Protein 5IY4 (pdb70)

Solvent-accessible surface area: 34998 Å² total; per-residue (Å²): 86,5,30,2,69,10,72,107,0,10,26,7,36,65,0,1,53,3,1,47,60,18,5,96,80,4,9,8,58,5,30,83,79,5,10,71,1,20,14,17,11,114,53,57,7,0,2,0,24,0,24,2,113,12,140,15,24,85,40,40,153,23,130,170,70,32,74,6,9,0,38,0,47,9,1,3,90,2,3,100,8,7,33,96,124,18,25,2,4,18,83,4,90,120,133,28,105,56,3,22,0,10,3,46,10,88,71,115,66,18,58,5,39,0,54,2,113,31,72,150,41,152,42,70,34,17,14,59,54,174,59,162,42,28,0,48,0,59,0,25,3,38,25,1,11,76,1,2,133,2,0,50,65,8,17,106,22,2,41,1,24,2,47,170,115,11,1,82,2,20,6,78,34,157,28,10,56,0,30,0,106,1,49,89,42,162,155,135,24,0,44,11,110,45,119,114,89,9,132,17,40,0,13,3,158,26,0,43,38,0,20,89,0,29,81,17,13,91,16,1,34,0,14,0,12,66,114,26,1,1,11,0,51,0,119,3,79,134,8,5,25,0,56,0,13,0,0,12,30,149,129,110,49,30,51,0,80,104,47,9,76,146,90,89,78,2,42,2,66,9,68,95,0,6,34,3,34,69,0,1,53,2,1,46,54,17,5,86,92,2,22,8,61,5,28,78,85,6,10,70,0,33,22,21,10,104,52,70,8,0,2,0,26,0,26,2,115,8,157,17,15,97,38,38,145,19,102,99,106,19,76,7,8,0,43,0,42,21,1,4,105,2,3,92,3,1,22,82,119,14,34,1,4,14,66,2,81,99,124,29,100,63,4,18,0,18,2,43,13,88,83,154,23,19,58,3,29,0,47,2,130,20,80,147,53,127,78,68,50,12,18,42,78,181,65,160,32,18,0,47,0,63,0,29,3,39,47,4,14,38,2,3,133,6,0,48,72,6,15,114,24,2,42,3,24,4,52,173,89,17,2,79,3,18,6,71,34,155,28,4,58,0,28,0,103,5,43,60,42,160,168,84,119,26,11,54,16,139,58,122,104,88,9,134,20,26,0,12,4,171,32,2,44,42,0,18,87,0,33,79,23,13,70,18,0,33,0,11,0,16,68,115,32,1,1,6,0,50,0,119,1,70,133,8,5,35,0,55,0,14,0,0,9,46,145,111,115,46,28,48,0,71,104,57,9,79,163,76,133,91,5,44,3,69,15,70,110,1,18,18,12,38,66,0,1,54,5,0,48,69,19,5,101,70,6,20,7,66,4,27,83,80,5,9,57,1,66,26,22,15,112,45,64,14,1,5,0,21,0,16,5,117,17,167,16,28,84,46,36,173,27,102,187,76,46,73,3,6,0,39,0,55,20,1,4,88,2,4,104,0,5,22,114,130,13,22,3,6,20,92,4,85,138,120,36,91,53,2,19,0,15,1,32,10,76,99,118,44,19,49,1,28,0,54,1,121,21,84,150,46,147,88,128,122,35,30,29,55,152,62,152,30,16,0,48,0,94,1,23,5,36,17,2,6,100,1,4,138,9,0,48,74,9,20,103,19,3,36,2,27,2,40,121,129,11,0,63,2,20,6,75,31,164,24,2,51,0,28,0,115,2,44,76,42,163,201,115,44,10,52,0,113,38,125,101,90,10,128,21,21,0,9,4,170,28,2,45,46,0,15,99,0,35,73,18,14,91,32,0,19,0,14,0,9,63,117,28,0,1,9,0,48,0,121,2,65,140,8,6,25,0,32,0,10,0,0,10,35,138,147,119,58,39,44,0,63,119,67,16,125

GO terms:
  GO:0005634 nucleus (C, IDA)
  GO:0005657 replication fork (C, IDA)
  GO:0005813 centrosome (C, IDA)
  GO:0005515 protein binding (F, IPI)
  GO:0032405 MutLalpha complex binding (F, IDA)
  GO:0003682 chromatin binding (F, IDA)
  GO:0003684 damaged DNA binding (F, IDA)
  GO:0043626 PCNA complex (C, IDA)
  GO:0070557 PCNA-p21 complex (C, IDA)
  GO:0019985 translesion synthesis (P, IDA)
  GO:0006325 chromatin organization (P, IDA)
  GO:0005634 nucleus (C, EXP)
  GO:0070182 DNA polymerase binding (F, IPI)
  GO:0030971 receptor tyrosine kinase binding (F, IPI)
  GO:0035035 histone acetyltransferase binding (F, IPI)
  GO:0005654 nucleoplasm (C, TAS)
  GO:0042802 identical protein binding (F, IPI)
  GO:0043596 nuclear replication fork (C, IDA)
  GO:0000701 purine-specific mismatch base pair DNA N-glycosylase activity (F, IDA)
  GO:0032139 dinucleotide insertion or deletion binding (F, IDA)

Foldseek 3Di:
DWKFKAQQLLLVLLVLLLPVVFDFKWKWWDDQQFIWTKAAGPVRFKMKIWTFGQVLTPDTDDPDIDIFIDGSVVVNVVCVVEDRRWIWMWDADPVRQWIKIWTADPVRVDIDIDIGGTDDDPGPDDDDDDDAFQKKKKAFLVVVLVLLVVQVVAAFKWKWKDDQQFIKIKHHDDVGIDIDTDGADVVHTMDMDGNDIDIFMFGSVVVNSNSSSNVQARMWMWGHHPPAWIWIWGARPPTTIMIMTGGTDD/DDDDDCVVPDDDDD/DWKFKAQQCLLVLLVLLLPCVQAFKWKWKADQQFIWTKDAGVVNFKIKIWFFGNVNTPDTDDPDIDIFIDGSVVVNVVCVVEDRRWIWMWDADDPRQKIKIWTADPVRPDIDIDIDGTDDDDDDDDDDDDDAFQKKKKAFLVVQLVVLVVCVVAAFKWKWKDDDFWIKIKHHDDVGIDIDIDGADPPQHTIDMDHPHIDIFMFGSVVVNSNSSSNVQARMWMWGHHPPAWIWIWGANPPTIIMIMTGDTDD/DDDDDCVVPDPDDD/DWKFKAQQLVLVLLVLLLPQVFAFKWKWKQAQQFIWIKDHGPVNFKMKIWFWGPVNTPDTDDPGIDIFIDGSNVVNVVSVPADSRWIKMWDDDPVSQWIKIWTADPVRPDIDIDIGGTDDDDDPDDDDDDDDFQKKKKFFLVVVLVLLVVCVVAAFKWKWKDDLQFIKIKDHDDVGIDMDTGHADVLGGMDMDHNHIDIFMFGSVVVNSNSSSNVQARMWMWGHDVPAWIWIKGARPPTIIMIMTGDTDD/DDDDDPPVPDD

Organism: Homo sapiens (NCBI:txid9606)

CATH classification: 3.70.10.10

Sequence (790 aa):
MFEARLVQGSILKKVLEALKDLINEACWDISSSGVNLQSMDSSHVSLVQLTLRSEGFDTYRCDRNLAMGVNLTSMSKILKCAGNEDIITLRAEDNADTLALVFEAPNQEKVSDYEMKLMDLDVEQLGIPEQEYSCVVKMPSGEFARICRDLSHIGDAVVISCAKDGVKFSASGELGNGNIKLSQTSEEAVTIEMNEPVQLTFALRYLNFFTKATPLSSTVTLSMSADVPLVVEYKIADMGHLKYYLAPKISHQNVLSNYFPRVSMFEARLVQGSILKKVLEALKDLINEACWDISSSGVNLQSMDSSHVSLVQLTLRSEGFDTYRCDRNLAMGVNLTSMSKILKCAGNEDIITLRAEDNADTLALVFEAPNQEKVSDYEMKLMDLDVEQLGIPEQEYSCVVKMPSGEFARICRDLSHIGDAVVISCAKDGVKFSASGELGNGNIKLSQTSEEEAVTIEMNEPVQLTFALRYLNFFTKATPLSSTVTLSMSADVPLVVEYKIADMGHLKYYLAPKISHQNVLSNYFPRVSMFEARLVQGSILKKVLEALKDLINEACWDISSSGVNLQSMDSSHVSLVQLTLRSEGFDTYRCDRNLAMGVNLTSMSKILKCAGNEDIITLRAEDNADTLALVFEAPNQEKVSDYEMKLMDLDVEQLGIPEQEYSCVVKMPSGEFARICRDLSHIGDAVVISCAKDGVKFSASGELGNGNIKLSQTSEEAVTIEMNEPVQLTFALRYLNFFTKATPLSSTVTLSMSADVPLVVEYKIADMGHLKYYLAPKISHQNVLSNYFP

B-factor: mean 45.97, std 16.11, range [20.65, 137.34]

Nearest PDB structures (foldseek):
  5iy4-assembly1_D  TM=1.077E+00  e=1.069E+00  unclassified
  5iy4-assembly1_B  TM=1.077E+00  e=1.599E+00  unclassified
  5iy4-assembly1_A  TM=1.004E+00  e=6.605E-50  Homo sapiens
  5yco-assembly1_D  TM=9.903E-01  e=6.196E-46  Homo sapiens
  6gis-assembly1_B  TM=9.875E-01  e=4.976E-44  Homo sapiens

Radius of gyration: 32.26 Å; Cα contacts (8 Å, |Δi|>4): 2042; chains: 6; bounding box: 79×64×85 Å

Secondary structure (DSSP, 8-state):
-EEEEESSTHHHHHHHHHHTTT-SEEEEEEETTEEEEEEE-TTSSEEEEEEEEGGGSSEEEESS-EEEEEEHHHHHHHHTTS-TTPEEEEEE-SS-SEEEEEEE-SS-SEEEEEEEE----------------SEEEEEEHHHHHHHHHHGGGT-SEEEEEEETTEEEEEEE-SSEEEEEEEE-------EEEESS-EEEEEEHHHHHHHGGGGGG-SEEEEEE-TTS-EEEEEEETTTEEEEEEEPPB-/--B--GGGTS----/-EEEEES-THHHHHHHHTTTTT-SEEEEEEETTEEEEEEE-TTSSEEEEEEEEGGGSSEEEESS-EEEEEEHHHHHHHHTTS-TTPEEEEEE-TT-SEEEEEEE-TTSSEEEEEEEE-B--------------SEEEEEEHHHHHHHHHHGGGT-SEEEEEEETTEEEEEEE-SSEEEEEEE------S--EEEESS-EEEEEEHHHHHHHGGGGGG-SEEEEEE-TTS-EEEEEEETTTEEEEEEEPPB-/--BPPGGGTS----/-EEEEES-THHHHHHHHTTTTT-SEEEEEEETTEEEEEEE-TTSSEEEEEEEEGGGSSEEEESS-EEEEEEHHHHHHHHHTS-TT-EEEEEE-SS-SEEEEEEE-TTSSEEEEEEEE----------------SEEEEEEHHHHHHHHHHGGGT-SEEEEEEETTEEEEEEE-SSEEEEEEE--------EEEESS-EEEEEEHHHHHHHGGGGGG-SEEEEEE-TTS-EEEEEEETTTEEEEEEEPPP-/-----STTT--

InterPro domains:
  IPR000730 Proliferating cell nuclear antigen, PCNA [MF_00317] (2-255)
  IPR000730 Proliferating cell nuclear antigen, PCNA [PR00339] (10-29)
  IPR000730 Proliferating cell nuclear antigen, PCNA [PR00339] (34-52)
  IPR000730 Proliferating cell nuclear antigen, PCNA [PR00339] (56-80)
  IPR000730 Proliferating cell nuclear antigen, PCNA [PR00339] (110-132)
  IPR000730 Proliferating cell nuclear antigen, PCNA [PR00339] (203-217)
  IPR000730 Proliferating cell nuclear antigen, PCNA [PR00339] (241-258)
  IPR000730 Proliferating cell nuclear antigen, PCNA [PTHR11352] (1-259)
  IPR000730 Proliferating cell nuclear antigen, PCNA [TIGR00590] (1-259)
  IPR022648 Proliferating cell nuclear antigen, PCNA, N-terminal [PF00705] (1-124)
  IPR022649 Proliferating cell nuclear antigen, PCNA, C-terminal [PF02747] (127-254)
  IPR022659 Proliferating cell nuclear antigen, PCNA, conserved site [PS00293] (61-79)
  IPR022659 Proliferating cell nuclear antigen, PCNA, conserved site [PS01251] (34-57)
  IPR046938 DNA clamp superfamily [SSF55979] (1-126)
  IPR046938 DNA clamp superfamily [SSF55979] (127-255)

Structure (mmCIF, N/CA/C/O backbone):
data_5IY4
#
_entry.id   5IY4
#
_cell.length_a   71.647
_cell.length_b   71.647
_cell.length_c   322.208
_cell.angle_alpha   90.00
_cell.angle_beta   90.00
_cell.angle_gamma   90.00
#
_symmetry.space_group_name_H-M   'P 43 21 2'
#
loop_
_entity.id
_entity.type
_entity.pdbx_description
1 polymer 'Proliferating cell nuclear antigen'
2 polymer 'DVC1 PIP box'
#
loop_
_atom_site.group_PDB
_atom_site.id
_atom_site.type_symbol
_atom_site.label_atom_id
_atom_site.label_alt_id
_atom_site.label_comp_id
_atom_site.label_asym_id
_atom_site.label_entity_id
_atom_site.label_seq_id
_atom_site.pdbx_PDB_ins_code
_atom_site.Cartn_x
_atom_site.Cartn_y
_atom_site.Cartn_z
_atom_site.occupancy
_atom_site.B_iso_or_equiv
_atom_site.auth_seq_id
_atom_site.auth_comp_id
_atom_site.auth_asym_id
_atom_site.auth_atom_id
_atom_site.pdbx_PDB_model_num
ATOM 1 N N . MET A 1 1 ? -15.629 -42.978 -79.994 1.00 60.40 1 MET A N 1
ATOM 2 C CA . MET A 1 1 ? -15.323 -42.064 -78.900 1.00 61.11 1 MET A CA 1
ATOM 3 C C . MET A 1 1 ? -16.404 -42.096 -77.811 1.00 65.07 1 MET A C 1
ATOM 4 O O . MET A 1 1 ? -17.609 -42.115 -78.080 1.00 67.82 1 MET A O 1
ATOM 9 N N . PHE A 1 2 ? -15.913 -42.069 -76.577 1.00 61.24 2 PHE A N 1
ATOM 10 C CA . PHE A 1 2 ? -16.668 -41.990 -75.330 1.00 56.31 2 PHE A CA 1
ATOM 11 C C . PHE A 1 2 ? -16.108 -40.871 -74.453 1.00 50.34 2 PHE A C 1
ATOM 12 O O . PHE A 1 2 ? -14.905 -40.822 -74.200 1.00 50.86 2 PHE A O 1
ATOM 20 N N . GLU A 1 3 ? -16.987 -39.988 -73.984 1.00 41.81 3 GLU A N 1
ATOM 21 C CA . GLU A 1 3 ? -16.597 -38.814 -73.199 1.00 40.93 3 GLU A CA 1
ATOM 22 C C . GLU A 1 3 ? -17.541 -38.532 -72.036 1.00 40.10 3 GLU A C 1
ATOM 23 O O . GLU A 1 3 ? -18.733 -38.347 -72.238 1.00 51.27 3 GLU A O 1
ATOM 29 N N . ALA A 1 4 ? -17.006 -38.484 -70.821 1.00 38.50 4 ALA A N 1
ATOM 30 C CA . ALA A 1 4 ? -17.808 -38.156 -69.648 1.00 37.73 4 ALA A CA 1
ATOM 31 C C . ALA A 1 4 ? -17.114 -37.087 -68.835 1.00 36.84 4 ALA A C 1
ATOM 32 O O . ALA A 1 4 ? -15.918 -37.160 -68.604 1.00 49.65 4 ALA A O 1
ATOM 34 N N . ARG A 1 5 ? -17.860 -36.049 -68.470 1.00 38.55 5 ARG A N 1
ATOM 35 C CA . ARG A 1 5 ? -17.299 -34.898 -67.770 1.00 36.64 5 ARG A CA 1
ATOM 36 C C . ARG A 1 5 ? -18.058 -34.643 -66.477 1.00 35.99 5 ARG A C 1
ATOM 37 O O . ARG A 1 5 ? -19.286 -34.724 -66.449 1.00 36.74 5 ARG A O 1
ATOM 45 N N . LEU A 1 6 ? -17.334 -34.345 -65.404 1.00 34.70 6 LEU A N 1
ATOM 46 C CA . LEU A 1 6 ? -17.980 -34.187 -64.115 1.00 34.00 6 LEU A CA 1
ATOM 47 C C . LEU A 1 6 ? -17.366 -32.976 -63.456 1.00 33.68 6 LEU A C 1
ATOM 48 O O . LEU A 1 6 ? -16.177 -32.964 -63.179 1.00 32.82 6 LEU A O 1
ATOM 53 N N . VAL A 1 7 ? -18.176 -31.940 -63.250 1.00 34.57 7 VAL A N 1
ATOM 54 C CA . VAL A 1 7 ? -17.659 -30.654 -62.788 1.00 34.67 7 VAL A CA 1
ATOM 55 C C . VAL A 1 7 ? -17.304 -30.728 -61.305 1.00 33.23 7 VAL A C 1
ATOM 56 O O . VAL A 1 7 ? -16.406 -30.024 -60.818 1.00 32.80 7 VAL A O 1
ATOM 60 N N . GLN A 1 8 ? -18.011 -31.581 -60.584 1.00 32.58 8 GLN A N 1
ATOM 61 C CA . GLN A 1 8 ? -17.568 -31.908 -59.254 1.00 31.16 8 GLN A CA 1
ATOM 62 C C . GLN A 1 8 ? -16.827 -33.221 -59.261 1.00 58.08 8 GLN A C 1
ATOM 63 O O . GLN A 1 8 ? -17.416 -34.293 -59.140 1.00 53.05 8 GLN A O 1
ATOM 69 N N . GLY A 1 9 ? -15.520 -33.131 -59.455 1.00 29.52 9 GLY A N 1
ATOM 70 C CA . GLY A 1 9 ? -14.705 -34.314 -59.609 1.00 28.71 9 GLY A CA 1
ATOM 71 C C . GLY A 1 9 ? -14.520 -35.167 -58.369 1.00 27.43 9 GLY A C 1
ATOM 72 O O . GLY A 1 9 ? -14.136 -36.323 -58.494 1.00 26.95 9 GLY A O 1
ATOM 73 N N . SER A 1 10 ? -14.724 -34.586 -57.182 1.00 26.96 10 SER A N 1
ATOM 74 C CA . SER A 1 10 ? -14.508 -35.279 -55.908 1.00 25.82 10 SER A CA 1
ATOM 75 C C . SER A 1 10 ? -15.302 -36.563 -55.804 1.00 25.68 10 SER A C 1
ATOM 76 O O . SER A 1 10 ? -14.888 -37.517 -55.157 1.00 40.72 10 SER A O 1
ATOM 79 N N . ILE A 1 11 ? -16.446 -36.565 -56.471 1.00 33.01 11 ILE A N 1
ATOM 80 C CA . ILE A 1 11 ? -17.331 -37.715 -56.566 1.00 26.82 11 ILE A CA 1
ATOM 81 C C . ILE A 1 11 ? -16.570 -38.953 -56.977 1.00 26.39 11 ILE A C 1
ATOM 82 O O . ILE A 1 11 ? -16.755 -40.028 -56.434 1.00 48.75 11 ILE A O 1
ATOM 87 N N . LEU A 1 12 ? -15.723 -38.780 -57.968 1.00 26.65 12 LEU A N 1
ATOM 88 C CA . LEU A 1 12 ? -15.014 -39.865 -58.591 1.00 26.58 12 LEU A CA 1
ATOM 89 C C . LEU A 1 12 ? -13.833 -40.319 -57.752 1.00 25.53 12 LEU A C 1
ATOM 90 O O . LEU A 1 12 ? -13.493 -41.499 -57.693 1.00 29.65 12 LEU A O 1
ATOM 95 N N . LYS A 1 13 ? -13.228 -39.353 -57.079 1.00 33.63 13 LYS A N 1
ATOM 96 C CA . LYS A 1 13 ? -12.130 -39.595 -56.175 1.00 24.10 13 LYS A CA 1
ATOM 97 C C . LYS A 1 13 ? -12.623 -40.480 -55.057 1.00 52.18 13 LYS A C 1
ATOM 98 O O . LYS A 1 13 ? -11.967 -41.444 -54.668 1.00 52.11 13 LYS A O 1
ATOM 104 N N . LYS A 1 14 ? -13.804 -40.146 -54.557 1.00 23.64 14 LYS A N 1
ATOM 105 C CA . LYS A 1 14 ? -14.412 -40.879 -53.456 1.00 30.31 14 LYS A CA 1
ATOM 106 C C . LYS A 1 14 ? -14.828 -42.286 -53.876 1.00 34.52 14 LYS A C 1
ATOM 107 O O . LYS A 1 14 ? -14.814 -43.196 -53.056 1.00 23.17 14 LYS A O 1
ATOM 113 N N . VAL A 1 15 ? -15.240 -42.450 -55.129 1.00 24.38 15 VAL A N 1
ATOM 114 C CA . VAL A 1 15 ? -15.588 -43.767 -55.644 1.00 24.86 15 VAL A CA 1
ATOM 115 C C . VAL A 1 15 ? -14.378 -44.673 -55.646 1.00 43.59 15 VAL A C 1
ATOM 116 O O . VAL A 1 15 ? -14.417 -45.782 -55.128 1.00 32.61 15 VAL A O 1
ATOM 120 N N . LEU A 1 16 ? -13.285 -44.174 -56.210 1.00 24.42 16 LEU A N 1
ATOM 121 C CA . LEU A 1 16 ? -12.061 -44.950 -56.306 1.00 24.30 16 LEU A CA 1
ATOM 122 C C . LEU A 1 16 ? -11.586 -45.291 -54.905 1.00 23.42 16 LEU A C 1
ATOM 123 O O . LEU A 1 16 ? -11.106 -46.397 -54.655 1.00 35.34 16 LEU A O 1
ATOM 128 N N . GLU A 1 17 ? -11.719 -44.338 -53.989 1.00 29.89 17 GLU A N 1
ATOM 129 C CA . GLU A 1 17 ? -11.300 -44.567 -52.616 1.00 37.68 17 GLU A CA 1
ATOM 130 C C . GLU A 1 17 ? -12.177 -45.644 -52.014 1.00 24.13 17 GLU A C 1
ATOM 131 O O . GLU A 1 17 ? -11.774 -46.346 -51.107 1.00 37.17 17 GLU A O 1
ATOM 137 N N . ALA A 1 18 ? -13.402 -45.737 -52.507 1.00 36.86 18 ALA A N 1
ATOM 138 C CA . ALA A 1 18 ? -14.380 -46.662 -51.965 1.00 23.02 18 ALA A CA 1
ATOM 139 C C . ALA A 1 18 ? -14.226 -48.037 -52.547 1.00 23.61 18 ALA A C 1
ATOM 140 O O . ALA A 1 18 ? -14.880 -48.967 -52.101 1.00 23.94 18 ALA A O 1
ATOM 142 N N . LEU A 1 19 ? -13.412 -48.159 -53.585 1.00 36.71 19 LEU A N 1
ATOM 143 C CA . LEU A 1 19 ? -13.249 -49.442 -54.245 1.00 24.67 19 LEU A CA 1
ATOM 144 C C . LEU A 1 19 ? -11.864 -50.024 -54.069 1.00 24.55 19 LEU A C 1
ATOM 145 O O . LEU A 1 19 ? -11.727 -51.214 -53.849 1.00 27.62 19 LEU A O 1
ATOM 150 N N . LYS A 1 20 ? -10.844 -49.176 -54.130 1.00 24.08 20 LYS A N 1
ATOM 151 C CA . LYS A 1 20 ? -9.484 -49.609 -54.465 1.00 38.69 20 LYS A CA 1
ATOM 152 C C . LYS A 1 20 ? -8.830 -50.577 -53.482 1.00 38.75 20 LYS A C 1
ATOM 153 O O . LYS A 1 20 ? -7.922 -51.327 -53.856 1.00 24.85 20 LYS A O 1
ATOM 159 N N . ASP A 1 21 ? -9.290 -50.570 -52.237 1.00 31.39 21 ASP A N 1
ATOM 160 C CA . ASP A 1 21 ? -8.745 -51.481 -51.236 1.00 29.95 21 ASP A CA 1
ATOM 161 C C . ASP A 1 21 ? -9.437 -52.844 -51.257 1.00 44.14 21 ASP A C 1
ATOM 162 O O . ASP A 1 21 ? -8.877 -53.823 -50.809 1.00 24.92 21 ASP A O 1
ATOM 167 N N . LEU A 1 22 ? -10.628 -52.906 -51.840 1.00 38.04 22 LEU A N 1
ATOM 168 C CA . LEU A 1 22 ? -11.420 -54.121 -51.865 1.00 25.69 22 LEU A CA 1
ATOM 169 C C . LEU A 1 22 ? -11.152 -54.956 -53.082 1.00 26.80 22 LEU A C 1
ATOM 170 O O . LEU A 1 22 ? -11.134 -56.184 -53.011 1.00 32.09 22 LEU A O 1
ATOM 175 N N . ILE A 1 23 ? -10.983 -54.299 -54.219 1.00 26.90 23 ILE A N 1
ATOM 176 C CA . ILE A 1 23 ? -10.773 -55.020 -55.468 1.00 28.06 23 ILE A CA 1
ATOM 177 C C . ILE A 1 23 ? -9.660 -54.370 -56.277 1.00 28.04 23 ILE A C 1
ATOM 178 O O . ILE A 1 23 ? -9.515 -53.164 -56.272 1.00 46.06 23 ILE A O 1
ATOM 183 N N . ASN A 1 24 ? -8.867 -55.179 -56.965 1.00 44.17 24 ASN A N 1
ATOM 184 C CA . ASN A 1 24 ? -7.684 -54.687 -57.652 1.00 29.23 24 ASN A CA 1
ATOM 185 C C . ASN A 1 24 ? -7.968 -54.399 -59.105 1.00 40.06 24 ASN A C 1
ATOM 186 O O . ASN A 1 24 ? -7.441 -53.445 -59.673 1.00 35.49 24 ASN A O 1
ATOM 191 N N . GLU A 1 25 ? -8.822 -55.225 -59.696 1.00 30.92 25 GLU A N 1
ATOM 192 C CA . GLU A 1 25 ? -9.178 -55.105 -61.099 1.00 31.86 25 GLU A CA 1
ATOM 193 C C . GLU A 1 25 ? -10.671 -55.132 -61.287 1.00 32.00 25 GLU A C 1
ATOM 194 O O . GLU A 1 25 ? -11.394 -55.671 -60.464 1.00 57.15 25 GLU A O 1
ATOM 200 N N . ALA A 1 26 ? -11.127 -54.596 -62.401 1.00 32.52 26 ALA A N 1
ATOM 201 C CA . ALA A 1 26 ? -12.543 -54.559 -62.676 1.00 32.84 26 ALA A CA 1
ATOM 202 C C . ALA A 1 26 ? -12.789 -54.076 -64.075 1.00 33.72 26 ALA A C 1
ATOM 203 O O . ALA A 1 26 ? -11.923 -53.492 -64.705 1.00 33.81 26 ALA A O 1
ATOM 205 N N . CYS A 1 27 ? -13.999 -54.304 -64.547 1.00 53.36 27 CYS A N 1
ATOM 206 C CA . CYS A 1 27 ? -14.374 -53.916 -65.887 1.00 35.50 27 CYS A CA 1
ATOM 207 C C . CYS A 1 27 ? -15.455 -52.856 -65.812 1.00 35.09 27 CYS A C 1
ATOM 208 O O . CYS A 1 27 ? -16.419 -52.992 -65.063 1.00 34.79 27 CYS A O 1
ATOM 211 N N . TRP A 1 28 ? -15.269 -51.776 -66.555 1.00 35.16 28 TRP A N 1
ATOM 212 C CA . TRP A 1 28 ? -16.241 -50.702 -66.555 1.00 34.97 28 TRP A CA 1
ATOM 213 C C . TRP A 1 28 ? -17.135 -50.897 -67.757 1.00 36.52 28 TRP A C 1
ATOM 214 O O . TRP A 1 28 ? -16.676 -50.882 -68.895 1.00 37.47 28 TRP A O 1
ATOM 225 N N . ASP A 1 29 ? -18.413 -51.113 -67.501 1.00 36.88 29 ASP A N 1
ATOM 226 C CA . ASP A 1 29 ? -19.362 -51.221 -68.582 1.00 50.21 29 ASP A CA 1
ATOM 227 C C . ASP A 1 29 ? -19.865 -49.830 -68.926 1.00 48.59 29 ASP A C 1
ATOM 228 O O . ASP A 1 29 ? -20.564 -49.203 -68.135 1.00 48.50 29 ASP A O 1
ATOM 233 N N . ILE A 1 30 ? -19.460 -49.336 -70.095 1.00 50.12 30 ILE A N 1
ATOM 234 C CA . ILE A 1 30 ? -19.912 -48.038 -70.582 1.00 44.60 30 ILE A CA 1
ATOM 235 C C . ILE A 1 30 ? -21.082 -48.179 -71.547 1.00 41.42 30 ILE A C 1
ATOM 236 O O . ILE A 1 30 ? -21.004 -48.911 -72.525 1.00 50.32 30 ILE A O 1
ATOM 241 N N . SER A 1 31 ? -22.174 -47.481 -71.220 1.00 41.64 31 SER A N 1
ATOM 242 C CA . SER A 1 31 ? -23.438 -47.508 -71.965 1.00 49.77 31 SER A CA 1
ATOM 243 C C . SER A 1 31 ? -24.106 -46.123 -71.971 1.00 43.71 31 SER A C 1
ATOM 244 O O . SER A 1 31 ? -23.776 -45.275 -71.142 1.00 53.61 31 SER A O 1
ATOM 247 N N . SER A 1 32 ? -25.029 -45.889 -72.905 1.00 45.32 32 SER A N 1
ATOM 248 C CA . SER A 1 32 ? -25.614 -44.567 -73.081 1.00 50.43 32 SER A CA 1
ATOM 249 C C . SER A 1 32 ? -26.521 -44.197 -71.917 1.00 45.47 32 SER A C 1
ATOM 250 O O . SER A 1 32 ? -27.049 -43.087 -71.850 1.00 56.44 32 SER A O 1
ATOM 253 N N . SER A 1 33 ? -26.661 -45.122 -70.979 1.00 44.59 33 SER A N 1
ATOM 254 C CA . SER A 1 33 ? -27.568 -44.939 -69.862 1.00 44.28 33 SER A CA 1
ATOM 255 C C . SER A 1 33 ? -26.745 -44.634 -68.640 1.00 48.60 33 SER A C 1
ATOM 256 O O . SER A 1 33 ? -27.283 -44.357 -67.578 1.00 51.56 33 SER A O 1
ATOM 259 N N . GLY A 1 34 ? -25.427 -44.676 -68.806 1.00 41.29 34 GLY A N 1
ATOM 260 C CA . GLY A 1 34 ? -24.506 -44.409 -67.720 1.00 39.47 34 GLY A CA 1
ATOM 261 C C . GLY A 1 34 ? -23.402 -45.439 -67.606 1.00 38.54 34 GLY A C 1
ATOM 262 O O . GLY A 1 34 ? -23.050 -46.072 -68.592 1.00 42.26 34 GLY A O 1
ATOM 263 N N . VAL A 1 35 ? -22.834 -45.579 -66.411 1.00 37.03 35 VAL A N 1
ATOM 264 C CA . VAL A 1 35 ? -21.713 -46.492 -66.158 1.00 36.13 35 VAL A CA 1
ATOM 265 C C . VAL A 1 35 ? -22.073 -47.538 -65.126 1.00 35.64 35 VAL A C 1
ATOM 266 O O . VAL A 1 35 ? -22.619 -47.210 -64.090 1.00 35.08 35 VAL A O 1
ATOM 270 N N . ASN A 1 36 ? -21.768 -48.796 -65.404 1.00 35.98 36 ASN A N 1
ATOM 271 C CA . ASN A 1 36 ? -21.891 -49.837 -64.392 1.00 35.50 36 ASN A CA 1
ATOM 272 C C . ASN A 1 36 ? -20.535 -50.420 -64.111 1.00 34.65 36 ASN A C 1
ATOM 273 O O . ASN A 1 36 ? -19.716 -50.531 -65.012 1.00 35.01 36 ASN A O 1
ATOM 278 N N . LEU A 1 37 ? -20.288 -50.759 -62.856 1.00 33.62 37 LEU A N 1
ATOM 279 C CA . LEU A 1 37 ? -19.083 -51.494 -62.490 1.00 36.35 37 LEU A CA 1
ATOM 280 C C . LEU A 1 37 ? -19.445 -52.540 -61.473 1.00 32.91 37 LEU A C 1
ATOM 281 O O . LEU A 1 37 ? -20.188 -52.273 -60.550 1.00 32.50 37 LEU A O 1
ATOM 286 N N . GLN A 1 38 ? -18.882 -53.724 -61.621 1.00 33.37 38 GLN A N 1
ATOM 287 C CA . GLN A 1 38 ? -19.173 -54.797 -60.700 1.00 33.47 38 GLN A CA 1
ATOM 288 C C . GLN A 1 38 ? -17.996 -55.715 -60.545 1.00 33.44 38 GLN A C 1
ATOM 289 O O . GLN A 1 38 ? -17.326 -56.026 -61.511 1.00 35.44 38 GLN A O 1
ATOM 295 N N . SER A 1 39 ? -17.758 -56.171 -59.326 1.00 32.82 39 SER A N 1
ATOM 296 C CA . SER A 1 39 ? -16.650 -57.072 -59.078 1.00 32.92 39 SER A CA 1
ATOM 297 C C . SER A 1 39 ? -16.773 -57.760 -57.722 1.00 39.98 39 SER A C 1
ATOM 298 O O . SER A 1 39 ? -17.402 -57.258 -56.799 1.00 31.90 39 SER A O 1
ATOM 301 N N . MET A 1 40 ? -16.168 -58.937 -57.630 1.00 47.02 40 MET A N 1
ATOM 302 C CA . MET A 1 40 ? -16.015 -59.640 -56.372 1.00 33.20 40 MET A CA 1
ATOM 303 C C . MET A 1 40 ? -14.646 -59.340 -55.811 1.00 32.28 40 MET A C 1
ATOM 304 O O . MET A 1 40 ? -13.778 -58.856 -56.513 1.00 32.08 40 MET A O 1
ATOM 309 N N . ASP A 1 41 ? -14.429 -59.652 -54.554 1.00 31.85 41 ASP A N 1
ATOM 310 C CA . ASP A 1 41 ? -13.087 -59.575 -54.051 1.00 31.29 41 ASP A CA 1
ATOM 311 C C . ASP A 1 41 ? -12.460 -60.924 -54.325 1.00 32.67 41 ASP A C 1
ATOM 312 O O . ASP A 1 41 ? -13.153 -61.835 -54.734 1.00 33.89 41 ASP A O 1
ATOM 317 N N . SER A 1 42 ? -11.147 -61.034 -54.147 1.00 42.18 42 SER A N 1
ATOM 318 C CA . SER A 1 42 ? -10.424 -62.274 -54.429 1.00 34.08 42 SER A CA 1
ATOM 319 C C . SER A 1 42 ? -11.020 -63.471 -53.712 1.00 35.06 42 SER A C 1
ATOM 320 O O . SER A 1 42 ? -10.975 -64.576 -54.227 1.00 36.63 42 SER A O 1
ATOM 323 N N . SER A 1 43 ? -11.528 -63.262 -52.500 1.00 34.26 43 SER A N 1
ATOM 324 C CA . SER A 1 43 ? -12.051 -64.369 -51.701 1.00 35.23 43 SER A CA 1
ATOM 325 C C . SER A 1 43 ? -13.461 -64.782 -52.124 1.00 47.51 43 SER A C 1
ATOM 326 O O . SER A 1 43 ? -13.934 -65.849 -51.730 1.00 37.24 43 SER A O 1
ATOM 329 N N . HIS A 1 44 ? -14.107 -63.933 -52.930 1.00 41.13 44 HIS A N 1
ATOM 330 C CA . HIS A 1 44 ? -15.457 -64.149 -53.458 1.00 36.21 44 HIS A CA 1
ATOM 331 C C . HIS A 1 44 ? -16.565 -64.124 -52.410 1.00 36.00 44 HIS A C 1
ATOM 332 O O . HIS A 1 44 ? -17.653 -64.644 -52.618 1.00 37.02 44 HIS A O 1
ATOM 339 N N . VAL A 1 45 ? -16.297 -63.456 -51.306 1.00 34.72 45 VAL A N 1
ATOM 340 C CA . VAL A 1 45 ? -17.239 -63.350 -50.217 1.00 34.49 45 VAL A CA 1
ATOM 341 C C . VAL A 1 45 ? -18.084 -62.080 -50.356 1.00 33.49 45 VAL A C 1
ATOM 342 O O . VAL A 1 45 ? -19.240 -62.047 -49.965 1.00 33.81 45 VAL A O 1
ATOM 346 N N . SER A 1 46 ? -17.499 -61.037 -50.923 1.00 32.43 46 SER A N 1
ATOM 347 C CA . SER A 1 46 ? -18.213 -59.791 -51.131 1.00 31.62 46 SER A CA 1
ATOM 348 C C . SER A 1 46 ? -18.244 -59.412 -52.577 1.00 31.88 46 SER A C 1
ATOM 349 O O . SER A 1 46 ? -17.501 -59.937 -53.374 1.00 32.41 46 SER A O 1
ATOM 352 N N . LEU A 1 47 ? -19.132 -58.488 -52.899 1.00 31.62 47 LEU A N 1
ATOM 353 C CA . LEU A 1 47 ? -19.275 -57.954 -54.240 1.00 31.87 47 LEU A CA 1
ATOM 354 C C . LEU A 1 47 ? -19.604 -56.474 -54.140 1.00 30.87 47 LEU A C 1
ATOM 355 O O . LEU A 1 47 ? -20.143 -56.014 -53.142 1.00 30.40 47 LEU A O 1
ATOM 360 N N . VAL A 1 48 ? -19.249 -55.713 -55.155 1.00 30.68 48 VAL A N 1
ATOM 361 C CA . VAL A 1 48 ? -19.552 -54.313 -55.125 1.00 29.93 48 VAL A CA 1
ATOM 362 C C . VAL A 1 48 ? -20.115 -54.001 -56.491 1.00 30.79 48 VAL A C 1
ATOM 363 O O . VAL A 1 48 ? -19.628 -54.497 -57.496 1.00 31.40 48 VAL A O 1
ATOM 367 N N . GLN A 1 49 ? -21.199 -53.246 -56.514 1.00 31.01 49 GLN A N 1
ATOM 368 C CA . GLN A 1 49 ? -21.841 -52.886 -57.748 1.00 31.94 49 GLN A CA 1
ATOM 369 C C . GLN A 1 49 ? -21.960 -51.398 -57.759 1.00 31.35 49 GLN A C 1
ATOM 370 O O . GLN A 1 49 ? -22.464 -50.816 -56.819 1.00 30.90 49 GLN A O 1
ATOM 376 N N . LEU A 1 50 ? -21.449 -50.777 -58.807 1.00 31.43 50 LEU A N 1
ATOM 377 C CA . LEU A 1 50 ? -21.483 -49.335 -58.911 1.00 31.01 50 LEU A CA 1
ATOM 378 C C . LEU A 1 50 ? -22.321 -48.914 -60.105 1.00 32.25 50 LEU A C 1
ATOM 379 O O . LEU A 1 50 ? -22.126 -49.401 -61.207 1.00 33.03 50 LEU A O 1
ATOM 384 N N . THR A 1 51 ? -23.249 -47.997 -59.869 1.00 32.52 51 THR A N 1
ATOM 385 C CA . THR A 1 51 ? -24.043 -47.424 -60.935 1.00 33.76 51 THR A CA 1
ATOM 386 C C . THR A 1 51 ? -23.905 -45.915 -60.953 1.00 33.45 51 THR A C 1
ATOM 387 O O . THR A 1 51 ? -24.024 -45.271 -59.930 1.00 32.78 51 THR A O 1
ATOM 391 N N . LEU A 1 52 ? -23.641 -45.364 -62.130 1.00 34.06 52 LEU A N 1
ATOM 392 C CA . LEU A 1 52 ? -23.581 -43.921 -62.336 1.00 34.11 52 LEU A CA 1
ATOM 393 C C . LEU A 1 52 ? -24.307 -43.535 -63.609 1.00 35.71 52 LEU A C 1
ATOM 394 O O . LEU A 1 52 ? -23.821 -43.822 -64.690 1.00 36.20 52 LEU A O 1
ATOM 399 N N . ARG A 1 53 ? -25.475 -42.907 -63.467 1.00 36.63 53 ARG A N 1
ATOM 400 C CA . ARG A 1 53 ? -26.368 -42.625 -64.588 1.00 38.39 53 ARG A CA 1
ATOM 401 C C . ARG A 1 53 ? -25.854 -41.472 -65.458 1.00 38.80 53 ARG A C 1
ATOM 402 O O . ARG A 1 53 ? -25.222 -40.552 -64.952 1.00 46.88 53 ARG A O 1
ATOM 410 N N . SER A 1 54 ? -26.085 -41.563 -66.768 1.00 40.17 54 SER A N 1
ATOM 411 C CA . SER A 1 54 ? -25.800 -40.496 -67.735 1.00 41.00 54 SER A CA 1
ATOM 412 C C . SER A 1 54 ? -26.147 -39.094 -67.254 1.00 57.45 54 SER A C 1
ATOM 413 O O . SER A 1 54 ? -25.390 -38.157 -67.464 1.00 62.30 54 SER A O 1
ATOM 416 N N . GLU A 1 55 ? -27.315 -38.945 -66.644 1.00 41.85 55 GLU A N 1
ATOM 417 C CA . GLU A 1 55 ? -27.868 -37.622 -66.369 1.00 42.63 55 GLU A CA 1
ATOM 418 C C . GLU A 1 55 ? -27.366 -36.987 -65.072 1.00 41.22 55 GLU A C 1
ATOM 419 O O . GLU A 1 55 ? -27.827 -35.914 -64.685 1.00 68.21 55 GLU A O 1
ATOM 425 N N . GLY A 1 56 ? -26.437 -37.653 -64.402 1.00 39.45 56 GLY A N 1
ATOM 426 C CA . GLY A 1 56 ? -25.806 -37.117 -63.213 1.00 52.51 56 GLY A CA 1
ATOM 427 C C . GLY A 1 56 ? -24.530 -36.403 -63.606 1.00 52.82 56 GLY A C 1
ATOM 428 O O . GLY A 1 56 ? -23.846 -35.781 -62.783 1.00 36.47 56 GLY A O 1
ATOM 429 N N . PHE A 1 57 ? -24.191 -36.549 -64.881 1.00 55.20 57 PHE A N 1
ATOM 430 C CA . PHE A 1 57 ? -23.065 -35.851 -65.468 1.00 38.03 57 PHE A CA 1
ATOM 431 C C . PHE A 1 57 ? -23.491 -34.559 -66.124 1.00 39.58 57 PHE A C 1
ATOM 432 O O . PHE A 1 57 ? -24.658 -34.331 -66.437 1.00 53.10 57 PHE A O 1
ATOM 440 N N . ASP A 1 58 ? -22.502 -33.713 -66.325 1.00 39.37 58 ASP A N 1
ATOM 441 C CA . ASP A 1 58 ? -22.696 -32.423 -66.926 1.00 40.83 58 ASP A CA 1
ATOM 442 C C . ASP A 1 58 ? -22.464 -32.518 -68.427 1.00 42.04 58 ASP A C 1
ATOM 443 O O . ASP A 1 58 ? -22.953 -31.688 -69.198 1.00 58.00 58 ASP A O 1
ATOM 448 N N . THR A 1 59 ? -21.768 -33.572 -68.837 1.00 41.29 59 THR A N 1
ATOM 449 C CA . THR A 1 59 ? -21.573 -33.871 -70.242 1.00 42.44 59 THR A CA 1
ATOM 450 C C . THR A 1 59 ? -21.297 -35.348 -70.426 1.00 41.71 59 THR A C 1
ATOM 451 O O . THR A 1 59 ? -20.203 -35.805 -70.156 1.00 52.17 59 THR A O 1
ATOM 455 N N . TYR A 1 60 ? -22.295 -36.072 -70.930 1.00 42.63 60 TYR A N 1
ATOM 456 C CA . TYR A 1 60 ? -22.170 -37.500 -71.213 1.00 42.26 60 TYR A CA 1
ATOM 457 C C . TYR A 1 60 ? -22.366 -37.797 -72.703 1.00 43.99 60 TYR A C 1
ATOM 458 O O . TYR A 1 60 ? -23.313 -37.313 -73.323 1.00 45.55 60 TYR A O 1
ATOM 467 N N . ARG A 1 61 ? -21.461 -38.593 -73.266 1.00 43.81 61 ARG A N 1
ATOM 468 C CA . ARG A 1 61 ? -21.481 -38.933 -74.695 1.00 45.42 61 ARG A CA 1
ATOM 469 C C . ARG A 1 61 ? -20.873 -40.323 -74.941 1.00 50.43 61 ARG A C 1
ATOM 470 O O . ARG A 1 61 ? -19.736 -40.583 -74.548 1.00 43.79 61 ARG A O 1
ATOM 478 N N . CYS A 1 62 ? -21.667 -41.233 -75.510 1.00 54.20 62 CYS A N 1
ATOM 479 C CA . CYS A 1 62 ? -21.229 -42.599 -75.798 1.00 46.00 62 CYS A CA 1
ATOM 480 C C . CYS A 1 62 ? -21.771 -43.164 -77.112 1.00 69.97 62 CYS A C 1
ATOM 481 O O . CYS A 1 62 ? -22.945 -43.525 -77.201 1.00 61.95 62 CYS A O 1
ATOM 484 N N . ASP A 1 63 ? -20.927 -43.238 -78.133 1.00 58.20 63 ASP A N 1
ATOM 485 C CA . ASP A 1 63 ? -21.357 -43.765 -79.419 1.00 55.40 63 ASP A CA 1
ATOM 486 C C . ASP A 1 63 ? -21.323 -45.289 -79.457 1.00 78.24 63 ASP A C 1
ATOM 487 O O . ASP A 1 63 ? -22.230 -45.929 -79.981 1.00 87.25 63 ASP A O 1
ATOM 492 N N . ARG A 1 64 ? -20.283 -45.875 -78.884 1.00 49.50 64 ARG A N 1
ATOM 493 C CA . ARG A 1 64 ? -20.251 -47.316 -78.695 1.00 49.45 64 ARG A CA 1
ATOM 494 C C . ARG A 1 64 ? -20.123 -47.752 -77.249 1.00 62.17 64 ARG A C 1
ATOM 495 O O . ARG A 1 64 ? -19.380 -47.155 -76.473 1.00 48.31 64 ARG A O 1
ATOM 503 N N . ASN A 1 65 ? -20.791 -48.861 -76.929 1.00 59.76 65 ASN A N 1
ATOM 504 C CA . ASN A 1 65 ? -20.699 -49.461 -75.617 1.00 54.25 65 ASN A CA 1
ATOM 505 C C . ASN A 1 65 ? -19.328 -50.054 -75.464 1.00 53.42 65 ASN A C 1
ATOM 506 O O . ASN A 1 65 ? -18.751 -50.545 -76.423 1.00 67.41 65 ASN A O 1
ATOM 511 N N . LEU A 1 66 ? -18.814 -50.017 -74.243 1.00 49.83 66 LEU A N 1
ATOM 512 C CA . LEU A 1 66 ? -17.434 -50.376 -74.004 1.00 50.15 66 LEU A CA 1
ATOM 513 C C . LEU A 1 66 ? -17.290 -51.132 -72.710 1.00 52.49 66 LEU A C 1
ATOM 514 O O . LEU A 1 66 ? -18.022 -50.876 -71.764 1.00 48.17 66 LEU A O 1
ATOM 519 N N . ALA A 1 67 ? -16.337 -52.053 -72.665 1.00 41.94 67 ALA A N 1
ATOM 520 C CA . ALA A 1 67 ? -16.039 -52.759 -71.436 1.00 40.83 67 ALA A CA 1
ATOM 521 C C . ALA A 1 67 ? -14.554 -52.691 -71.167 1.00 40.13 67 ALA A C 1
ATOM 522 O O . ALA A 1 67 ? -13.772 -53.300 -71.874 1.00 51.62 67 ALA A O 1
ATOM 524 N N . MET A 1 68 ? -14.163 -51.975 -70.126 1.00 38.56 68 MET A N 1
ATOM 525 C CA . MET A 1 68 ? -12.767 -51.596 -69.945 1.00 37.94 68 MET A CA 1
ATOM 526 C C . MET A 1 68 ? -12.077 -52.270 -68.765 1.00 36.98 68 MET A C 1
ATOM 527 O O . MET A 1 68 ? -12.381 -51.977 -67.615 1.00 35.71 68 MET A O 1
ATOM 532 N N . GLY A 1 69 ? -11.151 -53.179 -69.056 1.00 37.73 69 GLY A N 1
ATOM 533 C CA . GLY A 1 69 ? -10.338 -53.796 -68.030 1.00 37.05 69 GLY A CA 1
ATOM 534 C C . GLY A 1 69 ? -9.436 -52.766 -67.390 1.00 35.80 69 GLY A C 1
ATOM 535 O O . GLY A 1 69 ? -8.596 -52.179 -68.054 1.00 36.17 69 GLY A O 1
ATOM 536 N N . VAL A 1 70 ? -9.585 -52.586 -66.083 1.00 34.44 70 VAL A N 1
ATOM 537 C CA . VAL A 1 70 ? -8.900 -51.538 -65.354 1.00 33.20 70 VAL A CA 1
ATOM 538 C C . VAL A 1 70 ? -8.210 -52.034 -64.096 1.00 32.39 70 VAL A C 1
ATOM 539 O O . VAL A 1 70 ? -8.788 -52.786 -63.319 1.00 32.12 70 VAL A O 1
ATOM 543 N N . ASN A 1 71 ? -6.945 -51.664 -63.934 1.00 32.18 71 ASN A N 1
ATOM 544 C CA . ASN A 1 71 ? -6.289 -51.840 -62.659 1.00 31.29 71 ASN A CA 1
ATOM 545 C C . ASN A 1 71 ? -6.753 -50.701 -61.766 1.00 35.97 71 ASN A C 1
ATOM 546 O O . ASN A 1 71 ? -6.517 -49.547 -62.075 1.00 35.19 71 ASN A O 1
ATOM 551 N N . LEU A 1 72 ? -7.448 -51.004 -60.683 1.00 29.10 72 LEU A N 1
ATOM 552 C CA . LEU A 1 72 ? -8.033 -49.930 -59.904 1.00 27.94 72 LEU A CA 1
ATOM 553 C C . LEU A 1 72 ? -7.058 -49.257 -58.969 1.00 27.04 72 LEU A C 1
ATOM 554 O O . LEU A 1 72 ? -7.297 -48.146 -58.537 1.00 26.27 72 LEU A O 1
ATOM 559 N N . THR A 1 73 ? -5.967 -49.910 -58.618 1.00 27.23 73 THR A N 1
ATOM 560 C CA . THR A 1 73 ? -5.027 -49.215 -57.759 1.00 36.24 73 THR A CA 1
ATOM 561 C C . THR A 1 73 ? -4.404 -48.133 -58.623 1.00 37.61 73 THR A C 1
ATOM 562 O O . THR A 1 73 ? -4.320 -46.980 -58.208 1.00 35.09 73 THR A O 1
ATOM 566 N N . SER A 1 74 ? -4.022 -48.503 -59.845 1.00 35.81 74 SER A N 1
ATOM 567 C CA . SER A 1 74 ? -3.514 -47.543 -60.821 1.00 28.37 74 SER A CA 1
ATOM 568 C C . SER A 1 74 ? -4.444 -46.379 -60.994 1.00 27.88 74 SER A C 1
ATOM 569 O O . SER A 1 74 ? -4.027 -45.245 -60.928 1.00 37.50 74 SER A O 1
ATOM 572 N N . MET A 1 75 ? -5.723 -46.653 -61.177 1.00 47.26 75 MET A N 1
ATOM 573 C CA . MET A 1 75 ? -6.668 -45.571 -61.393 1.00 43.90 75 MET A CA 1
ATOM 574 C C . MET A 1 75 ? -6.797 -44.685 -60.149 1.00 26.48 75 MET A C 1
ATOM 575 O O . MET A 1 75 ? -6.928 -43.473 -60.263 1.00 26.36 75 MET A O 1
ATOM 580 N N . SER A 1 76 ? -6.675 -45.281 -58.970 1.00 25.75 76 SER A N 1
ATOM 581 C CA . SER A 1 76 ? -6.740 -44.515 -57.745 1.00 24.73 76 SER A CA 1
ATOM 582 C C . SER A 1 76 ? -5.526 -43.631 -57.642 1.00 30.44 76 SER A C 1
ATOM 583 O O . SER A 1 76 ? -5.641 -42.456 -57.317 1.00 42.14 76 SER A O 1
ATOM 586 N N . LYS A 1 77 ? -4.364 -44.200 -57.937 1.00 25.09 77 LYS A N 1
ATOM 587 C CA . LYS A 1 77 ? -3.122 -43.447 -57.915 1.00 25.20 77 LYS A CA 1
ATOM 588 C C . LYS A 1 77 ? -3.235 -42.194 -58.748 1.00 27.74 77 LYS A C 1
ATOM 589 O O . LYS A 1 77 ? -2.809 -41.123 -58.318 1.00 26.16 77 LYS A O 1
ATOM 595 N N . ILE A 1 78 ? -3.876 -42.325 -59.900 1.00 26.33 78 ILE A N 1
ATOM 596 C CA . ILE A 1 78 ? -4.131 -41.203 -60.782 1.00 26.89 78 ILE A CA 1
ATOM 597 C C . ILE A 1 78 ? -5.069 -40.163 -60.186 1.00 26.29 78 ILE A C 1
ATOM 598 O O . ILE A 1 78 ? -4.765 -38.989 -60.178 1.00 26.38 78 ILE A O 1
ATOM 603 N N . LEU A 1 79 ? -6.197 -40.596 -59.643 1.00 33.86 79 LEU A N 1
ATOM 604 C CA . LEU A 1 79 ? -7.193 -39.665 -59.154 1.00 25.42 79 LEU A CA 1
ATOM 605 C C . LEU A 1 79 ? -6.709 -38.922 -57.904 1.00 28.39 79 LEU A C 1
ATOM 606 O O . LEU A 1 79 ? -7.233 -37.866 -57.553 1.00 31.72 79 LEU A O 1
ATOM 611 N N . LYS A 1 80 ? -5.719 -39.488 -57.224 1.00 30.93 80 LYS A N 1
ATOM 612 C CA . LYS A 1 80 ? -5.023 -38.791 -56.148 1.00 23.55 80 LYS A CA 1
ATOM 613 C C . LYS A 1 80 ? -4.373 -37.509 -56.659 1.00 24.11 80 LYS A C 1
ATOM 614 O O . LYS A 1 80 ? -4.169 -36.571 -55.906 1.00 35.65 80 LYS A O 1
ATOM 620 N N . CYS A 1 81 ? -4.014 -37.499 -57.939 1.00 25.02 81 CYS A N 1
ATOM 621 C CA . CYS A 1 81 ? -3.394 -36.350 -58.572 1.00 25.77 81 CYS A CA 1
ATOM 622 C C . CYS A 1 81 ? -4.402 -35.320 -59.002 1.00 54.32 81 CYS A C 1
ATOM 623 O O . CYS A 1 81 ? -4.054 -34.348 -59.667 1.00 44.03 81 CYS A O 1
ATOM 626 N N . ALA A 1 82 ? -5.664 -35.558 -58.669 1.00 42.15 82 ALA A N 1
ATOM 627 C CA . ALA A 1 82 ? -6.723 -34.584 -58.918 1.00 26.28 82 ALA A CA 1
ATOM 628 C C . ALA A 1 82 ? -7.033 -33.793 -57.667 1.00 25.70 82 ALA A C 1
ATOM 629 O O . ALA A 1 82 ? -6.986 -34.334 -56.567 1.00 47.77 82 ALA A O 1
ATOM 631 N N . GLY A 1 83 ? -7.345 -32.515 -57.834 1.00 26.36 83 GLY A N 1
ATOM 632 C CA . GLY A 1 83 ? -7.781 -31.693 -56.724 1.00 26.05 83 GLY A CA 1
ATOM 633 C C . GLY A 1 83 ? -9.254 -31.916 -56.467 1.00 26.00 83 GLY A C 1
ATOM 634 O O . GLY A 1 83 ? -9.955 -32.411 -57.330 1.00 30.39 83 GLY A O 1
ATOM 635 N N . ASN A 1 84 ? -9.736 -31.528 -55.296 1.00 48.66 84 ASN A N 1
ATOM 636 C CA . ASN A 1 84 ? -11.129 -31.738 -54.948 1.00 25.62 84 ASN A CA 1
ATOM 637 C C . ASN A 1 84 ? -12.081 -30.939 -55.801 1.00 26.87 84 ASN A C 1
ATOM 638 O O . ASN A 1 84 ? -13.244 -31.290 -55.934 1.00 38.23 84 ASN A O 1
ATOM 643 N N . GLU A 1 85 ? -11.578 -29.899 -56.446 1.00 27.72 85 GLU A N 1
ATOM 644 C CA . GLU A 1 85 ? -12.467 -28.969 -57.115 1.00 29.07 85 GLU A CA 1
ATOM 645 C C . GLU A 1 85 ? -12.345 -29.047 -58.604 1.00 29.97 85 GLU A C 1
ATOM 646 O O . GLU A 1 85 ? -13.092 -28.425 -59.328 1.00 31.21 85 GLU A O 1
ATOM 652 N N . ASP A 1 86 ? -11.432 -29.880 -59.057 1.00 46.19 86 ASP A N 1
ATOM 653 C CA . ASP A 1 86 ? -11.207 -30.061 -60.469 1.00 30.31 86 ASP A CA 1
ATOM 654 C C . ASP A 1 86 ? -12.420 -30.610 -61.208 1.00 30.93 86 ASP A C 1
ATOM 655 O O . ASP A 1 86 ? -13.171 -31.452 -60.721 1.00 30.33 86 ASP A O 1
ATOM 660 N N . ILE A 1 87 ? -12.578 -30.127 -62.419 1.00 32.26 87 ILE A N 1
ATOM 661 C CA . ILE A 1 87 ? -13.529 -30.696 -63.323 1.00 33.02 87 ILE A CA 1
ATOM 662 C C . ILE A 1 87 ? -12.900 -31.907 -63.958 1.00 32.64 87 ILE A C 1
ATOM 663 O O . ILE A 1 87 ? -11.911 -31.805 -64.655 1.00 33.00 87 ILE A O 1
ATOM 668 N N . ILE A 1 88 ? -13.459 -33.070 -63.704 1.00 32.02 88 ILE A N 1
ATOM 669 C CA . ILE A 1 88 ? -12.849 -34.269 -64.224 1.00 31.73 88 ILE A CA 1
ATOM 670 C C . ILE A 1 88 ? -13.523 -34.774 -65.495 1.00 32.90 88 ILE A C 1
ATOM 671 O O . ILE A 1 88 ? -14.735 -34.729 -65.644 1.00 33.51 88 ILE A O 1
ATOM 676 N N . THR A 1 89 ? -12.698 -35.214 -66.436 1.00 37.16 89 THR A N 1
ATOM 677 C CA . THR A 1 89 ? -13.162 -35.710 -67.722 1.00 34.57 89 THR A CA 1
ATOM 678 C C . THR A 1 89 ? -12.599 -37.114 -67.995 1.00 34.25 89 THR A C 1
ATOM 679 O O . THR A 1 89 ? -11.394 -37.328 -67.876 1.00 33.79 89 THR A O 1
ATOM 683 N N . LEU A 1 90 ? -13.471 -38.058 -68.360 1.00 34.64 90 LEU A N 1
ATOM 684 C CA . LEU A 1 90 ? -13.046 -39.383 -68.795 1.00 34.71 90 LEU A CA 1
ATOM 685 C C . LEU A 1 90 ? -13.222 -39.503 -70.297 1.00 50.79 90 LEU A C 1
ATOM 686 O O . LEU A 1 90 ? -14.269 -39.144 -70.823 1.00 48.22 90 LEU A O 1
ATOM 691 N N . ARG A 1 91 ? -12.238 -40.059 -70.995 1.00 49.92 91 ARG A N 1
ATOM 692 C CA . ARG A 1 91 ? -12.345 -40.163 -72.445 1.00 38.45 91 ARG A CA 1
ATOM 693 C C . ARG A 1 91 ? -11.752 -41.462 -72.950 1.00 38.84 91 ARG A C 1
ATOM 694 O O . ARG A 1 91 ? -10.747 -41.935 -72.440 1.00 38.09 91 ARG A O 1
ATOM 702 N N . ALA A 1 92 ? -12.418 -42.059 -73.932 1.00 40.11 92 ALA A N 1
ATOM 703 C CA . ALA A 1 92 ? -11.933 -43.264 -74.589 1.00 41.26 92 ALA A CA 1
ATOM 704 C C . ALA A 1 92 ? -12.239 -43.199 -76.076 1.00 43.34 92 ALA A C 1
ATOM 705 O O . ALA A 1 92 ? -13.279 -42.686 -76.467 1.00 44.40 92 ALA A O 1
ATOM 707 N N . GLU A 1 93 ? -11.364 -43.724 -76.920 1.00 43.79 93 GLU A N 1
ATOM 708 C CA . GLU A 1 93 ? -11.627 -43.608 -78.340 1.00 73.17 93 GLU A CA 1
ATOM 709 C C . GLU A 1 93 ? -12.165 -44.873 -79.017 1.00 64.88 93 GLU A C 1
ATOM 710 O O . GLU A 1 93 ? -12.499 -45.871 -78.362 1.00 50.95 93 GLU A O 1
ATOM 716 N N . ASP A 1 94 ? -12.274 -44.756 -80.342 1.00 72.70 94 ASP A N 1
ATOM 717 C CA . ASP A 1 94 ? -12.509 -45.841 -81.285 1.00 71.55 94 ASP A CA 1
ATOM 718 C C . ASP A 1 94 ? -11.743 -47.076 -80.855 1.00 69.96 94 ASP A C 1
ATOM 719 O O . ASP A 1 94 ? -12.304 -48.162 -80.693 1.00 66.67 94 ASP A O 1
ATOM 724 N N . ASN A 1 95 ? -10.454 -46.859 -80.624 1.00 72.87 95 ASN A N 1
ATOM 725 C CA . ASN A 1 95 ? -9.490 -47.914 -80.398 1.00 77.64 95 ASN A CA 1
ATOM 726 C C . ASN A 1 95 ? -9.533 -48.538 -79.001 1.00 75.72 95 ASN A C 1
ATOM 727 O O . ASN A 1 95 ? -9.349 -49.747 -78.859 1.00 74.76 95 ASN A O 1
ATOM 732 N N . ALA A 1 96 ? -9.809 -47.711 -77.991 1.00 73.37 96 ALA A N 1
ATOM 733 C CA . ALA A 1 96 ? -10.031 -48.172 -76.618 1.00 68.89 96 ALA A CA 1
ATOM 734 C C . ALA A 1 96 ? -8.792 -48.878 -76.049 1.00 54.37 96 ALA A C 1
ATOM 735 O O . ALA A 1 96 ? -8.892 -49.788 -75.230 1.00 58.52 96 ALA A O 1
ATOM 737 N N . ASP A 1 97 ? -7.615 -48.437 -76.456 1.00 55.02 97 ASP A N 1
ATOM 738 C CA . ASP A 1 97 ? -6.401 -49.077 -76.003 1.00 47.57 97 ASP A CA 1
ATOM 739 C C . ASP A 1 97 ? -6.059 -48.607 -74.594 1.00 60.29 97 ASP A C 1
ATOM 740 O O . ASP A 1 97 ? -5.628 -49.382 -73.736 1.00 41.55 97 ASP A O 1
ATOM 745 N N . THR A 1 98 ? -6.250 -47.317 -74.367 1.00 53.72 98 THR A N 1
ATOM 746 C CA . THR A 1 98 ? -5.942 -46.710 -73.090 1.00 52.29 98 THR A CA 1
ATOM 747 C C . THR A 1 98 ? -7.133 -45.877 -72.641 1.00 38.80 98 THR A C 1
ATOM 748 O O . THR A 1 98 ? -7.986 -45.528 -73.454 1.00 39.61 98 THR A O 1
ATOM 752 N N . LEU A 1 99 ? -7.211 -45.573 -71.353 1.00 37.22 99 LEU A N 1
ATOM 753 C CA . LEU A 1 99 ? -8.220 -44.642 -70.867 1.00 36.42 99 LEU A CA 1
ATOM 754 C C . LEU A 1 99 ? -7.608 -43.319 -70.410 1.00 35.76 99 LEU A C 1
ATOM 755 O O . LEU A 1 99 ? -6.636 -43.301 -69.675 1.00 35.03 99 LEU A O 1
ATOM 760 N N . ALA A 1 100 ? -8.172 -42.210 -70.868 1.00 36.18 100 ALA A N 1
ATOM 761 C CA . ALA A 1 100 ? -7.619 -40.905 -70.543 1.00 45.60 100 ALA A CA 1
ATOM 762 C C . ALA A 1 100 ? -8.420 -40.171 -69.479 1.00 44.85 100 ALA A C 1
ATOM 763 O O . ALA A 1 100 ? -9.648 -40.124 -69.521 1.00 44.16 100 ALA A O 1
ATOM 765 N N . LEU A 1 101 ? -7.711 -39.556 -68.544 1.00 38.96 101 LEU A N 1
ATOM 766 C CA . LEU A 1 101 ? -8.366 -38.775 -67.509 1.00 43.29 101 LEU A CA 1
ATOM 767 C C . LEU A 1 101 ? -7.831 -37.374 -67.542 1.00 33.04 101 LEU A C 1
ATOM 768 O O . LEU A 1 101 ? -6.629 -37.155 -67.484 1.00 33.04 101 LEU A O 1
ATOM 773 N N . VAL A 1 102 ? -8.739 -36.417 -67.622 1.00 33.40 102 VAL A N 1
ATOM 774 C CA . VAL A 1 102 ? -8.336 -35.039 -67.784 1.00 33.95 102 VAL A CA 1
ATOM 775 C C . VAL A 1 102 ? -8.833 -34.192 -66.618 1.00 33.13 102 VAL A C 1
ATOM 776 O O . VAL A 1 102 ? -10.020 -34.171 -66.347 1.00 50.49 102 VAL A O 1
ATOM 780 N N . PHE A 1 103 ? -7.932 -33.482 -65.943 1.00 32.68 103 PHE A N 1
ATOM 781 C CA . PHE A 1 103 ? -8.310 -32.689 -64.781 1.00 31.97 103 PHE A CA 1
ATOM 782 C C . PHE A 1 103 ? -8.178 -31.206 -65.073 1.00 32.96 103 PHE A C 1
ATOM 783 O O . PHE A 1 103 ? -7.094 -30.744 -65.343 1.00 40.51 103 PHE A O 1
ATOM 791 N N . GLU A 1 104 ? -9.271 -30.462 -65.105 1.00 33.56 104 GLU A N 1
ATOM 792 C CA . GLU A 1 104 ? -9.146 -29.010 -65.223 1.00 34.56 104 GLU A CA 1
ATOM 793 C C . GLU A 1 104 ? -9.385 -28.373 -63.859 1.00 33.79 104 GLU A C 1
ATOM 794 O O . GLU A 1 104 ? -10.340 -28.681 -63.163 1.00 43.05 104 GLU A O 1
ATOM 800 N N . ALA A 1 105 ? -8.439 -27.545 -63.454 1.00 33.85 105 ALA A N 1
ATOM 801 C CA . ALA A 1 105 ? -8.507 -26.824 -62.204 1.00 33.32 105 ALA A CA 1
ATOM 802 C C . ALA A 1 105 ? -9.398 -25.601 -62.319 1.00 34.59 105 ALA A C 1
ATOM 803 O O . ALA A 1 105 ? -9.492 -24.997 -63.377 1.00 67.28 105 ALA A O 1
ATOM 805 N N . PRO A 1 106 ? -10.077 -25.236 -61.230 1.00 52.29 106 PRO A N 1
ATOM 806 C CA . PRO A 1 106 ? -10.799 -23.961 -61.216 1.00 46.39 106 PRO A CA 1
ATOM 807 C C . PRO A 1 106 ? -9.823 -22.787 -61.328 1.00 52.00 106 PRO A C 1
ATOM 808 O O . PRO A 1 106 ? -10.200 -21.674 -61.677 1.00 50.96 106 PRO A O 1
ATOM 812 N N . ASN A 1 107 ? -8.568 -23.075 -60.999 1.00 44.40 107 ASN A N 1
ATOM 813 C CA . ASN A 1 107 ? -7.417 -22.218 -61.253 1.00 54.70 107 ASN A CA 1
ATOM 814 C C . ASN A 1 107 ? -7.349 -22.017 -62.768 1.00 59.19 107 ASN A C 1
ATOM 815 O O . ASN A 1 107 ? -7.138 -20.907 -63.239 1.00 63.22 107 ASN A O 1
ATOM 820 N N . GLN A 1 108 ? -7.633 -23.088 -63.504 1.00 55.43 108 GLN A N 1
ATOM 821 C CA . GLN A 1 108 ? -7.713 -23.128 -64.973 1.00 56.35 108 GLN A CA 1
ATOM 822 C C . GLN A 1 108 ? -6.504 -22.573 -65.729 1.00 59.82 108 GLN A C 1
ATOM 823 O O . GLN A 1 108 ? -6.568 -22.371 -66.950 1.00 73.43 108 GLN A O 1
ATOM 829 N N . GLU A 1 109 ? -5.410 -22.302 -65.027 1.00 62.68 109 GLU A N 1
ATOM 830 C CA . GLU A 1 109 ? -4.198 -22.002 -65.764 1.00 50.44 109 GLU A CA 1
ATOM 831 C C . GLU A 1 109 ? -3.388 -23.288 -65.777 1.00 68.30 109 GLU A C 1
ATOM 832 O O . GLU A 1 109 ? -2.260 -23.324 -66.259 1.00 63.75 109 GLU A O 1
ATOM 838 N N . LYS A 1 110 ? -4.014 -24.349 -65.271 1.00 37.83 110 LYS A N 1
ATOM 839 C CA . LYS A 1 110 ? -3.432 -25.686 -65.184 1.00 36.96 110 LYS A CA 1
ATOM 840 C C . LYS A 1 110 ? -4.384 -26.775 -65.706 1.00 42.63 110 LYS A C 1
ATOM 841 O O . LYS A 1 110 ? -5.555 -26.804 -65.344 1.00 35.89 110 LYS A O 1
ATOM 847 N N . VAL A 1 111 ? -3.876 -27.657 -66.567 1.00 39.01 111 VAL A N 1
ATOM 848 C CA . VAL A 1 111 ? -4.624 -28.831 -67.027 1.00 36.18 111 VAL A CA 1
ATOM 849 C C . VAL A 1 111 ? -3.769 -30.073 -66.949 1.00 35.44 111 VAL A C 1
ATOM 850 O O . VAL A 1 111 ? -2.716 -30.131 -67.571 1.00 36.20 111 VAL A O 1
ATOM 854 N N . SER A 1 112 ? -4.215 -31.063 -66.183 1.00 39.11 112 SER A N 1
ATOM 855 C CA . SER A 1 112 ? -3.507 -32.332 -66.102 1.00 33.50 112 SER A CA 1
ATOM 856 C C . SER A 1 112 ? -4.172 -33.378 -66.966 1.00 33.84 112 SER A C 1
ATOM 857 O O . SER A 1 112 ? -5.383 -33.414 -67.113 1.00 33.86 112 SER A O 1
ATOM 860 N N . ASP A 1 113 ? -3.352 -34.266 -67.492 1.00 34.95 113 ASP A N 1
ATOM 861 C CA . ASP A 1 113 ? -3.780 -35.262 -68.457 1.00 38.95 113 ASP A CA 1
ATOM 862 C C . ASP A 1 113 ? -3.082 -36.588 -68.140 1.00 34.29 113 ASP A C 1
ATOM 863 O O . ASP A 1 113 ? -1.863 -36.688 -68.167 1.00 34.60 113 ASP A O 1
ATOM 868 N N . TYR A 1 114 ? -3.873 -37.590 -67.790 1.00 33.58 114 TYR A N 1
ATOM 869 C CA . TYR A 1 114 ? -3.347 -38.901 -67.466 1.00 33.18 114 TYR A CA 1
ATOM 870 C C . TYR A 1 114 ? -3.999 -39.955 -68.355 1.00 33.90 114 TYR A C 1
ATOM 871 O O . TYR A 1 114 ? -5.149 -39.819 -68.761 1.00 34.14 114 TYR A O 1
ATOM 880 N N . GLU A 1 115 ? -3.233 -40.992 -68.675 1.00 34.41 115 GLU A N 1
ATOM 881 C CA . GLU A 1 115 ? -3.666 -42.057 -69.563 1.00 35.31 115 GLU A CA 1
ATOM 882 C C . GLU A 1 115 ? -3.232 -43.410 -69.019 1.00 35.19 115 GLU A C 1
ATOM 883 O O . GLU A 1 115 ? -2.042 -43.706 -68.943 1.00 35.32 115 GLU A O 1
ATOM 889 N N . MET A 1 116 ? -4.185 -44.254 -68.654 1.00 34.49 116 MET A N 1
ATOM 890 C CA . MET A 1 116 ? -3.784 -45.525 -68.093 1.00 44.78 116 MET A CA 1
ATOM 891 C C . MET A 1 116 ? -4.082 -46.607 -69.084 1.00 35.56 116 MET A C 1
ATOM 892 O O . MET A 1 116 ? -5.022 -46.509 -69.850 1.00 36.14 116 MET A O 1
ATOM 897 N N . LYS A 1 117 ? -3.243 -47.628 -69.079 1.00 36.15 117 LYS A N 1
ATOM 898 C CA . LYS A 1 117 ? -3.385 -48.723 -70.010 1.00 38.30 117 LYS A CA 1
ATOM 899 C C . LYS A 1 117 ? -4.512 -49.656 -69.577 1.00 39.98 117 LYS A C 1
ATOM 900 O O . LYS A 1 117 ? -4.749 -49.848 -68.387 1.00 35.93 117 LYS A O 1
ATOM 906 N N . LEU A 1 118 ? -5.232 -50.203 -70.550 1.00 38.31 118 LEU A N 1
ATOM 907 C CA . LEU A 1 118 ? -6.325 -51.116 -70.253 1.00 38.21 118 LEU A CA 1
ATOM 908 C C . LEU A 1 118 ? -5.864 -52.566 -70.352 1.00 39.24 118 LEU A C 1
ATOM 909 O O . LEU A 1 118 ? -5.654 -53.074 -71.446 1.00 54.97 118 LEU A O 1
ATOM 914 N N . MET A 1 119 ? -5.741 -53.237 -69.211 1.00 38.46 119 MET A N 1
ATOM 915 C CA . MET A 1 119 ? -5.340 -54.636 -69.188 1.00 46.63 119 MET A CA 1
ATOM 916 C C . MET A 1 119 ? -6.503 -55.514 -69.642 1.00 48.80 119 MET A C 1
ATOM 917 O O . MET A 1 119 ? -7.631 -55.045 -69.758 1.00 48.16 119 MET A O 1
ATOM 922 N N . ASP A 1 120 ? -6.249 -56.801 -69.846 1.00 56.56 120 ASP A N 1
ATOM 923 C CA . ASP A 1 120 ? -7.317 -57.687 -70.300 1.00 56.52 120 ASP A CA 1
ATOM 924 C C . ASP A 1 120 ? -7.843 -58.600 -69.224 1.00 69.91 120 ASP A C 1
ATOM 925 O O . ASP A 1 120 ? -7.108 -59.344 -68.567 1.00 42.38 120 ASP A O 1
ATOM 930 N N . LEU A 1 121 ? -9.155 -58.530 -69.057 1.00 63.13 121 LEU A N 1
ATOM 931 C CA . LEU A 1 121 ? -9.778 -59.095 -67.882 1.00 71.86 121 LEU A CA 1
ATOM 932 C C . LEU A 1 121 ? -10.746 -60.203 -68.238 1.00 60.20 121 LEU A C 1
ATOM 933 O O . LEU A 1 121 ? -11.547 -60.080 -69.158 1.00 51.71 121 LEU A O 1
ATOM 938 N N . ASP A 1 122 ? -10.640 -61.290 -67.490 1.00 58.39 122 ASP A N 1
ATOM 939 C CA . ASP A 1 122 ? -11.652 -62.318 -67.467 1.00 67.09 122 ASP A CA 1
ATOM 940 C C . ASP A 1 122 ? -12.608 -61.844 -66.402 1.00 68.42 122 ASP A C 1
ATOM 941 O O . ASP A 1 122 ? -12.293 -61.943 -65.212 1.00 74.73 122 ASP A O 1
ATOM 946 N N . VAL A 1 123 ? -13.775 -61.345 -66.773 1.00 67.50 123 VAL A N 1
ATOM 947 C CA . VAL A 1 123 ? -14.551 -60.653 -65.760 1.00 63.85 123 VAL A CA 1
ATOM 948 C C . VAL A 1 123 ? -15.667 -61.561 -65.319 1.00 71.59 123 VAL A C 1
ATOM 949 O O . VAL A 1 123 ? -16.656 -61.815 -66.023 1.00 81.29 123 VAL A O 1
ATOM 953 N N . GLU A 1 124 ? -15.411 -62.100 -64.139 1.00 77.49 124 GLU A N 1
ATOM 954 C CA . GLU A 1 124 ? -16.299 -62.995 -63.458 1.00 54.73 124 GLU A CA 1
ATOM 955 C C . GLU A 1 124 ? -17.369 -62.125 -62.801 1.00 55.62 124 GLU A C 1
ATOM 956 O O . GLU A 1 124 ? -17.180 -61.571 -61.717 1.00 47.99 124 GLU A O 1
ATOM 962 N N . GLN A 1 125 ? -18.445 -61.936 -63.572 1.00 55.17 125 GLN A N 1
ATOM 963 C CA . GLN A 1 125 ? -19.619 -61.152 -63.220 1.00 52.71 125 GLN A CA 1
ATOM 964 C C . GLN A 1 125 ? -20.635 -62.056 -62.538 1.00 56.26 125 GLN A C 1
ATOM 965 O O . GLN A 1 125 ? -20.614 -63.269 -62.716 1.00 57.53 125 GLN A O 1
ATOM 971 N N . LEU A 1 126 ? -21.534 -61.436 -61.780 1.00 70.63 126 LEU A N 1
ATOM 972 C CA . LEU A 1 126 ? -22.640 -62.096 -61.090 1.00 41.36 126 LEU A CA 1
ATOM 973 C C . LEU A 1 126 ? -23.936 -61.373 -61.342 1.00 41.65 126 LEU A C 1
ATOM 974 O O . LEU A 1 126 ? -23.958 -60.212 -61.728 1.00 40.91 126 LEU A O 1
ATOM 979 N N . GLY A 1 127 ? -25.019 -62.096 -61.111 1.00 42.90 127 GLY A N 1
ATOM 980 C CA . GLY A 1 127 ? -26.357 -61.635 -61.394 1.00 43.66 127 GLY A CA 1
ATOM 981 C C . GLY A 1 127 ? -27.018 -61.388 -60.075 1.00 43.07 127 GLY A C 1
ATOM 982 O O . GLY A 1 127 ? -27.038 -62.258 -59.218 1.00 43.34 127 GLY A O 1
ATOM 983 N N . ILE A 1 128 ? -27.471 -60.163 -59.877 1.00 42.26 128 ILE A N 1
ATOM 984 C CA . ILE A 1 128 ? -28.105 -59.813 -58.634 1.00 41.76 128 ILE A CA 1
ATOM 985 C C . ILE A 1 128 ? -29.619 -59.833 -58.755 1.00 43.25 128 ILE A C 1
ATOM 986 O O . ILE A 1 128 ? -30.234 -58.937 -59.320 1.00 43.52 128 ILE A O 1
ATOM 991 N N . PRO A 1 129 ? -30.222 -60.880 -58.204 1.00 44.37 129 PRO A N 1
ATOM 992 C CA . PRO A 1 129 ? -31.655 -61.089 -58.224 1.00 46.03 129 PRO A CA 1
ATOM 993 C C . PRO A 1 129 ? -32.335 -60.082 -57.342 1.00 45.47 129 PRO A C 1
ATOM 994 O O . PRO A 1 129 ? -31.739 -59.633 -56.353 1.00 43.95 129 PRO A O 1
ATOM 998 N N . GLU A 1 130 ? -33.584 -59.791 -57.647 1.00 57.40 130 GLU A N 1
ATOM 999 C CA . GLU A 1 130 ? -34.344 -58.912 -56.817 1.00 55.46 130 GLU A CA 1
ATOM 1000 C C . GLU A 1 130 ? -35.010 -59.736 -55.767 1.00 47.53 130 GLU A C 1
ATOM 1001 O O . GLU A 1 130 ? -35.765 -60.637 -56.049 1.00 49.21 130 GLU A O 1
ATOM 1007 N N . GLN A 1 131 ? -34.668 -59.408 -54.537 1.00 46.35 131 GLN A N 1
ATOM 1008 C CA . GLN A 1 131 ? -35.245 -60.031 -53.351 1.00 47.05 131 GLN A CA 1
ATOM 1009 C C . GLN A 1 131 ? -36.045 -59.016 -52.577 1.00 47.06 131 GLN A C 1
ATOM 1010 O O . GLN A 1 131 ? -35.960 -57.833 -52.845 1.00 55.46 131 GLN A O 1
ATOM 1016 N N . GLU A 1 132 ? -36.842 -59.472 -51.627 1.00 48.13 132 GLU A N 1
ATOM 1017 C CA . GLU A 1 132 ? -37.337 -58.552 -50.622 1.00 47.88 132 GLU A CA 1
ATOM 1018 C C . GLU A 1 132 ? -36.752 -58.999 -49.303 1.00 47.01 132 GLU A C 1
ATOM 1019 O O . GLU A 1 132 ? -36.313 -60.138 -49.162 1.00 47.21 132 GLU A O 1
ATOM 1025 N N . TYR A 1 133 ? -36.732 -58.107 -48.329 1.00 46.17 133 TYR A N 1
ATOM 1026 C CA . TYR A 1 133 ? -35.894 -58.333 -47.173 1.00 44.94 133 TYR A CA 1
ATOM 1027 C C . TYR A 1 133 ? -36.704 -58.287 -45.899 1.00 45.83 133 TYR A C 1
ATOM 1028 O O . TYR A 1 133 ? -37.557 -57.427 -45.712 1.00 46.47 133 TYR A O 1
ATOM 1037 N N . SER A 1 134 ? -36.472 -59.286 -45.062 1.00 46.10 134 SER A N 1
ATOM 1038 C CA . SER A 1 134 ? -37.033 -59.363 -43.728 1.00 46.83 134 SER A CA 1
ATOM 1039 C C . SER A 1 134 ? -36.864 -58.063 -42.956 1.00 45.67 134 SER A C 1
ATOM 1040 O O . SER A 1 134 ? -37.796 -57.570 -42.336 1.00 46.70 134 SER A O 1
ATOM 1043 N N . CYS A 1 135 ? -35.654 -57.522 -42.972 1.00 43.65 135 CYS A N 1
ATOM 1044 C CA . CYS A 1 135 ? -35.379 -56.315 -42.212 1.00 42.53 135 CYS A CA 1
ATOM 1045 C C . CYS A 1 135 ? -34.530 -55.334 -43.025 1.00 40.87 135 CYS A C 1
ATOM 1046 O O . CYS A 1 135 ? -33.590 -55.721 -43.699 1.00 39.90 135 CYS A O 1
ATOM 1049 N N . VAL A 1 136 ? -34.875 -54.055 -42.943 1.00 48.28 136 VAL A N 1
ATOM 1050 C CA . VAL A 1 136 ? -34.201 -53.003 -43.697 1.00 39.39 136 VAL A CA 1
ATOM 1051 C C . VAL A 1 136 ? -33.952 -51.787 -42.819 1.00 38.55 136 VAL A C 1
ATOM 1052 O O . VAL A 1 136 ? -34.889 -51.156 -42.351 1.00 39.60 136 VAL A O 1
ATOM 1056 N N . VAL A 1 137 ? -32.683 -51.457 -42.622 1.00 36.79 137 VAL A N 1
ATOM 1057 C CA . VAL A 1 137 ? -32.279 -50.404 -41.701 1.00 35.92 137 VAL A CA 1
ATOM 1058 C C . VAL A 1 137 ? -31.594 -49.198 -42.344 1.00 34.78 137 VAL A C 1
ATOM 1059 O O . VAL A 1 137 ? -30.607 -49.354 -43.035 1.00 33.66 137 VAL A O 1
ATOM 1063 N N . LYS A 1 138 ? -32.108 -47.998 -42.090 1.00 35.18 138 LYS A N 1
ATOM 1064 C CA . LYS A 1 138 ? -31.490 -46.765 -42.573 1.00 34.26 138 LYS A CA 1
ATOM 1065 C C . LYS A 1 138 ? -30.921 -45.944 -41.422 1.00 48.31 138 LYS A C 1
ATOM 1066 O O . LYS A 1 138 ? -31.606 -45.693 -40.430 1.00 48.19 138 LYS A O 1
ATOM 1072 N N . MET A 1 139 ? -29.685 -45.479 -41.585 1.00 51.03 139 MET A N 1
ATOM 1073 C CA . MET A 1 139 ? -28.970 -44.827 -40.507 1.00 31.08 139 MET A CA 1
ATOM 1074 C C . MET A 1 139 ? -27.916 -43.915 -41.110 1.00 29.90 139 MET A C 1
ATOM 1075 O O . MET A 1 139 ? -27.655 -43.989 -42.311 1.00 29.66 139 MET A O 1
ATOM 1080 N N . PRO A 1 140 ? -27.392 -42.970 -40.305 1.00 29.36 140 PRO A N 1
ATOM 1081 C CA . PRO A 1 140 ? -26.273 -42.112 -40.704 1.00 28.25 140 PRO A CA 1
ATOM 1082 C C . PRO A 1 140 ? -25.035 -42.935 -40.996 1.00 26.97 140 PRO A C 1
ATOM 1083 O O . PRO A 1 140 ? -24.686 -43.805 -40.225 1.00 28.27 140 PRO A O 1
ATOM 1087 N N . SER A 1 141 ? -24.387 -42.670 -42.117 1.00 26.42 141 SER A N 1
ATOM 1088 C CA . SER A 1 141 ? -23.318 -43.531 -42.590 1.00 25.49 141 SER A CA 1
ATOM 1089 C C . SER A 1 141 ? -22.105 -43.523 -41.691 1.00 24.42 141 SER A C 1
ATOM 1090 O O . SER A 1 141 ? -21.389 -44.513 -41.603 1.00 48.05 141 SER A O 1
ATOM 1093 N N . GLY A 1 142 ? -21.880 -42.414 -41.015 1.00 24.22 142 GLY A N 1
ATOM 1094 C CA . GLY A 1 142 ? -20.767 -42.311 -40.103 1.00 23.34 142 GLY A CA 1
ATOM 1095 C C . GLY A 1 142 ? -21.052 -43.075 -38.840 1.00 23.55 142 GLY A C 1
ATOM 1096 O O . GLY A 1 142 ? -20.169 -43.628 -38.225 1.00 22.95 142 GLY A O 1
ATOM 1097 N N . GLU A 1 143 ? -22.296 -43.057 -38.413 1.00 24.56 143 GLU A N 1
ATOM 1098 C CA . GLU A 1 143 ? -22.684 -43.850 -37.268 1.00 24.98 143 GLU A CA 1
ATOM 1099 C C . GLU A 1 143 ? -22.430 -45.329 -37.555 1.00 27.32 143 GLU A C 1
ATOM 1100 O O . GLU A 1 143 ? -21.820 -46.012 -36.748 1.00 29.22 143 GLU A O 1
ATOM 1106 N N . PHE A 1 144 ? -22.874 -45.820 -38.706 1.00 25.20 144 PHE A N 1
ATOM 1107 C CA . PHE A 1 144 ? -22.615 -47.208 -39.063 1.00 25.21 144 PHE A CA 1
ATOM 1108 C C . PHE A 1 144 ? -21.140 -47.481 -39.126 1.00 24.15 144 PHE A C 1
ATOM 1109 O O . PHE A 1 144 ? -20.680 -48.521 -38.672 1.00 24.12 144 PHE A O 1
ATOM 1117 N N . ALA A 1 145 ? -20.406 -46.564 -39.734 1.00 23.42 145 ALA A N 1
ATOM 1118 C CA . ALA A 1 145 ? -18.957 -46.672 -39.806 1.00 22.50 145 ALA A CA 1
ATOM 1119 C C . ALA A 1 145 ? -18.302 -46.715 -38.427 1.00 30.31 145 ALA A C 1
ATOM 1120 O O . ALA A 1 145 ? -17.266 -47.349 -38.261 1.00 21.73 145 ALA A O 1
ATOM 1122 N N . ARG A 1 146 ? -18.854 -46.005 -37.444 1.00 22.39 146 ARG A N 1
ATOM 1123 C CA . ARG A 1 146 ? -18.213 -46.033 -36.142 1.00 22.13 146 ARG A CA 1
ATOM 1124 C C . ARG A 1 146 ? -18.558 -47.329 -35.415 1.00 22.73 146 ARG A C 1
ATOM 1125 O O . ARG A 1 146 ? -17.703 -47.911 -34.757 1.00 23.41 146 ARG A O 1
ATOM 1133 N N . ILE A 1 147 ? -19.803 -47.790 -35.556 1.00 40.40 147 ILE A N 1
ATOM 1134 C CA . ILE A 1 147 ? -20.204 -49.113 -35.067 1.00 24.37 147 ILE A CA 1
ATOM 1135 C C . ILE A 1 147 ? -19.205 -50.166 -35.498 1.00 24.05 147 ILE A C 1
ATOM 1136 O O . ILE A 1 147 ? -18.722 -50.935 -34.690 1.00 52.53 147 ILE A O 1
ATOM 1141 N N . CYS A 1 148 ? -18.888 -50.173 -36.790 1.00 27.94 148 CYS A N 1
ATOM 1142 C CA . CYS A 1 148 ? -18.039 -51.197 -37.393 1.00 24.38 148 CYS A CA 1
ATOM 1143 C C . CYS A 1 148 ? -16.595 -51.156 -36.942 1.00 22.91 148 CYS A C 1
ATOM 1144 O O . CYS A 1 148 ? -15.932 -52.171 -36.896 1.00 23.14 148 CYS A O 1
ATOM 1147 N N . ARG A 1 149 ? -16.123 -49.977 -36.592 1.00 22.20 149 ARG A N 1
ATOM 1148 C CA . ARG A 1 149 ? -14.737 -49.787 -36.222 1.00 21.58 149 ARG A CA 1
ATOM 1149 C C . ARG A 1 149 ? -14.616 -50.137 -34.769 1.00 30.75 149 ARG A C 1
ATOM 1150 O O . ARG A 1 149 ? -13.689 -50.821 -34.347 1.00 31.13 149 ARG A O 1
ATOM 1158 N N . ASP A 1 150 ? -15.607 -49.698 -34.012 1.00 23.67 150 ASP A N 1
ATOM 1159 C CA . ASP A 1 150 ? -15.633 -49.941 -32.588 1.00 22.64 150 ASP A CA 1
ATOM 1160 C C . ASP A 1 150 ? -15.590 -51.442 -32.317 1.00 32.71 150 ASP A C 1
ATOM 1161 O O . ASP A 1 150 ? -14.722 -51.923 -31.609 1.00 35.74 150 ASP A O 1
ATOM 1166 N N . LEU A 1 151 ? -16.513 -52.185 -32.904 1.00 24.05 151 LEU A N 1
ATOM 1167 C CA . LEU A 1 151 ? -16.572 -53.623 -32.690 1.00 26.42 151 LEU A CA 1
ATOM 1168 C C . LEU A 1 151 ? -15.373 -54.405 -33.243 1.00 28.22 151 LEU A C 1
ATOM 1169 O O . LEU A 1 151 ? -15.178 -55.554 -32.898 1.00 25.64 151 LEU A O 1
ATOM 1174 N N . SER A 1 152 ? -14.577 -53.797 -34.108 1.00 36.82 152 SER A N 1
ATOM 1175 C CA . SER A 1 152 ? -13.370 -54.464 -34.582 1.00 23.95 152 SER A CA 1
ATOM 1176 C C . SER A 1 152 ? -12.304 -54.519 -33.508 1.00 45.78 152 SER A C 1
ATOM 1177 O O . SER A 1 152 ? -11.311 -55.223 -33.666 1.00 24.20 152 SER A O 1
ATOM 1180 N N . HIS A 1 153 ? -12.491 -53.748 -32.436 1.00 35.11 153 HIS A N 1
ATOM 1181 C CA . HIS A 1 153 ? -11.583 -53.811 -31.298 1.00 23.80 153 HIS A CA 1
ATOM 1182 C C . HIS A 1 153 ? -11.845 -55.092 -30.527 1.00 24.98 153 HIS A C 1
ATOM 1183 O O . HIS A 1 153 ? -10.956 -55.628 -29.901 1.00 25.41 153 HIS A O 1
ATOM 1190 N N . ILE A 1 154 ? -13.069 -55.596 -30.617 1.00 25.61 154 ILE A N 1
ATOM 1191 C CA . ILE A 1 154 ? -13.535 -56.685 -29.766 1.00 26.86 154 ILE A CA 1
ATOM 1192 C C . ILE A 1 154 ? -13.393 -58.071 -30.393 1.00 27.79 154 ILE A C 1
ATOM 1193 O O . ILE A 1 154 ? -12.845 -58.990 -29.780 1.00 28.70 154 ILE A O 1
ATOM 1198 N N . GLY A 1 155 ? -13.885 -58.211 -31.620 1.00 27.69 155 GLY A N 1
ATOM 1199 C CA . GLY A 1 155 ? -13.926 -59.487 -32.294 1.00 28.69 155 GLY A CA 1
ATOM 1200 C C . GLY A 1 155 ? -13.920 -59.328 -33.794 1.00 28.20 155 GLY A C 1
ATOM 1201 O O . GLY A 1 155 ? -13.888 -58.220 -34.292 1.00 27.09 155 GLY A O 1
ATOM 1202 N N . ASP A 1 156 ? -13.972 -60.439 -34.517 1.00 29.15 156 ASP A N 1
ATOM 1203 C CA . ASP A 1 156 ? -13.802 -60.429 -35.968 1.00 34.04 156 ASP A CA 1
ATOM 1204 C C . ASP A 1 156 ? -15.116 -60.608 -36.714 1.00 38.40 156 ASP A C 1
ATOM 1205 O O . ASP A 1 156 ? -15.184 -60.454 -37.936 1.00 29.09 156 ASP A O 1
ATOM 1210 N N . ALA A 1 157 ? -16.157 -60.940 -35.968 1.00 37.12 157 ALA A N 1
ATOM 1211 C CA . ALA A 1 157 ? -17.472 -61.104 -36.553 1.00 30.68 157 ALA A CA 1
ATOM 1212 C C . ALA A 1 157 ? -18.502 -60.313 -35.748 1.00 30.49 157 ALA A C 1
ATOM 1213 O O . ALA A 1 157 ? -18.435 -60.238 -34.523 1.00 30.59 157 ALA A O 1
ATOM 1215 N N . VAL A 1 158 ? -19.421 -59.677 -36.454 1.00 30.26 158 VAL A N 1
ATOM 1216 C CA . VAL A 1 158 ? -20.500 -58.953 -35.813 1.00 30.32 158 VAL A CA 1
ATOM 1217 C C . VAL A 1 158 ? -21.791 -59.735 -36.012 1.00 31.78 158 VAL A C 1
ATOM 1218 O O . VAL A 1 158 ? -21.984 -60.370 -37.042 1.00 32.34 158 VAL A O 1
ATOM 1222 N N . VAL A 1 159 ? -22.648 -59.716 -35.000 1.00 32.52 159 VAL A N 1
ATOM 1223 C CA . VAL A 1 159 ? -23.955 -60.317 -35.104 1.00 34.00 159 VAL A CA 1
ATOM 1224 C C . VAL A 1 159 ? -25.007 -59.209 -35.154 1.00 33.87 159 VAL A C 1
ATOM 1225 O O . VAL A 1 159 ? -25.177 -58.449 -34.214 1.00 33.59 159 VAL A O 1
ATOM 1229 N N . ILE A 1 160 ? -25.706 -59.107 -36.266 1.00 34.17 160 ILE A N 1
ATOM 1230 C CA . ILE A 1 160 ? -26.747 -58.119 -36.381 1.00 34.31 160 ILE A CA 1
ATOM 1231 C C . ILE A 1 160 ? -28.096 -58.739 -36.033 1.00 36.13 160 ILE A C 1
ATOM 1232 O O . ILE A 1 160 ? -28.521 -59.700 -36.650 1.00 37.21 160 ILE A O 1
ATOM 1237 N N . SER A 1 161 ? -28.768 -58.172 -35.038 1.00 36.57 161 SER A N 1
ATOM 1238 C CA . SER A 1 161 ? -30.042 -58.695 -34.537 1.00 38.43 161 SER A CA 1
ATOM 1239 C C . SER A 1 161 ? -31.147 -57.689 -34.693 1.00 38.91 161 SER A C 1
ATOM 1240 O O . SER A 1 161 ? -31.174 -56.710 -33.973 1.00 38.46 161 SER A O 1
ATOM 1243 N N . CYS A 1 162 ? -32.084 -57.932 -35.596 1.00 39.98 162 CYS A N 1
ATOM 1244 C CA . CYS A 1 162 ? -33.127 -56.955 -35.808 1.00 40.58 162 CYS A CA 1
ATOM 1245 C C . CYS A 1 162 ? -34.497 -57.465 -35.347 1.00 42.78 162 CYS A C 1
ATOM 1246 O O . CYS A 1 162 ? -34.982 -58.500 -35.787 1.00 47.54 162 CYS A O 1
ATOM 1249 N N . ALA A 1 163 ? -35.091 -56.747 -34.406 1.00 43.36 163 ALA A N 1
ATOM 1250 C CA . ALA A 1 163 ? -36.468 -56.966 -34.015 1.00 45.53 163 ALA A CA 1
ATOM 1251 C C . ALA A 1 163 ? -37.146 -55.623 -34.173 1.00 45.72 163 ALA A C 1
ATOM 1252 O O . ALA A 1 163 ? -36.524 -54.693 -34.676 1.00 59.47 163 ALA A O 1
ATOM 1254 N N . LYS A 1 164 ? -38.384 -55.482 -33.714 1.00 47.66 164 LYS A N 1
ATOM 1255 C CA . LYS A 1 164 ? -39.089 -54.250 -33.998 1.00 48.11 164 LYS A CA 1
ATOM 1256 C C . LYS A 1 164 ? -38.502 -53.057 -33.245 1.00 61.93 164 LYS A C 1
ATOM 1257 O O . LYS A 1 164 ? -38.482 -51.934 -33.767 1.00 46.32 164 LYS A O 1
ATOM 1263 N N . ASP A 1 165 ? -37.939 -53.329 -32.069 1.00 63.97 165 ASP A N 1
ATOM 1264 C CA . ASP A 1 165 ? -37.294 -52.310 -31.227 1.00 56.72 165 ASP A CA 1
ATOM 1265 C C . ASP A 1 165 ? -36.213 -51.531 -31.948 1.00 67.72 165 ASP A C 1
ATOM 1266 O O . ASP A 1 165 ? -36.080 -50.307 -31.823 1.00 42.76 165 ASP A O 1
ATOM 1271 N N . GLY A 1 166 ? -35.472 -52.253 -32.759 1.00 55.65 166 GLY A N 1
ATOM 1272 C CA . GLY A 1 166 ? -34.239 -51.719 -33.231 1.00 40.10 166 GLY A CA 1
ATOM 1273 C C . GLY A 1 166 ? -33.315 -52.868 -33.462 1.00 39.23 166 GLY A C 1
ATOM 1274 O O . GLY A 1 166 ? -33.632 -54.014 -33.154 1.00 40.25 166 GLY A O 1
ATOM 1275 N N . VAL A 1 167 ? -32.171 -52.535 -34.031 1.00 37.46 167 VAL A N 1
ATOM 1276 C CA . VAL A 1 167 ? -31.154 -53.489 -34.374 1.00 36.55 167 VAL A CA 1
ATOM 1277 C C . VAL A 1 167 ? -30.039 -53.410 -33.350 1.00 35.46 167 VAL A C 1
ATOM 1278 O O . VAL A 1 167 ? -29.813 -52.381 -32.770 1.00 34.90 167 VAL A O 1
ATOM 1282 N N . LYS A 1 168 ? -29.398 -54.537 -33.091 1.00 35.39 168 LYS A N 1
ATOM 1283 C CA . LYS A 1 168 ? -28.358 -54.651 -32.094 1.00 34.62 168 LYS A CA 1
ATOM 1284 C C . LYS A 1 168 ? -27.141 -55.210 -32.769 1.00 33.51 168 LYS A C 1
ATOM 1285 O O . LYS A 1 168 ? -27.225 -56.215 -33.444 1.00 34.04 168 LYS A O 1
ATOM 1291 N N . PHE A 1 169 ? -26.005 -54.559 -32.607 1.00 32.08 169 PHE A N 1
ATOM 1292 C CA . PHE A 1 169 ? -24.780 -55.058 -33.209 1.00 31.12 169 PHE A CA 1
ATOM 1293 C C . PHE A 1 169 ? -23.904 -55.647 -32.123 1.00 31.06 169 PHE A C 1
ATOM 1294 O O . PHE A 1 169 ? -23.678 -55.014 -31.111 1.00 30.78 169 PHE A O 1
ATOM 1302 N N . SER A 1 170 ? -23.447 -56.877 -32.319 1.00 31.48 170 SER A N 1
ATOM 1303 C CA . SER A 1 170 ? -22.730 -57.602 -31.268 1.00 32.73 170 SER A CA 1
ATOM 1304 C C . SER A 1 170 ? -21.476 -58.287 -31.774 1.00 39.93 170 SER A C 1
ATOM 1305 O O . SER A 1 170 ? -21.448 -58.789 -32.890 1.00 35.37 170 SER A O 1
ATOM 1308 N N . ALA A 1 171 ? -20.448 -58.313 -30.930 1.00 30.93 171 ALA A N 1
ATOM 1309 C CA . ALA A 1 171 ? -19.204 -59.020 -31.220 1.00 30.71 171 ALA A CA 1
ATOM 1310 C C . ALA A 1 171 ? -18.563 -59.517 -29.939 1.00 31.24 171 ALA A C 1
ATOM 1311 O O . ALA A 1 171 ? -18.822 -58.978 -28.864 1.00 31.30 171 ALA A O 1
ATOM 1313 N N . SER A 1 172 ? -17.759 -60.569 -30.046 1.00 31.82 172 SER A N 1
ATOM 1314 C CA . SER A 1 172 ? -17.102 -61.143 -28.878 1.00 32.37 172 SER A CA 1
ATOM 1315 C C . SER A 1 172 ? -15.662 -61.544 -29.176 1.00 32.33 172 SER A C 1
ATOM 1316 O O . SER A 1 172 ? -15.319 -61.861 -30.315 1.00 32.40 172 SER A O 1
ATOM 1319 N N . GLY A 1 173 ? -14.826 -61.534 -28.144 1.00 32.37 173 GLY A N 1
ATOM 1320 C CA . GLY A 1 173 ? -13.464 -61.976 -28.274 1.00 32.42 173 GLY A CA 1
ATOM 1321 C C . GLY A 1 173 ? -12.884 -62.195 -26.893 1.00 41.83 173 GLY A C 1
ATOM 1322 O O . GLY A 1 173 ? -13.617 -62.364 -25.912 1.00 55.03 173 GLY A O 1
ATOM 1323 N N . GLU A 1 174 ? -11.568 -62.093 -26.794 1.00 45.21 174 GLU A N 1
ATOM 1324 C CA . GLU A 1 174 ? -10.877 -62.437 -25.562 1.00 38.16 174 GLU A CA 1
ATOM 1325 C C . GLU A 1 174 ? -11.158 -61.459 -24.432 1.00 50.37 174 GLU A C 1
ATOM 1326 O O . GLU A 1 174 ? -11.310 -61.865 -23.279 1.00 34.26 174 GLU A O 1
ATOM 1332 N N . LEU A 1 175 ? -11.180 -60.173 -24.765 1.00 31.65 175 LEU A N 1
ATOM 1333 C CA . LEU A 1 175 ? -11.505 -59.129 -23.804 1.00 31.16 175 LEU A CA 1
ATOM 1334 C C . LEU A 1 175 ? -12.840 -59.332 -23.138 1.00 44.03 175 LEU A C 1
ATOM 1335 O O . LEU A 1 175 ? -12.966 -59.177 -21.927 1.00 45.22 175 LEU A O 1
ATOM 1340 N N . GLY A 1 176 ? -13.835 -59.650 -23.954 1.00 39.21 176 GLY A N 1
ATOM 1341 C CA . GLY A 1 176 ? -15.189 -59.818 -23.486 1.00 33.00 176 GLY A CA 1
ATOM 1342 C C . GLY A 1 176 ? -16.107 -59.635 -24.672 1.00 32.53 176 GLY A C 1
ATOM 1343 O O . GLY A 1 176 ? -15.783 -60.028 -25.789 1.00 33.00 176 GLY A O 1
ATOM 1344 N N . ASN A 1 177 ? -17.263 -59.040 -24.420 1.00 32.62 177 ASN A N 1
ATOM 1345 C CA . ASN A 1 177 ? -18.220 -58.803 -25.472 1.00 32.34 177 ASN A CA 1
ATOM 1346 C C . ASN A 1 177 ? -18.803 -57.404 -25.474 1.00 31.47 177 ASN A C 1
ATOM 1347 O O . ASN A 1 177 ? -18.940 -56.759 -24.446 1.00 31.58 177 ASN A O 1
ATOM 1352 N N . GLY A 1 178 ? -19.191 -56.957 -26.656 1.00 30.77 178 GLY A N 1
ATOM 1353 C CA . GLY A 1 178 ? -19.792 -55.652 -26.783 1.00 41.55 178 GLY A CA 1
ATOM 1354 C C . GLY A 1 178 ? -21.115 -55.709 -27.522 1.00 30.69 178 GLY A C 1
ATOM 1355 O O . GLY A 1 178 ? -21.303 -56.512 -28.424 1.00 31.00 178 GLY A O 1
ATOM 1356 N N . ASN A 1 179 ? -22.032 -54.831 -27.143 1.00 30.93 179 ASN A N 1
ATOM 1357 C CA . ASN A 1 179 ? -23.341 -54.806 -27.759 1.00 31.66 179 ASN A CA 1
ATOM 1358 C C . ASN A 1 179 ? -23.699 -53.364 -27.993 1.00 31.02 179 ASN A C 1
ATOM 1359 O O . ASN A 1 179 ? -23.540 -52.548 -27.092 1.00 32.85 179 ASN A O 1
ATOM 1364 N N . ILE A 1 180 ? -24.106 -53.038 -29.217 1.00 30.69 180 ILE A N 1
ATOM 1365 C CA . ILE A 1 180 ? -24.577 -51.695 -29.528 1.00 30.85 180 ILE A CA 1
ATOM 1366 C C . ILE A 1 180 ? -26.013 -51.707 -30.052 1.00 32.08 180 ILE A C 1
ATOM 1367 O O . ILE A 1 180 ? -26.324 -52.389 -31.028 1.00 32.12 180 ILE A O 1
ATOM 1372 N N . LYS A 1 181 ? -26.867 -50.909 -29.418 1.00 32.78 181 LYS A N 1
ATOM 1373 C CA . LYS A 1 181 ? -28.289 -50.900 -29.721 1.00 33.64 181 LYS A CA 1
ATOM 1374 C C . LYS A 1 181 ? -28.712 -49.577 -30.312 1.00 33.45 181 LYS A C 1
ATOM 1375 O O . LYS A 1 181 ? -28.505 -48.533 -29.723 1.00 33.16 181 LYS A O 1
ATOM 1381 N N . LEU A 1 182 ? -29.289 -49.631 -31.497 1.00 33.71 182 LEU A N 1
ATOM 1382 C CA . LEU A 1 182 ? -29.905 -48.469 -32.091 1.00 33.95 182 LEU A CA 1
ATOM 1383 C C . LEU A 1 182 ? -31.413 -48.644 -32.127 1.00 35.83 182 LEU A C 1
ATOM 1384 O O . LEU A 1 182 ? -31.893 -49.699 -32.520 1.00 36.57 182 LEU A O 1
ATOM 1389 N N . SER A 1 183 ? -32.145 -47.582 -31.799 1.00 36.68 183 SER A N 1
ATOM 1390 C CA . SER A 1 183 ? -33.595 -47.575 -31.827 1.00 38.63 183 SER A CA 1
ATOM 1391 C C . SER A 1 183 ? -34.022 -46.573 -32.861 1.00 38.80 183 SER A C 1
ATOM 1392 O O . SER A 1 183 ? -33.199 -45.839 -33.381 1.00 48.94 183 SER A O 1
ATOM 1395 N N . GLN A 1 184 ? -35.303 -46.545 -33.183 1.00 53.87 184 GLN A N 1
ATOM 1396 C CA . GLN A 1 184 ? -35.787 -45.645 -34.217 1.00 51.70 184 GLN A CA 1
ATOM 1397 C C . GLN A 1 184 ? -36.003 -44.233 -33.661 1.00 58.90 184 GLN A C 1
ATOM 1398 O O . GLN A 1 184 ? -36.387 -44.068 -32.496 1.00 48.10 184 GLN A O 1
ATOM 1404 N N . THR A 1 185 ? -35.765 -43.216 -34.487 1.00 40.99 185 THR A N 1
ATOM 1405 C CA . THR A 1 185 ? -35.774 -41.847 -33.993 1.00 41.34 185 THR A CA 1
ATOM 1406 C C . THR A 1 185 ? -37.165 -41.215 -34.113 1.00 75.20 185 THR A C 1
ATOM 1407 O O . THR A 1 185 ? -38.008 -41.705 -34.874 1.00 73.55 185 THR A O 1
ATOM 1411 N N . SER A 1 186 ? -37.387 -40.117 -33.381 1.00 61.39 186 SER A N 1
ATOM 1412 C CA . SER A 1 186 ? -38.606 -39.294 -33.497 1.00 62.68 186 SER A CA 1
ATOM 1413 C C . SER A 1 186 ? -39.095 -39.074 -34.918 1.00 68.31 186 SER A C 1
ATOM 1414 O O . SER A 1 186 ? -39.173 -37.932 -35.372 1.00 76.85 186 SER A O 1
ATOM 1417 N N . GLU A 1 192 ? -31.303 -37.746 -43.848 1.00 52.24 192 GLU A N 1
ATOM 1418 C CA . GLU A 1 192 ? -31.182 -37.073 -42.562 1.00 46.84 192 GLU A CA 1
ATOM 1419 C C . GLU A 1 192 ? -30.110 -37.681 -41.649 1.00 54.58 192 GLU A C 1
ATOM 1420 O O . GLU A 1 192 ? -29.012 -38.061 -42.086 1.00 32.22 192 GLU A O 1
ATOM 1426 N N . GLU A 1 193 ? -30.443 -37.648 -40.358 1.00 54.13 193 GLU A N 1
ATOM 1427 C CA . GLU A 1 193 ? -29.642 -38.144 -39.242 1.00 64.50 193 GLU A CA 1
ATOM 1428 C C . GLU A 1 193 ? -30.468 -39.153 -38.478 1.00 64.34 193 GLU A C 1
ATOM 1429 O O . GLU A 1 193 ? -30.145 -39.531 -37.353 1.00 46.93 193 GLU A O 1
ATOM 1435 N N . ALA A 1 194 ? -31.610 -39.479 -39.060 1.00 35.09 194 ALA A N 1
ATOM 1436 C CA . ALA A 1 194 ? -32.533 -40.430 -38.487 1.00 51.44 194 ALA A CA 1
ATOM 1437 C C . ALA A 1 194 ? -32.057 -41.876 -38.594 1.00 35.20 194 ALA A C 1
ATOM 1438 O O . ALA A 1 194 ? -31.240 -42.223 -39.437 1.00 34.02 194 ALA A O 1
ATOM 1440 N N . VAL A 1 195 ? -32.584 -42.699 -37.701 1.00 35.88 195 VAL A N 1
ATOM 1441 C CA . VAL A 1 195 ? -32.486 -44.142 -37.773 1.00 35.63 195 VAL A CA 1
ATOM 1442 C C . VAL A 1 195 ? -33.886 -44.734 -37.999 1.00 73.24 195 VAL A C 1
ATOM 1443 O O . VAL A 1 195 ? -34.775 -44.554 -37.167 1.00 62.10 195 VAL A O 1
ATOM 1447 N N . THR A 1 196 ? -34.099 -45.398 -39.131 1.00 56.99 196 THR A N 1
ATOM 1448 C CA . THR A 1 196 ? -35.386 -46.030 -39.401 1.00 39.53 196 THR A CA 1
ATOM 1449 C C . THR A 1 196 ? -35.229 -47.526 -39.647 1.00 39.39 196 THR A C 1
ATOM 1450 O O . THR A 1 196 ? -34.311 -47.976 -40.303 1.00 38.11 196 THR A O 1
ATOM 1454 N N . ILE A 1 197 ? -36.168 -48.288 -39.118 1.00 40.91 197 ILE A N 1
ATOM 1455 C CA . ILE A 1 197 ? -36.085 -49.732 -39.132 1.00 41.04 197 ILE A CA 1
ATOM 1456 C C . ILE A 1 197 ? -37.394 -50.283 -39.647 1.00 43.09 197 ILE A C 1
ATOM 1457 O O . ILE A 1 197 ? -38.439 -50.057 -39.057 1.00 44.72 197 ILE A O 1
ATOM 1462 N N . GLU A 1 198 ? -37.339 -50.993 -40.760 1.00 43.12 198 GLU A N 1
ATOM 1463 C CA . GLU A 1 198 ? -38.530 -51.592 -41.287 1.00 45.11 198 GLU A CA 1
ATOM 1464 C C . GLU A 1 198 ? -38.386 -53.065 -41.072 1.00 45.38 198 GLU A C 1
ATOM 1465 O O . GLU A 1 198 ? -37.540 -53.678 -41.680 1.00 44.32 198 GLU A O 1
ATOM 1471 N N . MET A 1 199 ? -39.184 -53.649 -40.195 1.00 46.91 199 MET A N 1
ATOM 1472 C CA . MET A 1 199 ? -38.991 -55.055 -39.923 1.00 47.24 199 MET A CA 1
ATOM 1473 C C . MET A 1 199 ? -40.245 -55.857 -40.167 1.00 65.05 199 MET A C 1
ATOM 1474 O O . MET A 1 199 ? -41.286 -55.610 -39.569 1.00 51.26 199 MET A O 1
ATOM 1479 N N . ASN A 1 200 ? -40.115 -56.857 -41.026 1.00 71.12 200 ASN A N 1
ATOM 1480 C CA . ASN A 1 200 ? -41.230 -57.700 -41.371 1.00 52.16 200 ASN A CA 1
ATOM 1481 C C . ASN A 1 200 ? -41.140 -59.032 -40.639 1.00 52.89 200 ASN A C 1
ATOM 1482 O O . ASN A 1 200 ? -42.144 -59.675 -40.356 1.00 55.02 200 ASN A O 1
ATOM 1487 N N . GLU A 1 201 ? -39.922 -59.415 -40.283 1.00 60.39 201 GLU A N 1
ATOM 1488 C CA . GLU A 1 201 ? -39.692 -60.647 -39.534 1.00 59.67 201 GLU A CA 1
ATOM 1489 C C . GLU A 1 201 ? -38.276 -60.583 -38.974 1.00 49.70 201 GLU A C 1
ATOM 1490 O O . GLU A 1 201 ? -37.354 -60.248 -39.693 1.00 48.02 201 GLU A O 1
ATOM 1496 N N . PRO A 1 202 ? -38.104 -60.876 -37.680 1.00 49.85 202 PRO A N 1
ATOM 1497 C CA . PRO A 1 202 ? -36.793 -60.774 -37.028 1.00 47.99 202 PRO A CA 1
ATOM 1498 C C . PRO A 1 202 ? -35.678 -61.538 -37.729 1.00 46.97 202 PRO A C 1
ATOM 1499 O O . PRO A 1 202 ? -35.885 -62.650 -38.203 1.00 48.16 202 PRO A O 1
ATOM 1503 N N . VAL A 1 203 ? -34.507 -60.917 -37.811 1.00 44.89 203 VAL A N 1
ATOM 1504 C CA . VAL A 1 203 ? -33.345 -61.564 -38.384 1.00 43.91 203 VAL A CA 1
ATOM 1505 C C . VAL A 1 203 ? -32.213 -61.568 -37.397 1.00 42.69 203 VAL A C 1
ATOM 1506 O O . VAL A 1 203 ? -32.094 -60.681 -36.569 1.00 41.92 203 VAL A O 1
ATOM 1510 N N . GLN A 1 204 ? -31.400 -62.604 -37.459 1.00 42.70 204 GLN A N 1
ATOM 1511 C CA . GLN A 1 204 ? -30.192 -62.629 -36.681 1.00 41.54 204 GLN A CA 1
ATOM 1512 C C . GLN A 1 204 ? -29.091 -63.196 -37.545 1.00 40.83 204 GLN A C 1
ATOM 1513 O O . GLN A 1 204 ? -29.072 -64.376 -37.830 1.00 41.99 204 GLN A O 1
ATOM 1519 N N . LEU A 1 205 ? -28.170 -62.344 -37.973 1.00 55.35 205 LEU A N 1
ATOM 1520 C CA . LEU A 1 205 ? -27.129 -62.773 -38.895 1.00 38.42 205 LEU A CA 1
ATOM 1521 C C . LEU A 1 205 ? -25.718 -62.414 -38.432 1.00 36.90 205 LEU A C 1
ATOM 1522 O O . LEU A 1 205 ? -25.540 -61.638 -37.504 1.00 36.10 205 LEU A O 1
ATOM 1527 N N . THR A 1 206 ? -24.724 -62.972 -39.116 1.00 36.62 206 THR A N 1
ATOM 1528 C CA . THR A 1 206 ? -23.330 -62.864 -38.716 1.00 35.52 206 THR A CA 1
ATOM 1529 C C . THR A 1 206 ? -22.443 -62.563 -39.896 1.00 34.55 206 THR A C 1
ATOM 1530 O O . THR A 1 206 ? -22.472 -63.288 -40.887 1.00 35.32 206 THR A O 1
ATOM 1534 N N . PHE A 1 207 ? -21.605 -61.538 -39.776 1.00 33.00 207 PHE A N 1
ATOM 1535 C CA . PHE A 1 207 ? -20.757 -61.138 -40.893 1.00 32.10 207 PHE A CA 1
ATOM 1536 C C . PHE A 1 207 ? -19.324 -60.824 -40.459 1.00 31.03 207 PHE A C 1
ATOM 1537 O O . PHE A 1 207 ? -19.065 -60.455 -39.329 1.00 30.56 207 PHE A O 1
ATOM 1545 N N . ALA A 1 208 ? -18.398 -60.975 -41.391 1.00 30.76 208 ALA A N 1
ATOM 1546 C CA . ALA A 1 208 ? -17.008 -60.648 -41.158 1.00 29.86 208 ALA A CA 1
ATOM 1547 C C . ALA A 1 208 ? -16.874 -59.155 -41.093 1.00 28.41 208 ALA A C 1
ATOM 1548 O O . ALA A 1 208 ? -17.284 -58.483 -42.022 1.00 28.04 208 ALA A O 1
ATOM 1550 N N . LEU A 1 209 ? -16.290 -58.640 -40.010 1.00 27.71 209 LEU A N 1
ATOM 1551 C CA . LEU A 1 209 ? -16.145 -57.210 -39.853 1.00 26.46 209 LEU A CA 1
ATOM 1552 C C . LEU A 1 209 ? -15.081 -56.702 -40.767 1.00 25.71 209 LEU A C 1
ATOM 1553 O O . LEU A 1 209 ? -15.121 -55.575 -41.181 1.00 28.39 209 LEU A O 1
ATOM 1558 N N . ARG A 1 210 ? -14.143 -57.555 -41.124 1.00 26.14 210 ARG A N 1
ATOM 1559 C CA . ARG A 1 210 ? -13.097 -57.164 -42.042 1.00 25.63 210 ARG A CA 1
ATOM 1560 C C . ARG A 1 210 ? -13.685 -56.567 -43.309 1.00 26.03 210 ARG A C 1
ATOM 1561 O O . ARG A 1 210 ? -13.251 -55.518 -43.771 1.00 43.02 210 ARG A O 1
ATOM 1569 N N . TYR A 1 211 ? -14.719 -57.204 -43.832 1.00 26.28 211 TYR A N 1
ATOM 1570 C CA . TYR A 1 211 ? -15.291 -56.783 -45.085 1.00 26.32 211 TYR A CA 1
ATOM 1571 C C . TYR A 1 211 ? -16.086 -55.525 -44.906 1.00 25.62 211 TYR A C 1
ATOM 1572 O O . TYR A 1 211 ? -16.091 -54.673 -45.775 1.00 25.21 211 TYR A O 1
ATOM 1581 N N . LEU A 1 212 ? -16.791 -55.421 -43.791 1.00 25.65 212 LEU A N 1
ATOM 1582 C CA . LEU A 1 212 ? -17.554 -54.226 -43.514 1.00 25.15 212 LEU A CA 1
ATOM 1583 C C . LEU A 1 212 ? -16.670 -53.013 -43.384 1.00 24.02 212 LEU A C 1
ATOM 1584 O O . LEU A 1 212 ? -17.045 -51.931 -43.778 1.00 23.66 212 LEU A O 1
ATOM 1589 N N . ASN A 1 213 ? -15.472 -53.193 -42.860 1.00 23.59 213 ASN A N 1
ATOM 1590 C CA . ASN A 1 213 ? -14.596 -52.062 -42.649 1.00 22.63 213 ASN A CA 1
ATOM 1591 C C . ASN A 1 213 ? -14.066 -51.561 -43.970 1.00 22.38 213 ASN A C 1
ATOM 1592 O O . ASN A 1 213 ? -13.653 -50.429 -44.093 1.00 21.72 213 ASN A O 1
ATOM 1597 N N . PHE A 1 214 ? -14.067 -52.428 -44.963 1.00 23.02 214 PHE A N 1
ATOM 1598 C CA . PHE A 1 214 ? -13.822 -52.007 -46.326 1.00 23.01 214 PHE A CA 1
ATOM 1599 C C . PHE A 1 214 ? -15.000 -51.236 -46.924 1.00 23.13 214 PHE A C 1
ATOM 1600 O O . PHE A 1 214 ? -14.805 -50.284 -47.652 1.00 28.09 214 PHE A O 1
ATOM 1608 N N . PHE A 1 215 ? -16.219 -51.651 -46.620 1.00 23.71 215 PHE A N 1
ATOM 1609 C CA . PHE A 1 215 ? -17.391 -51.024 -47.208 1.00 24.07 215 PHE A CA 1
ATOM 1610 C C . PHE A 1 215 ? -17.496 -49.586 -46.732 1.00 27.16 215 PHE A C 1
ATOM 1611 O O . PHE A 1 215 ? -17.935 -48.696 -47.454 1.00 23.50 215 PHE A O 1
ATOM 1619 N N . THR A 1 216 ? -17.093 -49.353 -45.499 1.00 22.85 216 THR A N 1
ATOM 1620 C CA . THR A 1 216 ? -17.341 -48.071 -44.897 1.00 22.43 216 THR A CA 1
ATOM 1621 C C . THR A 1 216 ? -16.434 -47.033 -45.478 1.00 21.82 216 THR A C 1
ATOM 1622 O O . THR A 1 216 ? -16.529 -45.873 -45.127 1.00 28.35 216 THR A O 1
ATOM 1626 N N . LYS A 1 217 ? -15.550 -47.434 -46.373 1.00 21.75 217 LYS A N 1
ATOM 1627 C CA . LYS A 1 217 ? -14.726 -46.452 -47.050 1.00 21.35 217 LYS A CA 1
ATOM 1628 C C . LYS A 1 217 ? -15.553 -45.534 -47.944 1.00 21.74 217 LYS A C 1
ATOM 1629 O O . LYS A 1 217 ? -15.096 -44.469 -48.340 1.00 46.25 217 LYS A O 1
ATOM 1635 N N . ALA A 1 218 ? -16.783 -45.928 -48.236 1.00 28.11 218 ALA A N 1
ATOM 1636 C CA . ALA A 1 218 ? -17.670 -45.105 -49.056 1.00 23.03 218 ALA A CA 1
ATOM 1637 C C . ALA A 1 218 ? -18.464 -44.102 -48.245 1.00 23.11 218 ALA A C 1
ATOM 1638 O O . ALA A 1 218 ? -19.315 -43.432 -48.792 1.00 23.76 218 ALA A O 1
ATOM 1640 N N . THR A 1 219 ? -18.214 -44.028 -46.943 1.00 22.60 219 THR A N 1
ATOM 1641 C CA . THR A 1 219 ? -18.951 -43.104 -46.084 1.00 22.79 219 THR A CA 1
ATOM 1642 C C . THR A 1 219 ? -18.935 -41.667 -46.613 1.00 41.53 219 THR A C 1
ATOM 1643 O O . THR A 1 219 ? -19.958 -40.993 -46.568 1.00 23.66 219 THR A O 1
ATOM 1647 N N . PRO A 1 220 ? -17.788 -41.187 -47.133 1.00 30.06 220 PRO A N 1
ATOM 1648 C CA . PRO A 1 220 ? -17.854 -39.792 -47.569 1.00 33.82 220 PRO A CA 1
ATOM 1649 C C . PRO A 1 220 ? -18.721 -39.512 -48.795 1.00 23.67 220 PRO A C 1
ATOM 1650 O O . PRO A 1 220 ? -18.907 -38.353 -49.138 1.00 35.97 220 PRO A O 1
ATOM 1654 N N . LEU A 1 221 ? -19.274 -40.549 -49.405 1.00 24.07 221 LEU A N 1
ATOM 1655 C CA . LEU A 1 221 ? -20.099 -40.430 -50.607 1.00 29.26 221 LEU A CA 1
ATOM 1656 C C . LEU A 1 221 ? -21.573 -40.129 -50.298 1.00 26.08 221 LEU A C 1
ATOM 1657 O O . LEU A 1 221 ? -22.332 -39.705 -51.166 1.00 27.08 221 LEU A O 1
ATOM 1662 N N . SER A 1 222 ? -21.975 -40.415 -49.064 1.00 25.93 222 SER A N 1
ATOM 1663 C CA . SER A 1 222 ? -23.375 -40.380 -48.666 1.00 26.97 222 SER A CA 1
ATOM 1664 C C . SER A 1 222 ? -23.511 -40.170 -47.159 1.00 26.71 222 SER A C 1
ATOM 1665 O O . SER A 1 222 ? -22.836 -40.820 -46.377 1.00 25.84 222 SER A O 1
ATOM 1668 N N . SER A 1 223 ? -24.403 -39.275 -46.754 1.00 27.61 223 SER A N 1
ATOM 1669 C CA . SER A 1 223 ? -24.629 -39.032 -45.336 1.00 34.00 223 SER A CA 1
ATOM 1670 C C . SER A 1 223 ? -25.363 -40.188 -44.710 1.00 27.94 223 SER A C 1
ATOM 1671 O O . SER A 1 223 ? -25.272 -40.403 -43.513 1.00 32.33 223 SER A O 1
ATOM 1674 N N . THR A 1 224 ? -26.097 -40.925 -45.535 1.00 37.37 224 THR A N 1
ATOM 1675 C CA . THR A 1 224 ? -26.957 -42.004 -45.069 1.00 33.29 224 THR A CA 1
ATOM 1676 C C . THR A 1 224 ? -26.569 -43.346 -45.699 1.00 33.29 224 THR A C 1
ATOM 1677 O O . THR A 1 224 ? -26.114 -43.395 -46.840 1.00 28.72 224 THR A O 1
ATOM 1681 N N . VAL A 1 225 ? -26.724 -44.422 -44.931 1.00 28.96 225 VAL A N 1
ATOM 1682 C CA . VAL A 1 225 ? -26.465 -45.768 -45.416 1.00 28.86 225 VAL A CA 1
ATOM 1683 C C . VAL A 1 225 ? -27.662 -46.638 -45.085 1.00 30.11 225 VAL A C 1
ATOM 1684 O O . VAL A 1 225 ? -28.280 -46.476 -44.039 1.00 30.61 225 VAL A O 1
ATOM 1688 N N . THR A 1 226 ? -27.979 -47.567 -45.978 1.00 30.73 226 THR A N 1
ATOM 1689 C CA . THR A 1 226 ? -29.095 -48.482 -45.806 1.00 32.07 226 THR A CA 1
ATOM 1690 C C . THR A 1 226 ? -28.604 -49.911 -45.764 1.00 31.89 226 THR A C 1
ATOM 1691 O O . THR A 1 226 ? -27.820 -50.311 -46.610 1.00 31.36 226 THR A O 1
ATOM 1695 N N . LEU A 1 227 ? -29.086 -50.695 -44.804 1.00 32.51 227 LEU A N 1
ATOM 1696 C CA . LEU A 1 227 ? -28.732 -52.104 -44.755 1.00 32.64 227 LEU A CA 1
ATOM 1697 C C . LEU A 1 227 ? -29.956 -52.983 -44.979 1.00 34.36 227 LEU A C 1
ATOM 1698 O O . LEU A 1 227 ? -30.996 -52.782 -44.371 1.00 35.38 227 LEU A O 1
ATOM 1703 N N . SER A 1 228 ? -29.818 -53.984 -45.833 1.00 44.31 228 SER A N 1
ATOM 1704 C CA . SER A 1 228 ? -30.926 -54.860 -46.169 1.00 36.53 228 SER A CA 1
ATOM 1705 C C . SER A 1 228 ? -30.544 -56.282 -45.825 1.00 36.86 228 SER A C 1
ATOM 1706 O O . SER A 1 228 ? -29.496 -56.744 -46.255 1.00 43.65 228 SER A O 1
ATOM 1709 N N . MET A 1 229 ? -31.384 -56.969 -45.047 1.00 38.12 229 MET A N 1
ATOM 1710 C CA . MET A 1 229 ? -31.090 -58.330 -44.597 1.00 38.66 229 MET A CA 1
ATOM 1711 C C . MET A 1 229 ? -32.261 -59.293 -44.707 1.00 40.71 229 MET A C 1
ATOM 1712 O O . MET A 1 229 ? -33.398 -58.902 -44.509 1.00 61.63 229 MET A O 1
ATOM 1717 N N . SER A 1 230 ? -31.970 -60.556 -44.987 1.00 41.41 230 SER A N 1
ATOM 1718 C CA . SER A 1 230 ? -32.911 -61.661 -44.810 1.00 43.41 230 SER A CA 1
ATOM 1719 C C . SER A 1 230 ? -32.102 -62.850 -44.379 1.00 43.52 230 SER A C 1
ATOM 1720 O O . SER A 1 230 ? -30.891 -62.865 -44.547 1.00 42.23 230 SER A O 1
ATOM 1723 N N . ALA A 1 231 ? -32.741 -63.841 -43.787 1.00 45.17 231 ALA A N 1
ATOM 1724 C CA . ALA A 1 231 ? -31.998 -65.034 -43.465 1.00 45.54 231 ALA A CA 1
ATOM 1725 C C . ALA A 1 231 ? -31.625 -65.745 -44.760 1.00 46.00 231 ALA A C 1
ATOM 1726 O O . ALA A 1 231 ? -32.431 -65.847 -45.690 1.00 47.10 231 ALA A O 1
ATOM 1728 N N . ASP A 1 232 ? -30.375 -66.190 -44.822 1.00 65.09 232 ASP A N 1
ATOM 1729 C CA . ASP A 1 232 ? -29.846 -66.964 -45.951 1.00 70.45 232 ASP A CA 1
ATOM 1730 C C . ASP A 1 232 ? -29.869 -66.261 -47.334 1.00 63.64 232 ASP A C 1
ATOM 1731 O O . ASP A 1 232 ? -30.094 -66.906 -48.359 1.00 75.85 232 ASP A O 1
ATOM 1736 N N . VAL A 1 233 ? -29.660 -64.943 -47.353 1.00 64.58 233 VAL A N 1
ATOM 1737 C CA . VAL A 1 233 ? -29.302 -64.238 -48.582 1.00 42.70 233 VAL A CA 1
ATOM 1738 C C . VAL A 1 233 ? -28.214 -63.267 -48.156 1.00 55.07 233 VAL A C 1
ATOM 1739 O O . VAL A 1 233 ? -28.112 -62.945 -46.976 1.00 45.99 233 VAL A O 1
ATOM 1743 N N . PRO A 1 234 ? -27.355 -62.839 -49.090 1.00 39.65 234 PRO A N 1
ATOM 1744 C CA . PRO A 1 234 ? -26.273 -61.925 -48.723 1.00 37.76 234 PRO A CA 1
ATOM 1745 C C . PRO A 1 234 ? -26.767 -60.586 -48.183 1.00 36.82 234 PRO A C 1
ATOM 1746 O O . PRO A 1 234 ? -27.830 -60.134 -48.572 1.00 37.47 234 PRO A O 1
ATOM 1750 N N . LEU A 1 235 ? -26.008 -59.976 -47.282 1.00 35.45 235 LEU A N 1
ATOM 1751 C CA . LEU A 1 235 ? -26.299 -58.628 -46.812 1.00 34.51 235 LEU A CA 1
ATOM 1752 C C . LEU A 1 235 ? -26.049 -57.592 -47.888 1.00 33.76 235 LEU A C 1
ATOM 1753 O O . LEU A 1 235 ? -25.078 -57.691 -48.627 1.00 33.23 235 LEU A O 1
ATOM 1758 N N . VAL A 1 236 ? -26.892 -56.570 -47.952 1.00 33.81 236 VAL A N 1
ATOM 1759 C CA . VAL A 1 236 ? -26.633 -55.447 -48.840 1.00 33.10 236 VAL A CA 1
ATOM 1760 C C . VAL A 1 236 ? -26.371 -54.173 -48.084 1.00 31.95 236 VAL A C 1
ATOM 1761 O O . VAL A 1 236 ? -27.177 -53.751 -47.288 1.00 32.29 236 VAL A O 1
ATOM 1765 N N . VAL A 1 237 ? -25.207 -53.591 -48.305 1.00 30.69 237 VAL A N 1
ATOM 1766 C CA . VAL A 1 237 ? -24.883 -52.281 -47.762 1.00 29.65 237 VAL A CA 1
ATOM 1767 C C . VAL A 1 237 ? -24.939 -51.219 -48.850 1.00 33.23 237 VAL A C 1
ATOM 1768 O O . VAL A 1 237 ? -24.142 -51.261 -49.780 1.00 43.10 237 VAL A O 1
ATOM 1772 N N . GLU A 1 238 ? -25.849 -50.255 -48.743 1.00 29.96 238 GLU A N 1
ATOM 1773 C CA . GLU A 1 238 ? -26.081 -49.349 -49.859 1.00 30.23 238 GLU A CA 1
ATOM 1774 C C . GLU A 1 238 ? -25.810 -47.895 -49.571 1.00 29.54 238 GLU A C 1
ATOM 1775 O O . GLU A 1 238 ? -26.405 -47.319 -48.677 1.00 29.73 238 GLU A O 1
ATOM 1781 N N . TYR A 1 239 ? -24.928 -47.296 -50.358 1.00 28.90 239 TYR A N 1
ATOM 1782 C CA . TYR A 1 239 ? -24.679 -45.866 -50.288 1.00 28.45 239 TYR A CA 1
ATOM 1783 C C . TYR A 1 239 ? -25.197 -45.218 -51.557 1.00 29.32 239 TYR A C 1
ATOM 1784 O O . TYR A 1 239 ? -24.932 -45.702 -52.645 1.00 29.56 239 TYR A O 1
ATOM 1793 N N . LYS A 1 240 ? -25.901 -44.104 -51.435 1.00 29.89 240 LYS A N 1
ATOM 1794 C CA . LYS A 1 240 ? -26.484 -43.452 -52.605 1.00 30.93 240 LYS A CA 1
ATOM 1795 C C . LYS A 1 240 ? -25.645 -42.238 -52.989 1.00 30.37 240 LYS A C 1
ATOM 1796 O O . LYS A 1 240 ? -25.315 -41.407 -52.147 1.00 29.80 240 LYS A O 1
ATOM 1802 N N . ILE A 1 241 ? -25.174 -42.222 -54.230 1.00 30.50 241 ILE A N 1
ATOM 1803 C CA . ILE A 1 241 ? -24.434 -41.085 -54.765 1.00 30.24 241 ILE A CA 1
ATOM 1804 C C . ILE A 1 241 ? -25.425 -40.042 -55.260 1.00 41.75 241 ILE A C 1
ATOM 1805 O O . ILE A 1 241 ? -26.098 -40.253 -56.266 1.00 50.02 241 ILE A O 1
ATOM 1810 N N . ALA A 1 242 ? -25.486 -38.894 -54.595 1.00 37.73 242 ALA A N 1
ATOM 1811 C CA . ALA A 1 242 ? -26.660 -38.043 -54.719 1.00 33.09 242 ALA A CA 1
ATOM 1812 C C . ALA A 1 242 ? -26.791 -37.551 -56.128 1.00 54.87 242 ALA A C 1
ATOM 1813 O O . ALA A 1 242 ? -25.852 -36.961 -56.652 1.00 63.94 242 ALA A O 1
ATOM 1815 N N . ASP A 1 243 ? -27.936 -37.879 -56.736 1.00 58.70 243 ASP A N 1
ATOM 1816 C CA . ASP A 1 243 ? -28.303 -37.474 -58.090 1.00 36.92 243 ASP A CA 1
ATOM 1817 C C . ASP A 1 243 ? -27.686 -38.340 -59.180 1.00 58.76 243 ASP A C 1
ATOM 1818 O O . ASP A 1 243 ? -28.007 -38.143 -60.348 1.00 57.23 243 ASP A O 1
ATOM 1823 N N . MET A 1 244 ? -26.840 -39.310 -58.839 1.00 35.23 244 MET A N 1
ATOM 1824 C CA . MET A 1 244 ? -26.129 -39.977 -59.920 1.00 44.83 244 MET A CA 1
ATOM 1825 C C . MET A 1 244 ? -26.291 -41.483 -60.000 1.00 34.99 244 MET A C 1
ATOM 1826 O O . MET A 1 244 ? -26.268 -42.050 -61.081 1.00 35.65 244 MET A O 1
ATOM 1831 N N . GLY A 1 245 ? -26.589 -42.110 -58.879 1.00 34.46 245 GLY A N 1
ATOM 1832 C CA . GLY A 1 245 ? -26.486 -43.544 -58.787 1.00 34.18 245 GLY A CA 1
ATOM 1833 C C . GLY A 1 245 ? -26.216 -43.961 -57.360 1.00 33.04 245 GLY A C 1
ATOM 1834 O O . GLY A 1 245 ? -26.561 -43.272 -56.399 1.00 32.86 245 GLY A O 1
ATOM 1835 N N . HIS A 1 246 ? -25.631 -45.135 -57.226 1.00 32.44 246 HIS A N 1
ATOM 1836 C CA . HIS A 1 246 ? -25.408 -45.733 -55.941 1.00 31.57 246 HIS A CA 1
ATOM 1837 C C . HIS A 1 246 ? -24.220 -46.641 -55.981 1.00 30.67 246 HIS A C 1
ATOM 1838 O O . HIS A 1 246 ? -23.738 -47.024 -57.055 1.00 41.09 246 HIS A O 1
ATOM 1845 N N . LEU A 1 247 ? -23.788 -47.013 -54.785 1.00 29.76 247 LEU A N 1
ATOM 1846 C CA . LEU A 1 247 ? -22.722 -47.965 -54.576 1.00 29.02 247 LEU A CA 1
ATOM 1847 C C . LEU A 1 247 ? -23.275 -49.012 -53.630 1.00 29.25 247 LEU A C 1
ATOM 1848 O O . LEU A 1 247 ? -23.533 -48.734 -52.472 1.00 28.87 247 LEU A O 1
ATOM 1853 N N . LYS A 1 248 ? -23.472 -50.218 -54.141 1.00 30.02 248 LYS A N 1
ATOM 1854 C CA . LYS A 1 248 ? -24.030 -51.303 -53.354 1.00 30.49 248 LYS A CA 1
ATOM 1855 C C . LYS A 1 248 ? -22.981 -52.357 -53.089 1.00 30.04 248 LYS A C 1
ATOM 1856 O O . LYS A 1 248 ? -22.339 -52.817 -54.004 1.00 30.22 248 LYS A O 1
ATOM 1862 N N . TYR A 1 249 ? -22.826 -52.747 -51.835 1.00 29.59 249 TYR A N 1
ATOM 1863 C CA . TYR A 1 249 ? -21.968 -53.872 -51.468 1.00 29.44 249 TYR A CA 1
ATOM 1864 C C . TYR A 1 249 ? -22.751 -55.080 -50.981 1.00 30.49 249 TYR A C 1
ATOM 1865 O O . TYR A 1 249 ? -23.695 -54.961 -50.215 1.00 30.83 249 TYR A O 1
ATOM 1874 N N . TYR A 1 250 ? -22.339 -56.254 -51.414 1.00 35.55 250 TYR A N 1
ATOM 1875 C CA . TYR A 1 250 ? -23.034 -57.475 -51.055 1.00 35.94 250 TYR A CA 1
ATOM 1876 C C . TYR A 1 250 ? -22.099 -58.351 -50.265 1.00 32.11 250 TYR A C 1
ATOM 1877 O O . TYR A 1 250 ? -20.950 -58.484 -50.644 1.00 31.66 250 TYR A O 1
ATOM 1886 N N . LEU A 1 251 ? -22.583 -58.944 -49.177 1.00 32.55 251 LEU A N 1
ATOM 1887 C CA . LEU A 1 251 ? -21.727 -59.744 -48.303 1.00 32.44 251 LEU A CA 1
ATOM 1888 C C . LEU A 1 251 ? -22.422 -61.005 -47.884 1.00 33.90 251 LEU A C 1
ATOM 1889 O O . LEU A 1 251 ? -23.562 -60.960 -47.446 1.00 34.51 251 LEU A O 1
ATOM 1894 N N . ALA A 1 252 ? -21.714 -62.123 -48.011 1.00 45.13 252 ALA A N 1
ATOM 1895 C CA . ALA A 1 252 ? -22.225 -63.434 -47.624 1.00 36.14 252 ALA A CA 1
ATOM 1896 C C . ALA A 1 252 ? -22.063 -63.619 -46.132 1.00 35.92 252 ALA A C 1
ATOM 1897 O O . ALA A 1 252 ? -21.011 -63.351 -45.589 1.00 34.94 252 ALA A O 1
ATOM 1899 N N . PRO A 1 253 ? -23.122 -64.060 -45.460 1.00 36.94 253 PRO A N 1
ATOM 1900 C CA . PRO A 1 253 ? -23.119 -64.332 -44.019 1.00 37.05 253 PRO A CA 1
ATOM 1901 C C . PRO A 1 253 ? -22.166 -65.456 -43.621 1.00 37.70 253 PRO A C 1
ATOM 1902 O O . PRO A 1 253 ? -21.669 -66.175 -44.493 1.00 38.37 253 PRO A O 1
ATOM 1906 N N . LYS A 1 254 ? -21.907 -65.610 -42.329 1.00 37.63 254 LYS A N 1
ATOM 1907 C CA . LYS A 1 254 ? -21.036 -66.679 -41.882 1.00 38.43 254 LYS A CA 1
ATOM 1908 C C . LYS A 1 254 ? -21.810 -67.871 -41.334 1.00 40.36 254 LYS A C 1
ATOM 1909 O O . LYS A 1 254 ? -22.970 -67.734 -40.954 1.00 40.87 254 LYS A O 1
ATOM 1915 N N . ILE A 1 255 ? -21.133 -69.025 -41.290 1.00 59.58 255 ILE A N 1
ATOM 1916 C CA . ILE A 1 255 ? -21.678 -70.328 -40.874 1.00 43.67 255 ILE A CA 1
ATOM 1917 C C . ILE A 1 255 ? -23.092 -70.606 -41.351 1.00 44.87 255 ILE A C 1
ATOM 1918 O O . ILE A 1 255 ? -23.397 -70.413 -42.523 1.00 45.65 255 ILE A O 1
ATOM 1923 N N . SER B 2 3 ? -15.649 -71.259 -37.077 1.00 61.41 323 SER B N 1
ATOM 1924 C CA . SER B 2 3 ? -15.927 -70.280 -38.110 1.00 41.46 323 SER B CA 1
ATOM 1925 C C . SER B 2 3 ? -16.111 -70.930 -39.479 1.00 76.23 323 SER B C 1
ATOM 1926 O O . SER B 2 3 ? -15.438 -71.916 -39.784 1.00 71.68 323 SER B O 1
ATOM 1929 N N . HIS B 2 4 ? -17.014 -70.401 -40.305 1.00 67.23 324 HIS B N 1
ATOM 1930 C CA . HIS B 2 4 ? -16.992 -70.755 -41.729 1.00 64.56 324 HIS B CA 1
ATOM 1931 C C . HIS B 2 4 ? -17.578 -69.618 -42.570 1.00 76.00 324 HIS B C 1
ATOM 1932 O O . HIS B 2 4 ? -18.599 -69.032 -42.210 1.00 79.58 324 HIS B O 1
ATOM 1939 N N . GLN B 2 5 ? -16.921 -69.306 -43.682 1.00 73.34 325 GLN B N 1
ATOM 1940 C CA . GLN B 2 5 ? -17.350 -68.206 -44.537 1.00 53.85 325 GLN B CA 1
ATOM 1941 C C . GLN B 2 5 ? -17.984 -68.697 -45.834 1.00 57.10 325 GLN B C 1
ATOM 1942 O O . GLN B 2 5 ? -17.366 -69.440 -46.596 1.00 41.49 325 GLN B O 1
ATOM 1948 N N . ASN B 2 6 ? -19.220 -68.273 -46.078 1.00 52.37 326 ASN B N 1
ATOM 1949 C CA . ASN B 2 6 ? -19.923 -68.625 -47.304 1.00 41.14 326 ASN B CA 1
ATOM 1950 C C . ASN B 2 6 ? -19.562 -67.671 -48.436 1.00 40.02 326 ASN B C 1
ATOM 1951 O O . ASN B 2 6 ? -19.279 -66.496 -48.201 1.00 38.36 326 ASN B O 1
ATOM 1956 N N . VAL B 2 7 ? -19.568 -68.179 -49.664 1.00 41.06 327 VAL B N 1
ATOM 1957 C CA . VAL B 2 7 ? -19.206 -67.374 -50.815 1.00 40.24 327 VAL B CA 1
ATOM 1958 C C . VAL B 2 7 ? -20.481 -66.965 -51.522 1.00 40.52 327 VAL B C 1
ATOM 1959 O O . VAL B 2 7 ? -21.524 -67.576 -51.321 1.00 41.73 327 VAL B O 1
ATOM 1963 N N . LEU B 2 8 ? -20.411 -65.922 -52.333 1.00 39.51 328 LEU B N 1
ATOM 1964 C CA . LEU B 2 8 ? -21.603 -65.428 -52.999 1.00 39.79 328 LEU B CA 1
ATOM 1965 C C . LEU B 2 8 ? -22.150 -66.394 -54.041 1.00 41.69 328 LEU B C 1
ATOM 1966 O O . LEU B 2 8 ? -23.250 -66.210 -54.547 1.00 42.34 328 LEU B O 1
ATOM 1971 N N . SER B 2 9 ? -21.364 -67.414 -54.358 1.00 42.70 329 SER B N 1
ATOM 1972 C CA . SER B 2 9 ? -21.774 -68.477 -55.260 1.00 44.72 329 SER B CA 1
ATOM 1973 C C . SER B 2 9 ? -22.990 -69.223 -54.755 1.00 46.12 329 SER B C 1
ATOM 1974 O O . SER B 2 9 ? -23.811 -69.671 -55.547 1.00 47.58 329 SER B O 1
ATOM 1977 N N . ASN B 2 10 ? -23.113 -69.368 -53.441 1.00 45.79 330 ASN B N 1
ATOM 1978 C CA . ASN B 2 10 ? -24.268 -70.063 -52.915 1.00 47.22 330 ASN B CA 1
ATOM 1979 C C . ASN B 2 10 ? -25.562 -69.320 -53.148 1.00 47.15 330 ASN B C 1
ATOM 1980 O O . ASN B 2 10 ? -26.636 -69.917 -53.047 1.00 60.42 330 ASN B O 1
ATOM 1985 N N . TYR B 2 11 ? -25.483 -68.026 -53.440 1.00 45.62 331 TYR B N 1
ATOM 1986 C CA . TYR B 2 11 ? -26.690 -67.209 -53.516 1.00 45.38 331 TYR B CA 1
ATOM 1987 C C . TYR B 2 11 ? -26.961 -66.571 -54.877 1.00 45.40 331 TYR B C 1
ATOM 1988 O O . TYR B 2 11 ? -28.117 -66.381 -55.254 1.00 46.19 331 TYR B O 1
ATOM 1997 N N . PHE B 2 12 ? -25.906 -66.228 -55.609 1.00 44.63 332 PHE B N 1
ATOM 1998 C CA . PHE B 2 12 ? -26.079 -65.485 -56.842 1.00 44.55 332 PHE B CA 1
ATOM 1999 C C . PHE B 2 12 ? -25.620 -66.295 -58.031 1.00 45.81 332 PHE B C 1
ATOM 2000 O O . PHE B 2 12 ? -24.617 -66.982 -57.953 1.00 45.91 332 PHE B O 1
ATOM 2008 N N . PRO B 2 13 ? -26.370 -66.225 -59.139 1.00 46.94 333 PRO B N 1
ATOM 2009 C CA . PRO B 2 13 ? -25.987 -66.908 -60.368 1.00 48.25 333 PRO B CA 1
ATOM 2010 C C . PRO B 2 13 ? -24.806 -66.222 -61.064 1.00 47.10 333 PRO B C 1
ATOM 2011 O O . PRO B 2 13 ? -24.596 -65.025 -60.909 1.00 45.49 333 PRO B O 1
ATOM 2015 N N . ARG B 2 14 ? -23.993 -66.995 -61.774 1.00 64.19 334 ARG B N 1
ATOM 2016 C CA . ARG B 2 14 ? -22.924 -66.419 -62.574 1.00 47.28 334 ARG B CA 1
ATOM 2017 C C . ARG B 2 14 ? -23.405 -65.928 -63.915 1.00 48.01 334 ARG B C 1
ATOM 2018 O O . ARG B 2 14 ? -23.482 -66.710 -64.861 1.00 59.78 334 ARG B O 1
ATOM 2026 N N . VAL B 2 15 ? -23.785 -64.663 -64.009 1.00 46.88 335 VAL B N 1
ATOM 2027 C CA . VAL B 2 15 ? -24.068 -64.133 -65.327 1.00 47.56 335 VAL B CA 1
ATOM 2028 C C . VAL B 2 15 ? -22.761 -63.574 -65.831 1.00 69.71 335 VAL B C 1
ATOM 2029 O O . VAL B 2 15 ? -22.361 -62.498 -65.400 1.00 76.87 335 VAL B O 1
ATOM 2033 N N . SER B 2 16 ? -22.079 -64.289 -66.720 1.00 60.44 336 SER B N 1
ATOM 2034 C CA . SER B 2 16 ? -20.901 -63.719 -67.365 1.00 47.22 336 SER B CA 1
ATOM 2035 C C . SER B 2 16 ? -21.286 -63.526 -68.807 1.00 72.29 336 SER B C 1
ATOM 2036 O O . SER B 2 16 ? -22.468 -63.639 -69.136 1.00 67.34 336 SER B O 1
ATOM 2039 N N . MET C 1 1 ? -23.435 -55.478 -5.285 1.00 50.79 1 MET C N 1
ATOM 2040 C CA . MET C 1 1 ? -23.653 -54.620 -6.447 1.00 56.14 1 MET C CA 1
ATOM 2041 C C . MET C 1 1 ? -22.863 -53.309 -6.390 1.00 54.51 1 MET C C 1
ATOM 2042 O O . MET C 1 1 ? -22.740 -52.687 -5.332 1.00 48.40 1 MET C O 1
ATOM 2047 N N . PHE C 1 2 ? -22.317 -52.907 -7.539 1.00 50.57 2 PHE C N 1
ATOM 2048 C CA . PHE C 1 2 ? -21.683 -51.598 -7.703 1.00 44.17 2 PHE C CA 1
ATOM 2049 C C . PHE C 1 2 ? -22.067 -50.876 -8.994 1.00 42.73 2 PHE C C 1
ATOM 2050 O O . PHE C 1 2 ? -21.998 -51.451 -10.064 1.00 46.18 2 PHE C O 1
ATOM 2058 N N . GLU C 1 3 ? -22.464 -49.617 -8.892 1.00 42.67 3 GLU C N 1
ATOM 2059 C CA . GLU C 1 3 ? -22.820 -48.837 -10.065 1.00 41.47 3 GLU C CA 1
ATOM 2060 C C . GLU C 1 3 ? -22.347 -47.381 -9.936 1.00 40.74 3 GLU C C 1
ATOM 2061 O O . GLU C 1 3 ? -22.655 -46.707 -8.957 1.00 41.90 3 GLU C O 1
ATOM 2067 N N . ALA C 1 4 ? -21.569 -46.919 -10.917 1.00 38.94 4 ALA C N 1
ATOM 2068 C CA . ALA C 1 4 ? -21.062 -45.544 -10.965 1.00 38.18 4 ALA C CA 1
ATOM 2069 C C . ALA C 1 4 ? -21.307 -44.901 -12.321 1.00 36.96 4 ALA C C 1
ATOM 2070 O O . ALA C 1 4 ? -21.055 -45.492 -13.347 1.00 52.00 4 ALA C O 1
ATOM 2072 N N . ARG C 1 5 ? -21.767 -43.665 -12.311 1.00 37.25 5 ARG C N 1
ATOM 2073 C CA . ARG C 1 5 ? -22.215 -42.982 -13.512 1.00 37.72 5 ARG C CA 1
ATOM 2074 C C . ARG C 1 5 ? -21.578 -41.593 -13.678 1.00 35.79 5 ARG C C 1
ATOM 2075 O O . ARG C 1 5 ? -21.534 -40.804 -12.747 1.00 43.05 5 ARG C O 1
ATOM 2083 N N . LEU C 1 6 ? -21.116 -41.299 -14.883 1.00 34.34 6 LEU C N 1
ATOM 2084 C CA . LEU C 1 6 ? -20.322 -40.118 -15.163 1.00 33.52 6 LEU C CA 1
ATOM 2085 C C . LEU C 1 6 ? -20.798 -39.490 -16.449 1.00 32.95 6 LEU C C 1
ATOM 2086 O O . LEU C 1 6 ? -20.761 -40.121 -17.480 1.00 32.03 6 LEU C O 1
ATOM 2091 N N . VAL C 1 7 ? -21.316 -38.275 -16.394 1.00 33.68 7 VAL C N 1
ATOM 2092 C CA . VAL C 1 7 ? -21.970 -37.720 -17.575 1.00 33.49 7 VAL C CA 1
ATOM 2093 C C . VAL C 1 7 ? -20.967 -37.244 -18.599 1.00 31.94 7 VAL C C 1
ATOM 2094 O O . VAL C 1 7 ? -21.245 -37.273 -19.799 1.00 48.05 7 VAL C O 1
ATOM 2098 N N . GLN C 1 8 ? -19.798 -36.808 -18.146 1.00 31.39 8 GLN C N 1
ATOM 2099 C CA . GLN C 1 8 ? -18.731 -36.552 -19.103 1.00 42.73 8 GLN C CA 1
ATOM 2100 C C . GLN C 1 8 ? -17.745 -37.718 -19.171 1.00 32.73 8 GLN C C 1
ATOM 2101 O O . GLN C 1 8 ? -16.741 -37.745 -18.463 1.00 28.64 8 GLN C O 1
ATOM 2107 N N . GLY C 1 9 ? -18.016 -38.672 -20.044 1.00 28.25 9 GLY C N 1
ATOM 2108 C CA . GLY C 1 9 ? -17.209 -39.863 -20.055 1.00 27.52 9 GLY C CA 1
ATOM 2109 C C . GLY C 1 9 ? -15.763 -39.673 -20.470 1.00 26.36 9 GLY C C 1
ATOM 2110 O O . GLY C 1 9 ? -14.915 -40.471 -20.099 1.00 26.07 9 GLY C O 1
ATOM 2111 N N . SER C 1 10 ? -15.463 -38.610 -21.205 1.00 25.86 10 SER C N 1
ATOM 2112 C CA . SER C 1 10 ? -14.103 -38.383 -21.715 1.00 24.85 10 SER C CA 1
ATOM 2113 C C . SER C 1 10 ? -13.043 -38.404 -20.620 1.00 25.00 10 SER C C 1
ATOM 2114 O O . SER C 1 10 ? -11.907 -38.759 -20.862 1.00 24.31 10 SER C O 1
ATOM 2117 N N . ILE C 1 11 ? -13.446 -38.009 -19.416 1.00 31.06 11 ILE C N 1
ATOM 2118 C CA . ILE C 1 11 ? -12.614 -38.092 -18.239 1.00 26.43 11 ILE C CA 1
ATOM 2119 C C . ILE C 1 11 ? -12.021 -39.486 -18.130 1.00 35.15 11 ILE C C 1
ATOM 2120 O O . ILE C 1 11 ? -10.821 -39.678 -17.930 1.00 34.15 11 ILE C O 1
ATOM 2125 N N . LEU C 1 12 ? -12.892 -40.471 -18.291 1.00 26.30 12 LEU C N 1
ATOM 2126 C CA . LEU C 1 12 ? -12.529 -41.844 -18.045 1.00 26.33 12 LEU C CA 1
ATOM 2127 C C . LEU C 1 12 ? -11.693 -42.410 -19.175 1.00 25.26 12 LEU C C 1
ATOM 2128 O O . LEU C 1 12 ? -10.865 -43.270 -18.952 1.00 35.29 12 LEU C O 1
ATOM 2133 N N . LYS C 1 13 ? -11.930 -41.928 -20.388 1.00 24.52 13 LYS C N 1
ATOM 2134 C CA . LYS C 1 13 ? -11.138 -42.261 -21.558 1.00 23.55 13 LYS C CA 1
ATOM 2135 C C . LYS C 1 13 ? -9.712 -41.784 -21.400 1.00 23.20 13 LYS C C 1
ATOM 2136 O O . LYS C 1 13 ? -8.767 -42.498 -21.686 1.00 22.88 13 LYS C O 1
ATOM 2142 N N . LYS C 1 14 ? -9.570 -40.543 -20.952 1.00 23.39 14 LYS C N 1
ATOM 2143 C CA . LYS C 1 14 ? -8.271 -39.902 -20.799 1.00 23.18 14 LYS C CA 1
ATOM 2144 C C . LYS C 1 14 ? -7.475 -40.493 -19.651 1.00 42.25 14 LYS C C 1
ATOM 2145 O O . LYS C 1 14 ? -6.232 -40.563 -19.707 1.00 23.56 14 LYS C O 1
ATOM 2151 N N . VAL C 1 15 ? -8.184 -40.909 -18.605 1.00 34.18 15 VAL C N 1
ATOM 2152 C CA . VAL C 1 15 ? -7.523 -41.547 -17.473 1.00 25.29 15 VAL C CA 1
ATOM 2153 C C . VAL C 1 15 ? -6.841 -42.808 -17.945 1.00 25.01 15 VAL C C 1
ATOM 2154 O O . VAL C 1 15 ? -5.700 -43.053 -17.620 1.00 25.18 15 VAL C O 1
ATOM 2158 N N . LEU C 1 16 ? -7.575 -43.596 -18.721 1.00 24.70 16 LEU C N 1
ATOM 2159 C CA . LEU C 1 16 ? -7.065 -44.843 -19.264 1.00 24.57 16 LEU C CA 1
ATOM 2160 C C . LEU C 1 16 ? -5.888 -44.595 -20.196 1.00 23.75 16 LEU C C 1
ATOM 2161 O O . LEU C 1 16 ? -4.920 -45.355 -20.191 1.00 23.83 16 LEU C O 1
ATOM 2166 N N . GLU C 1 17 ? -5.970 -43.542 -21.005 1.00 23.09 17 GLU C N 1
ATOM 2167 C CA . GLU C 1 17 ? -4.939 -43.314 -21.980 1.00 22.46 17 GLU C CA 1
ATOM 2168 C C . GLU C 1 17 ? -3.661 -43.011 -21.226 1.00 22.88 17 GLU C C 1
ATOM 2169 O O . GLU C 1 17 ? -2.564 -43.329 -21.660 1.00 22.80 17 GLU C O 1
ATOM 2175 N N . ALA C 1 18 ? -3.834 -42.448 -20.043 1.00 34.99 18 ALA C N 1
ATOM 2176 C CA . ALA C 1 18 ? -2.737 -42.006 -19.218 1.00 24.01 18 ALA C CA 1
ATOM 2177 C C . ALA C 1 18 ? -2.113 -43.141 -18.455 1.00 29.69 18 ALA C C 1
ATOM 2178 O O . ALA C 1 18 ? -1.030 -42.975 -17.879 1.00 28.37 18 ALA C O 1
ATOM 2180 N N . LEU C 1 19 ? -2.781 -44.295 -18.452 1.00 32.54 19 LEU C N 1
ATOM 2181 C CA . LEU C 1 19 ? -2.327 -45.418 -17.639 1.00 25.92 19 LEU C CA 1
ATOM 2182 C C . LEU C 1 19 ? -1.779 -46.547 -18.446 1.00 25.87 19 LEU C C 1
ATOM 2183 O O . LEU C 1 19 ? -0.762 -47.106 -18.094 1.00 26.55 19 LEU C O 1
ATOM 2188 N N . LYS C 1 20 ? -2.445 -46.866 -19.543 1.00 25.17 20 LYS C N 1
ATOM 2189 C CA . LYS C 1 20 ? -2.289 -48.167 -20.202 1.00 28.60 20 LYS C CA 1
ATOM 2190 C C . LYS C 1 20 ? -0.904 -48.405 -20.788 1.00 25.42 20 LYS C C 1
ATOM 2191 O O . LYS C 1 20 ? -0.531 -49.537 -20.999 1.00 28.63 20 LYS C O 1
ATOM 2197 N N . ASP C 1 21 ? -0.151 -47.351 -21.065 1.00 24.97 21 ASP C N 1
ATOM 2198 C CA . ASP C 1 21 ? 1.192 -47.527 -21.602 1.00 25.18 21 ASP C CA 1
ATOM 2199 C C . ASP C 1 21 ? 2.235 -47.727 -20.512 1.00 26.29 21 ASP C C 1
ATOM 2200 O O . ASP C 1 21 ? 3.324 -48.216 -20.775 1.00 48.57 21 ASP C O 1
ATOM 2205 N N . LEU C 1 22 ? 1.899 -47.341 -19.290 1.00 26.71 22 LEU C N 1
ATOM 2206 C CA . LEU C 1 22 ? 2.800 -47.481 -18.151 1.00 27.88 22 LEU C CA 1
ATOM 2207 C C . LEU C 1 22 ? 2.537 -48.759 -17.376 1.00 28.96 22 LEU C C 1
ATOM 2208 O O . LEU C 1 22 ? 3.456 -49.413 -16.890 1.00 30.08 22 LEU C O 1
ATOM 2213 N N . ILE C 1 23 ? 1.270 -49.101 -17.214 1.00 28.76 23 ILE C N 1
ATOM 2214 C CA . ILE C 1 23 ? 0.945 -50.291 -16.455 1.00 29.89 23 ILE C CA 1
ATOM 2215 C C . ILE C 1 23 ? -0.149 -51.083 -17.160 1.00 29.53 23 ILE C C 1
ATOM 2216 O O . ILE C 1 23 ? -1.103 -50.515 -17.697 1.00 28.52 23 ILE C O 1
ATOM 2221 N N . ASN C 1 24 ? -0.014 -52.403 -17.150 1.00 30.48 24 ASN C N 1
ATOM 2222 C CA . ASN C 1 24 ? -0.906 -53.240 -17.926 1.00 30.29 24 ASN C CA 1
ATOM 2223 C C . ASN C 1 24 ? -2.016 -53.847 -17.106 1.00 31.04 24 ASN C C 1
ATOM 2224 O O . ASN C 1 24 ? -3.069 -54.154 -17.632 1.00 31.21 24 ASN C O 1
ATOM 2229 N N . GLU C 1 25 ? -1.752 -54.115 -15.839 1.00 38.44 25 GLU C N 1
ATOM 2230 C CA . GLU C 1 25 ? -2.793 -54.608 -14.955 1.00 33.13 25 GLU C CA 1
ATOM 2231 C C . GLU C 1 25 ? -2.725 -53.858 -13.645 1.00 33.62 25 GLU C C 1
ATOM 2232 O O . GLU C 1 25 ? -1.658 -53.421 -13.234 1.00 49.64 25 GLU C O 1
ATOM 2238 N N . ALA C 1 26 ? -3.840 -53.795 -12.942 1.00 34.00 26 ALA C N 1
ATOM 2239 C CA . ALA C 1 26 ? -3.903 -53.046 -11.710 1.00 34.54 26 ALA C CA 1
ATOM 2240 C C . ALA C 1 26 ? -5.200 -53.319 -11.022 1.00 35.28 26 ALA C C 1
ATOM 2241 O O . ALA C 1 26 ? -6.122 -53.834 -11.621 1.00 35.08 26 ALA C O 1
ATOM 2243 N N . CYS C 1 27 ? -5.285 -52.935 -9.760 1.00 40.12 27 CYS C N 1
ATOM 2244 C CA . CYS C 1 27 ? -6.454 -53.247 -8.961 1.00 37.25 27 CYS C CA 1
ATOM 2245 C C . CYS C 1 27 ? -7.230 -52.009 -8.548 1.00 45.00 27 CYS C C 1
ATOM 2246 O O . CYS C 1 27 ? -6.667 -51.031 -8.052 1.00 37.78 27 CYS C O 1
ATOM 2249 N N . TRP C 1 28 ? -8.532 -52.071 -8.767 1.00 36.84 28 TRP C N 1
ATOM 2250 C CA . TRP C 1 28 ? -9.426 -50.966 -8.495 1.00 36.61 28 TRP C CA 1
ATOM 2251 C C . TRP C 1 28 ? -10.165 -51.136 -7.169 1.00 38.29 28 TRP C C 1
ATOM 2252 O O . TRP C 1 28 ? -11.033 -51.993 -7.038 1.00 39.18 28 TRP C O 1
ATOM 2263 N N . ASP C 1 29 ? -9.874 -50.267 -6.210 1.00 38.81 29 ASP C N 1
ATOM 2264 C CA . ASP C 1 29 ? -10.520 -50.334 -4.914 1.00 40.50 29 ASP C CA 1
ATOM 2265 C C . ASP C 1 29 ? -11.788 -49.531 -4.947 1.00 40.46 29 ASP C C 1
ATOM 2266 O O . ASP C 1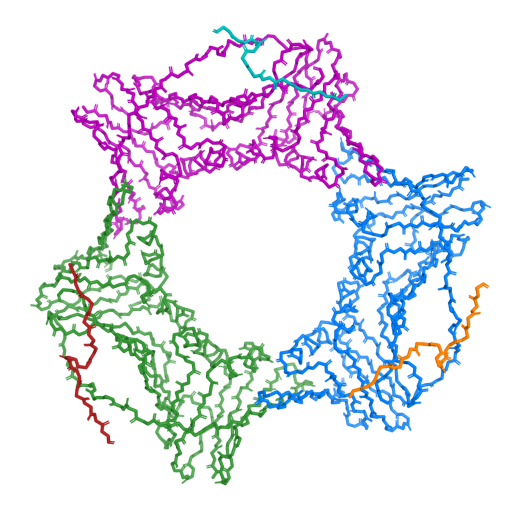 29 ? -11.740 -48.313 -4.960 1.00 52.15 29 ASP C O 1
ATOM 2271 N N . ILE C 1 30 ? -12.929 -50.199 -4.959 1.00 41.21 30 ILE C N 1
ATOM 2272 C CA . ILE C 1 30 ? -14.187 -49.472 -4.943 1.00 41.43 30 ILE C CA 1
ATOM 2273 C C . ILE C 1 30 ? -14.756 -49.422 -3.540 1.00 61.02 30 ILE C C 1
ATOM 2274 O O . ILE C 1 30 ? -14.907 -50.449 -2.890 1.00 64.25 30 ILE C O 1
ATOM 2279 N N . SER C 1 31 ? -15.107 -48.219 -3.105 1.00 44.25 31 SER C N 1
ATOM 2280 C CA . SER C 1 31 ? -15.723 -48.002 -1.812 1.00 45.53 31 SER C CA 1
ATOM 2281 C C . SER C 1 31 ? -16.817 -46.984 -2.003 1.00 45.62 31 SER C C 1
ATOM 2282 O O . SER C 1 31 ? -17.144 -46.621 -3.121 1.00 61.06 31 SER C O 1
ATOM 2285 N N . SER C 1 32 ? -17.406 -46.523 -0.917 1.00 47.31 32 SER C N 1
ATOM 2286 C CA . SER C 1 32 ? -18.485 -45.564 -1.056 1.00 57.62 32 SER C CA 1
ATOM 2287 C C . SER C 1 32 ? -17.933 -44.148 -1.113 1.00 49.67 32 SER C C 1
ATOM 2288 O O . SER C 1 32 ? -18.701 -43.191 -1.159 1.00 54.26 32 SER C O 1
ATOM 2291 N N . SER C 1 33 ? -16.607 -44.014 -1.082 1.00 46.02 33 SER C N 1
ATOM 2292 C CA . SER C 1 33 ? -15.967 -42.696 -1.090 1.00 45.44 33 SER C CA 1
ATOM 2293 C C . SER C 1 33 ? -15.380 -42.423 -2.467 1.00 43.27 33 SER C C 1
ATOM 2294 O O . SER C 1 33 ? -14.931 -41.330 -2.771 1.00 42.57 33 SER C O 1
ATOM 2297 N N . GLY C 1 34 ? -15.431 -43.435 -3.314 1.00 42.34 34 GLY C N 1
ATOM 2298 C CA . GLY C 1 34 ? -14.933 -43.322 -4.660 1.00 40.40 34 GLY C CA 1
ATOM 2299 C C . GLY C 1 34 ? -14.019 -44.456 -5.045 1.00 39.62 34 GLY C C 1
ATOM 2300 O O . GLY C 1 34 ? -14.077 -45.535 -4.476 1.00 40.56 34 GLY C O 1
ATOM 2301 N N . VAL C 1 35 ? -13.148 -44.183 -6.006 1.00 38.03 35 VAL C N 1
ATOM 2302 C CA . VAL C 1 35 ? -12.255 -45.175 -6.544 1.00 37.24 35 VAL C CA 1
ATOM 2303 C C . VAL C 1 35 ? -10.821 -44.816 -6.272 1.00 36.92 35 VAL C C 1
ATOM 2304 O O . VAL C 1 35 ? -10.408 -43.693 -6.509 1.00 36.28 35 VAL C O 1
ATOM 2308 N N . ASN C 1 36 ? -10.069 -45.781 -5.763 1.00 42.98 36 ASN C N 1
ATOM 2309 C CA . ASN C 1 36 ? -8.628 -45.666 -5.683 1.00 37.19 36 ASN C CA 1
ATOM 2310 C C . ASN C 1 36 ? -8.004 -46.706 -6.572 1.00 36.42 36 ASN C C 1
ATOM 2311 O O . ASN C 1 36 ? -8.528 -47.801 -6.712 1.00 51.44 36 ASN C O 1
ATOM 2316 N N . LEU C 1 37 ? -6.904 -46.334 -7.201 1.00 35.43 37 LEU C N 1
ATOM 2317 C CA . LEU C 1 37 ? -6.094 -47.257 -7.955 1.00 34.90 37 LEU C CA 1
ATOM 2318 C C . LEU C 1 37 ? -4.670 -46.911 -7.648 1.00 35.03 37 LEU C C 1
ATOM 2319 O O . LEU C 1 37 ? -4.328 -45.752 -7.517 1.00 34.74 37 LEU C O 1
ATOM 2324 N N . GLN C 1 38 ? -3.843 -47.922 -7.493 1.00 35.65 38 GLN C N 1
ATOM 2325 C CA . GLN C 1 38 ? -2.446 -47.698 -7.216 1.00 35.96 38 GLN C CA 1
ATOM 2326 C C . GLN C 1 38 ? -1.673 -48.879 -7.767 1.00 36.08 38 GLN C C 1
ATOM 2327 O O . GLN C 1 38 ? -2.138 -50.012 -7.683 1.00 43.53 38 GLN C O 1
ATOM 2333 N N . SER C 1 39 ? -0.508 -48.628 -8.340 1.00 35.59 39 SER C N 1
ATOM 2334 C CA . SER C 1 39 ? 0.281 -49.719 -8.881 1.00 35.86 39 SER C CA 1
ATOM 2335 C C . SER C 1 39 ? 1.676 -49.253 -9.195 1.00 35.72 39 SER C C 1
ATOM 2336 O O . SER C 1 39 ? 1.918 -48.072 -9.418 1.00 34.94 39 SER C O 1
ATOM 2339 N N . MET C 1 40 ? 2.605 -50.187 -9.214 1.00 36.63 40 MET C N 1
ATOM 2340 C CA . MET C 1 40 ? 3.906 -49.852 -9.718 1.00 36.51 40 MET C CA 1
ATOM 2341 C C . MET C 1 40 ? 3.906 -50.249 -11.156 1.00 35.43 40 MET C C 1
ATOM 2342 O O . MET C 1 40 ? 3.061 -51.027 -11.574 1.00 35.18 40 MET C O 1
ATOM 2347 N N . ASP C 1 41 ? 4.873 -49.757 -11.908 1.00 34.93 41 ASP C N 1
ATOM 2348 C CA . ASP C 1 41 ? 5.037 -50.236 -13.246 1.00 34.20 41 ASP C CA 1
ATOM 2349 C C . ASP C 1 41 ? 5.903 -51.437 -13.028 1.00 35.71 41 ASP C C 1
ATOM 2350 O O . ASP C 1 41 ? 6.424 -51.611 -11.936 1.00 37.09 41 ASP C O 1
ATOM 2355 N N . SER C 1 42 ? 6.062 -52.266 -14.046 1.00 35.61 42 SER C N 1
ATOM 2356 C CA . SER C 1 42 ? 6.849 -53.483 -13.918 1.00 37.21 42 SER C CA 1
ATOM 2357 C C . SER C 1 42 ? 8.251 -53.253 -13.355 1.00 38.46 42 SER C C 1
ATOM 2358 O O . SER C 1 42 ? 8.749 -54.040 -12.549 1.00 45.35 42 SER C O 1
ATOM 2361 N N . SER C 1 43 ? 8.871 -52.151 -13.738 1.00 37.71 43 SER C N 1
ATOM 2362 C CA . SER C 1 43 ? 10.241 -51.911 -13.333 1.00 38.94 43 SER C CA 1
ATOM 2363 C C . SER C 1 43 ? 10.345 -51.441 -11.881 1.00 39.86 43 SER C C 1
ATOM 2364 O O . SER C 1 43 ? 11.432 -51.371 -11.320 1.00 41.22 43 SER C O 1
ATOM 2367 N N . HIS C 1 44 ? 9.209 -51.088 -11.289 1.00 45.65 44 HIS C N 1
ATOM 2368 C CA . HIS C 1 44 ? 9.133 -50.651 -9.889 1.00 40.09 44 HIS C CA 1
ATOM 2369 C C . HIS C 1 44 ? 9.886 -49.351 -9.647 1.00 39.99 44 HIS C C 1
ATOM 2370 O O . HIS C 1 44 ? 10.323 -49.094 -8.539 1.00 41.21 44 HIS C O 1
ATOM 2377 N N . VAL C 1 45 ? 10.077 -48.565 -10.699 1.00 38.67 45 VAL C N 1
ATOM 2378 C CA . VAL C 1 45 ? 10.769 -47.287 -10.606 1.00 38.55 45 VAL C CA 1
ATOM 2379 C C . VAL C 1 45 ? 9.758 -46.169 -10.433 1.00 37.33 45 VAL C C 1
ATOM 2380 O O . VAL C 1 45 ? 10.008 -45.173 -9.775 1.00 37.65 45 VAL C O 1
ATOM 2384 N N . SER C 1 46 ? 8.597 -46.354 -11.039 1.00 36.05 46 SER C N 1
ATOM 2385 C CA . SER C 1 46 ? 7.527 -45.378 -10.976 1.00 34.96 46 SER C CA 1
ATOM 2386 C C . SER C 1 46 ? 6.278 -45.987 -10.393 1.00 35.01 46 SER C C 1
ATOM 2387 O O . SER C 1 46 ? 6.110 -47.195 -10.380 1.00 35.51 46 SER C O 1
ATOM 2390 N N . LEU C 1 47 ? 5.383 -45.135 -9.934 1.00 34.60 47 LEU C N 1
ATOM 2391 C CA . LEU C 1 47 ? 4.148 -45.591 -9.356 1.00 34.74 47 LEU C CA 1
ATOM 2392 C C . LEU C 1 47 ? 3.040 -44.664 -9.749 1.00 33.55 47 LEU C C 1
ATOM 2393 O O . LEU C 1 47 ? 3.259 -43.521 -10.066 1.00 32.97 47 LEU C O 1
ATOM 2398 N N . VAL C 1 48 ? 1.832 -45.166 -9.765 1.00 33.29 48 VAL C N 1
ATOM 2399 C CA . VAL C 1 48 ? 0.747 -44.324 -10.176 1.00 34.31 48 VAL C CA 1
ATOM 2400 C C . VAL C 1 48 ? -0.377 -44.462 -9.171 1.00 33.05 48 VAL C C 1
ATOM 2401 O O . VAL C 1 48 ? -0.704 -45.554 -8.742 1.00 33.77 48 VAL C O 1
ATOM 2405 N N . GLN C 1 49 ? -0.931 -43.331 -8.762 1.00 33.03 49 GLN C N 1
ATOM 2406 C CA . GLN C 1 49 ? -1.989 -43.321 -7.782 1.00 33.89 49 GLN C CA 1
ATOM 2407 C C . GLN C 1 49 ? -3.135 -42.517 -8.366 1.00 33.04 49 GLN C C 1
ATOM 2408 O O . GLN C 1 49 ? -2.971 -41.360 -8.712 1.00 32.52 49 GLN C O 1
ATOM 2414 N N . LEU C 1 50 ? -4.301 -43.132 -8.477 1.00 33.03 50 LEU C N 1
ATOM 2415 C CA . LEU C 1 50 ? -5.447 -42.481 -9.097 1.00 32.34 50 LEU C CA 1
ATOM 2416 C C . LEU C 1 50 ? -6.589 -42.320 -8.123 1.00 33.43 50 LEU C C 1
ATOM 2417 O O . LEU C 1 50 ? -6.983 -43.269 -7.479 1.00 34.32 50 LEU C O 1
ATOM 2422 N N . THR C 1 51 ? -7.144 -41.126 -8.020 1.00 33.50 51 THR C N 1
ATOM 2423 C CA . THR C 1 51 ? -8.285 -40.942 -7.134 1.00 34.94 51 THR C CA 1
ATOM 2424 C C . THR C 1 51 ? -9.480 -40.387 -7.883 1.00 34.19 51 THR C C 1
ATOM 2425 O O . THR C 1 51 ? -9.357 -39.435 -8.647 1.00 36.28 51 THR C O 1
ATOM 2429 N N . LEU C 1 52 ? -10.634 -41.010 -7.676 1.00 42.50 52 LEU C N 1
ATOM 2430 C CA . LEU C 1 52 ? -11.876 -40.520 -8.245 1.00 44.23 52 LEU C CA 1
ATOM 2431 C C . LEU C 1 52 ? -12.982 -40.573 -7.182 1.00 36.34 52 LEU C C 1
ATOM 2432 O O . LEU C 1 52 ? -13.532 -41.630 -6.940 1.00 44.26 52 LEU C O 1
ATOM 2437 N N . ARG C 1 53 ? -13.332 -39.429 -6.592 1.00 37.21 53 ARG C N 1
ATOM 2438 C CA . ARG C 1 53 ? -14.252 -39.370 -5.453 1.00 39.01 53 ARG C CA 1
ATOM 2439 C C . ARG C 1 53 ? -15.691 -39.622 -5.852 1.00 39.40 53 ARG C C 1
ATOM 2440 O O . ARG C 1 53 ? -16.105 -39.288 -6.954 1.00 44.61 53 ARG C O 1
ATOM 2448 N N . SER C 1 54 ? -16.447 -40.220 -4.940 1.00 40.92 54 SER C N 1
ATOM 2449 C CA . SER C 1 54 ? -17.890 -40.388 -5.083 1.00 41.78 54 SER C CA 1
ATOM 2450 C C . SER C 1 54 ? -18.675 -39.242 -5.673 1.00 41.80 54 SER C C 1
ATOM 2451 O O . SER C 1 54 ? -19.536 -39.455 -6.522 1.00 41.51 54 SER C O 1
ATOM 2454 N N . GLU C 1 55 ? -18.399 -38.026 -5.223 1.00 42.31 55 GLU C N 1
ATOM 2455 C CA . GLU C 1 55 ? -19.347 -36.960 -5.481 1.00 43.03 55 GLU C CA 1
ATOM 2456 C C . GLU C 1 55 ? -19.135 -36.371 -6.855 1.00 47.25 55 GLU C C 1
ATOM 2457 O O . GLU C 1 55 ? -19.871 -35.492 -7.275 1.00 50.15 55 GLU C O 1
ATOM 2463 N N . GLY C 1 56 ? -18.168 -36.916 -7.579 1.00 39.70 56 GLY C N 1
ATOM 2464 C CA . GLY C 1 56 ? -17.869 -36.454 -8.918 1.00 38.16 56 GLY C CA 1
ATOM 2465 C C . GLY C 1 56 ? -18.589 -37.226 -9.986 1.00 37.42 56 GLY C C 1
ATOM 2466 O O . GLY C 1 56 ? -18.544 -36.875 -11.166 1.00 37.39 56 GLY C O 1
ATOM 2467 N N . PHE C 1 57 ? -19.223 -38.310 -9.566 1.00 38.13 57 PHE C N 1
ATOM 2468 C CA . PHE C 1 57 ? -20.068 -39.068 -10.449 1.00 37.81 57 PHE C CA 1
ATOM 2469 C C . PHE C 1 57 ? -21.429 -38.521 -10.218 1.00 39.35 57 PHE C C 1
ATOM 2470 O O . PHE C 1 57 ? -21.693 -37.987 -9.159 1.00 43.07 57 PHE C O 1
ATOM 2478 N N . ASP C 1 58 ? -22.321 -38.696 -11.172 1.00 41.04 58 ASP C N 1
ATOM 2479 C CA . ASP C 1 58 ? -23.657 -38.152 -11.017 1.00 55.06 58 ASP C CA 1
ATOM 2480 C C . ASP C 1 58 ? -24.526 -39.196 -10.351 1.00 54.29 58 ASP C C 1
ATOM 2481 O O . ASP C 1 58 ? -25.594 -38.891 -9.828 1.00 51.05 58 ASP C O 1
ATOM 2486 N N . THR C 1 59 ? -24.028 -40.425 -10.337 1.00 41.49 59 THR C N 1
ATOM 2487 C CA . THR C 1 59 ? -24.682 -41.507 -9.624 1.00 42.82 59 THR C CA 1
ATOM 2488 C C . THR C 1 59 ? -23.668 -42.540 -9.210 1.00 42.16 59 THR C C 1
ATOM 2489 O O . THR C 1 59 ? -23.121 -43.255 -10.026 1.00 53.62 59 THR C O 1
ATOM 2493 N N . TYR C 1 60 ? -23.405 -42.580 -7.919 1.00 43.30 60 TYR C N 1
ATOM 2494 C CA . TYR C 1 60 ? -22.481 -43.529 -7.346 1.00 43.06 60 TYR C CA 1
ATOM 2495 C C . TYR C 1 60 ? -23.246 -44.409 -6.385 1.00 44.97 60 TYR C C 1
ATOM 2496 O O . TYR C 1 60 ? -24.063 -43.910 -5.612 1.00 46.66 60 TYR C O 1
ATOM 2505 N N . ARG C 1 61 ? -22.962 -45.708 -6.406 1.00 44.84 61 ARG C N 1
ATOM 2506 C CA . ARG C 1 61 ? -23.651 -46.646 -5.538 1.00 46.72 61 ARG C CA 1
ATOM 2507 C C . ARG C 1 61 ? -22.640 -47.716 -5.245 1.00 46.37 61 ARG C C 1
ATOM 2508 O O . ARG C 1 61 ? -22.129 -48.343 -6.153 1.00 50.27 61 ARG C O 1
ATOM 2516 N N . CYS C 1 62 ? -22.272 -47.898 -3.999 1.00 47.61 62 CYS C N 1
ATOM 2517 C CA . CYS C 1 62 ? -21.342 -48.968 -3.745 1.00 47.46 62 CYS C CA 1
ATOM 2518 C C . CYS C 1 62 ? -21.831 -49.668 -2.513 1.00 66.65 62 CYS C C 1
ATOM 2519 O O . CYS C 1 62 ? -21.672 -49.170 -1.400 1.00 54.95 62 CYS C O 1
ATOM 2522 N N . ASP C 1 63 ? -22.628 -50.713 -2.733 1.00 63.53 63 ASP C N 1
ATOM 2523 C CA . ASP C 1 63 ? -23.268 -51.466 -1.652 1.00 68.35 63 ASP C CA 1
ATOM 2524 C C . ASP C 1 63 ? -22.289 -52.237 -0.778 1.00 53.03 63 ASP C C 1
ATOM 2525 O O . ASP C 1 63 ? -22.404 -52.257 0.448 1.00 59.92 63 ASP C O 1
ATOM 2530 N N . ARG C 1 64 ? -21.324 -52.871 -1.432 1.00 52.84 64 ARG C N 1
ATOM 2531 C CA . ARG C 1 64 ? -20.304 -53.659 -0.760 1.00 52.93 64 ARG C CA 1
ATOM 2532 C C . ARG C 1 64 ? -18.980 -53.252 -1.369 1.00 94.71 64 ARG C C 1
ATOM 2533 O O . ARG C 1 64 ? -18.927 -52.871 -2.539 1.00 84.83 64 ARG C O 1
ATOM 2541 N N . ASN C 1 65 ? -17.910 -53.311 -0.589 1.00 85.28 65 ASN C N 1
ATOM 2542 C CA . ASN C 1 65 ? -16.635 -52.781 -1.087 1.00 49.35 65 ASN C CA 1
ATOM 2543 C C . ASN C 1 65 ? -16.036 -53.784 -2.052 1.00 48.38 65 ASN C C 1
ATOM 2544 O O . ASN C 1 65 ? -16.223 -54.988 -1.891 1.00 49.54 65 ASN C O 1
ATOM 2549 N N . LEU C 1 66 ? -15.298 -53.304 -3.044 1.00 46.41 66 LEU C N 1
ATOM 2550 C CA . LEU C 1 66 ? -14.819 -54.201 -4.085 1.00 45.49 66 LEU C CA 1
ATOM 2551 C C . LEU C 1 66 ? -13.383 -53.937 -4.477 1.00 44.21 66 LEU C C 1
ATOM 2552 O O . LEU C 1 66 ? -12.916 -52.813 -4.424 1.00 62.11 66 LEU C O 1
ATOM 2557 N N . ALA C 1 67 ? -12.682 -54.999 -4.843 1.00 44.28 67 ALA C N 1
ATOM 2558 C CA . ALA C 1 67 ? -11.336 -54.890 -5.355 1.00 43.17 67 ALA C CA 1
ATOM 2559 C C . ALA C 1 67 ? -11.307 -55.661 -6.649 1.00 42.29 67 ALA C C 1
ATOM 2560 O O . ALA C 1 67 ? -11.519 -56.862 -6.655 1.00 43.34 67 ALA C O 1
ATOM 2562 N N . MET C 1 68 ? -11.101 -54.946 -7.749 1.00 40.46 68 MET C N 1
ATOM 2563 C CA . MET C 1 68 ? -11.304 -55.488 -9.079 1.00 39.52 68 MET C CA 1
ATOM 2564 C C . MET C 1 68 ? -10.047 -55.616 -9.911 1.00 38.49 68 MET C C 1
ATOM 2565 O O . MET C 1 68 ? -9.538 -54.617 -10.392 1.00 39.98 68 MET C O 1
ATOM 2570 N N . GLY C 1 69 ? -9.570 -56.835 -10.129 1.00 39.22 69 GLY C N 1
ATOM 2571 C CA . GLY C 1 69 ? -8.445 -57.043 -11.029 1.00 38.39 69 GLY C CA 1
ATOM 2572 C C . GLY C 1 69 ? -8.761 -56.691 -12.486 1.00 50.06 69 GLY C C 1
ATOM 2573 O O . GLY C 1 69 ? -9.666 -57.269 -13.091 1.00 36.81 69 GLY C O 1
ATOM 2574 N N . VAL C 1 70 ? -8.017 -55.737 -13.048 1.00 43.96 70 VAL C N 1
ATOM 2575 C CA . VAL C 1 70 ? -8.269 -55.238 -14.400 1.00 33.79 70 VAL C CA 1
ATOM 2576 C C . VAL C 1 70 ? -7.027 -55.134 -15.273 1.00 32.92 70 VAL C C 1
ATOM 2577 O O . VAL C 1 70 ? -6.019 -54.541 -14.896 1.00 35.15 70 VAL C O 1
ATOM 2581 N N . ASN C 1 71 ? -7.125 -55.716 -16.458 1.00 46.29 71 ASN C N 1
ATOM 2582 C CA . ASN C 1 71 ? -6.170 -55.467 -17.515 1.00 43.04 71 ASN C CA 1
ATOM 2583 C C . ASN C 1 71 ? -6.520 -54.105 -18.089 1.00 38.24 71 ASN C C 1
ATOM 2584 O O . ASN C 1 71 ? -7.601 -53.908 -18.630 1.00 42.91 71 ASN C O 1
ATOM 2589 N N . LEU C 1 72 ? -5.595 -53.166 -17.963 1.00 46.22 72 LEU C N 1
ATOM 2590 C CA . LEU C 1 72 ? -5.857 -51.775 -18.301 1.00 28.23 72 LEU C CA 1
ATOM 2591 C C . LEU C 1 72 ? -5.835 -51.539 -19.798 1.00 27.08 72 LEU C C 1
ATOM 2592 O O . LEU C 1 72 ? -6.337 -50.524 -20.264 1.00 41.16 72 LEU C O 1
ATOM 2597 N N . THR C 1 73 ? -5.190 -52.426 -20.548 1.00 27.22 73 THR C N 1
ATOM 2598 C CA . THR C 1 73 ? -5.218 -52.302 -21.996 1.00 26.28 73 THR C CA 1
ATOM 2599 C C . THR C 1 73 ? -6.564 -52.764 -22.519 1.00 26.23 73 THR C C 1
ATOM 2600 O O . THR C 1 73 ? -7.129 -52.128 -23.380 1.00 33.44 73 THR C O 1
ATOM 2604 N N . SER C 1 74 ? -7.065 -53.888 -22.018 1.00 27.30 74 SER C N 1
ATOM 2605 C CA . SER C 1 74 ? -8.400 -54.358 -22.380 1.00 27.49 74 SER C CA 1
ATOM 2606 C C . SER C 1 74 ? -9.410 -53.268 -22.135 1.00 26.96 74 SER C C 1
ATOM 2607 O O . SER C 1 74 ? -10.268 -52.987 -22.963 1.00 26.44 74 SER C O 1
ATOM 2610 N N . MET C 1 75 ? -9.311 -52.651 -20.973 1.00 39.75 75 MET C N 1
ATOM 2611 C CA . MET C 1 75 ? -10.245 -51.605 -20.623 1.00 26.97 75 MET C CA 1
ATOM 2612 C C . MET C 1 75 ? -10.056 -50.402 -21.530 1.00 25.71 75 MET C C 1
ATOM 2613 O O . MET C 1 75 ? -10.996 -49.684 -21.822 1.00 34.24 75 MET C O 1
ATOM 2618 N N . SER C 1 76 ? -8.835 -50.199 -21.993 1.00 25.14 76 SER C N 1
ATOM 2619 C CA . SER C 1 76 ? -8.557 -49.119 -22.909 1.00 24.06 76 SER C CA 1
ATOM 2620 C C . SER C 1 76 ? -9.188 -49.362 -24.260 1.00 23.55 76 SER C C 1
ATOM 2621 O O . SER C 1 76 ? -9.762 -48.456 -24.846 1.00 22.96 76 SER C O 1
ATOM 2624 N N . LYS C 1 77 ? -9.037 -50.580 -24.765 1.00 23.89 77 LYS C N 1
ATOM 2625 C CA . LYS C 1 77 ? -9.631 -50.985 -26.042 1.00 40.75 77 LYS C CA 1
ATOM 2626 C C . LYS C 1 77 ? -11.152 -50.790 -26.065 1.00 44.64 77 LYS C C 1
ATOM 2627 O O . LYS C 1 77 ? -11.725 -50.274 -27.027 1.00 24.55 77 LYS C O 1
ATOM 2633 N N . ILE C 1 78 ? -11.791 -51.155 -24.968 1.00 24.64 78 ILE C N 1
ATOM 2634 C CA . ILE C 1 78 ? -13.209 -50.938 -24.825 1.00 25.02 78 ILE C CA 1
ATOM 2635 C C . ILE C 1 78 ? -13.553 -49.449 -24.817 1.00 25.51 78 ILE C C 1
ATOM 2636 O O . ILE C 1 78 ? -14.490 -49.030 -25.479 1.00 33.00 78 ILE C O 1
ATOM 2641 N N . LEU C 1 79 ? -12.800 -48.654 -24.063 1.00 24.23 79 LEU C N 1
ATOM 2642 C CA . LEU C 1 79 ? -13.108 -47.244 -23.897 1.00 23.92 79 LEU C CA 1
ATOM 2643 C C . LEU C 1 79 ? -12.890 -46.429 -25.166 1.00 22.96 79 LEU C C 1
ATOM 2644 O O . LEU C 1 79 ? -13.421 -45.335 -25.314 1.00 22.82 79 LEU C O 1
ATOM 2649 N N . LYS C 1 80 ? -12.084 -46.952 -26.076 1.00 26.11 80 LYS C N 1
ATOM 2650 C CA . LYS C 1 80 ? -11.948 -46.355 -27.395 1.00 21.65 80 LYS C CA 1
ATOM 2651 C C . LYS C 1 80 ? -13.282 -46.344 -28.094 1.00 43.85 80 LYS C C 1
ATOM 2652 O O . LYS C 1 80 ? -13.539 -45.516 -28.956 1.00 44.01 80 LYS C O 1
ATOM 2658 N N . CYS C 1 81 ? -14.122 -47.296 -27.730 1.00 22.57 81 CYS C N 1
ATOM 2659 C CA . CYS C 1 81 ? -15.442 -47.421 -28.303 1.00 22.96 81 CYS C CA 1
ATOM 2660 C C . CYS C 1 81 ? -16.459 -46.460 -27.680 1.00 23.46 81 CYS C C 1
ATOM 2661 O O . CYS C 1 81 ? -17.636 -46.520 -27.987 1.00 24.01 81 CYS C O 1
ATOM 2664 N N . ALA C 1 82 ? -16.005 -45.595 -26.782 1.00 23.40 82 ALA C N 1
ATOM 2665 C CA . ALA C 1 82 ? -16.840 -44.514 -26.253 1.00 23.91 82 ALA C CA 1
ATOM 2666 C C . ALA C 1 82 ? -16.553 -43.183 -26.949 1.00 23.30 82 ALA C C 1
ATOM 2667 O O . ALA C 1 82 ? -15.431 -42.923 -27.377 1.00 22.49 82 ALA C O 1
ATOM 2669 N N . GLY C 1 83 ? -17.598 -42.379 -27.112 1.00 23.83 83 GLY C N 1
ATOM 2670 C CA . GLY C 1 83 ? -17.491 -41.032 -27.617 1.00 23.58 83 GLY C CA 1
ATOM 2671 C C . GLY C 1 83 ? -17.118 -40.165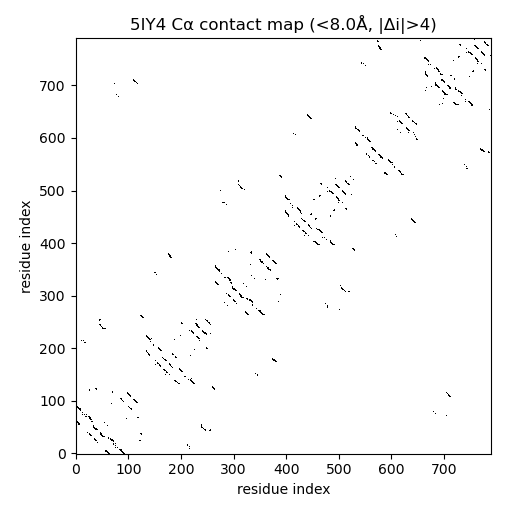 -26.440 1.00 48.09 83 GLY C C 1
ATOM 2672 O O . GLY C 1 83 ? -17.270 -40.565 -25.297 1.00 43.87 83 GLY C O 1
ATOM 2673 N N . ASN C 1 84 ? -16.600 -38.979 -26.699 1.00 33.70 84 ASN C N 1
ATOM 2674 C CA . ASN C 1 84 ? -16.168 -38.120 -25.607 1.00 38.93 84 ASN C CA 1
ATOM 2675 C C . ASN C 1 84 ? -17.326 -37.541 -24.806 1.00 44.39 84 ASN C C 1
ATOM 2676 O O . ASN C 1 84 ? -17.145 -37.005 -23.721 1.00 51.50 84 ASN C O 1
ATOM 2681 N N . GLU C 1 85 ? -18.520 -37.623 -25.368 1.00 33.63 85 GLU C N 1
ATOM 2682 C CA . GLU C 1 85 ? -19.694 -37.064 -24.727 1.00 34.71 85 GLU C CA 1
ATOM 2683 C C . GLU C 1 85 ? -20.637 -38.167 -24.257 1.00 27.88 85 GLU C C 1
ATOM 2684 O O . GLU C 1 85 ? -21.714 -37.889 -23.747 1.00 34.55 85 GLU C O 1
ATOM 2690 N N . ASP C 1 86 ? -20.239 -39.419 -24.438 1.00 27.21 86 ASP C N 1
ATOM 2691 C CA . ASP C 1 86 ? -21.039 -40.515 -23.932 1.00 27.99 86 ASP C CA 1
ATOM 2692 C C . ASP C 1 86 ? -21.147 -40.328 -22.451 1.00 28.95 86 ASP C C 1
ATOM 2693 O O . ASP C 1 86 ? -20.219 -39.820 -21.823 1.00 28.62 86 ASP C O 1
ATOM 2698 N N . ILE C 1 87 ? -22.307 -40.671 -21.909 1.00 30.26 87 ILE C N 1
ATOM 2699 C CA . ILE C 1 87 ? -22.437 -40.816 -20.473 1.00 36.99 87 ILE C CA 1
ATOM 2700 C C . ILE C 1 87 ? -21.982 -42.217 -20.166 1.00 31.00 87 ILE C C 1
ATOM 2701 O O . ILE C 1 87 ? -22.601 -43.168 -20.606 1.00 44.70 87 ILE C O 1
ATOM 2706 N N . ILE C 1 88 ? -20.897 -42.353 -19.411 1.00 30.56 88 ILE C N 1
ATOM 2707 C CA . ILE C 1 88 ? -20.291 -43.663 -19.186 1.00 30.32 88 ILE C CA 1
ATOM 2708 C C . ILE C 1 88 ? -20.623 -44.235 -17.812 1.00 34.32 88 ILE C C 1
ATOM 2709 O O . ILE C 1 88 ? -20.466 -43.563 -16.793 1.00 32.26 88 ILE C O 1
ATOM 2714 N N . THR C 1 89 ? -21.086 -45.482 -17.795 1.00 32.17 89 THR C N 1
ATOM 2715 C CA . THR C 1 89 ? -21.474 -46.124 -16.563 1.00 33.72 89 THR C CA 1
ATOM 2716 C C . THR C 1 89 ? -20.698 -47.405 -16.365 1.00 33.84 89 THR C C 1
ATOM 2717 O O . THR C 1 89 ? -20.596 -48.227 -17.262 1.00 33.18 89 THR C O 1
ATOM 2721 N N . LEU C 1 90 ? -20.148 -47.566 -15.176 1.00 34.31 90 LEU C N 1
ATOM 2722 C CA . LEU C 1 90 ? -19.498 -48.795 -14.810 1.00 36.30 90 LEU C CA 1
ATOM 2723 C C . LEU C 1 90 ? -20.416 -49.532 -13.857 1.00 39.79 90 LEU C C 1
ATOM 2724 O O . LEU C 1 90 ? -21.027 -48.925 -12.973 1.00 45.48 90 LEU C O 1
ATOM 2729 N N . ARG C 1 91 ? -20.526 -50.838 -14.041 1.00 36.49 91 ARG C N 1
ATOM 2730 C CA . ARG C 1 91 ? -21.366 -51.617 -13.171 1.00 38.31 91 ARG C CA 1
ATOM 2731 C C . ARG C 1 91 ? -20.724 -52.955 -12.925 1.00 38.75 91 ARG C C 1
ATOM 2732 O O . ARG C 1 91 ? -20.114 -53.526 -13.811 1.00 37.82 91 ARG C O 1
ATOM 2740 N N . ALA C 1 92 ? -20.839 -53.432 -11.697 1.00 40.29 92 ALA C N 1
ATOM 2741 C CA . ALA C 1 92 ? -20.395 -54.765 -11.351 1.00 41.14 92 ALA C CA 1
ATOM 2742 C C . ALA C 1 92 ? -21.471 -55.346 -10.461 1.00 59.67 92 ALA C C 1
ATOM 2743 O O . ALA C 1 92 ? -22.055 -54.646 -9.639 1.00 58.43 92 ALA C O 1
ATOM 2745 N N . GLU C 1 93 ? -21.751 -56.627 -10.632 1.00 50.53 93 GLU C N 1
ATOM 2746 C CA . GLU C 1 93 ? -22.824 -57.220 -9.871 1.00 52.26 93 GLU C CA 1
ATOM 2747 C C . GLU C 1 93 ? -22.299 -58.088 -8.756 1.00 60.49 93 GLU C C 1
ATOM 2748 O O . GLU C 1 93 ? -21.106 -58.065 -8.442 1.00 68.86 93 GLU C O 1
ATOM 2754 N N . ASP C 1 94 ? -23.214 -58.865 -8.190 1.00 65.78 94 ASP C N 1
ATOM 2755 C CA . ASP C 1 94 ? -22.954 -59.760 -7.070 1.00 65.75 94 ASP C CA 1
ATOM 2756 C C . ASP C 1 94 ? -21.576 -60.396 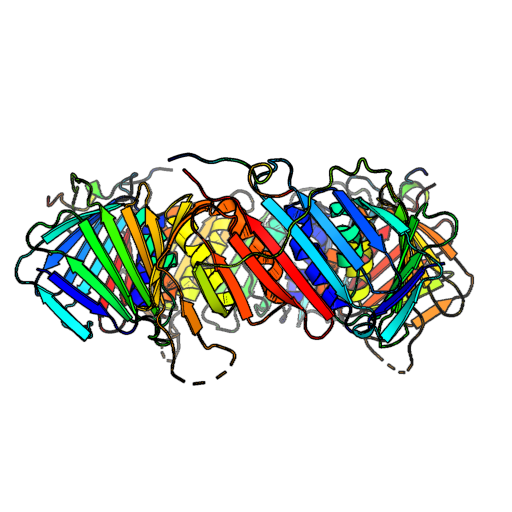-6.984 1.00 67.75 94 ASP C C 1
ATOM 2757 O O . ASP C 1 94 ? -20.870 -60.211 -5.997 1.00 62.76 94 ASP C O 1
ATOM 2762 N N . ASN C 1 95 ? -21.207 -61.159 -8.004 1.00 52.83 95 ASN C N 1
ATOM 2763 C CA . ASN C 1 95 ? -20.001 -61.968 -7.920 1.00 50.71 95 ASN C CA 1
ATOM 2764 C C . ASN C 1 95 ? -18.717 -61.302 -8.424 1.00 69.91 95 ASN C C 1
ATOM 2765 O O . ASN C 1 95 ? -17.629 -61.810 -8.150 1.00 69.08 95 ASN C O 1
ATOM 2770 N N . ALA C 1 96 ? -18.844 -60.208 -9.180 1.00 46.82 96 ALA C N 1
ATOM 2771 C CA . ALA C 1 96 ? -17.687 -59.423 -9.640 1.00 64.56 96 ALA C CA 1
ATOM 2772 C C . ALA C 1 96 ? -16.807 -60.185 -10.628 1.00 55.52 96 ALA C C 1
ATOM 2773 O O . ALA C 1 96 ? -15.586 -60.051 -10.631 1.00 56.46 96 ALA C O 1
ATOM 2775 N N . ASP C 1 97 ? -17.450 -60.983 -11.466 1.00 45.96 97 ASP C N 1
ATOM 2776 C CA . ASP C 1 97 ? -16.772 -61.763 -12.489 1.00 43.96 97 ASP C CA 1
ATOM 2777 C C . ASP C 1 97 ? -16.414 -60.918 -13.677 1.00 41.80 97 ASP C C 1
ATOM 2778 O O . ASP C 1 97 ? -15.365 -61.093 -14.292 1.00 40.99 97 ASP C O 1
ATOM 2783 N N . THR C 1 98 ? -17.335 -60.035 -14.023 1.00 41.05 98 THR C N 1
ATOM 2784 C CA . THR C 1 98 ? -17.147 -59.162 -15.146 1.00 46.38 98 THR C CA 1
ATOM 2785 C C . THR C 1 98 ? -17.409 -57.759 -14.683 1.00 38.43 98 THR C C 1
ATOM 2786 O O . THR C 1 98 ? -18.104 -57.557 -13.692 1.00 39.53 98 THR C O 1
ATOM 2790 N N . LEU C 1 99 ? -16.829 -56.808 -15.406 1.00 36.73 99 LEU C N 1
ATOM 2791 C CA . LEU C 1 99 ? -17.113 -55.397 -15.238 1.00 35.94 99 LEU C CA 1
ATOM 2792 C C . LEU C 1 99 ? -17.821 -54.909 -16.474 1.00 34.96 99 LEU C C 1
ATOM 2793 O O . LEU C 1 99 ? -17.361 -55.111 -17.585 1.00 35.85 99 LEU C O 1
ATOM 2798 N N . ALA C 1 100 ? -18.940 -54.247 -16.278 1.00 35.35 100 ALA C N 1
ATOM 2799 C CA . ALA C 1 100 ? -19.732 -53.802 -17.397 1.00 34.69 100 ALA C CA 1
ATOM 2800 C C . ALA C 1 100 ? -19.535 -52.314 -17.605 1.00 44.05 100 ALA C C 1
ATOM 2801 O O . ALA C 1 100 ? -19.493 -51.542 -16.651 1.00 41.96 100 ALA C O 1
ATOM 2803 N N . LEU C 1 101 ? -19.415 -51.915 -18.861 1.00 32.53 101 LEU C N 1
ATOM 2804 C CA . LEU C 1 101 ? -19.232 -50.516 -19.196 1.00 31.27 101 LEU C CA 1
ATOM 2805 C C . LEU C 1 101 ? -20.330 -50.133 -20.153 1.00 31.21 101 LEU C C 1
ATOM 2806 O O . LEU C 1 101 ? -20.500 -50.758 -21.185 1.00 56.02 101 LEU C O 1
ATOM 2811 N N . VAL C 1 102 ? -21.078 -49.099 -19.815 1.00 31.68 102 VAL C N 1
ATOM 2812 C CA . VAL C 1 102 ? -22.261 -48.776 -20.576 1.00 32.64 102 VAL C CA 1
ATOM 2813 C C . VAL C 1 102 ? -22.080 -47.377 -21.117 1.00 31.91 102 VAL C C 1
ATOM 2814 O O . VAL C 1 102 ? -21.706 -46.491 -20.381 1.00 32.44 102 VAL C O 1
ATOM 2818 N N . PHE C 1 103 ? -22.254 -47.203 -22.418 1.00 31.05 103 PHE C N 1
ATOM 2819 C CA . PHE C 1 103 ? -22.065 -45.905 -23.052 1.00 29.51 103 PHE C CA 1
ATOM 2820 C C . PHE C 1 103 ? -23.347 -45.351 -23.627 1.00 30.22 103 PHE C C 1
ATOM 2821 O O . PHE C 1 103 ? -23.847 -45.834 -24.631 1.00 67.43 103 PHE C O 1
ATOM 2829 N N . GLU C 1 104 ? -23.856 -44.299 -23.033 1.00 30.94 104 GLU C N 1
ATOM 2830 C CA . GLU C 1 104 ? -25.049 -43.691 -23.570 1.00 44.53 104 GLU C CA 1
ATOM 2831 C C . GLU C 1 104 ? -24.685 -42.444 -24.359 1.00 39.47 104 GLU C C 1
ATOM 2832 O O . GLU C 1 104 ? -24.155 -41.473 -23.817 1.00 40.64 104 GLU C O 1
ATOM 2838 N N . ALA C 1 105 ? -25.013 -42.465 -25.642 1.00 42.61 105 ALA C N 1
ATOM 2839 C CA . ALA C 1 105 ? -24.757 -41.330 -26.511 1.00 47.10 105 ALA C CA 1
ATOM 2840 C C . ALA C 1 105 ? -25.822 -40.269 -26.324 1.00 31.39 105 ALA C C 1
ATOM 2841 O O . ALA C 1 105 ? -26.997 -40.588 -26.150 1.00 39.98 105 ALA C O 1
ATOM 2843 N N . PRO C 1 106 ? -25.412 -38.995 -26.375 1.00 46.74 106 PRO C N 1
ATOM 2844 C CA . PRO C 1 106 ? -26.347 -37.871 -26.327 1.00 51.64 106 PRO C CA 1
ATOM 2845 C C . PRO C 1 106 ? -27.165 -37.808 -27.624 1.00 53.97 106 PRO C C 1
ATOM 2846 O O . PRO C 1 106 ? -28.217 -37.160 -27.636 1.00 59.60 106 PRO C O 1
ATOM 2850 N N . ASN C 1 107 ? -26.697 -38.464 -28.696 1.00 64.22 107 ASN C N 1
ATOM 2851 C CA . ASN C 1 107 ? -27.539 -38.591 -29.898 1.00 66.69 107 ASN C CA 1
ATOM 2852 C C . ASN C 1 107 ? -28.829 -39.326 -29.520 1.00 69.11 107 ASN C C 1
ATOM 2853 O O . ASN C 1 107 ? -29.872 -39.080 -30.126 1.00 78.50 107 ASN C O 1
ATOM 2858 N N . GLN C 1 108 ? -28.710 -40.256 -28.560 1.00 55.20 108 GLN C N 1
ATOM 2859 C CA . GLN C 1 108 ? -29.837 -40.958 -27.899 1.00 51.31 108 GLN C CA 1
ATOM 2860 C C . GLN C 1 108 ? -30.362 -42.198 -28.598 1.00 64.43 108 GLN C C 1
ATOM 2861 O O . GLN C 1 108 ? -31.239 -42.883 -28.073 1.00 56.18 108 GLN C O 1
ATOM 2867 N N . GLU C 1 109 ? -29.852 -42.458 -29.791 1.00 61.95 109 GLU C N 1
ATOM 2868 C CA . GLU C 1 109 ? -30.259 -43.631 -30.537 1.00 49.05 109 GLU C CA 1
ATOM 2869 C C . GLU C 1 109 ? -29.338 -44.788 -30.203 1.00 55.94 109 GLU C C 1
ATOM 2870 O O . GLU C 1 109 ? -29.500 -45.886 -30.735 1.00 62.09 109 GLU C O 1
ATOM 2876 N N . LYS C 1 110 ? -28.353 -44.548 -29.339 1.00 32.60 110 LYS C N 1
ATOM 2877 C CA . LYS C 1 110 ? -27.317 -45.552 -29.167 1.00 31.56 110 LYS C CA 1
ATOM 2878 C C . LYS C 1 110 ? -27.011 -45.779 -27.719 1.00 31.86 110 LYS C C 1
ATOM 2879 O O . LYS C 1 110 ? -26.908 -44.854 -26.931 1.00 32.03 110 LYS C O 1
ATOM 2885 N N . VAL C 1 111 ? -26.980 -47.037 -27.344 1.00 32.17 111 VAL C N 1
ATOM 2886 C CA . VAL C 1 111 ? -26.517 -47.399 -26.033 1.00 32.38 111 VAL C CA 1
ATOM 2887 C C . VAL C 1 111 ? -25.602 -48.559 -26.325 1.00 33.62 111 VAL C C 1
ATOM 2888 O O . VAL C 1 111 ? -26.000 -49.537 -26.950 1.00 32.75 111 VAL C O 1
ATOM 2892 N N . SER C 1 112 ? -24.339 -48.388 -25.972 1.00 34.40 112 SER C N 1
ATOM 2893 C CA . SER C 1 112 ? -23.372 -49.441 -26.152 1.00 30.89 112 SER C CA 1
ATOM 2894 C C . SER C 1 112 ? -23.144 -50.083 -24.820 1.00 31.13 112 SER C C 1
ATOM 2895 O O . SER C 1 112 ? -23.205 -49.436 -23.795 1.00 31.80 112 SER C O 1
ATOM 2898 N N . ASP C 1 113 ? -22.852 -51.367 -24.867 1.00 30.83 113 ASP C N 1
ATOM 2899 C CA . ASP C 1 113 ? -22.716 -52.206 -23.695 1.00 35.11 113 ASP C CA 1
ATOM 2900 C C . ASP C 1 113 ? -21.536 -53.143 -23.850 1.00 31.24 113 ASP C C 1
ATOM 2901 O O . ASP C 1 113 ? -21.488 -53.934 -24.782 1.00 31.15 113 ASP C O 1
ATOM 2906 N N . TYR C 1 114 ? -20.546 -52.983 -22.981 1.00 33.58 114 TYR C N 1
ATOM 2907 C CA . TYR C 1 114 ? -19.353 -53.812 -23.014 1.00 30.60 114 TYR C CA 1
ATOM 2908 C C . TYR C 1 114 ? -19.075 -54.425 -21.666 1.00 44.89 114 TYR C C 1
ATOM 2909 O O . TYR C 1 114 ? -19.328 -53.822 -20.626 1.00 32.09 114 TYR C O 1
ATOM 2918 N N . GLU C 1 115 ? -18.543 -55.640 -21.701 1.00 35.00 115 GLU C N 1
ATOM 2919 C CA . GLU C 1 115 ? -18.249 -56.401 -20.506 1.00 33.30 115 GLU C CA 1
ATOM 2920 C C . GLU C 1 115 ? -16.944 -57.123 -20.592 1.00 33.13 115 GLU C C 1
ATOM 2921 O O . GLU C 1 115 ? -16.779 -58.012 -21.409 1.00 33.26 115 GLU C O 1
ATOM 2927 N N . MET C 1 116 ? -16.021 -56.739 -19.727 1.00 32.97 116 MET C N 1
ATOM 2928 C CA . MET C 1 116 ? -14.714 -57.335 -19.734 1.00 32.92 116 MET C CA 1
ATOM 2929 C C . MET C 1 116 ? -14.557 -58.179 -18.498 1.00 34.47 116 MET C C 1
ATOM 2930 O O . MET C 1 116 ? -15.174 -57.913 -17.465 1.00 35.24 116 MET C O 1
ATOM 2935 N N . LYS C 1 117 ? -13.742 -59.217 -18.628 1.00 35.06 117 LYS C N 1
ATOM 2936 C CA . LYS C 1 117 ? -13.491 -60.153 -17.545 1.00 36.71 117 LYS C CA 1
ATOM 2937 C C . LYS C 1 117 ? -12.538 -59.552 -16.537 1.00 36.63 117 LYS C C 1
ATOM 2938 O O . LYS C 1 117 ? -11.588 -58.873 -16.906 1.00 53.11 117 LYS C O 1
ATOM 2944 N N . LEU C 1 118 ? -12.781 -59.821 -15.266 1.00 37.99 118 LEU C N 1
ATOM 2945 C CA . LEU C 1 118 ? -11.921 -59.333 -14.204 1.00 38.20 118 LEU C CA 1
ATOM 2946 C C . LEU C 1 118 ? -10.961 -60.425 -13.776 1.00 39.49 118 LEU C C 1
ATOM 2947 O O . LEU C 1 118 ? -11.367 -61.398 -13.158 1.00 62.77 118 LEU C O 1
ATOM 2952 N N . MET C 1 119 ? -9.682 -60.255 -14.079 1.00 42.29 119 MET C N 1
ATOM 2953 C CA . MET C 1 119 ? -8.689 -61.242 -13.690 1.00 40.19 119 MET C CA 1
ATOM 2954 C C . MET C 1 119 ? -8.449 -61.220 -12.198 1.00 41.50 119 MET C C 1
ATOM 2955 O O . MET C 1 119 ? -8.961 -60.371 -11.468 1.00 41.29 119 MET C O 1
ATOM 2960 N N . ASP C 1 120 ? -7.675 -62.185 -11.738 1.00 49.27 120 ASP C N 1
ATOM 2961 C CA . ASP C 1 120 ? -7.376 -62.240 -10.331 1.00 55.13 120 ASP C CA 1
ATOM 2962 C C . ASP C 1 120 ? -5.931 -61.848 -10.198 1.00 44.18 120 ASP C C 1
ATOM 2963 O O . ASP C 1 120 ? -5.058 -62.446 -10.821 1.00 44.38 120 ASP C O 1
ATOM 2968 N N . LEU C 1 121 ? -5.692 -60.798 -9.398 1.00 48.16 121 LEU C N 1
ATOM 2969 C CA . LEU C 1 121 ? -4.421 -60.094 -9.380 1.00 43.16 121 LEU C CA 1
ATOM 2970 C C . LEU C 1 121 ? -3.781 -60.111 -7.993 1.00 44.71 121 LEU C C 1
ATOM 2971 O O . LEU C 1 121 ? -4.477 -59.934 -7.001 1.00 55.34 121 LEU C O 1
ATOM 2976 N N . ASP C 1 122 ? -2.470 -60.309 -7.938 1.00 45.25 122 ASP C N 1
ATOM 2977 C CA . ASP C 1 122 ? -1.720 -60.230 -6.678 1.00 46.70 122 ASP C CA 1
ATOM 2978 C C . ASP C 1 122 ? -1.278 -58.822 -6.272 1.00 62.45 122 ASP C C 1
ATOM 2979 O O . ASP C 1 122 ? -0.907 -57.993 -7.100 1.00 52.61 122 ASP C O 1
ATOM 2984 N N . VAL C 1 123 ? -1.292 -58.582 -4.967 1.00 70.01 123 VAL C N 1
ATOM 2985 C CA . VAL C 1 123 ? -1.264 -57.237 -4.435 1.00 76.03 123 VAL C CA 1
ATOM 2986 C C . VAL C 1 123 ? 0.072 -56.760 -3.834 1.00 70.28 123 VAL C C 1
ATOM 2987 O O . VAL C 1 123 ? 0.264 -56.896 -2.624 1.00 68.72 123 VAL C O 1
ATOM 2991 N N . GLU C 1 124 ? 1.006 -56.214 -4.617 1.00 61.27 124 GLU C N 1
ATOM 2992 C CA . GLU C 1 124 ? 2.166 -55.626 -3.935 1.00 58.20 124 GLU C CA 1
ATOM 2993 C C . GLU C 1 124 ? 1.932 -54.136 -3.751 1.00 66.97 124 GLU C C 1
ATOM 2994 O O . GLU C 1 124 ? 2.306 -53.330 -4.598 1.00 64.03 124 GLU C O 1
ATOM 3000 N N . GLN C 1 125 ? 1.318 -53.761 -2.645 1.00 45.93 125 GLN C N 1
ATOM 3001 C CA . GLN C 1 125 ? 1.007 -52.361 -2.439 1.00 44.98 125 GLN C CA 1
ATOM 3002 C C . GLN C 1 125 ? 2.177 -51.718 -1.737 1.00 68.42 125 GLN C C 1
ATOM 3003 O O . GLN C 1 125 ? 3.038 -52.400 -1.192 1.00 65.31 125 GLN C O 1
ATOM 3009 N N . LEU C 1 126 ? 2.214 -50.395 -1.807 1.00 60.01 126 LEU C N 1
ATOM 3010 C CA . LEU C 1 126 ? 3.195 -49.575 -1.118 1.00 45.49 126 LEU C CA 1
ATOM 3011 C C . LEU C 1 126 ? 2.507 -48.450 -0.373 1.00 45.50 126 LEU C C 1
ATOM 3012 O O . LEU C 1 126 ? 1.420 -48.024 -0.750 1.00 44.44 126 LEU C O 1
ATOM 3017 N N . GLY C 1 127 ? 3.165 -47.931 0.653 1.00 46.78 127 GLY C N 1
ATOM 3018 C CA . GLY C 1 127 ? 2.549 -46.903 1.452 1.00 47.10 127 GLY C CA 1
ATOM 3019 C C . GLY C 1 127 ? 3.246 -45.598 1.203 1.00 46.43 127 GLY C C 1
ATOM 3020 O O . GLY C 1 127 ? 4.425 -45.438 1.515 1.00 47.23 127 GLY C O 1
ATOM 3021 N N . ILE C 1 128 ? 2.507 -44.653 0.634 1.00 45.06 128 ILE C N 1
ATOM 3022 C CA . ILE C 1 128 ? 3.070 -43.350 0.351 1.00 44.45 128 ILE C CA 1
ATOM 3023 C C . ILE C 1 128 ? 2.672 -42.380 1.417 1.00 59.51 128 ILE C C 1
ATOM 3024 O O . ILE C 1 128 ? 1.568 -41.845 1.394 1.00 58.98 128 ILE C O 1
ATOM 3029 N N . PRO C 1 129 ? 3.592 -42.091 2.323 1.00 52.59 129 PRO C N 1
ATOM 3030 C CA . PRO C 1 129 ? 3.269 -41.171 3.410 1.00 56.58 129 PRO C CA 1
ATOM 3031 C C . PRO C 1 129 ? 3.030 -39.762 2.877 1.00 57.87 129 PRO C C 1
ATOM 3032 O O . PRO C 1 129 ? 3.601 -39.387 1.852 1.00 45.84 129 PRO C O 1
ATOM 3036 N N . GLU C 1 130 ? 2.147 -39.017 3.535 1.00 58.11 130 GLU C N 1
ATOM 3037 C CA . GLU C 1 130 ? 1.929 -37.630 3.176 1.00 60.59 130 GLU C CA 1
ATOM 3038 C C . GLU C 1 130 ? 3.080 -36.772 3.652 1.00 69.01 130 GLU C C 1
ATOM 3039 O O . GLU C 1 130 ? 3.388 -36.744 4.832 1.00 69.83 130 GLU C O 1
ATOM 3045 N N . GLN C 1 131 ? 3.721 -36.071 2.731 1.00 47.05 131 GLN C N 1
ATOM 3046 C CA . GLN C 1 131 ? 4.752 -35.123 3.091 1.00 47.96 131 GLN C CA 1
ATOM 3047 C C . GLN C 1 131 ? 4.517 -33.750 2.492 1.00 47.29 131 GLN C C 1
ATOM 3048 O O . GLN C 1 131 ? 3.628 -33.559 1.689 1.00 46.00 131 GLN C O 1
ATOM 3054 N N . GLU C 1 132 ? 5.301 -32.783 2.934 1.00 51.71 132 GLU C N 1
ATOM 3055 C CA . GLU C 1 132 ? 5.398 -31.527 2.224 1.00 47.78 132 GLU C CA 1
ATOM 3056 C C . GLU C 1 132 ? 6.793 -31.514 1.645 1.00 47.53 132 GLU C C 1
ATOM 3057 O O . GLU C 1 132 ? 7.658 -32.287 2.053 1.00 64.89 132 GLU C O 1
ATOM 3063 N N . TYR C 1 133 ? 7.001 -30.659 0.670 1.00 46.63 133 TYR C N 1
ATOM 3064 C CA . TYR C 1 133 ? 8.130 -30.804 -0.206 1.00 45.99 133 TYR C CA 1
ATOM 3065 C C . TYR C 1 133 ? 8.963 -29.545 -0.240 1.00 46.81 133 TYR C C 1
ATOM 3066 O O . TYR C 1 133 ? 8.436 -28.437 -0.147 1.00 47.12 133 TYR C O 1
ATOM 3075 N N . SER C 1 134 ? 10.276 -29.731 -0.284 1.00 47.40 134 SER C N 1
ATOM 3076 C CA . SER C 1 134 ? 11.213 -28.619 -0.423 1.00 53.69 134 SER C CA 1
ATOM 3077 C C . SER C 1 134 ? 10.779 -27.604 -1.479 1.00 47.14 134 SER C C 1
ATOM 3078 O O . SER C 1 134 ? 10.663 -26.414 -1.199 1.00 52.67 134 SER C O 1
ATOM 3081 N N . CYS C 1 135 ? 10.479 -28.081 -2.675 1.00 45.36 135 CYS C N 1
ATOM 3082 C CA . CYS C 1 135 ? 10.158 -27.183 -3.768 1.00 44.38 135 CYS C CA 1
ATOM 3083 C C . CYS C 1 135 ? 8.955 -27.745 -4.519 1.00 42.63 135 CYS C C 1
ATOM 3084 O O . CYS C 1 135 ? 8.832 -28.953 -4.693 1.00 41.83 135 CYS C O 1
ATOM 3087 N N . VAL C 1 136 ? 8.039 -26.871 -4.915 1.00 42.21 136 VAL C N 1
ATOM 3088 C CA . VAL C 1 136 ? 6.806 -27.302 -5.569 1.00 40.76 136 VAL C CA 1
ATOM 3089 C C . VAL C 1 136 ? 6.466 -26.396 -6.740 1.00 39.92 136 VAL C C 1
ATOM 3090 O O . VAL C 1 136 ? 6.308 -25.200 -6.564 1.00 40.78 136 VAL C O 1
ATOM 3094 N N . VAL C 1 137 ? 6.389 -26.956 -7.939 1.00 38.38 137 VAL C N 1
ATOM 3095 C CA . VAL C 1 137 ? 6.180 -26.144 -9.129 1.00 37.64 137 VAL C CA 1
ATOM 3096 C C . VAL C 1 137 ? 4.868 -26.400 -9.857 1.00 36.37 137 VAL C C 1
ATOM 3097 O O . VAL C 1 137 ? 4.594 -27.511 -10.256 1.00 35.29 137 VAL C O 1
ATOM 3101 N N . LYS C 1 138 ? 4.081 -25.356 -10.068 1.00 36.61 138 LYS C N 1
ATOM 3102 C CA . LYS C 1 138 ? 2.865 -25.485 -10.833 1.00 35.56 138 LYS C CA 1
ATOM 3103 C C . LYS C 1 138 ? 3.047 -24.742 -12.136 1.00 34.99 138 LYS C C 1
ATOM 3104 O O . LYS C 1 138 ? 3.423 -23.574 -12.145 1.00 45.36 138 LYS C O 1
ATOM 3110 N N . MET C 1 139 ? 2.718 -25.398 -13.239 1.00 33.56 139 MET C N 1
ATOM 3111 C CA . MET C 1 139 ? 3.022 -24.872 -14.556 1.00 32.96 139 MET C CA 1
ATOM 3112 C C . MET C 1 139 ? 2.096 -25.517 -15.567 1.00 31.59 139 MET C C 1
ATOM 3113 O O . MET C 1 139 ? 1.490 -26.536 -15.283 1.00 31.02 139 MET C O 1
ATOM 3118 N N . PRO C 1 140 ? 1.976 -24.923 -16.756 1.00 31.14 140 PRO C N 1
ATOM 3119 C CA . PRO C 1 140 ? 1.167 -25.549 -17.796 1.00 29.88 140 PRO C CA 1
ATOM 3120 C C . PRO C 1 140 ? 1.630 -26.962 -18.199 1.00 33.89 140 PRO C C 1
ATOM 3121 O O . PRO C 1 140 ? 2.807 -27.192 -18.442 1.00 28.73 140 PRO C O 1
ATOM 3125 N N . SER C 1 141 ? 0.687 -27.899 -18.256 1.00 28.04 141 SER C N 1
ATOM 3126 C CA . SER C 1 141 ? 1.000 -29.299 -18.490 1.00 27.19 141 SER C CA 1
ATOM 3127 C C . SER C 1 141 ? 1.559 -29.510 -19.875 1.00 26.35 141 SER C C 1
ATOM 3128 O O . SER C 1 141 ? 2.215 -30.512 -20.126 1.00 25.90 141 SER C O 1
ATOM 3131 N N . GLY C 1 142 ? 1.238 -28.602 -20.786 1.00 26.23 142 GLY C N 1
ATOM 3132 C CA . GLY C 1 142 ? 1.749 -28.660 -22.143 1.00 25.58 142 GLY C CA 1
ATOM 3133 C C . GLY C 1 142 ? 3.190 -28.222 -22.258 1.00 26.12 142 GLY C C 1
ATOM 3134 O O . GLY C 1 142 ? 3.959 -28.810 -23.008 1.00 25.69 142 GLY C O 1
ATOM 3135 N N . GLU C 1 143 ? 3.545 -27.180 -21.509 1.00 27.18 143 GLU C N 1
ATOM 3136 C CA . GLU C 1 143 ? 4.920 -26.726 -21.392 1.00 27.96 143 GLU C CA 1
ATOM 3137 C C . GLU C 1 143 ? 5.766 -27.857 -20.880 1.00 27.91 143 GLU C C 1
ATOM 3138 O O . GLU C 1 143 ? 6.788 -28.180 -21.452 1.00 36.71 143 GLU C O 1
ATOM 3144 N N . PHE C 1 144 ? 5.318 -28.468 -19.794 1.00 28.02 144 PHE C N 1
ATOM 3145 C CA . PHE C 1 144 ? 6.027 -29.574 -19.199 1.00 28.14 144 PHE C CA 1
ATOM 3146 C C . PHE C 1 144 ? 6.155 -30.750 -20.136 1.00 27.18 144 PHE C C 1
ATOM 3147 O O . PHE C 1 144 ? 7.203 -31.350 -20.230 1.00 28.02 144 PHE C O 1
ATOM 3155 N N . ALA C 1 145 ? 5.080 -31.090 -20.826 1.00 26.22 145 ALA C N 1
ATOM 3156 C CA . ALA C 1 145 ? 5.113 -32.184 -21.789 1.00 25.36 145 ALA C CA 1
ATOM 3157 C C . ALA C 1 145 ? 6.149 -31.933 -22.877 1.00 25.91 145 ALA C C 1
ATOM 3158 O O . ALA C 1 145 ? 6.822 -32.854 -23.328 1.00 32.52 145 ALA C O 1
ATOM 3160 N N . ARG C 1 146 ? 6.284 -30.680 -23.283 1.00 26.04 146 ARG C N 1
ATOM 3161 C CA . ARG C 1 146 ? 7.262 -30.314 -24.282 1.00 26.94 146 ARG C CA 1
ATOM 3162 C C . ARG C 1 146 ? 8.693 -30.317 -23.775 1.00 28.38 146 ARG C C 1
ATOM 3163 O O . ARG C 1 146 ? 9.575 -30.823 -24.446 1.00 28.61 146 ARG C O 1
ATOM 3171 N N . ILE C 1 147 ? 8.920 -29.777 -22.583 1.00 28.91 147 ILE C N 1
ATOM 3172 C CA . ILE C 1 147 ? 10.228 -29.852 -21.968 1.00 29.78 147 ILE C CA 1
ATOM 3173 C C . ILE C 1 147 ? 10.724 -31.295 -22.016 1.00 29.70 147 ILE C C 1
ATOM 3174 O O . ILE C 1 147 ? 11.871 -31.569 -22.341 1.00 29.99 147 ILE C O 1
ATOM 3179 N N . CYS C 1 148 ? 9.858 -32.224 -21.652 1.00 29.11 148 CYS C N 1
ATOM 3180 C CA . CYS C 1 148 ? 10.261 -33.607 -21.580 1.00 28.61 148 CYS C CA 1
ATOM 3181 C C . CYS C 1 148 ? 10.542 -34.260 -22.923 1.00 27.50 148 CYS C C 1
ATOM 3182 O O . CYS C 1 148 ? 11.367 -35.142 -23.020 1.00 27.91 148 CYS C O 1
ATOM 3185 N N . ARG C 1 149 ? 9.833 -33.848 -23.939 1.00 38.31 149 ARG C N 1
ATOM 3186 C CA . ARG C 1 149 ? 9.915 -34.414 -25.251 1.00 26.04 149 ARG C CA 1
ATOM 3187 C C . ARG C 1 149 ? 11.142 -33.922 -25.915 1.00 26.77 149 ARG C C 1
ATOM 3188 O O . ARG C 1 149 ? 11.853 -34.657 -26.510 1.00 27.08 149 ARG C O 1
ATOM 3196 N N . ASP C 1 150 ? 11.373 -32.639 -25.808 1.00 27.38 150 ASP C N 1
ATOM 3197 C CA . ASP C 1 150 ? 12.529 -31.958 -26.382 1.00 28.10 150 ASP C CA 1
ATOM 3198 C C . ASP C 1 150 ? 13.869 -32.455 -25.853 1.00 29.30 150 ASP C C 1
ATOM 3199 O O . ASP C 1 150 ? 14.735 -32.855 -26.618 1.00 30.65 150 ASP C O 1
ATOM 3204 N N . LEU C 1 151 ? 14.045 -32.438 -24.543 1.00 29.93 151 LEU C N 1
ATOM 3205 C CA . LEU C 1 151 ? 15.309 -32.856 -23.961 1.00 31.24 151 LEU C CA 1
ATOM 3206 C C . LEU C 1 151 ? 15.605 -34.333 -24.228 1.00 31.22 151 LEU C C 1
ATOM 3207 O O . LEU C 1 151 ? 16.729 -34.768 -24.104 1.00 32.37 151 LEU C O 1
ATOM 3212 N N . SER C 1 152 ? 14.608 -35.102 -24.629 1.00 30.03 152 SER C N 1
ATOM 3213 C CA . SER C 1 152 ? 14.843 -36.495 -24.985 1.00 30.08 152 SER C CA 1
ATOM 3214 C C . SER C 1 152 ? 15.616 -36.577 -26.289 1.00 30.41 152 SER C C 1
ATOM 3215 O O . SER C 1 152 ? 16.140 -37.627 -26.627 1.00 34.08 152 SER C O 1
ATOM 3218 N N . HIS C 1 153 ? 15.674 -35.476 -27.030 1.00 30.26 153 HIS C N 1
ATOM 3219 C CA . HIS C 1 153 ? 16.499 -35.432 -28.225 1.00 30.79 153 HIS C CA 1
ATOM 3220 C C . HIS C 1 153 ? 17.972 -35.303 -27.816 1.00 45.37 153 HIS C C 1
ATOM 3221 O O . HIS C 1 153 ? 18.870 -35.732 -28.554 1.00 48.15 153 HIS C O 1
ATOM 3228 N N . ILE C 1 154 ? 18.192 -34.751 -26.618 1.00 33.11 154 ILE C N 1
ATOM 3229 C CA . ILE C 1 154 ? 19.514 -34.383 -26.123 1.00 34.83 154 ILE C CA 1
ATOM 3230 C C . ILE C 1 154 ? 20.156 -35.473 -25.270 1.00 35.84 154 ILE C C 1
ATOM 3231 O O . ILE C 1 154 ? 21.322 -35.815 -25.460 1.00 39.77 154 ILE C O 1
ATOM 3236 N N . GLY C 1 155 ? 19.399 -36.009 -24.321 1.00 35.26 155 GLY C N 1
ATOM 3237 C CA . GLY C 1 155 ? 19.920 -37.002 -23.398 1.00 36.31 155 GLY C CA 1
ATOM 3238 C C . GLY C 1 155 ? 18.833 -37.927 -22.881 1.00 35.30 155 GLY C C 1
ATOM 3239 O O . GLY C 1 155 ? 17.682 -37.824 -23.282 1.00 48.39 155 GLY C O 1
ATOM 3240 N N . ASP C 1 156 ? 19.198 -38.855 -22.007 1.00 40.60 156 ASP C N 1
ATOM 3241 C CA . ASP C 1 156 ? 18.258 -39.863 -21.525 1.00 35.57 156 ASP C CA 1
ATOM 3242 C C . ASP C 1 156 ? 17.805 -39.560 -20.099 1.00 35.70 156 ASP C C 1
ATOM 3243 O O . ASP C 1 156 ? 16.889 -40.197 -19.583 1.00 35.10 156 ASP C O 1
ATOM 3248 N N . ALA C 1 157 ? 18.481 -38.598 -19.473 1.00 36.64 157 ALA C N 1
ATOM 3249 C CA . ALA C 1 157 ? 18.161 -38.140 -18.129 1.00 36.97 157 ALA C CA 1
ATOM 3250 C C . ALA C 1 157 ? 18.163 -36.615 -18.023 1.00 36.89 157 ALA C C 1
ATOM 3251 O O . ALA C 1 157 ? 18.986 -35.953 -18.641 1.00 37.44 157 ALA C O 1
ATOM 3253 N N . VAL C 1 158 ? 17.219 -36.068 -17.255 1.00 36.31 158 VAL C N 1
ATOM 3254 C CA . VAL C 1 158 ? 17.135 -34.624 -16.984 1.00 41.54 158 VAL C CA 1
ATOM 3255 C C . VAL C 1 158 ? 17.535 -34.201 -15.553 1.00 48.59 158 VAL C C 1
ATOM 3256 O O . VAL C 1 158 ? 17.171 -34.861 -14.583 1.00 41.03 158 VAL C O 1
ATOM 3260 N N . VAL C 1 159 ? 18.234 -33.075 -15.409 1.00 38.77 159 VAL C N 1
ATOM 3261 C CA . VAL C 1 159 ? 18.536 -32.566 -14.076 1.00 40.10 159 VAL C CA 1
ATOM 3262 C C . VAL C 1 159 ? 17.686 -31.347 -13.799 1.00 39.63 159 VAL C C 1
ATOM 3263 O O . VAL C 1 159 ? 17.828 -30.314 -14.443 1.00 45.60 159 VAL C O 1
ATOM 3267 N N . ILE C 1 160 ? 16.793 -31.478 -12.829 1.00 39.44 160 ILE C N 1
ATOM 3268 C CA . ILE C 1 160 ? 15.919 -30.376 -12.448 1.00 39.19 160 ILE C CA 1
ATOM 3269 C C . ILE C 1 160 ? 16.480 -29.598 -11.280 1.00 40.89 160 ILE C C 1
ATOM 3270 O O . ILE C 1 160 ? 16.721 -30.157 -10.220 1.00 55.18 160 ILE C O 1
ATOM 3275 N N . SER C 1 161 ? 16.657 -28.302 -11.477 1.00 41.36 161 SER C N 1
ATOM 3276 C CA . SER C 1 161 ? 17.250 -27.416 -10.487 1.00 43.11 161 SER C CA 1
ATOM 3277 C C . SER C 1 161 ? 16.211 -26.374 -10.132 1.00 42.94 161 SER C C 1
ATOM 3278 O O . SER C 1 161 ? 15.772 -25.610 -10.988 1.00 47.01 161 SER C O 1
ATOM 3281 N N . CYS C 1 162 ? 15.747 -26.380 -8.895 1.00 43.62 162 CYS C N 1
ATOM 3282 C CA . CYS C 1 162 ? 14.708 -25.439 -8.517 1.00 43.60 162 CYS C CA 1
ATOM 3283 C C . CYS C 1 162 ? 15.266 -24.414 -7.536 1.00 45.56 162 CYS C C 1
ATOM 3284 O O . CYS C 1 162 ? 15.793 -24.792 -6.500 1.00 68.41 162 CYS C O 1
ATOM 3287 N N . ALA C 1 163 ? 15.159 -23.124 -7.876 1.00 50.22 163 ALA C N 1
ATOM 3288 C CA . ALA C 1 163 ? 15.589 -22.018 -7.001 1.00 47.94 163 ALA C CA 1
ATOM 3289 C C . ALA C 1 163 ? 14.484 -21.025 -6.639 1.00 70.53 163 ALA C C 1
ATOM 3290 O O . ALA C 1 163 ? 13.311 -21.280 -6.859 1.00 63.35 163 ALA C O 1
ATOM 3292 N N . LYS C 1 164 ? 14.869 -19.878 -6.090 1.00 68.11 164 LYS C N 1
ATOM 3293 C CA . LYS C 1 164 ? 13.897 -18.969 -5.480 1.00 69.16 164 LYS C CA 1
ATOM 3294 C C . LYS C 1 164 ? 12.911 -18.360 -6.460 1.00 64.43 164 LYS C C 1
ATOM 3295 O O . LYS C 1 164 ? 11.733 -18.197 -6.133 1.00 49.38 164 LYS C O 1
ATOM 3301 N N . ASP C 1 165 ? 13.338 -18.130 -7.695 1.00 48.91 165 ASP C N 1
ATOM 3302 C CA . ASP C 1 165 ? 12.387 -17.589 -8.644 1.00 54.91 165 ASP C CA 1
ATOM 3303 C C . ASP C 1 165 ? 12.634 -18.094 -10.071 1.00 46.34 165 ASP C C 1
ATOM 3304 O O . ASP C 1 165 ? 12.880 -17.328 -10.997 1.00 56.18 165 ASP C O 1
ATOM 3309 N N . GLY C 1 166 ? 12.536 -19.414 -10.220 1.00 56.18 166 GLY C N 1
ATOM 3310 C CA . GLY C 1 166 ? 12.851 -20.111 -11.453 1.00 43.47 166 GLY C CA 1
ATOM 3311 C C . GLY C 1 166 ? 13.410 -21.512 -11.296 1.00 42.83 166 GLY C C 1
ATOM 3312 O O . GLY C 1 166 ? 14.190 -21.793 -10.396 1.00 43.94 166 GLY C O 1
ATOM 3313 N N . VAL C 1 167 ? 12.975 -22.394 -12.191 1.00 41.13 167 VAL C N 1
ATOM 3314 C CA . VAL C 1 167 ? 13.418 -23.788 -12.251 1.00 40.42 167 VAL C CA 1
ATOM 3315 C C . VAL C 1 167 ? 14.209 -24.048 -13.536 1.00 39.86 167 VAL C C 1
ATOM 3316 O O . VAL C 1 167 ? 13.889 -23.485 -14.577 1.00 39.23 167 VAL C O 1
ATOM 3320 N N . LYS C 1 168 ? 15.224 -24.902 -13.483 1.00 40.20 168 LYS C N 1
ATOM 3321 C CA . LYS C 1 168 ? 16.022 -25.158 -14.668 1.00 39.88 168 LYS C CA 1
ATOM 3322 C C . LYS C 1 168 ? 16.095 -26.632 -14.972 1.00 38.95 168 LYS C C 1
ATOM 3323 O O . LYS C 1 168 ? 16.442 -27.425 -14.123 1.00 39.50 168 LYS C O 1
ATOM 3329 N N . PHE C 1 169 ? 15.793 -26.992 -16.207 1.00 37.67 169 PHE C N 1
ATOM 3330 C CA . PHE C 1 169 ? 15.874 -28.380 -16.639 1.00 36.86 169 PHE C CA 1
ATOM 3331 C C . PHE C 1 169 ? 17.067 -28.550 -17.543 1.00 37.36 169 PHE C C 1
ATOM 3332 O O . PHE C 1 169 ? 17.222 -27.815 -18.498 1.00 37.25 169 PHE C O 1
ATOM 3340 N N . SER C 1 170 ? 17.881 -29.552 -17.263 1.00 38.00 170 SER C N 1
ATOM 3341 C CA . SER C 1 170 ? 19.136 -29.723 -17.958 1.00 38.87 170 SER C CA 1
ATOM 3342 C C . SER C 1 170 ? 19.272 -31.159 -18.416 1.00 38.38 170 SER C C 1
ATOM 3343 O O . SER C 1 170 ? 18.809 -32.079 -17.755 1.00 38.06 170 SER C O 1
ATOM 3346 N N . ALA C 1 171 ? 19.884 -31.347 -19.572 1.00 38.40 171 ALA C N 1
ATOM 3347 C CA . ALA C 1 171 ? 20.200 -32.673 -20.064 1.00 38.29 171 ALA C CA 1
ATOM 3348 C C . ALA C 1 171 ? 21.419 -32.569 -20.946 1.00 39.36 171 ALA C C 1
ATOM 3349 O O . ALA C 1 171 ? 21.695 -31.508 -21.501 1.00 39.63 171 ALA C O 1
ATOM 3351 N N . SER C 1 172 ? 22.156 -33.667 -21.066 1.00 40.14 172 SER C N 1
ATOM 3352 C CA . SER C 1 172 ? 23.328 -33.704 -21.922 1.00 41.32 172 SER C CA 1
ATOM 3353 C C . SER C 1 172 ? 23.482 -35.043 -22.599 1.00 41.21 172 SER C C 1
ATOM 3354 O O . SER C 1 172 ? 22.982 -36.045 -22.104 1.00 56.24 172 SER C O 1
ATOM 3357 N N . GLY C 1 173 ? 24.171 -35.052 -23.735 1.00 41.74 173 GLY C N 1
ATOM 3358 C CA . GLY C 1 173 ? 24.356 -36.251 -24.523 1.00 41.79 173 GLY C CA 1
ATOM 3359 C C . GLY C 1 173 ? 25.461 -36.000 -25.519 1.00 43.08 173 GLY C C 1
ATOM 3360 O O . GLY C 1 173 ? 26.288 -35.125 -25.295 1.00 50.71 173 GLY C O 1
ATOM 3361 N N . GLU C 1 174 ? 25.442 -36.725 -26.636 1.00 56.61 174 GLU C N 1
ATOM 3362 C CA . GLU C 1 174 ? 26.501 -36.653 -27.646 1.00 62.98 174 GLU C CA 1
ATOM 3363 C C . GLU C 1 174 ? 26.479 -35.373 -28.482 1.00 59.36 174 GLU C C 1
ATOM 3364 O O . GLU C 1 174 ? 27.522 -34.801 -28.759 1.00 62.36 174 GLU C O 1
ATOM 3370 N N . LEU C 1 175 ? 25.296 -34.944 -28.895 1.00 41.95 175 LEU C N 1
ATOM 3371 C CA . LEU C 1 175 ? 25.112 -33.702 -29.639 1.00 41.57 175 LEU C CA 1
ATOM 3372 C C . LEU C 1 175 ? 25.735 -32.541 -28.898 1.00 57.04 175 LEU C C 1
ATOM 3373 O O . LEU C 1 175 ? 26.395 -31.684 -29.481 1.00 59.31 175 LEU C O 1
ATOM 3378 N N . GLY C 1 176 ? 25.474 -32.518 -27.598 1.00 51.35 176 GLY C N 1
ATOM 3379 C CA . GLY C 1 176 ? 25.918 -31.466 -26.715 1.00 43.62 176 GLY C CA 1
ATOM 3380 C C . GLY C 1 176 ? 24.984 -31.541 -25.528 1.00 42.56 176 GLY C C 1
ATOM 3381 O O . GLY C 1 176 ? 24.589 -32.629 -25.123 1.00 53.56 176 GLY C O 1
ATOM 3382 N N . ASN C 1 177 ? 24.659 -30.392 -24.950 1.00 42.50 177 ASN C N 1
ATOM 3383 C CA . ASN C 1 177 ? 23.746 -30.317 -23.821 1.00 41.63 177 ASN C CA 1
ATOM 3384 C C . ASN C 1 177 ? 22.752 -29.134 -23.897 1.00 40.60 177 ASN C C 1
ATOM 3385 O O . ASN C 1 177 ? 22.950 -28.190 -24.639 1.00 40.91 177 ASN C O 1
ATOM 3390 N N . GLY C 1 178 ? 21.629 -29.243 -23.209 1.00 39.39 178 GLY C N 1
ATOM 3391 C CA . GLY C 1 178 ? 20.626 -28.205 -23.242 1.00 38.52 178 GLY C CA 1
ATOM 3392 C C . GLY C 1 178 ? 20.103 -27.851 -21.873 1.00 38.61 178 GLY C C 1
ATOM 3393 O O . GLY C 1 178 ? 20.152 -28.664 -20.957 1.00 38.78 178 GLY C O 1
ATOM 3394 N N . ASN C 1 179 ? 19.649 -26.616 -21.716 1.00 38.70 179 ASN C N 1
ATOM 3395 C CA . ASN C 1 179 ? 19.100 -26.163 -20.449 1.00 38.92 179 ASN C CA 1
ATOM 3396 C C . ASN C 1 179 ? 17.881 -25.284 -20.685 1.00 37.99 179 ASN C C 1
ATOM 3397 O O . ASN C 1 179 ? 17.927 -24.367 -21.490 1.00 38.19 179 ASN C O 1
ATOM 3402 N N . ILE C 1 180 ? 16.786 -25.570 -19.991 1.00 37.11 180 ILE C N 1
ATOM 3403 C CA . ILE C 1 180 ? 15.596 -24.736 -20.092 1.00 36.45 180 ILE C CA 1
ATOM 3404 C C . ILE C 1 180 ? 15.250 -24.058 -18.780 1.00 37.27 180 ILE C C 1
ATOM 3405 O O . ILE C 1 180 ? 15.146 -24.703 -17.753 1.00 37.38 180 ILE C O 1
ATOM 3410 N N . LYS C 1 181 ? 15.088 -22.742 -18.827 1.00 38.00 181 LYS C N 1
ATOM 3411 C CA . LYS C 1 181 ? 14.837 -21.961 -17.631 1.00 39.06 181 LYS C CA 1
ATOM 3412 C C . LYS C 1 181 ? 13.475 -21.316 -17.710 1.00 38.47 181 LYS C C 1
ATOM 3413 O O . LYS C 1 181 ? 13.190 -20.561 -18.632 1.00 38.34 181 LYS C O 1
ATOM 3419 N N . LEU C 1 182 ? 12.650 -21.613 -16.716 1.00 40.88 182 LEU C N 1
ATOM 3420 C CA . LEU C 1 182 ? 11.355 -20.977 -16.538 1.00 38.04 182 LEU C CA 1
ATOM 3421 C C . LEU C 1 182 ? 11.362 -20.045 -15.355 1.00 46.18 182 LEU C C 1
ATOM 3422 O O . LEU C 1 182 ? 11.984 -20.331 -14.345 1.00 40.49 182 LEU C O 1
ATOM 3427 N N . SER C 1 183 ? 10.663 -18.928 -15.479 1.00 54.27 183 SER C N 1
ATOM 3428 C CA . SER C 1 183 ? 10.539 -17.994 -14.379 1.00 41.80 183 SER C CA 1
ATOM 3429 C C . SER C 1 183 ? 9.085 -17.844 -13.980 1.00 41.51 183 SER C C 1
ATOM 3430 O O . SER C 1 183 ? 8.186 -18.366 -14.646 1.00 40.10 183 SER C O 1
ATOM 3433 N N . GLN C 1 184 ? 8.856 -17.177 -12.857 1.00 52.30 184 GLN C N 1
ATOM 3434 C CA . GLN C 1 184 ? 7.506 -17.024 -12.355 1.00 42.98 184 GLN C CA 1
ATOM 3435 C C . GLN C 1 184 ? 6.808 -15.896 -13.062 1.00 43.43 184 GLN C C 1
ATOM 3436 O O . GLN C 1 184 ? 7.421 -14.896 -13.414 1.00 54.03 184 GLN C O 1
ATOM 3442 N N . THR C 1 185 ? 5.516 -16.065 -13.271 1.00 57.81 185 THR C N 1
ATOM 3443 C CA . THR C 1 185 ? 4.751 -15.144 -14.087 1.00 65.07 185 THR C CA 1
ATOM 3444 C C . THR C 1 185 ? 4.047 -14.043 -13.284 1.00 63.71 185 THR C C 1
ATOM 3445 O O . THR C 1 185 ? 3.986 -14.098 -12.051 1.00 64.68 185 THR C O 1
ATOM 3449 N N . SER C 1 186 ? 3.534 -13.048 -14.012 1.00 76.14 186 SER C N 1
ATOM 3450 C CA . SER C 1 186 ? 2.693 -11.970 -13.480 1.00 73.25 186 SER C CA 1
ATOM 3451 C C . SER C 1 186 ? 1.732 -12.421 -12.384 1.00 68.34 186 SER C C 1
ATOM 3452 O O . SER C 1 186 ? 1.903 -12.061 -11.221 1.00 60.49 186 SER C O 1
ATOM 3455 N N . GLU C 1 191 ? -4.598 -18.823 -11.501 1.00 41.00 191 GLU C N 1
ATOM 3456 C CA . GLU C 1 191 ? -4.980 -19.159 -12.872 1.00 65.47 191 GLU C CA 1
ATOM 3457 C C . GLU C 1 191 ? -4.208 -20.373 -13.399 1.00 63.25 191 GLU C C 1
ATOM 3458 O O . GLU C 1 191 ? -3.316 -20.911 -12.751 1.00 64.79 191 GLU C O 1
ATOM 3464 N N . GLU C 1 192 ? -4.556 -20.773 -14.606 1.00 59.54 192 GLU C N 1
ATOM 3465 C CA . GLU C 1 192 ? -4.061 -21.993 -15.214 1.00 49.35 192 GLU C CA 1
ATOM 3466 C C . GLU C 1 192 ? -2.708 -21.913 -15.928 1.00 66.23 192 GLU C C 1
ATOM 3467 O O . GLU C 1 192 ? -1.979 -22.916 -15.993 1.00 57.12 192 GLU C O 1
ATOM 3473 N N . GLU C 1 193 ? -2.326 -20.733 -16.400 1.00 34.75 193 GLU C N 1
ATOM 3474 C CA . GLU C 1 193 ? -1.202 -20.675 -17.330 1.00 61.02 193 GLU C CA 1
ATOM 3475 C C . GLU C 1 193 ? -0.004 -19.990 -16.710 1.00 52.21 193 GLU C C 1
ATOM 3476 O O . GLU C 1 193 ? 1.049 -19.833 -17.331 1.00 34.99 193 GLU C O 1
ATOM 3482 N N . ALA C 1 194 ? -0.171 -19.631 -15.449 1.00 41.91 194 ALA C N 1
ATOM 3483 C CA . ALA C 1 194 ? 0.880 -18.993 -14.694 1.00 37.69 194 ALA C CA 1
ATOM 3484 C C . ALA C 1 194 ? 1.934 -20.042 -14.343 1.00 46.95 194 ALA C C 1
ATOM 3485 O O . ALA C 1 194 ? 1.655 -21.233 -14.331 1.00 35.85 194 ALA C O 1
ATOM 3487 N N . VAL C 1 195 ? 3.156 -19.604 -14.095 1.00 45.75 195 VAL C N 1
ATOM 3488 C CA . VAL C 1 195 ? 4.152 -20.492 -13.537 1.00 45.74 195 VAL C CA 1
ATOM 3489 C C . VAL C 1 195 ? 4.501 -19.972 -12.152 1.00 56.23 195 VAL C C 1
ATOM 3490 O O . VAL C 1 195 ? 5.016 -18.865 -12.012 1.00 40.57 195 VAL C O 1
ATOM 3494 N N . THR C 1 196 ? 4.190 -20.777 -11.142 1.00 39.29 196 THR C N 1
ATOM 3495 C CA . THR C 1 196 ? 4.384 -20.421 -9.751 1.00 40.89 196 THR C CA 1
ATOM 3496 C C . THR C 1 196 ? 5.257 -21.426 -9.032 1.00 60.09 196 THR C C 1
ATOM 3497 O O . THR C 1 196 ? 5.247 -22.599 -9.363 1.00 39.59 196 THR C O 1
ATOM 3501 N N . ILE C 1 197 ? 6.049 -20.941 -8.077 1.00 57.26 197 ILE C N 1
ATOM 3502 C CA . ILE C 1 197 ? 6.985 -21.766 -7.324 1.00 42.78 197 ILE C CA 1
ATOM 3503 C C . ILE C 1 197 ? 6.898 -21.521 -5.823 1.00 44.47 197 ILE C C 1
ATOM 3504 O O . ILE C 1 197 ? 7.065 -20.402 -5.374 1.00 45.97 197 ILE C O 1
ATOM 3509 N N . GLU C 1 198 ? 6.612 -22.560 -5.052 1.00 44.35 198 GLU C N 1
ATOM 3510 C CA . GLU C 1 198 ? 6.691 -22.468 -3.600 1.00 54.20 198 GLU C CA 1
ATOM 3511 C C . GLU C 1 198 ? 7.900 -23.246 -3.122 1.00 58.37 198 GLU C C 1
ATOM 3512 O O . GLU C 1 198 ? 7.896 -24.471 -3.168 1.00 45.52 198 GLU C O 1
ATOM 3518 N N . MET C 1 199 ? 8.920 -22.537 -2.642 1.00 62.63 199 MET C N 1
ATOM 3519 C CA . MET C 1 199 ? 10.176 -23.176 -2.278 1.00 48.50 199 MET C CA 1
ATOM 3520 C C . MET C 1 199 ? 10.621 -22.894 -0.856 1.00 50.61 199 MET C C 1
ATOM 3521 O O . MET C 1 199 ? 10.838 -21.742 -0.502 1.00 74.06 199 MET C O 1
ATOM 3526 N N . ASN C 1 200 ? 10.812 -23.948 -0.063 1.00 50.94 200 ASN C N 1
ATOM 3527 C CA . ASN C 1 200 ? 11.348 -23.802 1.289 1.00 62.63 200 ASN C CA 1
ATOM 3528 C C . ASN C 1 200 ? 12.834 -24.087 1.292 1.00 66.48 200 ASN C C 1
ATOM 3529 O O . ASN C 1 200 ? 13.582 -23.600 2.142 1.00 78.19 200 ASN C O 1
ATOM 3534 N N . GLU C 1 201 ? 13.267 -24.814 0.277 1.00 52.33 201 GLU C N 1
ATOM 3535 C CA . GLU C 1 201 ? 14.638 -25.240 0.186 1.00 52.97 201 GLU C CA 1
ATOM 3536 C C . GLU C 1 201 ? 14.936 -25.639 -1.249 1.00 51.26 201 GLU C C 1
ATOM 3537 O O . GLU C 1 201 ? 14.228 -26.452 -1.822 1.00 77.02 201 GLU C O 1
ATOM 3543 N N . PRO C 1 202 ? 15.987 -25.062 -1.841 1.00 71.03 202 PRO C N 1
ATOM 3544 C CA . PRO C 1 202 ? 16.396 -25.346 -3.223 1.00 50.39 202 PRO C CA 1
ATOM 3545 C C . PRO C 1 202 ? 16.661 -26.832 -3.468 1.00 49.61 202 PRO C C 1
ATOM 3546 O O . PRO C 1 202 ? 17.242 -27.471 -2.599 1.00 52.76 202 PRO C O 1
ATOM 3550 N N . VAL C 1 203 ? 16.200 -27.388 -4.588 1.00 47.75 203 VAL C N 1
ATOM 3551 C CA . VAL C 1 203 ? 16.503 -28.784 -4.922 1.00 47.12 203 VAL C CA 1
ATOM 3552 C C . VAL C 1 203 ? 17.080 -28.949 -6.319 1.00 46.17 203 VAL C C 1
ATOM 3553 O O . VAL C 1 203 ? 16.639 -28.286 -7.252 1.00 57.47 203 VAL C O 1
ATOM 3557 N N . GLN C 1 204 ? 18.012 -29.890 -6.463 1.00 46.64 204 GLN C N 1
ATOM 3558 C CA . GLN C 1 204 ? 18.612 -30.254 -7.748 1.00 45.92 204 GLN C CA 1
ATOM 3559 C C . GLN C 1 204 ? 18.665 -31.763 -7.872 1.00 45.51 204 GLN C C 1
ATOM 3560 O O . GLN C 1 204 ? 19.472 -32.416 -7.221 1.00 64.98 204 GLN C O 1
ATOM 3566 N N . LEU C 1 205 ? 17.803 -32.319 -8.713 1.00 43.74 205 LEU C N 1
ATOM 3567 C CA . LEU C 1 205 ? 17.694 -33.764 -8.839 1.00 43.33 205 LEU C CA 1
ATOM 3568 C C . LEU C 1 205 ? 17.743 -34.250 -10.286 1.00 47.29 205 LEU C C 1
ATOM 3569 O O . LEU C 1 205 ? 17.711 -33.443 -11.214 1.00 47.46 205 LEU C O 1
ATOM 3574 N N . THR C 1 206 ? 17.781 -35.574 -10.456 1.00 41.92 206 THR C N 1
ATOM 3575 C CA . THR C 1 206 ? 18.020 -36.215 -11.746 1.00 41.11 206 THR C CA 1
ATOM 3576 C C . THR C 1 206 ? 17.023 -37.322 -11.955 1.00 39.96 206 THR C C 1
ATOM 3577 O O . THR C 1 206 ? 16.844 -38.149 -11.084 1.00 40.58 206 THR C O 1
ATOM 3581 N N . PHE C 1 207 ? 16.374 -37.345 -13.112 1.00 38.38 207 PHE C N 1
ATOM 3582 C CA . PHE C 1 207 ? 15.349 -38.350 -13.394 1.00 37.25 207 PHE C CA 1
ATOM 3583 C C . PHE C 1 207 ? 15.378 -38.907 -14.823 1.00 36.30 207 PHE C C 1
ATOM 3584 O O . PHE C 1 207 ? 15.846 -38.261 -15.740 1.00 36.03 207 PHE C O 1
ATOM 3592 N N . ALA C 1 208 ? 14.857 -40.115 -14.998 1.00 40.33 208 ALA C N 1
ATOM 3593 C CA . ALA C 1 208 ? 14.751 -40.726 -16.317 1.00 35.01 208 ALA C CA 1
ATOM 3594 C C . ALA C 1 208 ? 13.675 -40.057 -17.134 1.00 33.31 208 ALA C C 1
ATOM 3595 O O . ALA C 1 208 ? 12.526 -39.991 -16.735 1.00 32.54 208 ALA C O 1
ATOM 3597 N N . LEU C 1 209 ? 14.051 -39.590 -18.308 1.00 32.84 209 LEU C N 1
ATOM 3598 C CA . LEU C 1 209 ? 13.120 -38.909 -19.174 1.00 31.38 209 LEU C CA 1
ATOM 3599 C C . LEU C 1 209 ? 12.147 -39.914 -19.786 1.00 30.34 209 LEU C C 1
ATOM 3600 O O . LEU C 1 209 ? 11.047 -39.557 -20.168 1.00 29.18 209 LEU C O 1
ATOM 3605 N N . ARG C 1 210 ? 12.556 -41.172 -19.869 1.00 30.91 210 ARG C N 1
ATOM 3606 C CA . ARG C 1 210 ? 11.703 -42.201 -20.428 1.00 30.13 210 ARG C CA 1
ATOM 3607 C C . ARG C 1 210 ? 10.397 -42.272 -19.688 1.00 29.51 210 ARG C C 1
ATOM 3608 O O . ARG C 1 210 ? 9.336 -42.338 -20.281 1.00 28.40 210 ARG C O 1
ATOM 3616 N N . TYR C 1 211 ? 10.491 -42.227 -18.373 1.00 30.35 211 TYR C N 1
ATOM 3617 C CA . TYR C 1 211 ? 9.334 -42.371 -17.512 1.00 30.08 211 TYR C CA 1
ATOM 3618 C C . TYR C 1 211 ? 8.473 -41.127 -17.513 1.00 29.19 211 TYR C C 1
ATOM 3619 O O . TYR C 1 211 ? 7.256 -41.200 -17.525 1.00 28.43 211 TYR C O 1
ATOM 3628 N N . LEU C 1 212 ? 9.113 -39.974 -17.514 1.00 29.41 212 LEU C N 1
ATOM 3629 C CA . LEU C 1 212 ? 8.373 -38.733 -17.537 1.00 28.77 212 LEU C CA 1
ATOM 3630 C C . LEU C 1 212 ? 7.502 -38.609 -18.764 1.00 27.46 212 LEU C C 1
ATOM 3631 O O . LEU C 1 212 ? 6.443 -38.006 -18.719 1.00 27.38 212 LEU C O 1
ATOM 3636 N N . ASN C 1 213 ? 7.961 -39.176 -19.866 1.00 27.13 213 ASN C N 1
ATOM 3637 C CA . ASN C 1 213 ? 7.222 -39.106 -21.099 1.00 25.99 213 ASN C CA 1
ATOM 3638 C C . ASN C 1 213 ? 5.997 -40.007 -21.107 1.00 25.39 213 ASN C C 1
ATOM 3639 O O . ASN C 1 213 ? 5.063 -39.784 -21.861 1.00 24.49 213 ASN C O 1
ATOM 3644 N N . PHE C 1 214 ? 6.009 -41.040 -20.280 1.00 37.00 214 PHE C N 1
ATOM 3645 C CA . PHE C 1 214 ? 4.808 -41.815 -20.025 1.00 25.68 214 PHE C CA 1
ATOM 3646 C C . PHE C 1 214 ? 3.876 -40.984 -19.189 1.00 25.60 214 PHE C C 1
ATOM 3647 O O . PHE C 1 214 ? 2.668 -41.081 -19.305 1.00 25.07 214 PHE C O 1
ATOM 3655 N N . PHE C 1 215 ? 4.450 -40.215 -18.285 1.00 26.32 215 PHE C N 1
ATOM 3656 C CA . PHE C 1 215 ? 3.635 -39.416 -17.401 1.00 27.13 215 PHE C CA 1
ATOM 3657 C C . PHE C 1 215 ? 2.868 -38.375 -18.200 1.00 25.64 215 PHE C C 1
ATOM 3658 O O . PHE C 1 215 ? 1.732 -38.071 -17.896 1.00 25.48 215 PHE C O 1
ATOM 3666 N N . THR C 1 216 ? 3.495 -37.837 -19.237 1.00 25.22 216 THR C N 1
ATOM 3667 C CA . THR C 1 216 ? 2.912 -36.702 -19.918 1.00 25.56 216 THR C CA 1
ATOM 3668 C C . THR C 1 216 ? 1.752 -37.173 -20.759 1.00 23.77 216 THR C C 1
ATOM 3669 O O . THR C 1 216 ? 0.985 -36.355 -21.247 1.00 23.38 216 THR C O 1
ATOM 3673 N N . LYS C 1 217 ? 1.567 -38.490 -20.842 1.00 23.62 217 LYS C N 1
ATOM 3674 C CA . LYS C 1 217 ? 0.397 -39.060 -21.495 1.00 22.95 217 LYS C CA 1
ATOM 3675 C C . LYS C 1 217 ? -0.840 -38.667 -20.715 1.00 23.14 217 LYS C C 1
ATOM 3676 O O . LYS C 1 217 ? -1.941 -38.811 -21.183 1.00 30.44 217 LYS C O 1
ATOM 3682 N N . ALA C 1 218 ? -0.663 -38.164 -19.510 1.00 23.90 218 ALA C N 1
ATOM 3683 C CA . ALA C 1 218 ? -1.797 -37.690 -18.753 1.00 24.25 218 ALA C CA 1
ATOM 3684 C C . ALA C 1 218 ? -2.119 -36.245 -19.063 1.00 24.19 218 ALA C C 1
ATOM 3685 O O . ALA C 1 218 ? -3.039 -35.697 -18.494 1.00 24.61 218 ALA C O 1
ATOM 3687 N N . THR C 1 219 ? -1.377 -35.633 -19.977 1.00 23.80 219 THR C N 1
ATOM 3688 C CA . THR C 1 219 ? -1.565 -34.216 -20.298 1.00 23.90 219 THR C CA 1
ATOM 3689 C C . THR C 1 219 ? -2.972 -33.782 -20.662 1.00 23.74 219 THR C C 1
ATOM 3690 O O . THR C 1 219 ? -3.408 -32.728 -20.240 1.00 24.33 219 THR C O 1
ATOM 3694 N N . PRO C 1 220 ? -3.697 -34.589 -21.459 1.00 24.09 220 PRO C N 1
ATOM 3695 C CA . PRO C 1 220 ? -5.025 -34.100 -21.815 1.00 23.06 220 PRO C CA 1
ATOM 3696 C C . PRO C 1 220 ? -6.007 -34.055 -20.665 1.00 23.84 220 PRO C C 1
ATOM 3697 O O . PRO C 1 220 ? -7.152 -33.722 -20.910 1.00 27.25 220 PRO C O 1
ATOM 3701 N N . LEU C 1 221 ? -5.583 -34.416 -19.461 1.00 24.42 221 LEU C N 1
ATOM 3702 C CA . LEU C 1 221 ? -6.450 -34.423 -18.287 1.00 25.31 221 LEU C CA 1
ATOM 3703 C C . LEU C 1 221 ? -6.573 -33.091 -17.577 1.00 26.25 221 LEU C C 1
ATOM 3704 O O . LEU C 1 221 ? -7.535 -32.855 -16.857 1.00 27.06 221 LEU C O 1
ATOM 3709 N N . SER C 1 222 ? -5.563 -32.249 -17.753 1.00 32.40 222 SER C N 1
ATOM 3710 C CA . SER C 1 222 ? -5.407 -31.042 -16.971 1.00 27.32 222 SER C CA 1
ATOM 3711 C C . SER C 1 222 ? -4.524 -30.062 -17.722 1.00 27.15 222 SER C C 1
ATOM 3712 O O . SER C 1 222 ? -3.515 -30.439 -18.286 1.00 26.51 222 SER C O 1
ATOM 3715 N N . SER C 1 223 ? -4.920 -28.797 -17.706 1.00 30.79 223 SER C N 1
ATOM 3716 C CA . SER C 1 223 ? -4.179 -27.712 -18.320 1.00 28.04 223 SER C CA 1
ATOM 3717 C C . SER C 1 223 ? -2.897 -27.422 -17.578 1.00 28.61 223 SER C C 1
ATOM 3718 O O . SER C 1 223 ? -1.925 -26.936 -18.136 1.00 28.52 223 SER C O 1
ATOM 3721 N N . THR C 1 224 ? -2.921 -27.735 -16.296 1.00 34.93 224 THR C N 1
ATOM 3722 C CA . THR C 1 224 ? -1.861 -27.398 -15.388 1.00 30.16 224 THR C CA 1
ATOM 3723 C C . THR C 1 224 ? -1.329 -28.670 -14.753 1.00 29.91 224 THR C C 1
ATOM 3724 O O . THR C 1 224 ? -2.068 -29.644 -14.606 1.00 53.24 224 THR C O 1
ATOM 3728 N N . VAL C 1 225 ? -0.037 -28.695 -14.448 1.00 30.21 225 VAL C N 1
ATOM 3729 C CA . VAL C 1 225 ? 0.586 -29.832 -13.784 1.00 30.24 225 VAL C CA 1
ATOM 3730 C C . VAL C 1 225 ? 1.435 -29.334 -12.630 1.00 31.54 225 VAL C C 1
ATOM 3731 O O . VAL C 1 225 ? 1.983 -28.252 -12.701 1.00 35.74 225 VAL C O 1
ATOM 3735 N N . THR C 1 226 ? 1.529 -30.090 -11.546 1.00 32.14 226 THR C N 1
ATOM 3736 C CA . THR C 1 226 ? 2.402 -29.679 -10.459 1.00 33.46 226 THR C CA 1
ATOM 3737 C C . THR C 1 226 ? 3.482 -30.713 -10.207 1.00 33.52 226 THR C C 1
ATOM 3738 O O . THR C 1 226 ? 3.224 -31.897 -10.240 1.00 32.99 226 THR C O 1
ATOM 3742 N N . LEU C 1 227 ? 4.701 -30.253 -9.974 1.00 34.28 227 LEU C N 1
ATOM 3743 C CA . LEU C 1 227 ? 5.810 -31.129 -9.617 1.00 34.69 227 LEU C CA 1
ATOM 3744 C C . LEU C 1 227 ? 6.235 -30.831 -8.191 1.00 36.32 227 LEU C C 1
ATOM 3745 O O . LEU C 1 227 ? 6.328 -29.675 -7.811 1.00 62.86 227 LEU C O 1
ATOM 3750 N N . SER C 1 228 ? 6.466 -31.868 -7.396 1.00 37.51 228 SER C N 1
ATOM 3751 C CA . SER C 1 228 ? 6.877 -31.714 -6.009 1.00 38.51 228 SER C CA 1
ATOM 3752 C C . SER C 1 228 ? 8.194 -32.426 -5.780 1.00 39.19 228 SER C C 1
ATOM 3753 O O . SER C 1 228 ? 8.346 -33.562 -6.177 1.00 38.61 228 SER C O 1
ATOM 3756 N N . MET C 1 229 ? 9.164 -31.754 -5.175 1.00 40.52 229 MET C N 1
ATOM 3757 C CA . MET C 1 229 ? 10.470 -32.375 -4.939 1.00 41.46 229 MET C CA 1
ATOM 3758 C C . MET C 1 229 ? 11.043 -32.175 -3.526 1.00 43.36 229 MET C C 1
ATOM 3759 O O . MET C 1 229 ? 10.822 -31.158 -2.878 1.00 54.76 229 MET C O 1
ATOM 3764 N N . SER C 1 230 ? 11.784 -33.171 -3.064 1.00 44.18 230 SER C N 1
ATOM 3765 C CA . SER C 1 230 ? 12.660 -33.022 -1.931 1.00 46.13 230 SER C CA 1
ATOM 3766 C C . SER C 1 230 ? 13.845 -33.881 -2.257 1.00 46.55 230 SER C C 1
ATOM 3767 O O . SER C 1 230 ? 13.723 -34.814 -3.033 1.00 45.49 230 SER C O 1
ATOM 3770 N N . ALA C 1 231 ? 14.987 -33.593 -1.657 1.00 48.23 231 ALA C N 1
ATOM 3771 C CA . ALA C 1 231 ? 16.156 -34.429 -1.867 1.00 55.46 231 ALA C CA 1
ATOM 3772 C C . ALA C 1 231 ? 15.932 -35.797 -1.235 1.00 64.48 231 ALA C C 1
ATOM 3773 O O . ALA C 1 231 ? 15.337 -35.890 -0.167 1.00 76.45 231 ALA C O 1
ATOM 3775 N N . ASP C 1 232 ? 16.361 -36.852 -1.922 1.00 49.10 232 ASP C N 1
ATOM 3776 C CA . ASP C 1 232 ? 16.225 -38.226 -1.424 1.00 67.35 232 ASP C CA 1
ATOM 3777 C C . ASP C 1 232 ? 14.779 -38.649 -1.200 1.00 67.18 232 ASP C C 1
ATOM 3778 O O . ASP C 1 232 ? 14.511 -39.477 -0.330 1.00 66.36 232 ASP C O 1
ATOM 3783 N N . VAL C 1 233 ? 13.849 -38.099 -1.968 1.00 46.89 233 VAL C N 1
ATOM 3784 C CA . VAL C 1 233 ? 12.507 -38.666 -2.024 1.00 45.80 233 VAL C CA 1
ATOM 3785 C C . VAL C 1 233 ? 12.034 -38.612 -3.458 1.00 43.78 233 VAL C C 1
ATOM 3786 O O . VAL C 1 233 ? 12.503 -37.777 -4.238 1.00 43.20 233 VAL C O 1
ATOM 3790 N N . PRO C 1 234 ? 11.106 -39.506 -3.813 1.00 42.82 234 PRO C N 1
ATOM 3791 C CA . PRO C 1 234 ? 10.610 -39.564 -5.174 1.00 40.99 234 PRO C CA 1
ATOM 3792 C C . PRO C 1 234 ? 9.915 -38.291 -5.570 1.00 39.94 234 PRO C C 1
ATOM 3793 O O . PRO C 1 234 ? 9.281 -37.621 -4.760 1.00 40.36 234 PRO C O 1
ATOM 3797 N N . LEU C 1 235 ? 10.033 -37.976 -6.841 1.00 38.68 235 LEU C N 1
ATOM 3798 C CA . LEU C 1 235 ? 9.305 -36.890 -7.422 1.00 37.60 235 LEU C CA 1
ATOM 3799 C C . LEU C 1 235 ? 7.818 -37.228 -7.505 1.00 36.64 235 LEU C C 1
ATOM 3800 O O . LEU C 1 235 ? 7.466 -38.376 -7.674 1.00 36.32 235 LEU C O 1
ATOM 3805 N N . VAL C 1 236 ? 6.942 -36.248 -7.309 1.00 36.41 236 VAL C N 1
ATOM 3806 C CA . VAL C 1 236 ? 5.530 -36.452 -7.579 1.00 35.47 236 VAL C CA 1
ATOM 3807 C C . VAL C 1 236 ? 5.037 -35.547 -8.680 1.00 34.27 236 VAL C C 1
ATOM 3808 O O . VAL C 1 236 ? 5.118 -34.333 -8.572 1.00 34.58 236 VAL C O 1
ATOM 3812 N N . VAL C 1 237 ? 4.529 -36.151 -9.745 1.00 61.61 237 VAL C N 1
ATOM 3813 C CA . VAL C 1 237 ? 3.899 -35.424 -10.837 1.00 31.86 237 VAL C CA 1
ATOM 3814 C C . VAL C 1 237 ? 2.393 -35.603 -10.783 1.00 31.42 237 VAL C C 1
ATOM 3815 O O . VAL C 1 237 ? 1.895 -36.696 -10.877 1.00 31.08 237 VAL C O 1
ATOM 3819 N N . GLU C 1 238 ? 1.675 -34.512 -10.604 1.00 31.59 238 GLU C N 1
ATOM 3820 C CA . GLU C 1 238 ? 0.262 -34.552 -10.280 1.00 31.62 238 GLU C CA 1
ATOM 3821 C C . GLU C 1 238 ? -0.614 -33.823 -11.273 1.00 30.78 238 GLU C C 1
ATOM 3822 O O . GLU C 1 238 ? -0.416 -32.654 -11.512 1.00 30.92 238 GLU C O 1
ATOM 3828 N N . TYR C 1 239 ? -1.585 -34.523 -11.840 1.00 30.03 239 TYR C N 1
ATOM 3829 C CA . TYR C 1 239 ? -2.602 -33.921 -12.692 1.00 29.41 239 TYR C CA 1
ATOM 3830 C C . TYR C 1 239 ? -3.961 -33.981 -12.014 1.00 30.02 239 TYR C C 1
ATOM 3831 O O . TYR C 1 239 ? -4.320 -35.004 -11.478 1.00 30.27 239 TYR C O 1
ATOM 3840 N N . LYS C 1 240 ? -4.735 -32.907 -12.042 1.00 30.41 240 LYS C N 1
ATOM 3841 C CA . LYS C 1 240 ? -6.003 -32.951 -11.334 1.00 31.22 240 LYS C CA 1
ATOM 3842 C C . LYS C 1 240 ? -7.178 -33.134 -12.275 1.00 30.56 240 LYS C C 1
ATOM 3843 O O . LYS C 1 240 ? -7.400 -32.381 -13.208 1.00 40.72 240 LYS C O 1
ATOM 3849 N N . ILE C 1 241 ? -7.899 -34.207 -12.030 1.00 30.61 241 ILE C N 1
ATOM 3850 C CA . ILE C 1 241 ? -9.137 -34.493 -12.706 1.00 30.29 241 ILE C CA 1
ATOM 3851 C C . ILE C 1 241 ? -10.163 -33.662 -11.984 1.00 31.57 241 ILE C C 1
ATOM 3852 O O . ILE C 1 241 ? -10.794 -34.157 -11.078 1.00 33.64 241 ILE C O 1
ATOM 3857 N N . ALA C 1 242 ? -10.391 -32.424 -12.404 1.00 47.98 242 ALA C N 1
ATOM 3858 C CA . ALA C 1 242 ? -10.938 -31.392 -11.481 1.00 33.32 242 ALA C CA 1
ATOM 3859 C C . ALA C 1 242 ? -12.305 -31.707 -10.977 1.00 50.83 242 ALA C C 1
ATOM 3860 O O . ALA C 1 242 ? -13.172 -32.146 -11.728 1.00 51.78 242 ALA C O 1
ATOM 3862 N N . ASP C 1 243 ? -12.438 -31.539 -9.662 1.00 46.59 243 ASP C N 1
ATOM 3863 C CA . ASP C 1 243 ? -13.657 -31.800 -8.860 1.00 37.10 243 ASP C CA 1
ATOM 3864 C C . ASP C 1 243 ? -13.808 -33.241 -8.457 1.00 71.99 243 ASP C C 1
ATOM 3865 O O . ASP C 1 243 ? -14.657 -33.537 -7.633 1.00 71.59 243 ASP C O 1
ATOM 3870 N N . MET C 1 244 ? -12.949 -34.123 -8.947 1.00 35.63 244 MET C N 1
ATOM 3871 C CA . MET C 1 244 ? -13.174 -35.502 -8.632 1.00 35.64 244 MET C CA 1
ATOM 3872 C C . MET C 1 244 ? -11.991 -36.158 -7.974 1.00 35.56 244 MET C C 1
ATOM 3873 O O . MET C 1 244 ? -12.168 -37.046 -7.184 1.00 37.34 244 MET C O 1
ATOM 3878 N N . GLY C 1 245 ? -10.791 -35.660 -8.213 1.00 34.89 245 GLY C N 1
ATOM 3879 C CA . GLY C 1 245 ? -9.605 -36.398 -7.833 1.00 34.66 245 GLY C CA 1
ATOM 3880 C C . GLY C 1 245 ? -8.375 -36.076 -8.644 1.00 33.50 245 GLY C C 1
ATOM 3881 O O . GLY C 1 245 ? -8.246 -34.988 -9.178 1.00 33.18 245 GLY C O 1
ATOM 3882 N N . HIS C 1 246 ? -7.434 -37.002 -8.666 1.00 33.06 246 HIS C N 1
ATOM 3883 C CA . HIS C 1 246 ? -6.179 -36.756 -9.324 1.00 32.19 246 HIS C CA 1
ATOM 3884 C C . HIS C 1 246 ? -5.480 -38.013 -9.817 1.00 31.46 246 HIS C C 1
ATOM 3885 O O . HIS C 1 246 ? -5.849 -39.146 -9.496 1.00 31.76 246 HIS C O 1
ATOM 3892 N N . LEU C 1 247 ? -4.447 -37.759 -10.601 1.00 30.65 247 LEU C N 1
ATOM 3893 C CA . LEU C 1 247 ? -3.555 -38.760 -11.092 1.00 30.10 247 LEU C CA 1
ATOM 3894 C C . LEU C 1 247 ? -2.183 -38.296 -10.692 1.00 30.52 247 LEU C C 1
ATOM 3895 O O . LEU C 1 247 ? -1.721 -37.264 -11.136 1.00 30.21 247 LEU C O 1
ATOM 3900 N N . LYS C 1 248 ? -1.565 -39.044 -9.789 1.00 48.07 248 LYS C N 1
ATOM 3901 C CA . LYS C 1 248 ? -0.240 -38.733 -9.302 1.00 32.04 248 LYS C CA 1
ATOM 3902 C C . LYS C 1 248 ? 0.721 -39.762 -9.823 1.00 31.76 248 LYS C C 1
ATOM 3903 O O . LYS C 1 248 ? 0.454 -40.943 -9.739 1.00 31.90 248 LYS C O 1
ATOM 3909 N N . TYR C 1 249 ? 1.835 -39.323 -10.380 1.00 31.48 249 TYR C N 1
ATOM 3910 C CA . TYR C 1 249 ? 2.891 -40.259 -10.720 1.00 31.57 249 TYR C CA 1
ATOM 3911 C C . TYR C 1 249 ? 4.084 -40.059 -9.785 1.00 32.85 249 TYR C C 1
ATOM 3912 O O . TYR C 1 249 ? 4.457 -38.940 -9.477 1.00 33.19 249 TYR C O 1
ATOM 3921 N N . TYR C 1 250 ? 4.671 -41.156 -9.337 1.00 33.68 250 TYR C N 1
ATOM 3922 C CA . TYR C 1 250 ? 5.818 -41.104 -8.459 1.00 35.04 250 TYR C CA 1
ATOM 3923 C C . TYR C 1 250 ? 6.996 -41.711 -9.179 1.00 35.09 250 TYR C C 1
ATOM 3924 O O . TYR C 1 250 ? 6.840 -42.684 -9.878 1.00 34.59 250 TYR C O 1
ATOM 3933 N N . LEU C 1 251 ? 8.161 -41.087 -9.044 1.00 35.76 251 LEU C N 1
ATOM 3934 C CA . LEU C 1 251 ? 9.362 -41.514 -9.736 1.00 35.98 251 LEU C CA 1
ATOM 3935 C C . LEU C 1 251 ? 10.615 -41.449 -8.863 1.00 37.66 251 LEU C C 1
ATOM 3936 O O . LEU C 1 251 ? 10.910 -40.439 -8.250 1.00 38.24 251 LEU C O 1
ATOM 3941 N N . ALA C 1 252 ? 11.380 -42.528 -8.865 1.00 38.55 252 ALA C N 1
ATOM 3942 C CA . ALA C 1 252 ? 12.617 -42.609 -8.120 1.00 40.30 252 ALA C CA 1
ATOM 3943 C C . ALA C 1 252 ? 13.732 -41.905 -8.890 1.00 40.32 252 ALA C C 1
ATOM 3944 O O . ALA C 1 252 ? 13.871 -42.096 -10.086 1.00 59.38 252 ALA C O 1
ATOM 3946 N N . PRO C 1 253 ? 14.502 -41.049 -8.211 1.00 41.42 253 PRO C N 1
ATOM 3947 C CA . PRO C 1 253 ? 15.655 -40.337 -8.765 1.00 41.83 253 PRO C CA 1
ATOM 3948 C C . PRO C 1 253 ? 16.824 -41.241 -9.160 1.00 42.90 253 PRO C C 1
ATOM 3949 O O . PRO C 1 253 ? 16.797 -42.424 -8.843 1.00 43.55 253 PRO C O 1
ATOM 3953 N N . LYS C 1 254 ? 17.806 -40.691 -9.878 1.00 43.16 254 LYS C N 1
ATOM 3954 C CA . LYS C 1 254 ? 18.995 -41.443 -10.260 1.00 44.41 254 LYS C CA 1
ATOM 3955 C C . LYS C 1 254 ? 20.204 -41.080 -9.380 1.00 50.14 254 LYS C C 1
ATOM 3956 O O . LYS C 1 254 ? 20.241 -39.990 -8.805 1.00 46.76 254 LYS C O 1
ATOM 3962 N N . ILE C 1 255 ? 21.202 -41.977 -9.353 1.00 49.84 255 ILE C N 1
ATOM 3963 C CA . ILE C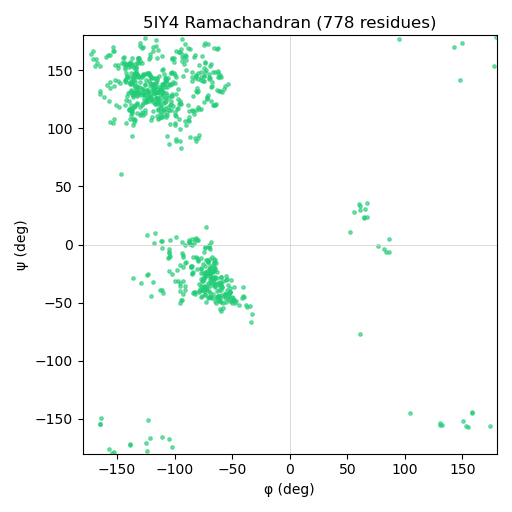 1 255 ? 22.354 -41.966 -8.425 1.00 50.46 255 ILE C CA 1
ATOM 3964 C C . ILE C 1 255 ? 21.887 -41.544 -7.036 1.00 50.98 255 ILE C C 1
ATOM 3965 O O . ILE C 1 255 ? 20.969 -42.145 -6.470 1.00 50.58 255 ILE C O 1
ATOM 3970 N N . SER D 2 3 ? 25.659 -42.194 -12.679 1.00 51.75 323 SER D N 1
ATOM 3971 C CA . SER D 2 3 ? 24.290 -42.438 -12.232 1.00 50.15 323 SER D CA 1
ATOM 3972 C C . SER D 2 3 ? 23.897 -43.900 -12.142 1.00 65.02 323 SER D C 1
ATOM 3973 O O . SER D 2 3 ? 24.412 -44.757 -12.850 1.00 66.31 323 SER D O 1
ATOM 3976 N N . HIS D 2 4 ? 22.934 -44.135 -11.260 1.00 60.38 324 HIS D N 1
ATOM 3977 C CA . HIS D 2 4 ? 22.280 -45.418 -11.023 1.00 66.12 324 HIS D CA 1
ATOM 3978 C C . HIS D 2 4 ? 20.791 -45.228 -10.769 1.00 48.70 324 HIS D C 1
ATOM 3979 O O . HIS D 2 4 ? 20.395 -44.281 -10.095 1.00 47.42 324 HIS D O 1
ATOM 3986 N N . GLN D 2 5 ? 19.970 -46.160 -11.245 1.00 47.37 325 GLN D N 1
ATOM 3987 C CA . GLN D 2 5 ? 18.535 -45.996 -11.110 1.00 45.16 325 GLN D CA 1
ATOM 3988 C C . GLN D 2 5 ? 18.025 -46.698 -9.869 1.00 67.97 325 GLN D C 1
ATOM 3989 O O . GLN D 2 5 ? 18.177 -47.910 -9.692 1.00 65.87 325 GLN D O 1
ATOM 3995 N N . ASN D 2 6 ? 17.412 -45.919 -8.984 1.00 80.04 326 ASN D N 1
ATOM 3996 C CA . ASN D 2 6 ? 16.893 -46.447 -7.728 1.00 46.37 326 ASN D CA 1
ATOM 3997 C C . ASN D 2 6 ? 15.436 -46.884 -7.835 1.00 45.04 326 ASN D C 1
ATOM 3998 O O . ASN D 2 6 ? 14.692 -46.398 -8.687 1.00 43.24 326 ASN D O 1
ATOM 4003 N N . VAL D 2 7 ? 15.036 -47.804 -6.963 1.00 46.10 327 VAL D N 1
ATOM 4004 C CA . VAL D 2 7 ? 13.666 -48.302 -6.947 1.00 45.26 327 VAL D CA 1
ATOM 4005 C C . VAL D 2 7 ? 12.858 -47.640 -5.836 1.00 45.15 327 VAL D C 1
ATOM 4006 O O . VAL D 2 7 ? 13.420 -47.147 -4.857 1.00 46.31 327 VAL D O 1
ATOM 4010 N N . LEU D 2 8 ? 11.539 -47.632 -5.993 1.00 43.85 328 LEU D N 1
ATOM 4011 C CA . LEU D 2 8 ? 10.659 -47.029 -5.011 1.00 44.52 328 LEU D CA 1
ATOM 4012 C C . LEU D 2 8 ? 10.618 -47.865 -3.740 1.00 55.75 328 LEU D C 1
ATOM 4013 O O . LEU D 2 8 ? 10.149 -47.400 -2.706 1.00 52.80 328 LEU D O 1
ATOM 4018 N N . SER D 2 9 ? 11.119 -49.095 -3.819 1.00 58.47 329 SER D N 1
ATOM 4019 C CA . SER D 2 9 ? 11.207 -49.956 -2.647 1.00 48.80 329 SER D CA 1
ATOM 4020 C C . SER D 2 9 ? 12.083 -49.291 -1.615 1.00 50.29 329 SER D C 1
ATOM 4021 O O . SER D 2 9 ? 11.846 -49.386 -0.426 1.00 51.60 329 SER D O 1
ATOM 4024 N N . ASN D 2 10 ? 13.102 -48.610 -2.108 1.00 50.14 330 ASN D N 1
ATOM 4025 C CA . ASN D 2 10 ? 14.061 -47.901 -1.292 1.00 51.54 330 ASN D CA 1
ATOM 4026 C C . ASN D 2 10 ? 13.504 -46.676 -0.606 1.00 51.12 330 ASN D C 1
ATOM 4027 O O . ASN D 2 10 ? 14.232 -45.972 0.066 1.00 52.23 330 ASN D O 1
ATOM 4032 N N . TYR D 2 11 ? 12.232 -46.378 -0.830 1.00 49.75 331 TYR D N 1
ATOM 4033 C CA . TYR D 2 11 ? 11.672 -45.132 -0.328 1.00 49.08 331 TYR D CA 1
ATOM 4034 C C . TYR D 2 11 ? 10.306 -45.323 0.305 1.00 49.08 331 TYR D C 1
ATOM 4035 O O . TYR D 2 11 ? 9.920 -44.571 1.200 1.00 49.87 331 TYR D O 1
ATOM 4044 N N . PHE D 2 12 ? 9.571 -46.325 -0.161 1.00 48.34 332 PHE D N 1
ATOM 4045 C CA . PHE D 2 12 ? 8.237 -46.543 0.358 1.00 48.23 332 PHE D CA 1
ATOM 4046 C C . PHE D 2 12 ? 8.172 -47.966 0.838 1.00 49.58 332 PHE D C 1
ATOM 4047 O O . PHE D 2 12 ? 8.684 -48.860 0.186 1.00 56.93 332 PHE D O 1
ATOM 4055 N N . PRO D 2 13 ? 7.545 -48.179 1.990 1.00 50.84 333 PRO D N 1
ATOM 4056 C CA . PRO D 2 13 ? 7.395 -49.486 2.622 1.00 52.42 333 PRO D CA 1
ATOM 4057 C C . PRO D 2 13 ? 6.372 -50.358 1.920 1.00 51.47 333 PRO D C 1
ATOM 4058 O O . PRO D 2 13 ? 5.457 -49.815 1.312 1.00 49.80 333 PRO D O 1
ATOM 4062 N N . ARG D 2 14 ? 6.540 -51.677 1.994 1.00 52.63 334 ARG D N 1
ATOM 4063 C CA . ARG D 2 14 ? 5.549 -52.621 1.484 1.00 52.14 334 ARG D CA 1
ATOM 4064 C C . ARG D 2 14 ? 4.376 -52.784 2.440 1.00 52.97 334 ARG D C 1
ATOM 4065 O O . ARG D 2 14 ? 4.435 -53.551 3.380 1.00 54.94 334 ARG D O 1
ATOM 4073 N N . VAL D 2 15 ? 3.331 -52.012 2.194 1.00 51.56 335 VAL D N 1
ATOM 4074 C CA . VAL D 2 15 ? 2.067 -52.074 2.907 1.00 52.10 335 VAL D CA 1
ATOM 4075 C C . VAL D 2 15 ? 1.070 -53.065 2.350 1.00 69.49 335 VAL D C 1
ATOM 4076 O O . VAL D 2 15 ? 0.626 -52.914 1.221 1.00 77.26 335 VAL D O 1
ATOM 4080 N N . SER D 2 16 ? 0.745 -54.102 3.111 1.00 53.58 336 SER D N 1
ATOM 4081 C CA . SER D 2 16 ? -0.317 -55.018 2.689 1.00 93.67 336 SER D CA 1
ATOM 4082 C C . SER D 2 16 ? -1.580 -54.885 3.555 1.00 80.46 336 SER D C 1
ATOM 4083 O O . SER D 2 16 ? -2.659 -54.514 3.068 1.00 70.45 336 SER D O 1
ATOM 4086 N N . MET E 1 1 ? 34.820 -14.180 -31.120 1.00 83.53 1 MET E N 1
ATOM 4087 C CA . MET E 1 1 ? 33.367 -14.081 -30.984 1.00 76.37 1 MET E CA 1
ATOM 4088 C C . MET E 1 1 ? 32.579 -14.009 -32.287 1.00 63.93 1 MET E C 1
ATOM 4089 O O . MET E 1 1 ? 32.973 -13.351 -33.245 1.00 65.29 1 MET E O 1
ATOM 4094 N N . PHE E 1 2 ? 31.467 -14.732 -32.316 1.00 68.39 2 PHE E N 1
ATOM 4095 C CA . PHE E 1 2 ? 30.474 -14.576 -33.365 1.00 63.92 2 PHE E CA 1
ATOM 4096 C C . PHE E 1 2 ? 29.089 -14.557 -32.731 1.00 57.71 2 PHE E C 1
ATOM 4097 O O . PHE E 1 2 ? 28.772 -15.448 -31.978 1.00 56.35 2 PHE E O 1
ATOM 4105 N N . GLU E 1 3 ? 28.279 -13.543 -33.009 1.00 57.57 3 GLU E N 1
ATOM 4106 C CA . GLU E 1 3 ? 26.941 -13.464 -32.425 1.00 55.73 3 GLU E CA 1
ATOM 4107 C C . GLU E 1 3 ? 25.906 -12.896 -33.388 1.00 54.93 3 GLU E C 1
ATOM 4108 O O . GLU E 1 3 ? 26.022 -11.758 -33.825 1.00 56.44 3 GLU E O 1
ATOM 4114 N N . ALA E 1 4 ? 24.875 -13.683 -33.688 1.00 52.66 4 ALA E N 1
ATOM 4115 C CA . ALA E 1 4 ? 23.803 -13.258 -34.583 1.00 51.78 4 ALA E CA 1
ATOM 4116 C C . ALA E 1 4 ? 22.423 -13.554 -34.013 1.00 49.75 4 ALA E C 1
ATOM 4117 O O . ALA E 1 4 ? 22.163 -14.655 -33.537 1.00 49.86 4 ALA E O 1
ATOM 4119 N N . ARG E 1 5 ? 21.522 -12.587 -34.142 1.00 56.78 5 ARG E N 1
ATOM 4120 C CA . ARG E 1 5 ? 20.223 -12.618 -33.482 1.00 50.95 5 ARG E CA 1
ATOM 4121 C C . ARG E 1 5 ? 19.076 -12.407 -34.476 1.00 47.47 5 ARG E C 1
ATOM 4122 O O . ARG E 1 5 ? 19.102 -11.484 -35.274 1.00 48.68 5 ARG E O 1
ATOM 4130 N N . LEU E 1 6 ? 18.070 -13.267 -34.415 1.00 45.42 6 LEU E N 1
ATOM 4131 C CA . LEU E 1 6 ? 16.991 -13.259 -35.392 1.00 44.44 6 LEU E CA 1
ATOM 4132 C C . LEU E 1 6 ? 15.630 -13.422 -34.747 1.00 51.55 6 LEU E C 1
ATOM 4133 O O . LEU E 1 6 ? 15.305 -14.481 -34.198 1.00 49.14 6 LEU E O 1
ATOM 4138 N N . VAL E 1 7 ? 14.819 -12.379 -34.828 1.00 43.70 7 VAL E N 1
ATOM 4139 C CA . VAL E 1 7 ? 13.578 -12.375 -34.084 1.00 42.78 7 VAL E CA 1
ATOM 4140 C C . VAL E 1 7 ? 12.536 -13.268 -34.725 1.00 40.90 7 VAL E C 1
ATOM 4141 O O . VAL E 1 7 ? 11.716 -13.851 -34.019 1.00 46.41 7 VAL E O 1
ATOM 4145 N N . GLN E 1 8 ? 12.592 -13.440 -36.042 1.00 40.74 8 GLN E N 1
ATOM 4146 C CA . GLN E 1 8 ? 11.719 -14.440 -36.647 1.00 43.79 8 GLN E CA 1
ATOM 4147 C C . GLN E 1 8 ? 12.517 -15.722 -36.763 1.00 39.77 8 GLN E C 1
ATOM 4148 O O . GLN E 1 8 ? 13.049 -16.063 -37.811 1.00 47.04 8 GLN E O 1
ATOM 4154 N N . GLY E 1 9 ? 12.553 -16.455 -35.658 1.00 37.17 9 GLY E N 1
ATOM 4155 C CA . GLY E 1 9 ? 13.408 -17.611 -35.548 1.00 36.58 9 GLY E CA 1
ATOM 4156 C C . GLY E 1 9 ? 12.958 -18.744 -36.415 1.00 35.14 9 GLY E C 1
ATOM 4157 O O . GLY E 1 9 ? 13.760 -19.572 -36.793 1.00 35.01 9 GLY E O 1
ATOM 4158 N N . SER E 1 10 ? 11.674 -18.768 -36.743 1.00 34.20 10 SER E N 1
ATOM 4159 C CA . SER E 1 10 ? 11.113 -19.845 -37.541 1.00 32.85 10 SER E CA 1
ATOM 4160 C C . SER E 1 10 ? 11.872 -19.997 -38.856 1.00 38.54 10 SER E C 1
ATOM 4161 O O . SER E 1 10 ? 11.932 -21.090 -39.411 1.00 40.93 10 SER E O 1
ATOM 4164 N N . ILE E 1 11 ? 12.467 -18.901 -39.329 1.00 34.89 11 ILE E N 1
ATOM 4165 C CA . ILE E 1 11 ? 13.307 -18.924 -40.519 1.00 35.71 11 ILE E CA 1
ATOM 4166 C C . ILE E 1 11 ? 14.332 -20.047 -40.409 1.00 36.50 11 ILE E C 1
ATOM 4167 O O . ILE E 1 11 ? 14.464 -20.878 -41.295 1.00 39.70 11 ILE E O 1
ATOM 4172 N N . LEU E 1 12 ? 15.004 -20.121 -39.277 1.00 35.82 12 LEU E N 1
ATOM 4173 C CA . LEU E 1 12 ? 16.101 -21.050 -39.140 1.00 36.02 12 LEU E CA 1
ATOM 4174 C C . LEU E 1 12 ? 15.595 -22.454 -38.979 1.00 34.42 12 LEU E C 1
ATOM 4175 O O . LEU E 1 12 ? 16.220 -23.411 -39.404 1.00 34.39 12 LEU E O 1
ATOM 4180 N N . LYS E 1 13 ? 14.435 -22.563 -38.355 1.00 34.64 13 LYS E N 1
ATOM 4181 C CA . LYS E 1 13 ? 13.775 -23.830 -38.194 1.00 32.28 13 LYS E CA 1
ATOM 4182 C C . LYS E 1 13 ? 13.446 -24.363 -39.557 1.00 32.20 13 LYS E C 1
ATOM 4183 O O . LYS E 1 13 ? 13.661 -25.524 -39.837 1.00 31.55 13 LYS E O 1
ATOM 4189 N N . LYS E 1 14 ? 12.929 -23.500 -40.420 1.00 32.67 14 LYS E N 1
ATOM 4190 C CA . LYS E 1 14 ? 12.553 -23.935 -41.745 1.00 32.73 14 LYS E CA 1
ATOM 4191 C C . LYS E 1 14 ? 13.745 -24.276 -42.595 1.00 32.91 14 LYS E C 1
ATOM 4192 O O . LYS E 1 14 ? 13.700 -25.222 -43.376 1.00 32.54 14 LYS E O 1
ATOM 4198 N N . VAL E 1 15 ? 14.825 -23.533 -42.412 1.00 33.60 15 VAL E N 1
ATOM 4199 C CA . VAL E 1 15 ? 16.048 -23.794 -43.155 1.00 34.78 15 VAL E CA 1
ATOM 4200 C C . VAL E 1 15 ? 16.610 -25.178 -42.881 1.00 34.38 15 VAL E C 1
ATOM 4201 O O . VAL E 1 15 ? 16.921 -25.921 -43.793 1.00 34.54 15 VAL E O 1
ATOM 4205 N N . LEU E 1 16 ? 16.721 -25.544 -41.623 1.00 33.96 16 LEU E N 1
ATOM 4206 C CA . LEU E 1 16 ? 17.257 -26.843 -41.339 1.00 33.76 16 LEU E CA 1
ATOM 4207 C C . LEU E 1 16 ? 16.310 -27.980 -41.602 1.00 32.28 16 LEU E C 1
ATOM 4208 O O . LEU E 1 16 ? 16.743 -29.120 -41.702 1.00 32.28 16 LEU E O 1
ATOM 4213 N N . GLU E 1 17 ? 15.025 -27.688 -41.725 1.00 37.36 17 GLU E N 1
ATOM 4214 C CA . GLU E 1 17 ? 14.082 -28.708 -42.140 1.00 29.90 17 GLU E CA 1
ATOM 4215 C C . GLU E 1 17 ? 14.285 -28.962 -43.608 1.00 30.36 17 GLU E C 1
ATOM 4216 O O . GLU E 1 17 ? 14.029 -30.044 -44.117 1.00 29.84 17 GLU E O 1
ATOM 4222 N N . ALA E 1 18 ? 14.749 -27.934 -44.291 1.00 31.47 18 ALA E N 1
ATOM 4223 C CA . ALA E 1 18 ? 14.941 -28.012 -45.716 1.00 32.09 18 ALA E CA 1
ATOM 4224 C C . ALA E 1 18 ? 16.257 -28.699 -46.060 1.00 33.25 18 ALA E C 1
ATOM 4225 O O . ALA E 1 18 ? 16.488 -29.031 -47.214 1.00 53.03 18 ALA E O 1
ATOM 4227 N N . LEU E 1 19 ? 17.118 -28.922 -45.072 1.00 33.73 19 LEU E N 1
ATOM 4228 C CA . LEU E 1 19 ? 18.452 -29.464 -45.341 1.00 35.13 19 LEU E CA 1
ATOM 4229 C C . LEU E 1 19 ? 18.653 -30.880 -44.846 1.00 34.74 19 LEU E C 1
ATOM 4230 O O . LEU E 1 19 ? 19.316 -31.687 -45.494 1.00 37.03 19 LEU E O 1
ATOM 4235 N N . LYS E 1 20 ? 18.094 -31.160 -43.679 1.00 33.63 20 LYS E N 1
ATOM 4236 C CA . LYS E 1 20 ? 18.535 -32.268 -42.846 1.00 33.65 20 LYS E CA 1
ATOM 4237 C C . LYS E 1 20 ? 18.324 -33.666 -43.421 1.00 48.76 20 LYS E C 1
ATOM 4238 O O . LYS E 1 20 ? 19.006 -34.600 -43.016 1.00 49.78 20 LYS E O 1
ATOM 4244 N N . ASP E 1 21 ? 17.396 -33.810 -44.363 1.00 34.66 21 ASP E N 1
ATOM 4245 C CA . ASP E 1 21 ? 17.142 -35.101 -45.011 1.00 32.28 21 ASP E CA 1
ATOM 4246 C C . ASP E 1 21 ? 18.082 -35.351 -46.182 1.00 58.54 21 ASP E C 1
ATOM 4247 O O . ASP E 1 21 ? 18.253 -36.485 -46.636 1.00 50.94 21 ASP E O 1
ATOM 4252 N N . LEU E 1 22 ? 18.685 -34.274 -46.665 1.00 34.80 22 LEU E N 1
ATOM 4253 C CA . LEU E 1 22 ? 19.529 -34.323 -47.833 1.00 36.35 22 LEU E CA 1
ATOM 4254 C C . LEU E 1 22 ? 20.996 -34.535 -47.498 1.00 38.12 22 LEU E C 1
ATOM 4255 O O . LEU E 1 22 ? 21.685 -35.318 -48.146 1.00 40.82 22 LEU E O 1
ATOM 4260 N N . ILE E 1 23 ? 21.471 -33.832 -46.474 1.00 41.38 23 ILE E N 1
ATOM 4261 C CA . ILE E 1 23 ? 22.881 -33.862 -46.113 1.00 40.23 23 ILE E CA 1
ATOM 4262 C C . ILE E 1 23 ? 23.046 -33.982 -44.612 1.00 43.27 23 ILE E C 1
ATOM 4263 O O . ILE E 1 23 ? 22.249 -33.433 -43.856 1.00 38.57 23 ILE E O 1
ATOM 4268 N N . ASN E 1 24 ? 24.067 -34.724 -44.185 1.00 41.22 24 ASN E N 1
ATOM 4269 C CA . ASN E 1 24 ? 24.252 -35.039 -42.773 1.00 41.06 24 ASN E CA 1
ATOM 4270 C C . ASN E 1 24 ? 25.230 -34.074 -42.158 1.00 60.27 24 ASN E C 1
ATOM 4271 O O . ASN E 1 24 ? 25.192 -33.749 -40.979 1.00 64.94 24 ASN E O 1
ATOM 4276 N N . GLU E 1 25 ? 26.152 -33.650 -42.986 1.00 44.12 25 GLU E N 1
ATOM 4277 C CA . GLU E 1 25 ? 27.166 -32.742 -42.562 1.00 45.70 25 GLU E CA 1
ATOM 4278 C C . GLU E 1 25 ? 27.278 -31.641 -43.575 1.00 72.83 25 GLU E C 1
ATOM 4279 O O . GLU E 1 25 ? 26.970 -31.825 -44.745 1.00 72.21 25 GLU E O 1
ATOM 4285 N N . ALA E 1 26 ? 27.772 -30.507 -43.129 1.00 47.23 26 ALA E N 1
ATOM 4286 C CA . ALA E 1 26 ? 27.972 -29.377 -43.999 1.00 48.12 26 ALA E CA 1
ATOM 4287 C C . ALA E 1 26 ? 28.747 -28.417 -43.175 1.00 63.98 26 ALA E C 1
ATOM 4288 O O . ALA E 1 26 ? 28.672 -28.458 -41.956 1.00 50.71 26 ALA E O 1
ATOM 4290 N N . CYS E 1 27 ? 29.417 -27.497 -43.842 1.00 66.27 27 CYS E N 1
ATOM 4291 C CA . CYS E 1 27 ? 30.316 -26.609 -43.160 1.00 52.75 27 CYS E CA 1
ATOM 4292 C C . CYS E 1 27 ? 29.762 -25.211 -43.303 1.00 52.45 27 CYS E C 1
ATOM 4293 O O . CYS E 1 27 ? 29.363 -24.816 -44.390 1.00 52.43 27 CYS E O 1
ATOM 4296 N N . TRP E 1 28 ? 29.684 -24.483 -42.199 1.00 52.33 28 TRP E N 1
ATOM 4297 C CA . TRP E 1 28 ? 29.129 -23.135 -42.218 1.00 52.16 28 TRP E CA 1
ATOM 4298 C C . TRP E 1 28 ? 30.209 -22.085 -42.292 1.00 57.47 28 TRP E C 1
ATOM 4299 O O . TRP E 1 28 ? 31.022 -21.953 -41.388 1.00 67.30 28 TRP E O 1
ATOM 4310 N N . ASP E 1 29 ? 30.215 -21.338 -43.381 1.00 55.49 29 ASP E N 1
ATOM 4311 C CA . ASP E 1 29 ? 31.177 -20.271 -43.546 1.00 57.94 29 ASP E CA 1
ATOM 4312 C C . ASP E 1 29 ? 30.622 -18.966 -43.015 1.00 57.81 29 ASP E C 1
ATOM 4313 O O . ASP E 1 29 ? 29.779 -18.340 -43.646 1.00 57.14 29 ASP E O 1
ATOM 4318 N N . ILE E 1 30 ? 31.123 -18.527 -41.872 1.00 58.64 30 ILE E N 1
ATOM 4319 C CA . ILE E 1 30 ? 30.673 -17.262 -41.329 1.00 58.80 30 ILE E CA 1
ATOM 4320 C C . ILE E 1 30 ? 31.680 -16.178 -41.723 1.00 71.12 30 ILE E C 1
ATOM 4321 O O . ILE E 1 30 ? 32.887 -16.392 -41.637 1.00 72.88 30 ILE E O 1
ATOM 4326 N N . SER E 1 31 ? 31.174 -15.043 -42.204 1.00 72.27 31 SER E N 1
ATOM 4327 C CA . SER E 1 31 ? 31.989 -13.873 -42.541 1.00 64.70 31 SER E CA 1
ATOM 4328 C C . SER E 1 31 ? 31.210 -12.678 -42.055 1.00 64.53 31 SER E C 1
ATOM 4329 O O . SER E 1 31 ? 30.205 -12.842 -41.380 1.00 62.50 31 SER E O 1
ATOM 4332 N N . SER E 1 32 ? 31.647 -11.474 -42.394 1.00 72.50 32 SER E N 1
ATOM 4333 C CA . SER E 1 32 ? 30.956 -10.286 -41.903 1.00 75.72 32 SER E CA 1
ATOM 4334 C C . SER E 1 32 ? 29.776 -9.937 -42.797 1.00 65.77 32 SER E C 1
ATOM 4335 O O . SER E 1 32 ? 29.049 -8.984 -42.546 1.00 65.82 32 SER E O 1
ATOM 4338 N N . SER E 1 33 ? 29.578 -10.728 -43.837 1.00 64.83 33 SER E N 1
ATOM 4339 C CA . SER E 1 33 ? 28.535 -10.434 -44.790 1.00 63.97 33 SER E CA 1
ATOM 4340 C C . SER E 1 33 ? 27.368 -11.373 -44.583 1.00 60.98 33 SER E C 1
ATOM 4341 O O . SER E 1 33 ? 26.303 -11.184 -45.165 1.00 59.92 33 SER E O 1
ATOM 4344 N N . GLY E 1 34 ? 27.557 -12.351 -43.704 1.00 59.74 34 GLY E N 1
ATOM 4345 C CA . GLY E 1 34 ? 26.518 -13.319 -43.415 1.00 57.01 34 GLY E CA 1
ATOM 4346 C C . GLY E 1 34 ? 26.954 -14.773 -43.458 1.00 56.06 34 GLY E C 1
ATOM 4347 O O . GLY E 1 34 ? 28.126 -15.095 -43.262 1.00 57.41 34 GLY E O 1
ATOM 4348 N N . VAL E 1 35 ? 25.996 -15.655 -43.739 1.00 53.86 35 VAL E N 1
ATOM 4349 C CA . VAL E 1 35 ? 26.245 -17.089 -43.702 1.00 52.80 35 VAL E CA 1
ATOM 4350 C C . VAL E 1 35 ? 26.090 -17.718 -45.075 1.00 52.51 35 VAL E C 1
ATOM 4351 O O . VAL E 1 35 ? 25.114 -17.470 -45.773 1.00 53.26 35 VAL E O 1
ATOM 4355 N N . ASN E 1 36 ? 27.077 -18.512 -45.465 1.00 53.43 36 ASN E N 1
ATOM 4356 C CA . ASN E 1 36 ? 26.972 -19.359 -46.637 1.00 53.06 36 ASN E CA 1
ATOM 4357 C C . ASN E 1 36 ? 27.109 -20.816 -46.269 1.00 51.97 36 ASN E C 1
ATOM 4358 O O . ASN E 1 36 ? 27.874 -21.160 -45.376 1.00 52.64 36 ASN E O 1
ATOM 4363 N N . LEU E 1 37 ? 26.354 -21.673 -46.946 1.00 50.51 37 LEU E N 1
ATOM 4364 C CA . LEU E 1 37 ? 26.521 -23.097 -46.767 1.00 49.74 37 LEU E CA 1
ATOM 4365 C C . LEU E 1 37 ? 26.433 -23.763 -48.115 1.00 49.83 37 LEU E C 1
ATOM 4366 O O . LEU E 1 37 ? 25.635 -23.366 -48.932 1.00 49.27 37 LEU E O 1
ATOM 4371 N N . GLN E 1 38 ? 27.287 -24.749 -48.357 1.00 50.74 38 GLN E N 1
ATOM 4372 C CA . GLN E 1 38 ? 27.283 -25.498 -49.602 1.00 51.00 38 GLN E CA 1
ATOM 4373 C C . GLN E 1 38 ? 27.712 -26.917 -49.302 1.00 50.89 38 GLN E C 1
ATOM 4374 O O . GLN E 1 38 ? 28.614 -27.136 -48.507 1.00 54.69 38 GLN E O 1
ATOM 4380 N N . SER E 1 39 ? 27.050 -27.880 -49.928 1.00 49.78 39 SER E N 1
ATOM 4381 C CA . SER E 1 39 ? 27.395 -29.279 -49.752 1.00 49.78 39 SER E CA 1
ATOM 4382 C C . SER E 1 39 ? 26.653 -30.108 -50.779 1.00 48.92 39 SER E C 1
ATOM 4383 O O . SER E 1 39 ? 25.595 -29.716 -51.243 1.00 47.61 39 SER E O 1
ATOM 4386 N N . MET E 1 40 ? 27.219 -31.254 -51.127 1.00 49.80 40 MET E N 1
ATOM 4387 C CA . MET E 1 40 ? 26.527 -32.249 -51.923 1.00 48.97 40 MET E CA 1
ATOM 4388 C C . MET E 1 40 ? 25.933 -33.283 -50.994 1.00 47.32 40 MET E C 1
ATOM 4389 O O . MET E 1 40 ? 26.263 -33.327 -49.815 1.00 72.75 40 MET E O 1
ATOM 4394 N N . ASP E 1 41 ? 25.035 -34.097 -51.514 1.00 46.13 41 ASP E N 1
ATOM 4395 C CA . ASP E 1 41 ? 24.535 -35.225 -50.762 1.00 44.88 41 ASP E CA 1
ATOM 4396 C C . ASP E 1 41 ? 25.429 -36.400 -51.094 1.00 46.52 41 ASP E C 1
ATOM 4397 O O . ASP E 1 41 ? 26.263 -36.302 -51.987 1.00 48.41 41 ASP E O 1
ATOM 4402 N N . SER E 1 42 ? 25.230 -37.509 -50.393 1.00 58.78 42 SER E N 1
ATOM 4403 C CA . SER E 1 42 ? 26.052 -38.705 -50.533 1.00 47.53 42 SER E CA 1
ATOM 4404 C C . SER E 1 42 ? 26.284 -39.162 -51.980 1.00 52.43 42 SER E C 1
ATOM 4405 O O . SER E 1 42 ? 27.366 -39.645 -52.326 1.00 51.04 42 SER E O 1
ATOM 4408 N N . SER E 1 43 ? 25.274 -39.018 -52.824 1.00 47.67 43 SER E N 1
ATOM 4409 C CA . SER E 1 43 ? 25.388 -39.505 -54.196 1.00 69.34 43 SER E CA 1
ATOM 4410 C C . SER E 1 43 ? 26.165 -38.562 -55.103 1.00 50.60 43 SER E C 1
ATOM 4411 O O . SER E 1 43 ? 26.532 -38.935 -56.217 1.00 52.11 43 SER E O 1
ATOM 4414 N N . HIS E 1 44 ? 26.379 -37.338 -54.633 1.00 50.44 44 HIS E N 1
ATOM 4415 C CA . HIS E 1 44 ? 27.025 -36.300 -55.426 1.00 52.01 44 HIS E CA 1
ATOM 4416 C C . HIS E 1 44 ? 26.165 -35.936 -56.629 1.00 51.43 44 HIS E C 1
ATOM 4417 O O . HIS E 1 44 ? 26.670 -35.406 -57.609 1.00 60.24 44 HIS E O 1
ATOM 4424 N N . VAL E 1 45 ? 24.862 -36.187 -56.547 1.00 49.96 45 VAL E N 1
ATOM 4425 C CA . VAL E 1 45 ? 23.975 -35.899 -57.670 1.00 55.83 45 VAL E CA 1
ATOM 4426 C C . VAL E 1 45 ? 23.426 -34.488 -57.546 1.00 50.86 45 VAL E C 1
ATOM 4427 O O . VAL E 1 45 ? 23.261 -33.777 -58.542 1.00 48.42 45 VAL E O 1
ATOM 4431 N N . SER E 1 46 ? 23.184 -34.075 -56.306 1.00 46.51 46 SER E N 1
ATOM 4432 C CA . SER E 1 46 ? 22.660 -32.752 -56.044 1.00 45.70 46 SER E CA 1
ATOM 4433 C C . SER E 1 46 ? 23.555 -31.957 -55.131 1.00 46.50 46 SER E C 1
ATOM 4434 O O . SER E 1 46 ? 24.345 -32.507 -54.376 1.00 47.07 46 SER E O 1
ATOM 4437 N N . LEU E 1 47 ? 23.379 -30.647 -55.187 1.00 46.57 47 LEU E N 1
ATOM 4438 C CA . LEU E 1 47 ? 24.122 -29.739 -54.345 1.00 47.34 47 LEU E CA 1
ATOM 4439 C C . LEU E 1 47 ? 23.198 -28.613 -53.933 1.00 46.08 47 LEU E C 1
ATOM 4440 O O . LEU E 1 47 ? 22.274 -28.251 -54.644 1.00 46.97 47 LEU E O 1
ATOM 4445 N N . VAL E 1 48 ? 23.464 -28.059 -52.766 1.00 47.64 48 VAL E N 1
ATOM 4446 C CA . VAL E 1 48 ? 22.611 -27.046 -52.195 1.00 44.78 48 VAL E CA 1
ATOM 4447 C C . VAL E 1 48 ? 23.462 -25.904 -51.673 1.00 59.84 48 VAL E C 1
ATOM 4448 O O . VAL E 1 48 ? 24.500 -26.118 -51.064 1.00 61.98 48 VAL E O 1
ATOM 4452 N N . GLN E 1 49 ? 23.019 -24.690 -51.954 1.00 46.42 49 GLN E N 1
ATOM 4453 C CA . GLN E 1 49 ? 23.721 -23.481 -51.584 1.00 47.91 49 GLN E CA 1
ATOM 4454 C C . GLN E 1 49 ? 22.788 -22.592 -50.799 1.00 46.75 49 GLN E C 1
ATOM 4455 O O . GLN E 1 49 ? 21.706 -22.260 -51.266 1.00 45.82 49 GLN E O 1
ATOM 4461 N N . LEU E 1 50 ? 23.193 -22.240 -49.585 1.00 56.57 50 LEU E N 1
ATOM 4462 C CA . LEU E 1 50 ? 22.384 -21.397 -48.711 1.00 60.64 50 LEU E CA 1
ATOM 4463 C C . LEU E 1 50 ? 23.082 -20.089 -48.359 1.00 47.73 50 LEU E C 1
ATOM 4464 O O . LEU E 1 50 ? 24.222 -20.078 -47.936 1.00 49.08 50 LEU E O 1
ATOM 4469 N N . THR E 1 51 ? 22.356 -18.995 -48.532 1.00 47.79 51 THR E N 1
ATOM 4470 C CA . THR E 1 51 ? 22.830 -17.659 -48.229 1.00 49.47 51 THR E CA 1
ATOM 4471 C C . THR E 1 51 ? 21.909 -16.922 -47.256 1.00 53.72 51 THR E C 1
ATOM 4472 O O . THR E 1 51 ? 20.687 -16.925 -47.430 1.00 49.97 51 THR E O 1
ATOM 4476 N N . LEU E 1 52 ? 22.507 -16.305 -46.234 1.00 59.66 52 LEU E N 1
ATOM 4477 C CA . LEU E 1 52 ? 21.793 -15.464 -45.270 1.00 49.09 52 LEU E CA 1
ATOM 4478 C C . LEU E 1 52 ? 22.519 -14.150 -44.958 1.00 51.30 52 LEU E C 1
ATOM 4479 O O . LEU E 1 52 ? 23.518 -14.123 -44.241 1.00 52.33 52 LEU E O 1
ATOM 4484 N N . ARG E 1 53 ? 22.007 -13.055 -45.502 1.00 52.17 53 ARG E N 1
ATOM 4485 C CA . ARG E 1 53 ? 22.676 -11.772 -45.383 1.00 54.50 53 ARG E CA 1
ATOM 4486 C C . ARG E 1 53 ? 22.555 -11.104 -44.015 1.00 58.16 53 ARG E C 1
ATOM 4487 O O . ARG E 1 53 ? 21.500 -11.118 -43.391 1.00 56.60 53 ARG E O 1
ATOM 4495 N N . SER E 1 54 ? 23.661 -10.498 -43.584 1.00 63.11 54 SER E N 1
ATOM 4496 C CA . SER E 1 54 ? 23.755 -9.742 -42.336 1.00 57.42 54 SER E CA 1
ATOM 4497 C C . SER E 1 54 ? 22.576 -8.837 -42.006 1.00 64.49 54 SER E C 1
ATOM 4498 O O . SER E 1 54 ? 22.086 -8.841 -40.883 1.00 63.20 54 SER E O 1
ATOM 4501 N N . GLU E 1 55 ? 22.105 -8.063 -42.973 1.00 64.84 55 GLU E N 1
ATOM 4502 C CA . GLU E 1 55 ? 21.137 -7.022 -42.648 1.00 70.24 55 GLU E CA 1
ATOM 4503 C C . GLU E 1 55 ? 19.716 -7.567 -42.540 1.00 56.00 55 GLU E C 1
ATOM 4504 O O . GLU E 1 55 ? 18.766 -6.809 -42.337 1.00 56.15 55 GLU E O 1
ATOM 4510 N N . GLY E 1 56 ? 19.581 -8.885 -42.636 1.00 53.95 56 GLY E N 1
ATOM 4511 C CA . GLY E 1 56 ? 18.300 -9.534 -42.446 1.00 51.69 56 GLY E CA 1
ATOM 4512 C C . GLY E 1 56 ? 18.165 -9.951 -40.995 1.00 58.07 56 GLY E C 1
ATOM 4513 O O . GLY E 1 56 ? 17.086 -10.311 -40.524 1.00 57.95 56 GLY E O 1
ATOM 4514 N N . PHE E 1 57 ? 19.271 -9.853 -40.271 1.00 51.66 57 PHE E N 1
ATOM 4515 C CA . PHE E 1 57 ? 19.279 -10.105 -38.840 1.00 51.05 57 PHE E CA 1
ATOM 4516 C C . PHE E 1 57 ? 19.054 -8.819 -38.086 1.00 52.52 57 PHE E C 1
ATOM 4517 O O . PHE E 1 57 ? 19.201 -7.726 -38.627 1.00 77.43 57 PHE E O 1
ATOM 4525 N N . ASP E 1 58 ? 18.661 -8.949 -36.834 1.00 51.81 58 ASP E N 1
ATOM 4526 C CA . ASP E 1 58 ? 18.421 -7.776 -36.030 1.00 53.23 58 ASP E CA 1
ATOM 4527 C C . ASP E 1 58 ? 19.654 -7.436 -35.198 1.00 54.88 58 ASP E C 1
ATOM 4528 O O . ASP E 1 58 ? 19.793 -6.324 -34.706 1.00 73.09 58 ASP E O 1
ATOM 4533 N N . THR E 1 59 ? 20.556 -8.397 -35.053 1.00 54.38 59 THR E N 1
ATOM 4534 C CA . THR E 1 59 ? 21.822 -8.134 -34.399 1.00 56.10 59 THR E CA 1
ATOM 4535 C C . THR E 1 59 ? 22.857 -9.102 -34.910 1.00 55.93 59 THR E C 1
ATOM 4536 O O . THR E 1 59 ? 22.861 -10.272 -34.560 1.00 66.91 59 THR E O 1
ATOM 4540 N N . TYR E 1 60 ? 23.727 -8.594 -35.766 1.00 57.72 60 TYR E N 1
ATOM 4541 C CA . TYR E 1 60 ? 24.805 -9.384 -36.322 1.00 58.02 60 TYR E CA 1
ATOM 4542 C C . TYR E 1 60 ? 26.141 -8.737 -35.987 1.00 60.62 60 TYR E C 1
ATOM 4543 O O . TYR E 1 60 ? 26.281 -7.521 -36.099 1.00 65.18 60 TYR E O 1
ATOM 4552 N N . ARG E 1 61 ? 27.108 -9.552 -35.580 1.00 60.81 61 ARG E N 1
ATOM 4553 C CA . ARG E 1 61 ? 28.443 -9.111 -35.198 1.00 63.26 61 ARG E CA 1
ATOM 4554 C C . ARG E 1 61 ? 29.409 -10.282 -35.349 1.00 63.19 61 ARG E C 1
ATOM 4555 O O . ARG E 1 61 ? 29.210 -11.347 -34.775 1.00 61.54 61 ARG E O 1
ATOM 4563 N N . CYS E 1 62 ? 30.444 -10.057 -36.149 1.00 65.16 62 CYS E N 1
ATOM 4564 C CA . CYS E 1 62 ? 31.459 -11.049 -36.487 1.00 71.11 62 CYS E CA 1
ATOM 4565 C C . CYS E 1 62 ? 32.879 -10.497 -36.353 1.00 68.64 62 CYS E C 1
ATOM 4566 O O . CYS E 1 62 ? 33.273 -9.618 -37.110 1.00 80.67 62 CYS E O 1
ATOM 4569 N N . ASP E 1 63 ? 33.645 -11.008 -35.393 1.00 69.22 63 ASP E N 1
ATOM 4570 C CA . ASP E 1 63 ? 34.971 -10.461 -35.157 1.00 72.20 63 ASP E CA 1
ATOM 4571 C C . ASP E 1 63 ? 35.932 -10.889 -36.261 1.00 84.55 63 ASP E C 1
ATOM 4572 O O . ASP E 1 63 ? 36.762 -10.090 -36.691 1.00 98.61 63 ASP E O 1
ATOM 4577 N N . ARG E 1 64 ? 35.813 -12.127 -36.737 1.00 72.02 64 ARG E N 1
ATOM 4578 C CA . ARG E 1 64 ? 36.549 -12.557 -37.936 1.00 88.18 64 ARG E CA 1
ATOM 4579 C C . ARG E 1 64 ? 36.030 -13.901 -38.435 1.00 70.86 64 ARG E C 1
ATOM 4580 O O . ARG E 1 64 ? 35.523 -14.687 -37.651 1.00 78.44 64 ARG E O 1
ATOM 4588 N N . ASN E 1 65 ? 36.288 -14.226 -39.700 1.00 71.15 65 ASN E N 1
ATOM 4589 C CA . ASN E 1 65 ? 35.661 -15.367 -40.388 1.00 73.51 65 ASN E CA 1
ATOM 4590 C C . ASN E 1 65 ? 35.904 -16.776 -39.810 1.00 77.11 65 ASN E C 1
ATOM 4591 O O . ASN E 1 65 ? 36.967 -17.070 -39.264 1.00 87.36 65 ASN E O 1
ATOM 4596 N N . LEU E 1 66 ? 34.881 -17.624 -39.940 1.00 71.74 66 LEU E N 1
ATOM 4597 C CA . LEU E 1 66 ? 34.779 -18.934 -39.272 1.00 71.29 66 LEU E CA 1
ATOM 4598 C C . LEU E 1 66 ? 34.302 -20.047 -40.224 1.00 62.73 66 LEU E C 1
ATOM 4599 O O . LEU E 1 66 ? 33.629 -19.788 -41.219 1.00 61.93 66 LEU E O 1
ATOM 4604 N N . ALA E 1 67 ? 34.705 -21.278 -39.948 1.00 62.59 67 ALA E N 1
ATOM 4605 C CA . ALA E 1 67 ? 34.178 -22.427 -40.673 1.00 61.63 67 ALA E CA 1
ATOM 4606 C C . ALA E 1 67 ? 33.708 -23.512 -39.690 1.00 59.35 67 ALA E C 1
ATOM 4607 O O . ALA E 1 67 ? 34.517 -24.165 -39.037 1.00 60.41 67 ALA E O 1
ATOM 4609 N N . MET E 1 68 ? 32.403 -23.733 -39.616 1.00 56.81 68 MET E N 1
ATOM 4610 C CA . MET E 1 68 ? 31.861 -24.541 -38.531 1.00 55.20 68 MET E CA 1
ATOM 4611 C C . MET E 1 68 ? 31.325 -25.870 -38.990 1.00 53.73 68 MET E C 1
ATOM 4612 O O . MET E 1 68 ? 30.309 -25.944 -39.658 1.00 71.58 68 MET E O 1
ATOM 4617 N N . GLY E 1 69 ? 32.031 -26.925 -38.624 1.00 54.51 69 GLY E N 1
ATOM 4618 C CA . GLY E 1 69 ? 31.569 -28.264 -38.893 1.00 53.29 69 GLY E CA 1
ATOM 4619 C C . GLY E 1 69 ? 30.328 -28.509 -38.080 1.00 50.87 69 GLY E C 1
ATOM 4620 O O . GLY E 1 69 ? 30.348 -28.421 -36.862 1.00 50.77 69 GLY E O 1
ATOM 4621 N N . VAL E 1 70 ? 29.235 -28.798 -38.758 1.00 49.02 70 VAL E N 1
ATOM 4622 C CA . VAL E 1 70 ? 27.982 -28.969 -38.078 1.00 46.78 70 VAL E CA 1
ATOM 4623 C C . VAL E 1 70 ? 27.369 -30.229 -38.610 1.00 45.55 70 VAL E C 1
ATOM 4624 O O . VAL E 1 70 ? 27.268 -30.392 -39.812 1.00 45.57 70 VAL E O 1
ATOM 4628 N N . ASN E 1 71 ? 26.990 -31.134 -37.725 1.00 44.63 71 ASN E N 1
ATOM 4629 C CA . ASN E 1 71 ? 26.135 -32.226 -38.120 1.00 43.16 71 ASN E CA 1
ATOM 4630 C C . ASN E 1 71 ? 24.721 -31.685 -38.170 1.00 41.09 71 ASN E C 1
ATOM 4631 O O . ASN E 1 71 ? 24.194 -31.240 -37.172 1.00 52.52 71 ASN E O 1
ATOM 4636 N N . LEU E 1 72 ? 24.109 -31.712 -39.343 1.00 42.72 72 LEU E N 1
ATOM 4637 C CA . LEU E 1 72 ? 22.817 -31.068 -39.537 1.00 41.23 72 LEU E CA 1
ATOM 4638 C C . LEU E 1 72 ? 21.655 -31.851 -38.966 1.00 36.86 72 LEU E C 1
ATOM 4639 O O . LEU E 1 72 ? 20.602 -31.291 -38.724 1.00 44.23 72 LEU E O 1
ATOM 4644 N N . THR E 1 73 ? 21.820 -33.140 -38.739 1.00 36.84 73 THR E N 1
ATOM 4645 C CA . THR E 1 73 ? 20.736 -33.863 -38.104 1.00 35.24 73 THR E CA 1
ATOM 4646 C C . THR E 1 73 ? 20.641 -33.403 -36.652 1.00 45.27 73 THR E C 1
ATOM 4647 O O . THR E 1 73 ? 19.549 -33.141 -36.140 1.00 39.10 73 THR E O 1
ATOM 4651 N N . SER E 1 74 ? 21.798 -33.319 -35.997 1.00 46.76 74 SER E N 1
ATOM 4652 C CA . SER E 1 74 ? 21.909 -32.767 -34.656 1.00 36.72 74 SER E CA 1
ATOM 4653 C C . SER E 1 74 ? 21.346 -31.379 -34.560 1.00 36.23 74 SER E C 1
ATOM 4654 O O . SER E 1 74 ? 20.545 -31.095 -33.680 1.00 35.29 74 SER E O 1
ATOM 4657 N N . MET E 1 75 ? 21.759 -30.518 -35.486 1.00 36.98 75 MET E N 1
ATOM 4658 C CA . MET E 1 75 ? 21.362 -29.115 -35.447 1.00 37.70 75 MET E CA 1
ATOM 4659 C C . MET E 1 75 ? 19.876 -28.948 -35.659 1.00 35.11 75 MET E C 1
ATOM 4660 O O . MET E 1 75 ? 19.291 -27.966 -35.231 1.00 34.79 75 MET E O 1
ATOM 4665 N N . SER E 1 76 ? 19.290 -29.887 -36.384 1.00 34.12 76 SER E N 1
ATOM 4666 C CA . SER E 1 76 ? 17.864 -29.905 -36.577 1.00 41.24 76 SER E CA 1
ATOM 4667 C C . SER E 1 76 ? 17.182 -30.286 -35.281 1.00 31.58 76 SER E C 1
ATOM 4668 O O . SER E 1 76 ? 16.219 -29.653 -34.873 1.00 30.79 76 SER E O 1
ATOM 4671 N N . LYS E 1 77 ? 17.703 -31.324 -34.634 1.00 47.04 77 LYS E N 1
ATOM 4672 C CA . LYS E 1 77 ? 17.158 -31.805 -33.365 1.00 48.17 77 LYS E CA 1
ATOM 4673 C C . LYS E 1 77 ? 17.049 -30.682 -32.350 1.00 31.45 77 LYS E C 1
ATOM 4674 O O . LYS E 1 77 ? 16.062 -30.551 -31.640 1.00 30.55 77 LYS E O 1
ATOM 4680 N N . ILE E 1 78 ? 18.073 -29.857 -32.318 1.00 32.82 78 ILE E N 1
ATOM 4681 C CA . ILE E 1 78 ? 18.096 -28.714 -31.443 1.00 33.34 78 ILE E CA 1
ATOM 4682 C C . ILE E 1 78 ? 17.060 -27.667 -31.840 1.00 32.63 78 ILE E C 1
ATOM 4683 O O . ILE E 1 78 ? 16.339 -27.154 -31.005 1.00 32.25 78 ILE E O 1
ATOM 4688 N N . LEU E 1 79 ? 16.981 -27.352 -33.122 1.00 32.58 79 LEU E N 1
ATOM 4689 C CA . LEU E 1 79 ? 16.083 -26.310 -33.581 1.00 32.18 79 LEU E CA 1
ATOM 4690 C C . LEU E 1 79 ? 14.635 -26.713 -33.441 1.00 30.61 79 LEU E C 1
ATOM 4691 O O . LEU E 1 79 ? 13.769 -25.874 -33.298 1.00 30.92 79 LEU E O 1
ATOM 4696 N N . LYS E 1 80 ? 14.382 -28.009 -33.430 1.00 29.75 80 LYS E N 1
ATOM 4697 C CA . LYS E 1 80 ? 13.059 -28.509 -33.141 1.00 31.03 80 LYS E CA 1
ATOM 4698 C C . LYS E 1 80 ? 12.579 -28.043 -31.775 1.00 29.58 80 LYS E C 1
ATOM 4699 O O . LYS E 1 80 ? 11.383 -27.823 -31.569 1.00 30.33 80 LYS E O 1
ATOM 4705 N N . CYS E 1 81 ? 13.531 -27.879 -30.859 1.00 29.88 81 CYS E N 1
ATOM 4706 C CA . CYS E 1 81 ? 13.256 -27.453 -29.494 1.00 30.25 81 CYS E CA 1
ATOM 4707 C C . CYS E 1 81 ? 13.046 -25.952 -29.369 1.00 30.79 81 CYS E C 1
ATOM 4708 O O . CYS E 1 81 ? 12.830 -25.450 -28.278 1.00 30.89 81 CYS E O 1
ATOM 4711 N N . ALA E 1 82 ? 13.058 -25.237 -30.484 1.00 30.98 82 ALA E N 1
ATOM 4712 C CA . ALA E 1 82 ? 12.757 -23.813 -30.452 1.00 31.21 82 ALA E CA 1
ATOM 4713 C C . ALA E 1 82 ? 11.295 -23.580 -30.710 1.00 30.60 82 ALA E C 1
ATOM 4714 O O . ALA E 1 82 ? 10.690 -24.238 -31.525 1.00 30.32 82 ALA E O 1
ATOM 4716 N N . GLY E 1 83 ? 10.737 -22.581 -30.063 1.00 30.69 83 GLY E N 1
ATOM 4717 C CA . GLY E 1 83 ? 9.346 -22.285 -30.279 1.00 30.03 83 GLY E CA 1
ATOM 4718 C C . GLY E 1 83 ? 9.199 -21.585 -31.600 1.00 34.37 83 GLY E C 1
ATOM 4719 O O . GLY E 1 83 ? 10.157 -21.095 -32.163 1.00 31.22 83 GLY E O 1
ATOM 4720 N N . ASN E 1 84 ? 7.975 -21.573 -32.100 1.00 32.41 84 ASN E N 1
ATOM 4721 C CA . ASN E 1 84 ? 7.666 -21.013 -33.391 1.00 39.90 84 ASN E CA 1
ATOM 4722 C C . ASN E 1 84 ? 7.866 -19.517 -33.400 1.00 39.49 84 ASN E C 1
ATOM 4723 O O . ASN E 1 84 ? 8.089 -18.918 -34.451 1.00 50.51 84 ASN E O 1
ATOM 4728 N N . GLU E 1 85 ? 7.820 -18.924 -32.210 1.00 37.75 85 GLU E N 1
ATOM 4729 C CA . GLU E 1 85 ? 7.850 -17.472 -32.057 1.00 33.50 85 GLU E CA 1
ATOM 4730 C C . GLU E 1 85 ? 9.071 -17.009 -31.287 1.00 34.70 85 GLU E C 1
ATOM 4731 O O . GLU E 1 85 ? 9.214 -15.841 -30.977 1.00 36.13 85 GLU E O 1
ATOM 4737 N N . ASP E 1 86 ? 9.915 -17.953 -30.913 1.00 34.22 86 ASP E N 1
ATOM 4738 C CA . ASP E 1 86 ? 11.139 -17.633 -30.198 1.00 44.51 86 ASP E CA 1
ATOM 4739 C C . ASP E 1 86 ? 12.075 -16.758 -30.993 1.00 36.80 86 ASP E C 1
ATOM 4740 O O . ASP E 1 86 ? 12.157 -16.880 -32.204 1.00 36.58 86 ASP E O 1
ATOM 4745 N N . ILE E 1 87 ? 12.757 -15.867 -30.282 1.00 38.35 87 ILE E N 1
ATOM 4746 C CA . ILE E 1 87 ? 13.895 -15.117 -30.791 1.00 39.94 87 ILE E CA 1
ATOM 4747 C C . ILE E 1 87 ? 15.140 -15.952 -30.649 1.00 40.00 87 ILE E C 1
ATOM 4748 O O . ILE E 1 87 ? 15.548 -16.270 -29.543 1.00 47.12 87 ILE E O 1
ATOM 4753 N N . ILE E 1 88 ? 15.745 -16.323 -31.764 1.00 40.32 88 ILE E N 1
ATOM 4754 C CA . ILE E 1 88 ? 16.890 -17.217 -31.713 1.00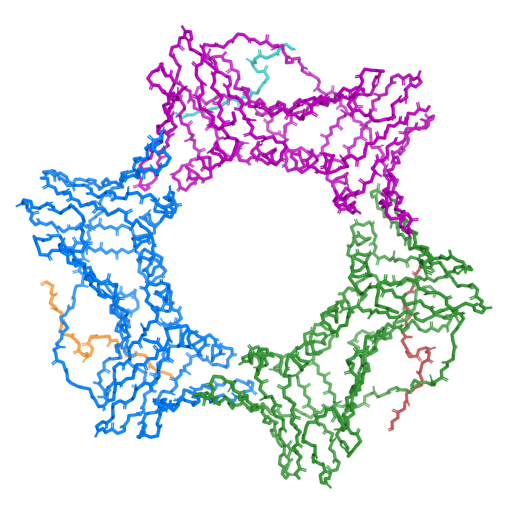 40.08 88 ILE E CA 1
ATOM 4755 C C . ILE E 1 88 ? 18.199 -16.472 -31.899 1.00 42.07 88 ILE E C 1
ATOM 4756 O O . ILE E 1 88 ? 18.305 -15.575 -32.719 1.00 43.06 88 ILE E O 1
ATOM 4761 N N . THR E 1 89 ? 19.188 -16.852 -31.107 1.00 42.76 89 THR E N 1
ATOM 4762 C CA . THR E 1 89 ? 20.491 -16.232 -31.129 1.00 44.78 89 THR E CA 1
ATOM 4763 C C . THR E 1 89 ? 21.555 -17.305 -31.292 1.00 44.90 89 THR E C 1
ATOM 4764 O O . THR E 1 89 ? 21.491 -18.341 -30.637 1.00 43.94 89 THR E O 1
ATOM 4768 N N . LEU E 1 90 ? 22.500 -17.082 -32.196 1.00 46.17 90 LEU E N 1
ATOM 4769 C CA . LEU E 1 90 ? 23.664 -17.954 -32.322 1.00 46.80 90 LEU E CA 1
ATOM 4770 C C . LEU E 1 90 ? 24.932 -17.290 -31.821 1.00 49.10 90 LEU E C 1
ATOM 4771 O O . LEU E 1 90 ? 25.133 -16.116 -32.070 1.00 70.27 90 LEU E O 1
ATOM 4776 N N . ARG E 1 91 ? 25.792 -18.041 -31.138 1.00 49.65 91 ARG E N 1
ATOM 4777 C CA . ARG E 1 91 ? 27.048 -17.497 -30.626 1.00 51.96 91 ARG E CA 1
ATOM 4778 C C . ARG E 1 91 ? 28.200 -18.497 -30.737 1.00 52.79 91 ARG E C 1
ATOM 4779 O O . ARG E 1 91 ? 28.014 -19.681 -30.504 1.00 51.58 91 ARG E O 1
ATOM 4787 N N . ALA E 1 92 ? 29.388 -18.018 -31.107 1.00 61.99 92 ALA E N 1
ATOM 4788 C CA . ALA E 1 92 ? 30.603 -18.847 -31.108 1.00 58.34 92 ALA E CA 1
ATOM 4789 C C . ALA E 1 92 ? 31.836 -18.046 -30.657 1.00 80.17 92 ALA E C 1
ATOM 4790 O O . ALA E 1 92 ? 31.965 -16.867 -30.988 1.00 84.85 92 ALA E O 1
ATOM 4792 N N . GLU E 1 93 ? 32.731 -18.686 -29.900 1.00 84.86 93 GLU E N 1
ATOM 4793 C CA . GLU E 1 93 ? 33.908 -18.008 -29.332 1.00 62.79 93 GLU E CA 1
ATOM 4794 C C . GLU E 1 93 ? 35.266 -18.413 -29.911 1.00 78.23 93 GLU E C 1
ATOM 4795 O O . GLU E 1 93 ? 35.330 -19.003 -30.993 1.00 81.97 93 GLU E O 1
ATOM 4801 N N . ASP E 1 94 ? 36.340 -18.035 -29.202 1.00 75.66 94 ASP E N 1
ATOM 4802 C CA . ASP E 1 94 ? 37.698 -18.540 -29.476 1.00 78.33 94 ASP E CA 1
ATOM 4803 C C . ASP E 1 94 ? 37.701 -19.980 -29.937 1.00 76.06 94 ASP E C 1
ATOM 4804 O O . ASP E 1 94 ? 38.225 -20.327 -30.999 1.00 69.27 94 ASP E O 1
ATOM 4809 N N . ASN E 1 95 ? 37.051 -20.805 -29.130 1.00 80.14 95 ASN E N 1
ATOM 4810 C CA . ASN E 1 95 ? 37.206 -22.242 -29.217 1.00 88.99 95 ASN E CA 1
ATOM 4811 C C . ASN E 1 95 ? 36.607 -22.895 -30.436 1.00 84.72 95 ASN E C 1
ATOM 4812 O O . ASN E 1 95 ? 37.225 -23.796 -31.008 1.00 80.15 95 ASN E O 1
ATOM 4817 N N . ALA E 1 96 ? 35.430 -22.432 -30.850 1.00 84.23 96 ALA E N 1
ATOM 4818 C CA . ALA E 1 96 ? 34.792 -22.938 -32.057 1.00 83.58 96 ALA E CA 1
ATOM 4819 C C . ALA E 1 96 ? 34.673 -24.447 -31.858 1.00 89.06 96 ALA E C 1
ATOM 4820 O O . ALA E 1 96 ? 34.652 -25.231 -32.798 1.00 87.16 96 ALA E O 1
ATOM 4822 N N . ASP E 1 97 ? 34.590 -24.807 -30.586 1.00 59.71 97 ASP E N 1
ATOM 4823 C CA . ASP E 1 97 ? 34.507 -26.167 -30.109 1.00 69.40 97 ASP E CA 1
ATOM 4824 C C . ASP E 1 97 ? 33.053 -26.554 -30.230 1.00 69.31 97 ASP E C 1
ATOM 4825 O O . ASP E 1 97 ? 32.701 -27.649 -30.672 1.00 55.12 97 ASP E O 1
ATOM 4830 N N . THR E 1 98 ? 32.219 -25.603 -29.832 1.00 67.80 98 THR E N 1
ATOM 4831 C CA . THR E 1 98 ? 30.783 -25.736 -29.847 1.00 52.51 98 THR E CA 1
ATOM 4832 C C . THR E 1 98 ? 30.148 -24.510 -30.481 1.00 51.93 98 THR E C 1
ATOM 4833 O O . THR E 1 98 ? 30.771 -23.454 -30.579 1.00 65.64 98 THR E O 1
ATOM 4837 N N . LEU E 1 99 ? 28.912 -24.656 -30.924 1.00 49.79 99 LEU E N 1
ATOM 4838 C CA . LEU E 1 99 ? 28.113 -23.506 -31.298 1.00 49.10 99 LEU E CA 1
ATOM 4839 C C . LEU E 1 99 ? 26.995 -23.392 -30.290 1.00 47.56 99 LEU E C 1
ATOM 4840 O O . LEU E 1 99 ? 26.376 -24.393 -29.959 1.00 46.13 99 LEU E O 1
ATOM 4845 N N . ALA E 1 100 ? 26.753 -22.191 -29.778 1.00 48.52 100 ALA E N 1
ATOM 4846 C CA . ALA E 1 100 ? 25.718 -21.991 -28.766 1.00 46.80 100 ALA E CA 1
ATOM 4847 C C . ALA E 1 100 ? 24.460 -21.401 -29.393 1.00 45.37 100 ALA E C 1
ATOM 4848 O O . ALA E 1 100 ? 24.524 -20.548 -30.272 1.00 66.51 100 ALA E O 1
ATOM 4850 N N . LEU E 1 101 ? 23.313 -21.894 -28.947 1.00 43.59 101 LEU E N 1
ATOM 4851 C CA . LEU E 1 101 ? 22.016 -21.473 -29.460 1.00 42.18 101 LEU E CA 1
ATOM 4852 C C . LEU E 1 101 ? 21.073 -21.036 -28.362 1.00 41.59 101 LEU E C 1
ATOM 4853 O O . LEU E 1 101 ? 20.883 -21.746 -27.380 1.00 41.06 101 LEU E O 1
ATOM 4858 N N . VAL E 1 102 ? 20.475 -19.869 -28.526 1.00 41.79 102 VAL E N 1
ATOM 4859 C CA . VAL E 1 102 ? 19.662 -19.301 -27.462 1.00 59.21 102 VAL E CA 1
ATOM 4860 C C . VAL E 1 102 ? 18.218 -19.099 -27.900 1.00 40.20 102 VAL E C 1
ATOM 4861 O O . VAL E 1 102 ? 17.958 -18.430 -28.883 1.00 60.87 102 VAL E O 1
ATOM 4865 N N . PHE E 1 103 ? 17.273 -19.671 -27.174 1.00 38.96 103 PHE E N 1
ATOM 4866 C CA . PHE E 1 103 ? 15.879 -19.501 -27.549 1.00 37.74 103 PHE E CA 1
ATOM 4867 C C . PHE E 1 103 ? 15.175 -18.690 -26.485 1.00 38.16 103 PHE E C 1
ATOM 4868 O O . PHE E 1 103 ? 14.914 -19.184 -25.402 1.00 43.56 103 PHE E O 1
ATOM 4876 N N . GLU E 1 104 ? 14.842 -17.452 -26.808 1.00 39.00 104 GLU E N 1
ATOM 4877 C CA . GLU E 1 104 ? 14.116 -16.620 -25.882 1.00 39.57 104 GLU E CA 1
ATOM 4878 C C . GLU E 1 104 ? 12.665 -16.547 -26.278 1.00 38.48 104 GLU E C 1
ATOM 4879 O O . GLU E 1 104 ? 12.346 -16.212 -27.413 1.00 60.10 104 GLU E O 1
ATOM 4885 N N . ALA E 1 105 ? 11.780 -16.841 -25.338 1.00 37.89 105 ALA E N 1
ATOM 4886 C CA . ALA E 1 105 ? 10.365 -16.711 -25.599 1.00 37.09 105 ALA E CA 1
ATOM 4887 C C . ALA E 1 105 ? 10.084 -15.217 -25.573 1.00 55.51 105 ALA E C 1
ATOM 4888 O O . ALA E 1 105 ? 10.736 -14.477 -24.826 1.00 63.09 105 ALA E O 1
ATOM 4890 N N . PRO E 1 106 ? 9.154 -14.746 -26.416 1.00 50.36 106 PRO E N 1
ATOM 4891 C CA . PRO E 1 106 ? 8.874 -13.312 -26.346 1.00 56.09 106 PRO E CA 1
ATOM 4892 C C . PRO E 1 106 ? 8.178 -12.904 -25.055 1.00 60.88 106 PRO E C 1
ATOM 4893 O O . PRO E 1 106 ? 8.336 -11.751 -24.634 1.00 42.52 106 PRO E O 1
ATOM 4897 N N . ASN E 1 107 ? 7.483 -13.841 -24.404 1.00 57.39 107 ASN E N 1
ATOM 4898 C CA . ASN E 1 107 ? 6.909 -13.549 -23.097 1.00 63.23 107 ASN E CA 1
ATOM 4899 C C . ASN E 1 107 ? 7.972 -13.236 -22.014 1.00 70.27 107 ASN E C 1
ATOM 4900 O O . ASN E 1 107 ? 7.689 -12.483 -21.078 1.00 43.02 107 ASN E O 1
ATOM 4905 N N . GLN E 1 108 ? 9.165 -13.802 -22.167 1.00 52.75 108 GLN E N 1
ATOM 4906 C CA . GLN E 1 108 ? 10.280 -13.523 -21.266 1.00 51.55 108 GLN E CA 1
ATOM 4907 C C . GLN E 1 108 ? 10.377 -14.374 -19.992 1.00 60.56 108 GLN E C 1
ATOM 4908 O O . GLN E 1 108 ? 11.256 -14.131 -19.165 1.00 61.69 108 GLN E O 1
ATOM 4914 N N . GLU E 1 109 ? 9.508 -15.369 -19.824 1.00 40.69 109 GLU E N 1
ATOM 4915 C CA . GLU E 1 109 ? 9.663 -16.265 -18.685 1.00 45.85 109 GLU E CA 1
ATOM 4916 C C . GLU E 1 109 ? 10.236 -17.607 -19.083 1.00 50.81 109 GLU E C 1
ATOM 4917 O O . GLU E 1 109 ? 10.361 -18.500 -18.251 1.00 51.44 109 GLU E O 1
ATOM 4923 N N . LYS E 1 110 ? 10.583 -17.767 -20.347 1.00 38.35 110 LYS E N 1
ATOM 4924 C CA . LYS E 1 110 ? 11.240 -18.998 -20.730 1.00 37.32 110 LYS E CA 1
ATOM 4925 C C . LYS E 1 110 ? 12.411 -18.671 -21.630 1.00 37.95 110 LYS E C 1
ATOM 4926 O O . LYS E 1 110 ? 12.271 -17.911 -22.578 1.00 38.17 110 LYS E O 1
ATOM 4932 N N . VAL E 1 111 ? 13.565 -19.235 -21.293 1.00 43.54 111 VAL E N 1
ATOM 4933 C CA . VAL E 1 111 ? 14.787 -19.116 -22.073 1.00 39.07 111 VAL E CA 1
ATOM 4934 C C . VAL E 1 111 ? 15.448 -20.458 -22.195 1.00 38.39 111 VAL E C 1
ATOM 4935 O O . VAL E 1 111 ? 15.826 -21.045 -21.186 1.00 38.69 111 VAL E O 1
ATOM 4939 N N . SER E 1 112 ? 15.599 -20.956 -23.413 1.00 37.60 112 SER E N 1
ATOM 4940 C CA . SER E 1 112 ? 16.294 -22.220 -23.604 1.00 37.16 112 SER E CA 1
ATOM 4941 C C . SER E 1 112 ? 17.701 -21.992 -24.117 1.00 38.47 112 SER E C 1
ATOM 4942 O O . SER E 1 112 ? 17.943 -21.068 -24.869 1.00 40.89 112 SER E O 1
ATOM 4945 N N . ASP E 1 113 ? 18.623 -22.861 -23.736 1.00 38.92 113 ASP E N 1
ATOM 4946 C CA . ASP E 1 113 ? 20.031 -22.668 -24.048 1.00 40.45 113 ASP E CA 1
ATOM 4947 C C . ASP E 1 113 ? 20.674 -23.985 -24.442 1.00 40.19 113 ASP E C 1
ATOM 4948 O O . ASP E 1 113 ? 20.749 -24.892 -23.625 1.00 40.05 113 ASP E O 1
ATOM 4953 N N . TYR E 1 114 ? 21.132 -24.088 -25.689 1.00 40.27 114 TYR E N 1
ATOM 4954 C CA . TYR E 1 114 ? 21.733 -25.321 -26.192 1.00 40.15 114 TYR E CA 1
ATOM 4955 C C . TYR E 1 114 ? 23.107 -25.046 -26.754 1.00 41.88 114 TYR E C 1
ATOM 4956 O O . TYR E 1 114 ? 23.359 -23.989 -27.308 1.00 42.66 114 TYR E O 1
ATOM 4965 N N . GLU E 1 115 ? 23.990 -26.025 -26.607 1.00 42.60 115 GLU E N 1
ATOM 4966 C CA . GLU E 1 115 ? 25.381 -25.923 -27.012 1.00 44.48 115 GLU E CA 1
ATOM 4967 C C . GLU E 1 115 ? 25.770 -27.236 -27.689 1.00 44.33 115 GLU E C 1
ATOM 4968 O O . GLU E 1 115 ? 25.882 -28.253 -27.012 1.00 44.28 115 GLU E O 1
ATOM 4974 N N . MET E 1 116 ? 26.014 -27.227 -29.001 1.00 44.43 116 MET E N 1
ATOM 4975 C CA . MET E 1 116 ? 26.288 -28.489 -29.702 1.00 50.73 116 MET E CA 1
ATOM 4976 C C . MET E 1 116 ? 27.728 -28.593 -30.165 1.00 46.41 116 MET E C 1
ATOM 4977 O O . MET E 1 116 ? 28.357 -27.589 -30.496 1.00 47.70 116 MET E O 1
ATOM 4982 N N . LYS E 1 117 ? 28.238 -29.814 -30.231 1.00 46.89 117 LYS E N 1
ATOM 4983 C CA . LYS E 1 117 ? 29.615 -29.986 -30.636 1.00 65.96 117 LYS E CA 1
ATOM 4984 C C . LYS E 1 117 ? 29.814 -29.784 -32.129 1.00 49.35 117 LYS E C 1
ATOM 4985 O O . LYS E 1 117 ? 29.004 -30.203 -32.940 1.00 52.62 117 LYS E O 1
ATOM 4991 N N . LEU E 1 118 ? 30.917 -29.138 -32.473 1.00 51.40 118 LEU E N 1
ATOM 4992 C CA . LEU E 1 118 ? 31.274 -28.916 -33.854 1.00 52.07 118 LEU E CA 1
ATOM 4993 C C . LEU E 1 118 ? 32.304 -29.932 -34.287 1.00 72.18 118 LEU E C 1
ATOM 4994 O O . LEU E 1 118 ? 33.431 -29.891 -33.814 1.00 85.68 118 LEU E O 1
ATOM 4999 N N . MET E 1 119 ? 31.939 -30.852 -35.165 1.00 63.98 119 MET E N 1
ATOM 5000 C CA . MET E 1 119 ? 32.933 -31.782 -35.672 1.00 67.86 119 MET E CA 1
ATOM 5001 C C . MET E 1 119 ? 33.881 -31.102 -36.661 1.00 56.70 119 MET E C 1
ATOM 5002 O O . MET E 1 119 ? 33.707 -29.937 -37.025 1.00 56.59 119 MET E O 1
ATOM 5007 N N . ASP E 1 120 ? 34.906 -31.843 -37.061 1.00 58.71 120 ASP E N 1
ATOM 5008 C CA . ASP E 1 120 ? 35.902 -31.343 -38.000 1.00 65.39 120 ASP E CA 1
ATOM 5009 C C . ASP E 1 120 ? 35.737 -32.011 -39.349 1.00 67.96 120 ASP E C 1
ATOM 5010 O O . ASP E 1 120 ? 35.739 -33.238 -39.461 1.00 71.78 120 ASP E O 1
ATOM 5015 N N . LEU E 1 121 ? 35.605 -31.177 -40.371 1.00 60.82 121 LEU E N 1
ATOM 5016 C CA . LEU E 1 121 ? 35.139 -31.633 -41.664 1.00 65.06 121 LEU E CA 1
ATOM 5017 C C . LEU E 1 121 ? 36.128 -31.442 -42.793 1.00 73.19 121 LEU E C 1
ATOM 5018 O O . LEU E 1 121 ? 36.732 -30.384 -42.928 1.00 74.34 121 LEU E O 1
ATOM 5023 N N . ASP E 1 122 ? 36.225 -32.451 -43.653 1.00 68.79 122 ASP E N 1
ATOM 5024 C CA . ASP E 1 122 ? 36.987 -32.306 -44.876 1.00 73.81 122 ASP E CA 1
ATOM 5025 C C . ASP E 1 122 ? 36.087 -31.587 -45.832 1.00 83.35 122 ASP E C 1
ATOM 5026 O O . ASP E 1 122 ? 34.895 -31.892 -45.943 1.00 85.40 122 ASP E O 1
ATOM 5031 N N . VAL E 1 123 ? 36.663 -30.599 -46.499 1.00 92.49 123 VAL E N 1
ATOM 5032 C CA . VAL E 1 123 ? 35.886 -29.657 -47.274 1.00 77.77 123 VAL E CA 1
ATOM 5033 C C . VAL E 1 123 ? 36.065 -29.923 -48.778 1.00 92.22 123 VAL E C 1
ATOM 5034 O O . VAL E 1 123 ? 37.017 -29.453 -49.408 1.00 90.79 123 VAL E O 1
ATOM 5038 N N . GLU E 1 124 ? 35.156 -30.724 -49.333 1.00 96.51 124 GLU E N 1
ATOM 5039 C CA . GLU E 1 124 ? 35.163 -31.009 -50.768 1.00 96.22 124 GLU E CA 1
ATOM 5040 C C . GLU E 1 124 ? 34.371 -29.910 -51.460 1.00 97.96 124 GLU E C 1
ATOM 5041 O O . GLU E 1 124 ? 33.149 -30.012 -51.613 1.00 101.93 124 GLU E O 1
ATOM 5047 N N . GLN E 1 125 ? 35.076 -28.866 -51.891 1.00 91.49 125 GLN E N 1
ATOM 5048 C CA . GLN E 1 125 ? 34.413 -27.683 -52.429 1.00 88.47 125 GLN E CA 1
ATOM 5049 C C . GLN E 1 125 ? 34.173 -27.723 -53.931 1.00 89.72 125 GLN E C 1
ATOM 5050 O O . GLN E 1 125 ? 34.966 -28.288 -54.682 1.00 73.78 125 GLN E O 1
ATOM 5056 N N . LEU E 1 126 ? 33.110 -27.050 -54.356 1.00 88.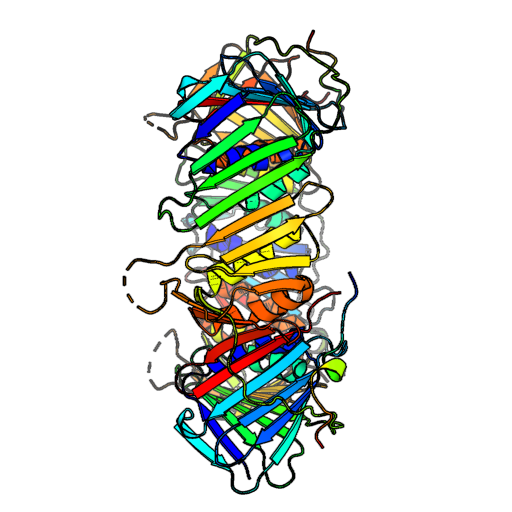67 126 LEU E N 1
ATOM 5057 C CA . LEU E 1 126 ? 32.785 -26.902 -55.765 1.00 91.00 126 LEU E CA 1
ATOM 5058 C C . LEU E 1 126 ? 32.381 -25.452 -55.922 1.00 90.55 126 LEU E C 1
ATOM 5059 O O . LEU E 1 126 ? 32.121 -24.766 -54.928 1.00 89.37 126 LEU E O 1
ATOM 5064 N N . GLY E 1 127 ? 32.422 -24.957 -57.148 1.00 94.31 127 GLY E N 1
ATOM 5065 C CA . GLY E 1 127 ? 31.998 -23.600 -57.383 1.00 69.74 127 GLY E CA 1
ATOM 5066 C C . GLY E 1 127 ? 30.748 -23.659 -58.216 1.00 76.57 127 GLY E C 1
ATOM 5067 O O . GLY E 1 127 ? 30.762 -24.159 -59.341 1.00 76.06 127 GLY E O 1
ATOM 5068 N N . ILE E 1 128 ? 29.660 -23.136 -57.672 1.00 78.37 128 ILE E N 1
ATOM 5069 C CA . ILE E 1 128 ? 28.457 -23.026 -58.457 1.00 71.65 128 ILE E CA 1
ATOM 5070 C C . ILE E 1 128 ? 28.492 -21.620 -59.004 1.00 62.23 128 ILE E C 1
ATOM 5071 O O . ILE E 1 128 ? 28.134 -20.666 -58.314 1.00 61.56 128 ILE E O 1
ATOM 5076 N N . PRO E 1 129 ? 28.916 -21.490 -60.253 1.00 64.27 129 PRO E N 1
ATOM 5077 C CA . PRO E 1 129 ? 28.900 -20.161 -60.892 1.00 72.76 129 PRO E CA 1
ATOM 5078 C C . PRO E 1 129 ? 27.491 -19.994 -61.433 1.00 72.89 129 PRO E C 1
ATOM 5079 O O . PRO E 1 129 ? 26.923 -20.957 -61.949 1.00 62.20 129 PRO E O 1
ATOM 5083 N N . GLU E 1 130 ? 26.934 -18.795 -61.326 1.00 79.18 130 GLU E N 1
ATOM 5084 C CA . GLU E 1 130 ? 25.615 -18.550 -61.882 1.00 78.38 130 GLU E CA 1
ATOM 5085 C C . GLU E 1 130 ? 25.663 -18.523 -63.400 1.00 81.71 130 GLU E C 1
ATOM 5086 O O . GLU E 1 130 ? 26.478 -17.811 -63.987 1.00 80.02 130 GLU E O 1
ATOM 5092 N N . GLN E 1 131 ? 24.790 -19.292 -64.041 1.00 74.43 131 GLN E N 1
ATOM 5093 C CA . GLN E 1 131 ? 24.734 -19.285 -65.488 1.00 76.20 131 GLN E CA 1
ATOM 5094 C C . GLN E 1 131 ? 23.487 -18.791 -66.133 1.00 63.65 131 GLN E C 1
ATOM 5095 O O . GLN E 1 131 ? 22.566 -18.318 -65.475 1.00 77.94 131 GLN E O 1
ATOM 5101 N N . GLU E 1 132 ? 23.546 -18.744 -67.460 1.00 90.49 132 GLU E N 1
ATOM 5102 C CA . GLU E 1 132 ? 22.420 -18.365 -68.293 1.00 79.39 132 GLU E CA 1
ATOM 5103 C C . GLU E 1 132 ? 21.497 -19.558 -68.385 1.00 93.89 132 GLU E C 1
ATOM 5104 O O . GLU E 1 132 ? 21.937 -20.698 -68.234 1.00 62.66 132 GLU E O 1
ATOM 5110 N N . TYR E 1 133 ? 20.219 -19.314 -68.634 1.00 61.69 133 TYR E N 1
ATOM 5111 C CA . TYR E 1 133 ? 19.321 -20.400 -68.747 1.00 59.74 133 TYR E CA 1
ATOM 5112 C C . TYR E 1 133 ? 18.436 -20.140 -69.938 1.00 63.42 133 TYR E C 1
ATOM 5113 O O . TYR E 1 133 ? 17.863 -19.052 -70.087 1.00 60.86 133 TYR E O 1
ATOM 5122 N N . SER E 1 134 ? 18.367 -21.146 -70.799 1.00 60.46 134 SER E N 1
ATOM 5123 C CA . SER E 1 134 ? 17.485 -21.120 -71.939 1.00 60.89 134 SER E CA 1
ATOM 5124 C C . SER E 1 134 ? 16.118 -20.661 -71.470 1.00 76.66 134 SER E C 1
ATOM 5125 O O . SER E 1 134 ? 15.499 -19.777 -72.058 1.00 76.38 134 SER E O 1
ATOM 5128 N N . CYS E 1 135 ? 15.644 -21.278 -70.396 1.00 56.81 135 CYS E N 1
ATOM 5129 C CA . CYS E 1 135 ? 14.341 -20.928 -69.889 1.00 55.18 135 CYS E CA 1
ATOM 5130 C C . CYS E 1 135 ? 14.266 -20.855 -68.369 1.00 53.38 135 CYS E C 1
ATOM 5131 O O . CYS E 1 135 ? 14.903 -21.626 -67.666 1.00 52.55 135 CYS E O 1
ATOM 5134 N N . VAL E 1 136 ? 13.478 -19.908 -67.871 1.00 52.94 136 VAL E N 1
ATOM 5135 C CA . VAL E 1 136 ? 13.327 -19.698 -66.436 1.00 51.41 136 VAL E CA 1
ATOM 5136 C C . VAL E 1 136 ? 11.855 -19.534 -66.052 1.00 49.90 136 VAL E C 1
ATOM 5137 O O . VAL E 1 136 ? 11.167 -18.634 -66.524 1.00 50.75 136 VAL E O 1
ATOM 5141 N N . VAL E 1 137 ? 11.392 -20.430 -65.187 1.00 47.77 137 VAL E N 1
ATOM 5142 C CA . VAL E 1 137 ? 9.988 -20.528 -64.817 1.00 46.23 137 VAL E CA 1
ATOM 5143 C C . VAL E 1 137 ? 9.714 -20.159 -63.357 1.00 45.54 137 VAL E C 1
ATOM 5144 O O . VAL E 1 137 ? 10.302 -20.728 -62.442 1.00 45.36 137 VAL E O 1
ATOM 5148 N N . LYS E 1 138 ? 8.801 -19.217 -63.148 1.00 45.05 138 LYS E N 1
ATOM 5149 C CA . LYS E 1 138 ? 8.436 -18.787 -61.807 1.00 44.02 138 LYS E CA 1
ATOM 5150 C C . LYS E 1 138 ? 7.000 -19.177 -61.477 1.00 42.48 138 LYS E C 1
ATOM 5151 O O . LYS E 1 138 ? 6.101 -18.969 -62.279 1.00 42.94 138 LYS E O 1
ATOM 5157 N N . MET E 1 139 ? 6.784 -19.754 -60.303 1.00 40.76 139 MET E N 1
ATOM 5158 C CA . MET E 1 139 ? 5.472 -20.285 -59.978 1.00 39.30 139 MET E CA 1
ATOM 5159 C C . MET E 1 139 ? 5.313 -20.432 -58.485 1.00 37.88 139 MET E C 1
ATOM 5160 O O . MET E 1 139 ? 6.296 -20.431 -57.773 1.00 37.82 139 MET E O 1
ATOM 5165 N N . PRO E 1 140 ? 4.072 -20.546 -57.996 1.00 36.87 140 PRO E N 1
ATOM 5166 C CA . PRO E 1 140 ? 3.855 -20.766 -56.570 1.00 35.53 140 PRO E CA 1
ATOM 5167 C C . PRO E 1 140 ? 4.489 -22.058 -56.114 1.00 34.26 140 PRO E C 1
ATOM 5168 O O . PRO E 1 140 ? 4.308 -23.086 -56.749 1.00 33.77 140 PRO E O 1
ATOM 5172 N N . SER E 1 141 ? 5.224 -22.003 -55.014 1.00 33.90 141 SER E N 1
ATOM 5173 C CA . SER E 1 141 ? 6.013 -23.130 -54.574 1.00 34.14 141 SER E CA 1
ATOM 5174 C C . SER E 1 141 ? 5.167 -24.328 -54.174 1.00 33.25 141 SER E C 1
ATOM 5175 O O . SER E 1 141 ? 5.579 -25.464 -54.322 1.00 33.56 141 SER E O 1
ATOM 5178 N N . GLY E 1 142 ? 3.956 -24.088 -53.722 1.00 31.90 142 GLY E N 1
ATOM 5179 C CA . GLY E 1 142 ? 3.090 -25.185 -53.347 1.00 30.54 142 GLY E CA 1
ATOM 5180 C C . GLY E 1 142 ? 2.596 -25.924 -54.573 1.00 30.53 142 GLY E C 1
ATOM 5181 O O . GLY E 1 142 ? 2.364 -27.125 -54.539 1.00 29.87 142 GLY E O 1
ATOM 5182 N N . GLU E 1 143 ? 2.364 -25.170 -55.640 1.00 31.07 143 GLU E N 1
ATOM 5183 C CA . GLU E 1 143 ? 2.013 -25.721 -56.933 1.00 31.37 143 GLU E CA 1
ATOM 5184 C C . GLU E 1 143 ? 3.106 -26.629 -57.434 1.00 32.56 143 GLU E C 1
ATOM 5185 O O . GLU E 1 143 ? 2.845 -27.726 -57.861 1.00 32.28 143 GLU E O 1
ATOM 5191 N N . PHE E 1 144 ? 4.337 -26.160 -57.404 1.00 33.70 144 PHE E N 1
ATOM 5192 C CA . PHE E 1 144 ? 5.450 -26.987 -57.815 1.00 34.51 144 PHE E CA 1
ATOM 5193 C C . PHE E 1 144 ? 5.583 -28.235 -56.975 1.00 34.01 144 PHE E C 1
ATOM 5194 O O . PHE E 1 144 ? 5.746 -29.326 -57.492 1.00 33.99 144 PHE E O 1
ATOM 5202 N N . ALA E 1 145 ? 5.489 -28.072 -55.667 1.00 33.49 145 ALA E N 1
ATOM 5203 C CA . ALA E 1 145 ? 5.557 -29.201 -54.748 1.00 32.72 145 ALA E CA 1
ATOM 5204 C C . ALA E 1 145 ? 4.479 -30.208 -55.040 1.00 31.05 145 ALA E C 1
ATOM 5205 O O . ALA E 1 145 ? 4.695 -31.383 -54.933 1.00 30.05 145 ALA E O 1
ATOM 5207 N N . ARG E 1 146 ? 3.310 -29.748 -55.426 1.00 30.32 146 ARG E N 1
ATOM 5208 C CA . ARG E 1 146 ? 2.235 -30.673 -55.686 1.00 28.57 146 ARG E CA 1
ATOM 5209 C C . ARG E 1 146 ? 2.437 -31.394 -57.011 1.00 29.62 146 ARG E C 1
ATOM 5210 O O . ARG E 1 146 ? 2.093 -32.551 -57.116 1.00 28.50 146 ARG E O 1
ATOM 5218 N N . ILE E 1 147 ? 2.959 -30.715 -58.025 1.00 31.43 147 ILE E N 1
ATOM 5219 C CA . ILE E 1 147 ? 3.387 -31.391 -59.246 1.00 32.38 147 ILE E CA 1
ATOM 5220 C C . ILE E 1 147 ? 4.286 -32.576 -58.931 1.00 32.45 147 ILE E C 1
ATOM 5221 O O . ILE E 1 147 ? 4.071 -33.684 -59.395 1.00 32.16 147 ILE E O 1
ATOM 5226 N N . CYS E 1 148 ? 5.297 -32.321 -58.114 1.00 32.88 148 CYS E N 1
ATOM 5227 C CA . CYS E 1 148 ? 6.328 -33.305 -57.804 1.00 32.38 148 CYS E CA 1
ATOM 5228 C C . CYS E 1 148 ? 5.809 -34.466 -56.978 1.00 29.60 148 CYS E C 1
ATOM 5229 O O . CYS E 1 148 ? 6.311 -35.577 -57.044 1.00 28.75 148 CYS E O 1
ATOM 5232 N N . ARG E 1 149 ? 4.784 -34.201 -56.198 1.00 28.21 149 ARG E N 1
ATOM 5233 C CA . ARG E 1 14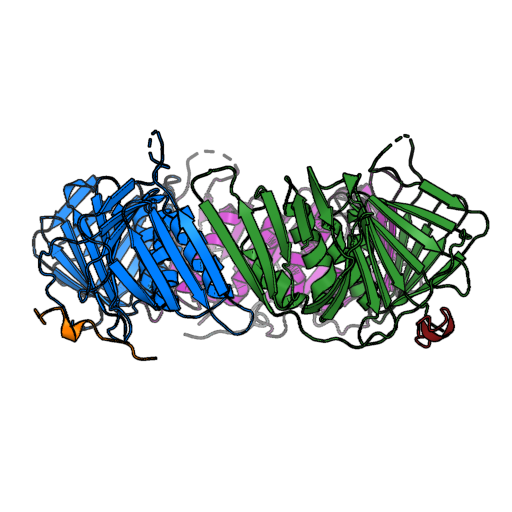9 ? 4.286 -35.189 -55.277 1.00 31.84 149 ARG E CA 1
ATOM 5234 C C . ARG E 1 149 ? 3.359 -36.074 -56.098 1.00 32.95 149 ARG E C 1
ATOM 5235 O O . ARG E 1 149 ? 3.391 -37.298 -55.993 1.00 39.65 149 ARG E O 1
ATOM 5243 N N . ASP E 1 150 ? 2.581 -35.436 -56.969 1.00 31.62 150 ASP E N 1
ATOM 5244 C CA . ASP E 1 150 ? 1.649 -36.140 -57.835 1.00 27.72 150 ASP E CA 1
ATOM 5245 C C . ASP E 1 150 ? 2.381 -37.132 -58.720 1.00 33.93 150 ASP E C 1
ATOM 5246 O O . ASP E 1 150 ? 2.126 -38.325 -58.695 1.00 30.28 150 ASP E O 1
ATOM 5251 N N . LEU E 1 151 ? 3.330 -36.631 -59.484 1.00 29.63 151 LEU E N 1
ATOM 5252 C CA . LEU E 1 151 ? 4.007 -37.464 -60.462 1.00 30.59 151 LEU E CA 1
ATOM 5253 C C . LEU E 1 151 ? 4.832 -38.572 -59.826 1.00 35.69 151 LEU E C 1
ATOM 5254 O O . LEU E 1 151 ? 5.284 -39.473 -60.509 1.00 37.87 151 LEU E O 1
ATOM 5259 N N . SER E 1 152 ? 5.051 -38.512 -58.525 1.00 28.77 152 SER E N 1
ATOM 5260 C CA . SER E 1 152 ? 5.734 -39.612 -57.862 1.00 38.80 152 SER E CA 1
ATOM 5261 C C . SER E 1 152 ? 4.844 -40.856 -57.765 1.00 28.18 152 SER E C 1
ATOM 5262 O O . SER E 1 152 ? 5.309 -41.925 -57.425 1.00 43.27 152 SER E O 1
ATOM 5265 N N . HIS E 1 153 ? 3.555 -40.710 -58.011 1.00 27.59 153 HIS E N 1
ATOM 5266 C CA . HIS E 1 153 ? 2.669 -41.866 -58.060 1.00 27.27 153 HIS E CA 1
ATOM 5267 C C . HIS E 1 153 ? 2.854 -42.604 -59.375 1.00 44.47 153 HIS E C 1
ATOM 5268 O O . HIS E 1 153 ? 2.603 -43.795 -59.490 1.00 37.44 153 HIS E O 1
ATOM 5275 N N . ILE E 1 154 ? 3.319 -41.851 -60.359 1.00 32.78 154 ILE E N 1
ATOM 5276 C CA . ILE E 1 154 ? 3.375 -42.261 -61.751 1.00 40.25 154 ILE E CA 1
ATOM 5277 C C . ILE E 1 154 ? 4.696 -42.860 -62.128 1.00 31.86 154 ILE E C 1
ATOM 5278 O O . ILE E 1 154 ? 4.741 -43.884 -62.797 1.00 34.65 154 ILE E O 1
ATOM 5283 N N . GLY E 1 155 ? 5.771 -42.175 -61.749 1.00 33.21 155 GLY E N 1
ATOM 5284 C CA . GLY E 1 155 ? 7.109 -42.561 -62.148 1.00 35.30 155 GLY E CA 1
ATOM 5285 C C . GLY E 1 155 ? 8.210 -42.070 -61.244 1.00 33.53 155 GLY E C 1
ATOM 5286 O O . GLY E 1 155 ? 7.955 -41.490 -60.199 1.00 32.35 155 GLY E O 1
ATOM 5287 N N . ASP E 1 156 ? 9.447 -42.349 -61.645 1.00 37.34 156 ASP E N 1
ATOM 5288 C CA . ASP E 1 156 ? 10.615 -42.006 -60.856 1.00 35.31 156 ASP E CA 1
ATOM 5289 C C . ASP E 1 156 ? 11.343 -40.815 -61.458 1.00 36.31 156 ASP E C 1
ATOM 5290 O O . ASP E 1 156 ? 12.221 -40.235 -60.823 1.00 54.61 156 ASP E O 1
ATOM 5295 N N . ALA E 1 157 ? 10.977 -40.450 -62.680 1.00 37.00 157 ALA E N 1
ATOM 5296 C CA . ALA E 1 157 ? 11.582 -39.300 -63.348 1.00 38.08 157 ALA E CA 1
ATOM 5297 C C . ALA E 1 157 ? 10.549 -38.389 -64.026 1.00 39.35 157 ALA E C 1
ATOM 5298 O O . ALA E 1 157 ? 9.587 -38.871 -64.611 1.00 39.14 157 ALA E O 1
ATOM 5300 N N . VAL E 1 158 ? 10.755 -37.074 -63.932 1.00 37.83 158 VAL E N 1
ATOM 5301 C CA . VAL E 1 158 ? 9.885 -36.096 -64.575 1.00 37.75 158 VAL E CA 1
ATOM 5302 C C . VAL E 1 158 ? 10.585 -35.467 -65.776 1.00 39.66 158 VAL E C 1
ATOM 5303 O O . VAL E 1 158 ? 11.779 -35.207 -65.740 1.00 40.77 158 VAL E O 1
ATOM 5307 N N . VAL E 1 159 ? 9.844 -35.218 -66.845 1.00 40.16 159 VAL E N 1
ATOM 5308 C CA . VAL E 1 159 ? 10.416 -34.534 -67.992 1.00 53.65 159 VAL E CA 1
ATOM 5309 C C . VAL E 1 159 ? 9.829 -33.140 -68.044 1.00 41.89 159 VAL E C 1
ATOM 5310 O O . VAL E 1 159 ? 8.619 -32.985 -68.123 1.00 41.03 159 VAL E O 1
ATOM 5314 N N . ILE E 1 160 ? 10.676 -32.128 -67.914 1.00 42.78 160 ILE E N 1
ATOM 5315 C CA . ILE E 1 160 ? 10.194 -30.765 -67.997 1.00 42.94 160 ILE E CA 1
ATOM 5316 C C . ILE E 1 160 ? 10.390 -30.245 -69.415 1.00 44.93 160 ILE E C 1
ATOM 5317 O O . ILE E 1 160 ? 11.497 -30.227 -69.918 1.00 60.44 160 ILE E O 1
ATOM 5322 N N . SER E 1 161 ? 9.305 -29.840 -70.061 1.00 45.21 161 SER E N 1
ATOM 5323 C CA . SER E 1 161 ? 9.343 -29.372 -71.438 1.00 46.87 161 SER E CA 1
ATOM 5324 C C . SER E 1 161 ? 8.838 -27.971 -71.460 1.00 47.23 161 SER E C 1
ATOM 5325 O O . SER E 1 161 ? 7.652 -27.732 -71.304 1.00 57.63 161 SER E O 1
ATOM 5328 N N . CYS E 1 162 ? 9.722 -27.023 -71.661 1.00 48.72 162 CYS E N 1
ATOM 5329 C CA . CYS E 1 162 ? 9.257 -25.667 -71.612 1.00 49.16 162 CYS E CA 1
ATOM 5330 C C . CYS E 1 162 ? 9.386 -24.940 -72.945 1.00 51.45 162 CYS E C 1
ATOM 5331 O O . CYS E 1 162 ? 10.466 -24.831 -73.507 1.00 53.11 162 CYS E O 1
ATOM 5334 N N . ALA E 1 163 ? 8.261 -24.469 -73.458 1.00 51.62 163 ALA E N 1
ATOM 5335 C CA . ALA E 1 163 ? 8.260 -23.540 -74.575 1.00 53.82 163 ALA E CA 1
ATOM 5336 C C . ALA E 1 163 ? 7.474 -22.330 -74.111 1.00 53.69 163 ALA E C 1
ATOM 5337 O O . ALA E 1 163 ? 7.006 -22.311 -72.980 1.00 55.48 163 ALA E O 1
ATOM 5339 N N . LYS E 1 164 ? 7.286 -21.342 -74.976 1.00 55.61 164 LYS E N 1
ATOM 5340 C CA . LYS E 1 164 ? 6.612 -20.120 -74.551 1.00 55.81 164 LYS E CA 1
ATOM 5341 C C . LYS E 1 164 ? 5.125 -20.413 -74.401 1.00 68.51 164 LYS E C 1
ATOM 5342 O O . LYS E 1 164 ? 4.386 -19.626 -73.804 1.00 69.98 164 LYS E O 1
ATOM 5348 N N . ASP E 1 165 ? 4.694 -21.511 -75.020 1.00 57.25 165 ASP E N 1
ATOM 5349 C CA . ASP E 1 165 ? 3.338 -22.032 -74.869 1.00 56.14 165 ASP E CA 1
ATOM 5350 C C . ASP E 1 165 ? 2.938 -22.184 -73.382 1.00 60.37 165 ASP E C 1
ATOM 5351 O O . ASP E 1 165 ? 1.757 -22.096 -73.025 1.00 50.82 165 ASP E O 1
ATOM 5356 N N . GLY E 1 166 ? 3.917 -22.446 -72.520 1.00 53.92 166 GLY E N 1
ATOM 5357 C CA . GLY E 1 166 ? 3.617 -22.800 -71.145 1.00 51.10 166 GLY E CA 1
ATOM 5358 C C . GLY E 1 166 ? 4.607 -23.857 -70.724 1.00 46.49 166 GLY E C 1
ATOM 5359 O O . GLY E 1 166 ? 5.335 -24.347 -71.571 1.00 47.50 166 GLY E O 1
ATOM 5360 N N . VAL E 1 167 ? 4.682 -24.202 -69.446 1.00 44.76 167 VAL E N 1
ATOM 5361 C CA . VAL E 1 167 ? 5.597 -25.274 -69.075 1.00 44.01 167 VAL E CA 1
ATOM 5362 C C . VAL E 1 167 ? 4.835 -26.574 -68.750 1.00 42.31 167 VAL E C 1
ATOM 5363 O O . VAL E 1 167 ? 3.729 -26.558 -68.196 1.00 41.15 167 VAL E O 1
ATOM 5367 N N . LYS E 1 168 ? 5.429 -27.702 -69.138 1.00 42.36 168 LYS E N 1
ATOM 5368 C CA . LYS E 1 168 ? 4.805 -29.008 -68.959 1.00 41.06 168 LYS E CA 1
ATOM 5369 C C . LYS E 1 168 ? 5.718 -29.995 -68.243 1.00 40.30 168 LYS E C 1
ATOM 5370 O O . LYS E 1 168 ? 6.915 -30.034 -68.482 1.00 41.31 168 LYS E O 1
ATOM 5376 N N . PHE E 1 169 ? 5.144 -30.684 -67.262 1.00 47.12 169 PHE E N 1
ATOM 5377 C CA . PHE E 1 169 ? 5.832 -31.714 -66.487 1.00 50.17 169 PHE E CA 1
ATOM 5378 C C . PHE E 1 169 ? 5.281 -33.088 -66.821 1.00 37.28 169 PHE E C 1
ATOM 5379 O O . PHE E 1 169 ? 4.103 -33.315 -66.671 1.00 36.37 169 PHE E O 1
ATOM 5387 N N . SER E 1 170 ? 6.143 -34.024 -67.178 1.00 37.93 170 SER E N 1
ATOM 5388 C CA . SER E 1 170 ? 5.701 -35.316 -67.682 1.00 37.89 170 SER E CA 1
ATOM 5389 C C . SER E 1 170 ? 6.397 -36.484 -67.007 1.00 37.45 170 SER E C 1
ATOM 5390 O O . SER E 1 170 ? 7.575 -36.405 -66.698 1.00 38.00 170 SER E O 1
ATOM 5393 N N . ALA E 1 171 ? 5.665 -37.575 -66.807 1.00 36.63 171 ALA E N 1
ATOM 5394 C CA . ALA E 1 171 ? 6.237 -38.808 -66.286 1.00 36.44 171 ALA E CA 1
ATOM 5395 C C . ALA E 1 171 ? 5.498 -40.024 -66.836 1.00 41.02 171 ALA E C 1
ATOM 5396 O O . ALA E 1 171 ? 4.305 -39.952 -67.122 1.00 36.04 171 ALA E O 1
ATOM 5398 N N . SER E 1 172 ? 6.198 -41.153 -66.931 1.00 43.72 172 SER E N 1
ATOM 5399 C CA . SER E 1 172 ? 5.577 -42.398 -67.389 1.00 47.00 172 SER E CA 1
ATOM 5400 C C . SER E 1 172 ? 6.097 -43.578 -66.567 1.00 37.21 172 SER E C 1
ATOM 5401 O O . SER E 1 172 ? 7.172 -43.513 -65.993 1.00 37.44 172 SER E O 1
ATOM 5404 N N . GLY E 1 173 ? 5.309 -44.643 -66.500 1.00 36.86 173 GLY E N 1
ATOM 5405 C CA . GLY E 1 173 ? 5.605 -45.763 -65.637 1.00 36.57 173 GLY E CA 1
ATOM 5406 C C . GLY E 1 173 ? 4.791 -46.980 -66.021 1.00 55.56 173 GLY E C 1
ATOM 5407 O O . GLY E 1 173 ? 4.470 -47.188 -67.186 1.00 37.89 173 GLY E O 1
ATOM 5408 N N . GLU E 1 174 ? 4.480 -47.789 -65.016 1.00 47.34 174 GLU E N 1
ATOM 5409 C CA . GLU E 1 174 ? 3.799 -49.052 -65.201 1.00 49.84 174 GLU E CA 1
ATOM 5410 C C . GLU E 1 174 ? 2.351 -48.807 -65.553 1.00 48.60 174 GLU E C 1
ATOM 5411 O O . GLU E 1 174 ? 1.832 -49.313 -66.533 1.00 36.53 174 GLU E O 1
ATOM 5417 N N . LEU E 1 175 ? 1.729 -47.962 -64.745 1.00 42.07 175 LEU E N 1
ATOM 5418 C CA . LEU E 1 175 ? 0.327 -47.565 -64.885 1.00 64.49 175 LEU E CA 1
ATOM 5419 C C . LEU E 1 175 ? 0.010 -46.973 -66.254 1.00 60.54 175 LEU E C 1
ATOM 5420 O O . LEU E 1 175 ? -0.984 -47.310 -66.901 1.00 70.39 175 LEU E O 1
ATOM 5425 N N . GLY E 1 176 ? 0.926 -46.141 -66.704 1.00 56.85 176 GLY E N 1
ATOM 5426 C CA . GLY E 1 176 ? 0.728 -45.373 -67.900 1.00 53.81 176 GLY E CA 1
ATOM 5427 C C . GLY E 1 176 ? 1.532 -44.133 -67.645 1.00 52.56 176 GLY E C 1
ATOM 5428 O O . GLY E 1 176 ? 2.522 -44.152 -66.915 1.00 35.67 176 GLY E O 1
ATOM 5429 N N . ASN E 1 177 ? 1.107 -43.047 -68.257 1.00 35.78 177 ASN E N 1
ATOM 5430 C CA . ASN E 1 177 ? 1.836 -41.809 -68.154 1.00 35.86 177 ASN E CA 1
ATOM 5431 C C . ASN E 1 177 ? 0.931 -40.624 -67.812 1.00 34.96 177 ASN E C 1
ATOM 5432 O O . ASN E 1 177 ? -0.288 -40.707 -67.921 1.00 34.56 177 ASN E O 1
ATOM 5437 N N . GLY E 1 178 ? 1.548 -39.574 -67.274 1.00 34.67 178 GLY E N 1
ATOM 5438 C CA . GLY E 1 178 ? 0.870 -38.350 -66.869 1.00 34.02 178 GLY E CA 1
ATOM 5439 C C . GLY E 1 178 ? 1.518 -37.035 -67.310 1.00 34.88 178 GLY E C 1
ATOM 5440 O O . GLY E 1 178 ? 2.730 -36.942 -67.460 1.00 35.64 178 GLY E O 1
ATOM 5441 N N . ASN E 1 179 ? 0.699 -36.017 -67.562 1.00 34.97 179 ASN E N 1
ATOM 5442 C CA . ASN E 1 179 ? 1.210 -34.725 -68.008 1.00 35.96 179 ASN E CA 1
ATOM 5443 C C . ASN E 1 179 ? 0.468 -33.554 -67.392 1.00 35.37 179 ASN E C 1
ATOM 5444 O O . ASN E 1 179 ? -0.748 -33.475 -67.477 1.00 35.07 179 ASN E O 1
ATOM 5449 N N . ILE E 1 180 ? 1.210 -32.629 -66.794 1.00 35.36 180 ILE E N 1
ATOM 5450 C CA . ILE E 1 180 ? 0.631 -31.413 -66.258 1.00 35.10 180 ILE E CA 1
ATOM 5451 C C . ILE E 1 180 ? 1.150 -30.216 -67.014 1.00 36.63 180 ILE E C 1
ATOM 5452 O O . ILE E 1 180 ? 2.352 -30.046 -67.083 1.00 40.17 180 ILE E O 1
ATOM 5457 N N . LYS E 1 181 ? 0.256 -29.385 -67.565 1.00 51.76 181 LYS E N 1
ATOM 5458 C CA . LYS E 1 181 ? 0.647 -28.197 -68.338 1.00 39.00 181 LYS E CA 1
ATOM 5459 C C . LYS E 1 181 ? 0.205 -26.929 -67.611 1.00 38.91 181 LYS E C 1
ATOM 5460 O O . LYS E 1 181 ? -0.955 -26.790 -67.254 1.00 38.33 181 LYS E O 1
ATOM 5466 N N . LEU E 1 182 ? 1.145 -26.022 -67.376 1.00 39.60 182 LEU E N 1
ATOM 5467 C CA . LEU E 1 182 ? 0.865 -24.703 -66.810 1.00 39.93 182 LEU E CA 1
ATOM 5468 C C . LEU E 1 182 ? 1.019 -23.647 -67.903 1.00 42.01 182 LEU E C 1
ATOM 5469 O O . LEU E 1 182 ? 1.902 -23.769 -68.726 1.00 43.10 182 LEU E O 1
ATOM 5474 N N . SER E 1 183 ? 0.176 -22.623 -67.941 1.00 42.72 183 SER E N 1
ATOM 5475 C CA . SER E 1 183 ? 0.352 -21.570 -68.940 1.00 44.86 183 SER E CA 1
ATOM 5476 C C . SER E 1 183 ? 0.594 -20.221 -68.295 1.00 45.57 183 SER E C 1
ATOM 5477 O O . SER E 1 183 ? 0.347 -20.056 -67.110 1.00 50.01 183 SER E O 1
ATOM 5480 N N . GLN E 1 184 ? 1.039 -19.240 -69.072 1.00 47.60 184 GLN E N 1
ATOM 5481 C CA . GLN E 1 184 ? 1.366 -17.945 -68.487 1.00 48.49 184 GLN E CA 1
ATOM 5482 C C . GLN E 1 184 ? 0.133 -17.054 -68.283 1.00 58.57 184 GLN E C 1
ATOM 5483 O O . GLN E 1 184 ? -0.765 -16.983 -69.129 1.00 68.07 184 GLN E O 1
ATOM 5489 N N . THR E 1 185 ? 0.160 -16.318 -67.177 1.00 53.76 185 THR E N 1
ATOM 5490 C CA . THR E 1 185 ? -0.988 -15.600 -66.605 1.00 57.33 185 THR E CA 1
ATOM 5491 C C . THR E 1 185 ? -1.231 -14.114 -66.960 1.00 68.68 185 THR E C 1
ATOM 5492 O O . THR E 1 185 ? -0.465 -13.485 -67.695 1.00 54.70 185 THR E O 1
ATOM 5496 N N . SER E 1 186 ? -2.343 -13.596 -66.429 1.00 64.67 186 SER E N 1
ATOM 5497 C CA . SER E 1 186 ? -2.733 -12.179 -66.480 1.00 72.87 186 SER E CA 1
ATOM 5498 C C . SER E 1 186 ? -1.564 -11.199 -66.442 1.00 73.88 186 SER E C 1
ATOM 5499 O O . SER E 1 186 ? -1.694 -10.088 -65.921 1.00 77.18 186 SER E O 1
ATOM 5502 N N . GLU E 1 192 ? 2.280 -12.566 -57.129 1.00 54.76 192 GLU E N 1
ATOM 5503 C CA . GLU E 1 192 ? 1.822 -13.417 -56.026 1.00 67.80 192 GLU E CA 1
ATOM 5504 C C . GLU E 1 192 ? 1.818 -14.900 -56.434 1.00 63.57 192 GLU E C 1
ATOM 5505 O O . GLU E 1 192 ? 2.686 -15.675 -56.023 1.00 59.00 192 GLU E O 1
ATOM 5511 N N . GLU E 1 193 ? 0.800 -15.270 -57.209 1.00 76.81 193 GLU E N 1
ATOM 5512 C CA . GLU E 1 193 ? 0.471 -16.631 -57.575 1.00 67.46 193 GLU E CA 1
ATOM 5513 C C . GLU E 1 193 ? 0.601 -16.770 -59.088 1.00 57.39 193 GLU E C 1
ATOM 5514 O O . GLU E 1 193 ? 0.207 -17.774 -59.676 1.00 59.08 193 GLU E O 1
ATOM 5520 N N . ALA E 1 194 ? 1.159 -15.750 -59.727 1.00 53.91 194 ALA E N 1
ATOM 5521 C CA . ALA E 1 194 ? 1.258 -15.785 -61.177 1.00 52.61 194 ALA E CA 1
ATOM 5522 C C . ALA E 1 194 ? 2.240 -16.864 -61.576 1.00 54.89 194 ALA E C 1
ATOM 5523 O O . ALA E 1 194 ? 3.080 -17.274 -60.783 1.00 42.25 194 ALA E O 1
ATOM 5525 N N . VAL E 1 195 ? 2.079 -17.363 -62.793 1.00 51.38 195 VAL E N 1
ATOM 5526 C CA . VAL E 1 195 ? 3.072 -18.221 -63.413 1.00 57.95 195 VAL E CA 1
ATOM 5527 C C . VAL E 1 195 ? 3.674 -17.458 -64.584 1.00 45.73 195 VAL E C 1
ATOM 5528 O O . VAL E 1 195 ? 3.012 -17.216 -65.587 1.00 49.42 195 VAL E O 1
ATOM 5532 N N . THR E 1 196 ? 4.941 -17.106 -64.476 1.00 46.54 196 THR E N 1
ATOM 5533 C CA . THR E 1 196 ? 5.559 -16.360 -65.539 1.00 48.77 196 THR E CA 1
ATOM 5534 C C . THR E 1 196 ? 6.750 -17.126 -66.092 1.00 49.03 196 THR E C 1
ATOM 5535 O O . THR E 1 196 ? 7.477 -17.790 -65.366 1.00 47.94 196 THR E O 1
ATOM 5539 N N . ILE E 1 197 ? 6.932 -17.023 -67.398 1.00 50.65 197 ILE E N 1
ATOM 5540 C CA . ILE E 1 197 ? 7.938 -17.795 -68.097 1.00 51.13 197 ILE E CA 1
ATOM 5541 C C . ILE E 1 197 ? 8.795 -16.901 -68.942 1.00 53.64 197 ILE E C 1
ATOM 5542 O O . ILE E 1 197 ? 8.310 -16.235 -69.839 1.00 55.15 197 ILE E O 1
ATOM 5547 N N . GLU E 1 198 ? 10.085 -16.899 -68.659 1.00 54.19 198 GLU E N 1
ATOM 5548 C CA . GLU E 1 198 ? 10.998 -16.121 -69.460 1.00 56.69 198 GLU E CA 1
ATOM 5549 C C . GLU E 1 198 ? 11.739 -17.136 -70.292 1.00 57.11 198 GLU E C 1
ATOM 5550 O O . GLU E 1 198 ? 12.496 -17.941 -69.772 1.00 56.24 198 GLU E O 1
ATOM 5556 N N . MET E 1 199 ? 11.487 -17.121 -71.591 1.00 67.55 199 MET E N 1
ATOM 5557 C CA . MET E 1 199 ? 12.028 -18.157 -72.442 1.00 64.23 199 MET E CA 1
ATOM 5558 C C . MET E 1 199 ? 12.847 -17.624 -73.598 1.00 61.71 199 MET E C 1
ATOM 5559 O O . MET E 1 199 ? 12.384 -16.797 -74.374 1.00 75.37 199 MET E O 1
ATOM 5564 N N . ASN E 1 200 ? 14.083 -18.087 -73.683 1.00 62.47 200 ASN E N 1
ATOM 5565 C CA . ASN E 1 200 ? 14.972 -17.717 -74.766 1.00 65.19 200 ASN E CA 1
ATOM 5566 C C . ASN E 1 200 ? 15.125 -18.834 -75.780 1.00 65.61 200 ASN E C 1
ATOM 5567 O O . ASN E 1 200 ? 15.467 -18.603 -76.925 1.00 67.83 200 ASN E O 1
ATOM 5572 N N . GLU E 1 201 ? 14.865 -20.054 -75.337 1.00 63.89 201 GLU E N 1
ATOM 5573 C CA . GLU E 1 201 ? 15.041 -21.233 -76.160 1.00 63.84 201 GLU E CA 1
ATOM 5574 C C . GLU E 1 201 ? 14.335 -22.410 -75.537 1.00 61.25 201 GLU E C 1
ATOM 5575 O O . GLU E 1 201 ? 14.509 -22.671 -74.363 1.00 59.60 201 GLU E O 1
ATOM 5581 N N . PRO E 1 202 ? 13.519 -23.120 -76.313 1.00 60.97 202 PRO E N 1
ATOM 5582 C CA . PRO E 1 202 ? 12.797 -24.281 -75.782 1.00 58.65 202 PRO E CA 1
ATOM 5583 C C . PRO E 1 202 ? 13.708 -25.360 -75.188 1.00 57.97 202 PRO E C 1
ATOM 5584 O O . PRO E 1 202 ? 14.692 -25.741 -75.805 1.00 78.27 202 PRO E O 1
ATOM 5588 N N . VAL E 1 203 ? 13.367 -25.859 -74.009 1.00 55.71 203 VAL E N 1
ATOM 5589 C CA . VAL E 1 203 ? 14.117 -26.940 -73.382 1.00 54.99 203 VAL E CA 1
ATOM 5590 C C . VAL E 1 203 ? 13.245 -28.111 -72.963 1.00 52.92 203 VAL E C 1
ATOM 5591 O O . VAL E 1 203 ? 12.112 -27.934 -72.542 1.00 51.38 203 VAL E O 1
ATOM 5595 N N . GLN E 1 204 ? 13.810 -29.307 -73.061 1.00 53.05 204 GLN E N 1
ATOM 5596 C CA . GLN E 1 204 ? 13.195 -30.536 -72.579 1.00 51.29 204 GLN E CA 1
ATOM 5597 C C . GLN E 1 204 ? 14.218 -31.361 -71.843 1.00 64.62 204 GLN E C 1
ATOM 5598 O O . GLN E 1 204 ? 15.138 -31.914 -72.443 1.00 59.77 204 GLN E O 1
ATOM 5604 N N . LEU E 1 205 ? 14.077 -31.411 -70.526 1.00 49.34 205 LEU E N 1
ATOM 5605 C CA . LEU E 1 205 ? 15.013 -32.147 -69.709 1.00 49.15 205 LEU E CA 1
ATOM 5606 C C . LEU E 1 205 ? 14.298 -33.075 -68.750 1.00 47.01 205 LEU E C 1
ATOM 5607 O O . LEU E 1 205 ? 13.088 -32.986 -68.570 1.00 45.56 205 LEU E O 1
ATOM 5612 N N . THR E 1 206 ? 15.084 -33.922 -68.095 1.00 46.96 206 THR E N 1
ATOM 5613 C CA . THR E 1 206 ? 14.588 -35.040 -67.302 1.00 45.35 206 THR E CA 1
ATOM 5614 C C . THR E 1 206 ? 15.294 -35.066 -65.963 1.00 44.70 206 THR E C 1
ATOM 5615 O O . THR E 1 206 ? 16.497 -34.921 -65.902 1.00 46.06 206 THR E O 1
ATOM 5619 N N . PHE E 1 207 ? 14.545 -35.217 -64.883 1.00 42.73 207 PHE E N 1
ATOM 5620 C CA . PHE E 1 207 ? 15.150 -35.201 -63.566 1.00 42.10 207 PHE E CA 1
ATOM 5621 C C . PHE E 1 207 ? 14.568 -36.279 -62.679 1.00 47.82 207 PHE E C 1
ATOM 5622 O O . PHE E 1 207 ? 13.422 -36.675 -62.857 1.00 39.44 207 PHE E O 1
ATOM 5630 N N . ALA E 1 208 ? 15.351 -36.725 -61.701 1.00 40.49 208 ALA E N 1
ATOM 5631 C CA . ALA E 1 208 ? 14.871 -37.696 -60.734 1.00 39.09 208 ALA E CA 1
ATOM 5632 C C . ALA E 1 208 ? 13.876 -37.036 -59.786 1.00 37.20 208 ALA E C 1
ATOM 5633 O O . ALA E 1 208 ? 14.184 -36.028 -59.176 1.00 37.07 208 ALA E O 1
ATOM 5635 N N . LEU E 1 209 ? 12.687 -37.606 -59.646 1.00 35.85 209 LEU E N 1
ATOM 5636 C CA . LEU E 1 209 ? 11.681 -37.005 -58.776 1.00 34.18 209 LEU E CA 1
ATOM 5637 C C . LEU E 1 209 ? 12.025 -37.140 -57.293 1.00 43.65 209 LEU E C 1
ATOM 5638 O O . LEU E 1 209 ? 11.542 -36.356 -56.480 1.00 33.95 209 LEU E O 1
ATOM 5643 N N . ARG E 1 210 ? 12.837 -38.145 -56.953 1.00 45.84 210 ARG E N 1
ATOM 5644 C CA . ARG E 1 210 ? 13.314 -38.390 -55.586 1.00 33.46 210 ARG E CA 1
ATOM 5645 C C . ARG E 1 210 ? 14.016 -37.175 -55.027 1.00 33.78 210 ARG E C 1
ATOM 5646 O O . ARG E 1 210 ? 13.829 -36.817 -53.879 1.00 32.85 210 ARG E O 1
ATOM 5654 N N . TYR E 1 211 ? 14.839 -36.548 -55.848 1.00 35.23 211 TYR E N 1
ATOM 5655 C CA . TYR E 1 211 ? 15.627 -35.418 -55.404 1.00 35.86 211 TYR E CA 1
ATOM 5656 C C . TYR E 1 211 ? 14.809 -34.147 -55.277 1.00 35.03 211 TYR E C 1
ATOM 5657 O O . TYR E 1 211 ? 15.004 -33.372 -54.340 1.00 34.75 211 TYR E O 1
ATOM 5666 N N . LEU E 1 212 ? 13.892 -33.939 -56.213 1.00 34.76 212 LEU E N 1
ATOM 5667 C CA . LEU E 1 212 ? 13.010 -32.778 -56.188 1.00 34.12 212 LEU E CA 1
ATOM 5668 C C . LEU E 1 212 ? 12.118 -32.744 -54.962 1.00 32.45 212 LEU E C 1
ATOM 5669 O O . LEU E 1 212 ? 11.811 -31.686 -54.444 1.00 32.13 212 LEU E O 1
ATOM 5674 N N . ASN E 1 213 ? 11.724 -33.913 -54.479 1.00 31.51 213 ASN E N 1
ATOM 5675 C CA . ASN E 1 213 ? 10.835 -33.978 -53.336 1.00 30.01 213 ASN E CA 1
ATOM 5676 C C . ASN E 1 213 ? 11.530 -33.559 -52.072 1.00 29.96 213 ASN E C 1
ATOM 5677 O O . ASN E 1 213 ? 10.893 -33.116 -51.135 1.00 29.01 213 ASN E O 1
ATOM 5682 N N . PHE E 1 214 ? 12.847 -33.695 -52.055 1.00 34.50 214 PHE E N 1
ATOM 5683 C CA . PHE E 1 214 ? 13.636 -33.145 -50.981 1.00 31.41 214 PHE E CA 1
ATOM 5684 C C . PHE E 1 214 ? 13.683 -31.635 -51.083 1.00 31.90 214 PHE E C 1
ATOM 5685 O O . PHE E 1 214 ? 13.616 -30.944 -50.091 1.00 31.53 214 PHE E O 1
ATOM 5693 N N . PHE E 1 215 ? 13.782 -31.123 -52.296 1.00 32.83 215 PHE E N 1
ATOM 5694 C CA . PHE E 1 215 ? 13.913 -29.696 -52.489 1.00 33.58 215 PHE E CA 1
ATOM 5695 C C . PHE E 1 215 ? 12.653 -28.994 -52.018 1.00 32.68 215 PHE E C 1
ATOM 5696 O O . PHE E 1 215 ? 12.709 -27.919 -51.451 1.00 34.89 215 PHE E O 1
ATOM 5704 N N . THR E 1 216 ? 11.503 -29.620 -52.226 1.00 32.14 216 THR E N 1
ATOM 5705 C CA . THR E 1 216 ? 10.239 -28.961 -51.948 1.00 32.68 216 THR E CA 1
ATOM 5706 C C . THR E 1 216 ? 9.998 -28.859 -50.444 1.00 31.87 216 THR E C 1
ATOM 5707 O O . THR E 1 216 ? 8.987 -28.334 -50.011 1.00 32.23 216 THR E O 1
ATOM 5711 N N . LYS E 1 217 ? 10.909 -29.414 -49.650 1.00 30.76 217 LYS E N 1
ATOM 5712 C CA . LYS E 1 217 ? 10.881 -29.250 -48.203 1.00 30.15 217 LYS E CA 1
ATOM 5713 C C . LYS E 1 217 ? 11.208 -27.821 -47.820 1.00 31.73 217 LYS E C 1
ATOM 5714 O O . LYS E 1 217 ? 11.027 -27.422 -46.677 1.00 31.69 217 LYS E O 1
ATOM 5720 N N . ALA E 1 218 ? 11.707 -27.047 -48.773 1.00 32.90 218 ALA E N 1
ATOM 5721 C CA . ALA E 1 218 ? 11.952 -25.646 -48.502 1.00 33.81 218 ALA E CA 1
ATOM 5722 C C . ALA E 1 218 ? 10.706 -24.826 -48.754 1.00 34.22 218 ALA E C 1
ATOM 5723 O O . ALA E 1 218 ? 10.698 -23.627 -48.524 1.00 34.48 218 ALA E O 1
ATOM 5725 N N . THR E 1 219 ? 9.634 -25.496 -49.153 1.00 34.00 219 THR E N 1
ATOM 5726 C CA . THR E 1 219 ? 8.393 -24.827 -49.508 1.00 33.92 219 THR E CA 1
ATOM 5727 C C . THR E 1 219 ? 7.889 -23.852 -48.453 1.00 33.32 219 THR E C 1
ATOM 5728 O O . THR E 1 219 ? 7.405 -22.786 -48.796 1.00 33.06 219 THR E O 1
ATOM 5732 N N . PRO E 1 220 ? 7.979 -24.208 -47.165 1.00 32.94 220 PRO E N 1
ATOM 5733 C CA . PRO E 1 220 ? 7.419 -23.228 -46.235 1.00 32.14 220 PRO E CA 1
ATOM 5734 C C . PRO E 1 220 ? 8.215 -21.924 -46.111 1.00 38.99 220 PRO E C 1
ATOM 5735 O O . PRO E 1 220 ? 7.784 -21.014 -45.415 1.00 32.04 220 PRO E O 1
ATOM 5739 N N . LEU E 1 221 ? 9.340 -21.825 -46.811 1.00 37.01 221 LEU E N 1
ATOM 5740 C CA . LEU E 1 221 ? 10.194 -20.649 -46.730 1.00 39.37 221 LEU E CA 1
ATOM 5741 C C . LEU E 1 221 ? 9.768 -19.519 -47.642 1.00 34.76 221 LEU E C 1
ATOM 5742 O O . LEU E 1 221 ? 10.078 -18.372 -47.383 1.00 36.00 221 LEU E O 1
ATOM 5747 N N . SER E 1 222 ? 9.042 -19.839 -48.701 1.00 34.46 222 SER E N 1
ATOM 5748 C CA . SER E 1 222 ? 8.797 -18.877 -49.768 1.00 35.77 222 SER E CA 1
ATOM 5749 C C . SER E 1 222 ? 7.530 -19.190 -50.566 1.00 35.13 222 SER E C 1
ATOM 5750 O O . SER E 1 222 ? 7.229 -20.343 -50.838 1.00 39.36 222 SER E O 1
ATOM 5753 N N . SER E 1 223 ? 6.771 -18.159 -50.915 1.00 41.35 223 SER E N 1
ATOM 5754 C CA . SER E 1 223 ? 5.560 -18.319 -51.724 1.00 35.70 223 SER E CA 1
ATOM 5755 C C . SER E 1 223 ? 5.860 -18.674 -53.169 1.00 36.28 223 SER E C 1
ATOM 5756 O O . SER E 1 223 ? 5.060 -19.292 -53.855 1.00 35.70 223 SER E O 1
ATOM 5759 N N . THR E 1 224 ? 7.034 -18.283 -53.621 1.00 37.54 224 THR E N 1
ATOM 5760 C CA . THR E 1 224 ? 7.375 -18.398 -55.011 1.00 38.48 224 THR E CA 1
ATOM 5761 C C . THR E 1 224 ? 8.630 -19.262 -55.192 1.00 38.43 224 THR E C 1
ATOM 5762 O O . THR E 1 224 ? 9.501 -19.292 -54.330 1.00 38.38 224 THR E O 1
ATOM 5766 N N . VAL E 1 225 ? 8.680 -20.029 -56.273 1.00 38.46 225 VAL E N 1
ATOM 5767 C CA . VAL E 1 225 ? 9.866 -20.807 -56.586 1.00 38.73 225 VAL E CA 1
ATOM 5768 C C . VAL E 1 225 ? 10.211 -20.575 -58.038 1.00 40.28 225 VAL E C 1
ATOM 5769 O O . VAL E 1 225 ? 9.339 -20.360 -58.863 1.00 40.53 225 VAL E O 1
ATOM 5773 N N . THR E 1 226 ? 11.493 -20.573 -58.353 1.00 41.49 226 THR E N 1
ATOM 5774 C CA . THR E 1 226 ? 11.914 -20.398 -59.723 1.00 43.10 226 THR E CA 1
ATOM 5775 C C . THR E 1 226 ? 12.695 -21.616 -60.164 1.00 43.05 226 THR E C 1
ATOM 5776 O O . THR E 1 226 ? 13.499 -22.145 -59.406 1.00 42.68 226 THR E O 1
ATOM 5780 N N . LEU E 1 227 ? 12.434 -22.077 -61.380 1.00 43.51 227 LEU E N 1
ATOM 5781 C CA . LEU E 1 227 ? 13.217 -23.153 -61.951 1.00 43.87 227 LEU E CA 1
ATOM 5782 C C . LEU E 1 227 ? 13.991 -22.596 -63.123 1.00 46.12 227 LEU E C 1
ATOM 5783 O O . LEU E 1 227 ? 13.423 -21.900 -63.959 1.00 46.97 227 LEU E O 1
ATOM 5788 N N . SER E 1 228 ? 15.286 -22.900 -63.177 1.00 48.99 228 SER E N 1
ATOM 5789 C CA . SER E 1 228 ? 16.166 -22.411 -64.227 1.00 49.54 228 SER E CA 1
ATOM 5790 C C . SER E 1 228 ? 16.789 -23.566 -64.941 1.00 50.09 228 SER E C 1
ATOM 5791 O O . SER E 1 228 ? 17.414 -24.406 -64.316 1.00 49.57 228 SER E O 1
ATOM 5794 N N . MET E 1 229 ? 16.656 -23.585 -66.259 1.00 51.32 229 MET E N 1
ATOM 5795 C CA . MET E 1 229 ? 17.166 -24.688 -67.058 1.00 52.02 229 MET E CA 1
ATOM 5796 C C . MET E 1 229 ? 17.931 -24.297 -68.301 1.00 54.57 229 MET E C 1
ATOM 5797 O O . MET E 1 229 ? 17.645 -23.290 -68.941 1.00 55.69 229 MET E O 1
ATOM 5802 N N . SER E 1 230 ? 18.909 -25.117 -68.640 1.00 55.63 230 SER E N 1
ATOM 5803 C CA . SER E 1 230 ? 19.430 -25.126 -69.988 1.00 57.89 230 SER E CA 1
ATOM 5804 C C . SER E 1 230 ? 19.806 -26.534 -70.310 1.00 57.96 230 SER E C 1
ATOM 5805 O O . SER E 1 230 ? 20.070 -27.327 -69.412 1.00 62.22 230 SER E O 1
ATOM 5808 N N . ALA E 1 231 ? 19.831 -26.847 -71.598 1.00 68.99 231 ALA E N 1
ATOM 5809 C CA . ALA E 1 231 ? 20.282 -28.154 -72.000 1.00 70.71 231 ALA E CA 1
ATOM 5810 C C . ALA E 1 231 ? 21.750 -28.160 -71.648 1.00 61.52 231 ALA E C 1
ATOM 5811 O O . ALA E 1 231 ? 22.454 -27.175 -71.884 1.00 70.35 231 ALA E O 1
ATOM 5813 N N . ASP E 1 232 ? 22.188 -29.268 -71.069 1.00 60.97 232 ASP E N 1
ATOM 5814 C CA . ASP E 1 232 ? 23.569 -29.466 -70.654 1.00 65.33 232 ASP E CA 1
ATOM 5815 C C . ASP E 1 232 ? 24.055 -28.539 -69.515 1.00 62.13 232 ASP E C 1
ATOM 5816 O O . ASP E 1 232 ? 25.235 -28.202 -69.470 1.00 82.47 232 ASP E O 1
ATOM 5821 N N . VAL E 1 233 ? 23.163 -28.122 -68.611 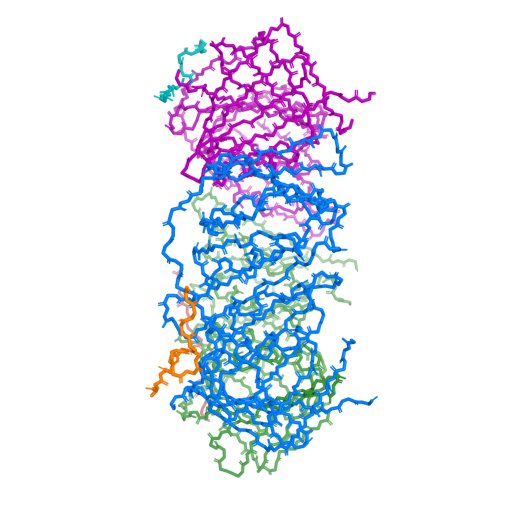1.00 59.86 233 VAL E N 1
ATOM 5822 C CA . VAL E 1 233 ? 23.558 -27.526 -67.312 1.00 59.20 233 VAL E CA 1
ATOM 5823 C C . VAL E 1 233 ? 22.612 -27.989 -66.189 1.00 69.84 233 VAL E C 1
ATOM 5824 O O . VAL E 1 233 ? 21.477 -28.381 -66.456 1.00 74.49 233 VAL E O 1
ATOM 5828 N N . PRO E 1 234 ? 23.075 -27.973 -64.929 1.00 55.72 234 PRO E N 1
ATOM 5829 C CA . PRO E 1 234 ? 22.177 -28.410 -63.854 1.00 53.08 234 PRO E CA 1
ATOM 5830 C C . PRO E 1 234 ? 20.979 -27.485 -63.693 1.00 51.66 234 PRO E C 1
ATOM 5831 O O . PRO E 1 234 ? 21.101 -26.292 -63.927 1.00 52.65 234 PRO E O 1
ATOM 5835 N N . LEU E 1 235 ? 19.846 -28.030 -63.283 1.00 49.50 235 LEU E N 1
ATOM 5836 C CA . LEU E 1 235 ? 18.695 -27.227 -62.906 1.00 48.05 235 LEU E CA 1
ATOM 5837 C C . LEU E 1 235 ? 18.930 -26.460 -61.613 1.00 47.51 235 LEU E C 1
ATOM 5838 O O . LEU E 1 235 ? 19.537 -26.968 -60.696 1.00 47.17 235 LEU E O 1
ATOM 5843 N N . VAL E 1 236 ? 18.421 -25.244 -61.531 1.00 47.51 236 VAL E N 1
ATOM 5844 C CA . VAL E 1 236 ? 18.427 -24.522 -60.276 1.00 46.84 236 VAL E CA 1
ATOM 5845 C C . VAL E 1 236 ? 17.016 -24.365 -59.759 1.00 44.88 236 VAL E C 1
ATOM 5846 O O . VAL E 1 236 ? 16.210 -23.695 -60.386 1.00 63.53 236 VAL E O 1
ATOM 5850 N N . VAL E 1 237 ? 16.719 -24.942 -58.601 1.00 43.21 237 VAL E N 1
ATOM 5851 C CA . VAL E 1 237 ? 15.432 -24.708 -57.953 1.00 41.48 237 VAL E CA 1
ATOM 5852 C C . VAL E 1 237 ? 15.659 -23.730 -56.819 1.00 41.50 237 VAL E C 1
ATOM 5853 O O . VAL E 1 237 ? 16.339 -24.049 -55.867 1.00 41.28 237 VAL E O 1
ATOM 5857 N N . GLU E 1 238 ? 15.078 -22.547 -56.905 1.00 41.86 238 GLU E N 1
ATOM 5858 C CA . GLU E 1 238 ? 15.445 -21.489 -55.988 1.00 42.38 238 GLU E CA 1
ATOM 5859 C C . GLU E 1 238 ? 14.305 -20.948 -55.144 1.00 41.16 238 GLU E C 1
ATOM 5860 O O . GLU E 1 238 ? 13.297 -20.504 -55.654 1.00 42.03 238 GLU E O 1
ATOM 5866 N N . TYR E 1 239 ? 14.497 -20.963 -53.835 1.00 40.44 239 TYR E N 1
ATOM 5867 C CA . TYR E 1 239 ? 13.552 -20.381 -52.903 1.00 39.52 239 TYR E CA 1
ATOM 5868 C C . TYR E 1 239 ? 14.126 -19.108 -52.293 1.00 40.83 239 TYR E C 1
ATOM 5869 O O . TYR E 1 239 ? 15.271 -19.069 -51.911 1.00 41.68 239 TYR E O 1
ATOM 5878 N N . LYS E 1 240 ? 13.325 -18.062 -52.205 1.00 41.13 240 LYS E N 1
ATOM 5879 C CA . LYS E 1 240 ? 13.819 -16.810 -51.675 1.00 42.55 240 LYS E CA 1
ATOM 5880 C C . LYS E 1 240 ? 13.303 -16.603 -50.253 1.00 44.50 240 LYS E C 1
ATOM 5881 O O . LYS E 1 240 ? 12.101 -16.621 -49.997 1.00 40.48 240 LYS E O 1
ATOM 5887 N N . ILE E 1 241 ? 14.235 -16.496 -49.315 1.00 44.51 241 ILE E N 1
ATOM 5888 C CA . ILE E 1 241 ? 13.906 -16.189 -47.937 1.00 41.38 241 ILE E CA 1
ATOM 5889 C C . ILE E 1 241 ? 13.775 -14.695 -47.839 1.00 42.95 241 ILE E C 1
ATOM 5890 O O . ILE E 1 241 ? 14.588 -13.981 -48.406 1.00 83.97 241 ILE E O 1
ATOM 5895 N N . ALA E 1 242 ? 12.673 -14.201 -47.311 1.00 42.46 242 ALA E N 1
ATOM 5896 C CA . ALA E 1 242 ? 12.399 -12.786 -47.513 1.00 44.13 242 ALA E CA 1
ATOM 5897 C C . ALA E 1 242 ? 13.367 -11.870 -46.774 1.00 45.74 242 ALA E C 1
ATOM 5898 O O . ALA E 1 242 ? 13.584 -12.011 -45.565 1.00 77.97 242 ALA E O 1
ATOM 5900 N N . ASP E 1 243 ? 14.015 -11.005 -47.547 1.00 54.04 243 ASP E N 1
ATOM 5901 C CA . ASP E 1 243 ? 14.797 -9.903 -47.012 1.00 62.44 243 ASP E CA 1
ATOM 5902 C C . ASP E 1 243 ? 16.120 -10.381 -46.488 1.00 66.91 243 ASP E C 1
ATOM 5903 O O . ASP E 1 243 ? 16.934 -9.583 -46.030 1.00 62.96 243 ASP E O 1
ATOM 5908 N N . MET E 1 244 ? 16.355 -11.680 -46.559 1.00 48.38 244 MET E N 1
ATOM 5909 C CA . MET E 1 244 ? 17.563 -12.174 -45.967 1.00 48.62 244 MET E CA 1
ATOM 5910 C C . MET E 1 244 ? 18.472 -12.876 -46.941 1.00 49.05 244 MET E C 1
ATOM 5911 O O . MET E 1 244 ? 19.663 -12.667 -46.957 1.00 59.87 244 MET E O 1
ATOM 5916 N N . GLY E 1 245 ? 17.918 -13.718 -47.777 1.00 47.83 245 GLY E N 1
ATOM 5917 C CA . GLY E 1 245 ? 18.780 -14.547 -48.571 1.00 48.13 245 GLY E CA 1
ATOM 5918 C C . GLY E 1 245 ? 17.962 -15.534 -49.352 1.00 63.16 245 GLY E C 1
ATOM 5919 O O . GLY E 1 245 ? 16.832 -15.258 -49.721 1.00 57.56 245 GLY E O 1
ATOM 5920 N N . HIS E 1 246 ? 18.583 -16.637 -49.720 1.00 46.21 246 HIS E N 1
ATOM 5921 C CA . HIS E 1 246 ? 17.926 -17.608 -50.553 1.00 44.97 246 HIS E CA 1
ATOM 5922 C C . HIS E 1 246 ? 18.475 -19.014 -50.362 1.00 44.11 246 HIS E C 1
ATOM 5923 O O . HIS E 1 246 ? 19.534 -19.194 -49.782 1.00 50.43 246 HIS E O 1
ATOM 5930 N N . LEU E 1 247 ? 17.748 -19.994 -50.882 1.00 42.73 247 LEU E N 1
ATOM 5931 C CA . LEU E 1 247 ? 18.150 -21.379 -50.851 1.00 41.99 247 LEU E CA 1
ATOM 5932 C C . LEU E 1 247 ? 18.120 -21.909 -52.265 1.00 42.37 247 LEU E C 1
ATOM 5933 O O . LEU E 1 247 ? 17.078 -21.916 -52.866 1.00 41.60 247 LEU E O 1
ATOM 5938 N N . LYS E 1 248 ? 19.259 -22.298 -52.820 1.00 43.72 248 LYS E N 1
ATOM 5939 C CA . LYS E 1 248 ? 19.289 -22.836 -54.174 1.00 44.25 248 LYS E CA 1
ATOM 5940 C C . LYS E 1 248 ? 19.599 -24.321 -54.129 1.00 43.59 248 LYS E C 1
ATOM 5941 O O . LYS E 1 248 ? 20.543 -24.719 -53.467 1.00 55.04 248 LYS E O 1
ATOM 5947 N N . TYR E 1 249 ? 18.818 -25.143 -54.822 1.00 42.62 249 TYR E N 1
ATOM 5948 C CA . TYR E 1 249 ? 19.160 -26.555 -54.980 1.00 42.35 249 TYR E CA 1
ATOM 5949 C C . TYR E 1 249 ? 19.547 -26.806 -56.409 1.00 43.74 249 TYR E C 1
ATOM 5950 O O . TYR E 1 249 ? 18.890 -26.307 -57.302 1.00 43.87 249 TYR E O 1
ATOM 5959 N N . TYR E 1 250 ? 20.592 -27.593 -56.627 1.00 44.86 250 TYR E N 1
ATOM 5960 C CA . TYR E 1 250 ? 21.066 -27.887 -57.978 1.00 46.41 250 TYR E CA 1
ATOM 5961 C C . TYR E 1 250 ? 20.951 -29.366 -58.264 1.00 45.90 250 TYR E C 1
ATOM 5962 O O . TYR E 1 250 ? 21.313 -30.172 -57.429 1.00 45.46 250 TYR E O 1
ATOM 5971 N N . LEU E 1 251 ? 20.475 -29.727 -59.445 1.00 46.13 251 LEU E N 1
ATOM 5972 C CA . LEU E 1 251 ? 20.266 -31.132 -59.782 1.00 45.70 251 LEU E CA 1
ATOM 5973 C C . LEU E 1 251 ? 20.710 -31.453 -61.199 1.00 51.93 251 LEU E C 1
ATOM 5974 O O . LEU E 1 251 ? 20.377 -30.748 -62.145 1.00 49.68 251 LEU E O 1
ATOM 5979 N N . ALA E 1 252 ? 21.460 -32.532 -61.345 1.00 57.26 252 ALA E N 1
ATOM 5980 C CA . ALA E 1 252 ? 21.925 -32.942 -62.654 1.00 50.24 252 ALA E CA 1
ATOM 5981 C C . ALA E 1 252 ? 20.825 -33.701 -63.399 1.00 49.29 252 ALA E C 1
ATOM 5982 O O . ALA E 1 252 ? 20.189 -34.600 -62.853 1.00 47.77 252 ALA E O 1
ATOM 5984 N N . PRO E 1 253 ? 20.578 -33.326 -64.655 1.00 50.26 253 PRO E N 1
ATOM 5985 C CA . PRO E 1 253 ? 19.616 -34.045 -65.495 1.00 49.72 253 PRO E CA 1
ATOM 5986 C C . PRO E 1 253 ? 19.989 -35.498 -65.772 1.00 50.39 253 PRO E C 1
ATOM 5987 O O . PRO E 1 253 ? 21.098 -35.920 -65.498 1.00 51.65 253 PRO E O 1
ATOM 5991 N N . LYS E 1 254 ? 19.047 -36.247 -66.328 1.00 49.67 254 LYS E N 1
ATOM 5992 C CA . LYS E 1 254 ? 19.218 -37.658 -66.644 1.00 50.27 254 LYS E CA 1
ATOM 5993 C C . LYS E 1 254 ? 19.561 -37.747 -68.122 1.00 62.98 254 LYS E C 1
ATOM 5994 O O . LYS E 1 254 ? 19.407 -36.759 -68.831 1.00 58.56 254 LYS E O 1
ATOM 6000 N N . ILE E 1 255 ? 20.023 -38.918 -68.572 1.00 68.11 255 ILE E N 1
ATOM 6001 C CA . ILE E 1 255 ? 20.577 -39.147 -69.923 1.00 77.84 255 ILE E CA 1
ATOM 6002 C C . ILE E 1 255 ? 21.489 -38.009 -70.340 1.00 75.46 255 ILE E C 1
ATOM 6003 O O . ILE E 1 255 ? 22.427 -37.681 -69.611 1.00 74.02 255 ILE E O 1
ATOM 6008 N N . SER F 2 3 ? 17.171 -43.627 -70.823 1.00 53.52 323 SER F N 1
ATOM 6009 C CA . SER F 2 3 ? 17.278 -43.764 -69.373 1.00 51.98 323 SER F CA 1
ATOM 6010 C C . SER F 2 3 ? 18.755 -43.846 -68.967 1.00 74.75 323 SER F C 1
ATOM 6011 O O . SER F 2 3 ? 19.506 -44.669 -69.510 1.00 68.86 323 SER F O 1
ATOM 6014 N N . HIS F 2 4 ? 19.151 -42.991 -68.015 1.00 60.83 324 HIS F N 1
ATOM 6015 C CA . HIS F 2 4 ? 20.556 -42.760 -67.652 1.00 66.70 324 HIS F CA 1
ATOM 6016 C C . HIS F 2 4 ? 20.621 -41.703 -66.536 1.00 66.19 324 HIS F C 1
ATOM 6017 O O . HIS F 2 4 ? 19.594 -41.148 -66.170 1.00 62.25 324 HIS F O 1
ATOM 6024 N N . GLN F 2 5 ? 21.830 -41.397 -66.069 1.00 70.28 325 GLN F N 1
ATOM 6025 C CA . GLN F 2 5 ? 22.071 -40.278 -65.151 1.00 64.75 325 GLN F CA 1
ATOM 6026 C C . GLN F 2 5 ? 23.525 -40.123 -64.684 1.00 77.51 325 GLN F C 1
ATOM 6027 O O . GLN F 2 5 ? 24.267 -41.091 -64.614 1.00 86.84 325 GLN F O 1
ATOM 6033 N N . ASN F 2 6 ? 23.913 -38.904 -64.323 1.00 88.34 326 ASN F N 1
ATOM 6034 C CA . ASN F 2 6 ? 25.277 -38.626 -63.883 1.00 80.93 326 ASN F CA 1
ATOM 6035 C C . ASN F 2 6 ? 25.366 -38.011 -62.489 1.00 72.65 326 ASN F C 1
ATOM 6036 O O . ASN F 2 6 ? 24.511 -38.275 -61.660 1.00 68.45 326 ASN F O 1
ATOM 6041 N N . VAL F 2 7 ? 26.410 -37.202 -62.256 1.00 72.62 327 VAL F N 1
ATOM 6042 C CA . VAL F 2 7 ? 26.638 -36.471 -61.007 1.00 71.96 327 VAL F CA 1
ATOM 6043 C C . VAL F 2 7 ? 26.814 -34.992 -61.263 1.00 77.82 327 VAL F C 1
ATOM 6044 O O . VAL F 2 7 ? 26.823 -34.577 -62.393 1.00 66.11 327 VAL F O 1
ATOM 6048 N N . LEU F 2 8 ? 26.976 -34.206 -60.202 1.00 77.37 328 LEU F N 1
ATOM 6049 C CA . LEU F 2 8 ? 27.010 -32.754 -60.306 1.00 72.07 328 LEU F CA 1
ATOM 6050 C C . LEU F 2 8 ? 28.432 -32.242 -60.444 1.00 73.70 328 LEU F C 1
ATOM 6051 O O . LEU F 2 8 ? 28.670 -31.036 -60.503 1.00 88.19 328 LEU F O 1
ATOM 6056 N N . SER F 2 9 ? 29.377 -33.173 -60.491 1.00 78.41 329 SER F N 1
ATOM 6057 C CA . SER F 2 9 ? 30.784 -32.831 -60.638 1.00 80.61 329 SER F CA 1
ATOM 6058 C C . SER F 2 9 ? 31.084 -32.368 -62.065 1.00 88.20 329 SER F C 1
ATOM 6059 O O . SER F 2 9 ? 31.865 -31.430 -62.278 1.00 86.93 329 SER F O 1
ATOM 6062 N N . ASN F 2 10 ? 30.438 -33.032 -63.027 1.00 87.48 330 ASN F N 1
ATOM 6063 C CA . ASN F 2 10 ? 30.710 -32.869 -64.460 1.00 77.81 330 ASN F CA 1
ATOM 6064 C C . ASN F 2 10 ? 30.212 -31.560 -65.072 1.00 78.33 330 ASN F C 1
ATOM 6065 O O . ASN F 2 10 ? 29.971 -31.501 -66.276 1.00 77.76 330 ASN F O 1
ATOM 6070 N N . TYR F 2 11 ? 29.875 -30.593 -64.216 1.00 86.89 331 TYR F N 1
ATOM 6071 C CA . TYR F 2 11 ? 29.339 -29.305 -64.675 1.00 94.32 331 TYR F CA 1
ATOM 6072 C C . TYR F 2 11 ? 30.005 -28.031 -64.125 1.00 78.86 331 TYR F C 1
ATOM 6073 O O . TYR F 2 11 ? 30.076 -27.016 -64.818 1.00 80.77 331 TYR F O 1
ATOM 6082 N N . PHE F 2 12 ? 30.473 -28.087 -62.880 1.00 77.40 332 PHE F N 1
ATOM 6083 C CA . PHE F 2 12 ? 30.945 -26.903 -62.165 1.00 79.17 332 PHE F CA 1
ATOM 6084 C C . PHE F 2 12 ? 32.436 -26.946 -61.848 1.00 75.82 332 PHE F C 1
ATOM 6085 O O . PHE F 2 12 ? 32.980 -27.998 -61.513 1.00 69.32 332 PHE F O 1
ATOM 6093 N N . PRO F 2 13 ? 33.090 -25.792 -61.951 1.00 78.88 333 PRO F N 1
ATOM 6094 C CA . PRO F 2 13 ? 34.507 -25.682 -61.597 1.00 78.54 333 PRO F CA 1
ATOM 6095 C C . PRO F 2 13 ? 34.735 -25.933 -60.114 1.00 81.94 333 PRO F C 1
ATOM 6096 O O . PRO F 2 13 ? 35.739 -26.555 -59.779 1.00 91.75 333 PRO F O 1
#